Protein AF-0000000071000328 (afdb_homodimer)

Structure (mmCIF, N/CA/C/O backbone):
data_AF-0000000071000328-model_v1
#
loop_
_entity.id
_entity.type
_entity.pdbx_description
1 polymer 'Fungal-specific transcription factor domain-containing protein'
#
loop_
_atom_site.group_PDB
_atom_site.id
_atom_site.type_symbol
_atom_site.label_atom_id
_atom_site.label_alt_id
_atom_site.label_comp_id
_atom_site.label_asym_id
_atom_site.label_entity_id
_atom_site.label_seq_id
_atom_site.pdbx_PDB_ins_code
_atom_site.Cartn_x
_atom_site.Cartn_y
_atom_site.Cartn_z
_atom_site.occupancy
_atom_site.B_iso_or_equiv
_atom_site.auth_seq_id
_atom_site.auth_comp_id
_atom_site.auth_asym_id
_atom_site.auth_atom_id
_atom_site.pdbx_PDB_model_num
ATOM 1 N N . MET A 1 1 ? 15.906 7.555 16.203 1 24.2 1 MET A N 1
ATOM 2 C CA . MET A 1 1 ? 15.766 6.719 17.391 1 24.2 1 MET A CA 1
ATOM 3 C C . MET A 1 1 ? 15.297 5.316 17.016 1 24.2 1 MET A C 1
ATOM 5 O O . MET A 1 1 ? 14.391 5.152 16.203 1 24.2 1 MET A O 1
ATOM 9 N N . SER A 1 2 ? 16.172 4.48 17 1 32.16 2 SER A N 1
ATOM 10 C CA . SER A 1 2 ? 15.75 3.092 16.844 1 32.16 2 SER A CA 1
ATOM 11 C C . SER A 1 2 ? 14.727 2.701 17.906 1 32.16 2 SER A C 1
ATOM 13 O O . SER A 1 2 ? 15.008 2.756 19.109 1 32.16 2 SER A O 1
ATOM 15 N N . TYR A 1 3 ? 13.562 3.209 17.844 1 35.47 3 TYR A N 1
ATOM 16 C CA . TYR A 1 3 ? 12.555 2.76 18.797 1 35.47 3 TYR A CA 1
ATOM 17 C C . TYR A 1 3 ? 12.594 1.244 18.953 1 35.47 3 TYR A C 1
ATOM 19 O O . TYR A 1 3 ? 12.562 0.509 17.969 1 35.47 3 TYR A O 1
ATOM 27 N N . ASP A 1 4 ? 13.391 0.856 19.969 1 42.5 4 ASP A N 1
ATOM 28 C CA . ASP A 1 4 ? 13.469 -0.559 20.328 1 42.5 4 ASP A CA 1
ATOM 29 C C . ASP A 1 4 ? 12.117 -1.074 20.812 1 42.5 4 ASP A C 1
ATOM 31 O O . ASP A 1 4 ? 11.766 -0.911 21.984 1 42.5 4 ASP A O 1
ATOM 35 N N . TYR A 1 5 ? 11.305 -1.186 19.953 1 48.19 5 TYR A N 1
ATOM 36 C CA . TYR A 1 5 ? 10.031 -1.764 20.375 1 48.19 5 TYR A CA 1
ATOM 37 C C . TYR A 1 5 ? 10.164 -3.262 20.609 1 48.19 5 TYR A C 1
ATOM 39 O O . TYR A 1 5 ? 10.867 -3.955 19.875 1 48.19 5 TYR A O 1
ATOM 47 N N . THR A 1 6 ? 9.922 -3.65 21.828 1 52.34 6 THR A N 1
ATOM 48 C CA . THR A 1 6 ? 9.852 -5.082 22.109 1 52.34 6 THR A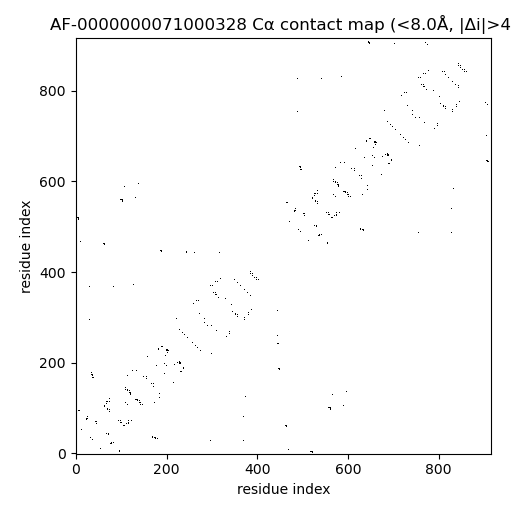 CA 1
ATOM 49 C C . THR A 1 6 ? 8.539 -5.668 21.594 1 52.34 6 THR A C 1
ATOM 51 O O . THR A 1 6 ? 7.543 -4.957 21.469 1 52.34 6 THR A O 1
ATOM 54 N N . VAL A 1 7 ? 8.703 -6.805 21.031 1 57.47 7 VAL A N 1
ATOM 55 C CA . VAL A 1 7 ? 7.461 -7.469 20.641 1 57.47 7 VAL A CA 1
ATOM 56 C C . VAL A 1 7 ? 6.586 -7.68 21.875 1 57.47 7 VAL A C 1
ATOM 58 O O . VAL A 1 7 ? 6.953 -8.43 22.781 1 57.47 7 VAL A O 1
ATOM 61 N N . ALA A 1 8 ? 5.66 -6.738 22.094 1 58.69 8 ALA A N 1
ATOM 62 C CA . ALA A 1 8 ? 4.812 -6.777 23.281 1 58.69 8 ALA A CA 1
ATOM 63 C C . ALA A 1 8 ? 3.908 -8.008 23.266 1 58.69 8 ALA A C 1
ATOM 65 O O . ALA A 1 8 ? 3.154 -8.227 22.312 1 58.69 8 ALA A O 1
ATOM 66 N N . SER A 1 9 ? 4.238 -8.867 24.203 1 60.69 9 SER A N 1
ATOM 67 C CA . SER A 1 9 ? 3.514 -10.125 24.297 1 60.69 9 SER A CA 1
ATOM 68 C C . SER A 1 9 ? 2.277 -9.992 25.188 1 60.69 9 SER A C 1
ATOM 70 O O . SER A 1 9 ? 1.347 -10.797 25.078 1 60.69 9 SER A O 1
ATOM 72 N N . MET A 1 10 ? 2.336 -8.859 25.969 1 68.88 10 MET A N 1
ATOM 73 C CA . MET A 1 10 ? 1.186 -8.789 26.875 1 68.88 10 MET A CA 1
ATOM 74 C C . MET A 1 10 ? 0.427 -7.477 26.688 1 68.88 10 MET A C 1
ATOM 76 O O . MET A 1 10 ? 1.036 -6.43 26.453 1 68.88 10 MET A O 1
ATOM 80 N N . GLU A 1 11 ? -0.791 -7.547 26.719 1 80.62 11 GLU A N 1
ATOM 81 C CA . GLU A 1 11 ? -1.655 -6.375 26.609 1 80.62 11 GLU A CA 1
ATOM 82 C C . GLU A 1 11 ? -1.462 -5.434 27.797 1 80.62 11 GLU A C 1
ATOM 84 O O . GLU A 1 11 ? -1.648 -5.828 28.953 1 80.62 11 GLU A O 1
ATOM 89 N N . PRO A 1 12 ? -1.059 -4.258 27.516 1 83.25 12 PRO A N 1
ATOM 90 C CA . PRO A 1 12 ? -0.917 -3.311 28.609 1 83.25 12 PRO A CA 1
ATOM 91 C C . PRO A 1 12 ? -2.262 -2.852 29.172 1 83.25 12 PRO A C 1
ATOM 93 O O . PRO A 1 12 ? -3.24 -2.752 28.438 1 83.25 12 PRO A O 1
ATOM 96 N N . GLY A 1 13 ? -2.281 -2.602 30.438 1 82.12 13 GLY A N 1
ATOM 97 C CA . GLY A 1 13 ? -3.498 -2.104 31.062 1 82.12 13 GLY A CA 1
ATOM 98 C C . GLY A 1 13 ? -3.803 -0.661 30.703 1 82.12 13 GLY A C 1
ATOM 99 O O . GLY A 1 13 ? -2.889 0.151 30.547 1 82.12 13 GLY A O 1
ATOM 100 N N . LEU A 1 14 ? -5.09 -0.406 30.562 1 84.88 14 LEU A N 1
ATOM 101 C CA . LEU A 1 14 ? -5.523 0.969 30.328 1 84.88 14 LEU A CA 1
ATOM 102 C C . LEU A 1 14 ? -5.508 1.767 31.625 1 84.88 14 LEU A C 1
ATOM 104 O O . LEU A 1 14 ? -5.617 1.194 32.719 1 84.88 14 LEU A O 1
ATOM 108 N N . PRO A 1 15 ? -5.301 3.031 31.484 1 85.88 15 PRO A N 1
ATOM 109 C CA . PRO A 1 15 ? -5.398 3.852 32.688 1 85.88 15 PRO A CA 1
ATOM 110 C C . PRO A 1 15 ? -6.789 3.805 33.312 1 85.88 15 PRO A C 1
ATOM 112 O O . PRO A 1 15 ? -7.746 3.352 32.688 1 85.88 15 PRO A O 1
ATOM 115 N N . PRO A 1 16 ? -6.828 4.238 34.594 1 85.69 16 PRO A N 1
ATOM 116 C CA . PRO A 1 16 ? -8.148 4.312 35.219 1 85.69 16 PRO A CA 1
ATOM 117 C C . PRO A 1 16 ? -9.148 5.117 34.406 1 85.69 16 PRO A C 1
ATOM 119 O O . PRO A 1 16 ? -8.758 6.004 33.656 1 85.69 16 PRO A O 1
ATOM 122 N N . VAL A 1 17 ? -10.453 4.84 34.625 1 84.62 17 VAL A N 1
ATOM 123 C CA . VAL A 1 17 ? -11.531 5.344 33.781 1 84.62 17 VAL A CA 1
ATOM 124 C C . VAL A 1 17 ? -11.539 6.871 33.844 1 84.62 17 VAL A C 1
ATOM 126 O O . VAL A 1 17 ? -11.773 7.52 32.812 1 84.62 17 VAL A O 1
ATOM 129 N N . ASP A 1 18 ? -11.336 7.441 35 1 86.25 18 ASP A N 1
ATOM 130 C CA . ASP A 1 18 ? -11.352 8.898 35.125 1 86.25 18 ASP A CA 1
ATOM 131 C C . ASP A 1 18 ? -10.219 9.531 34.312 1 86.25 18 ASP A C 1
ATOM 133 O O . ASP A 1 18 ? -10.422 10.547 33.656 1 86.25 18 ASP A O 1
ATOM 137 N N . GLU A 1 19 ? -9.117 8.883 34.406 1 87.88 19 GLU A N 1
ATOM 138 C CA . GLU A 1 19 ? -7.973 9.367 33.625 1 87.88 19 GLU A CA 1
ATOM 139 C C . GLU A 1 19 ? -8.188 9.148 32.125 1 87.88 19 GLU A C 1
ATOM 141 O O . GLU A 1 19 ? -7.793 9.977 31.312 1 87.88 19 GLU A O 1
ATOM 146 N N . LEU A 1 20 ? -8.812 8.086 31.797 1 89.62 20 LEU A N 1
ATOM 147 C CA . LEU A 1 20 ? -9.109 7.793 30.406 1 89.62 20 LEU A CA 1
ATOM 148 C C . LEU A 1 20 ? -10.031 8.852 29.812 1 89.62 20 LEU A C 1
ATOM 150 O O . LEU A 1 20 ? -9.836 9.281 28.672 1 89.62 20 LEU A O 1
ATOM 154 N N . HIS A 1 21 ? -10.961 9.297 30.578 1 89.94 21 HIS A N 1
ATOM 155 C CA . HIS A 1 21 ? -11.867 10.336 30.125 1 89.94 21 HIS A CA 1
ATOM 156 C C . HIS A 1 21 ? -11.133 11.648 29.875 1 89.94 21 HIS A C 1
ATOM 158 O O . HIS A 1 21 ? -11.406 12.359 28.906 1 89.94 21 HIS A O 1
ATOM 164 N N . ARG A 1 22 ? -10.273 11.914 30.781 1 90.5 22 ARG A N 1
ATOM 165 C CA . ARG A 1 22 ? -9.492 13.141 30.641 1 90.5 22 ARG A CA 1
ATOM 166 C C . ARG A 1 22 ? -8.633 13.094 29.375 1 90.5 22 ARG A C 1
ATOM 168 O O . ARG A 1 22 ? -8.562 14.078 28.641 1 90.5 22 ARG A O 1
ATOM 175 N N . LEU A 1 23 ? -8.008 11.984 29.156 1 90.5 23 LEU A N 1
ATOM 176 C CA . LEU A 1 23 ? -7.141 11.828 27.984 1 90.5 23 LEU A CA 1
ATOM 177 C C . LEU A 1 23 ? -7.945 11.883 26.703 1 90.5 23 LEU A C 1
ATOM 179 O O . LEU A 1 23 ? -7.484 12.438 25.703 1 90.5 23 LEU A O 1
ATOM 183 N N . ILE A 1 24 ? -9.117 11.367 26.703 1 92.81 24 ILE A N 1
ATOM 184 C CA . ILE A 1 24 ? -9.992 11.391 25.547 1 92.81 24 ILE A CA 1
ATOM 185 C C . ILE A 1 24 ? -10.406 12.828 25.234 1 92.81 24 ILE A C 1
ATOM 187 O O . ILE A 1 24 ? -10.43 13.242 24.078 1 92.81 24 ILE A O 1
ATOM 191 N N . GLU A 1 25 ? -10.648 13.555 26.234 1 91.75 25 GLU A N 1
ATOM 192 C CA . GLU A 1 25 ? -11.023 14.953 26.047 1 91.75 25 GLU A CA 1
ATOM 193 C C . GLU A 1 25 ? -9.867 15.758 25.469 1 91.75 25 GLU A C 1
ATOM 195 O O . GLU A 1 25 ? -10.07 16.625 24.609 1 91.75 25 GLU A O 1
ATOM 200 N N . LEU A 1 26 ? -8.695 15.461 25.953 1 89.25 26 LEU A N 1
ATOM 201 C CA . LEU A 1 26 ? -7.52 16.141 25.422 1 89.25 26 LEU A CA 1
ATOM 202 C C . LEU A 1 26 ? -7.305 15.805 23.953 1 89.25 26 LEU A C 1
ATOM 204 O O . LEU A 1 26 ? -6.953 16.672 23.156 1 89.25 26 LEU A O 1
ATOM 208 N N . PHE A 1 27 ? -7.543 14.578 23.641 1 92.69 27 PHE A N 1
ATOM 209 C CA . PHE A 1 27 ? -7.426 14.148 22.266 1 92.69 27 PHE A CA 1
ATOM 210 C C . PHE A 1 27 ? -8.398 14.914 21.375 1 92.69 27 PHE A C 1
ATOM 212 O O . PHE A 1 27 ? -8.016 15.398 20.312 1 92.69 27 PHE A O 1
ATOM 219 N N . PHE A 1 28 ? -9.641 14.984 21.734 1 91.75 28 PHE A N 1
ATOM 220 C CA . PHE A 1 28 ? -10.664 15.609 20.922 1 91.75 28 PHE A CA 1
ATOM 221 C C . PHE A 1 28 ? -10.461 17.125 20.859 1 91.75 28 PHE A C 1
ATOM 223 O O . PHE A 1 28 ? -10.891 17.766 19.906 1 91.75 28 PHE A O 1
ATOM 230 N N . LYS A 1 29 ? -9.711 17.609 21.797 1 87.06 29 LYS A N 1
ATOM 231 C CA . LYS A 1 29 ? -9.453 19.047 21.828 1 87.06 29 LYS A CA 1
ATOM 232 C C . LYS A 1 29 ? -8.242 19.406 20.969 1 87.06 29 LYS A C 1
ATOM 234 O O . LYS A 1 29 ? -8.227 20.453 20.328 1 87.06 29 LYS A O 1
ATOM 239 N N . VAL A 1 30 ? -7.289 18.531 20.953 1 87.06 30 VAL A N 1
ATOM 240 C CA . VAL A 1 30 ? -5.992 18.938 20.422 1 87.06 30 VAL A CA 1
ATOM 241 C C . VAL A 1 30 ? -5.789 18.312 19.047 1 87.06 30 VAL A C 1
ATOM 243 O O . VAL A 1 30 ? -5.371 19 18.109 1 87.06 30 VAL A O 1
ATOM 246 N N . TYR A 1 31 ? -6.039 17.047 18.859 1 90.06 31 TYR A N 1
ATOM 247 C CA . TYR A 1 31 ? -5.629 16.344 17.656 1 90.06 31 TYR A CA 1
ATOM 248 C C . TYR A 1 31 ? -6.812 16.141 16.719 1 90.06 31 TYR A C 1
ATOM 250 O O . TYR A 1 31 ? -6.688 16.328 15.5 1 90.06 31 TYR A O 1
ATOM 258 N N . HIS A 1 32 ? -7.93 15.836 17.234 1 91.94 32 HIS A N 1
ATOM 259 C CA . HIS A 1 32 ? -9.094 15.438 16.438 1 91.94 32 HIS A CA 1
ATOM 260 C C . HIS A 1 32 ? -9.562 16.578 15.539 1 91.94 32 HIS A C 1
ATOM 262 O O . HIS A 1 32 ? -10.031 16.328 14.422 1 91.94 32 HIS A O 1
ATOM 268 N N . PRO A 1 33 ? -9.406 17.797 15.961 1 89.31 33 PRO A N 1
ATOM 269 C CA . PRO A 1 33 ? -9.891 18.891 15.102 1 89.31 33 PRO A CA 1
ATOM 270 C C . PRO A 1 33 ? -9.125 18.984 13.789 1 89.31 33 PRO A C 1
ATOM 272 O O . PRO A 1 33 ? -9.633 19.547 12.812 1 89.31 33 PRO A O 1
ATOM 275 N N . ILE A 1 34 ? -7.945 18.547 13.758 1 90.81 34 ILE A N 1
ATOM 276 C CA . ILE A 1 34 ? -7.152 18.641 12.539 1 90.81 34 ILE A CA 1
ATOM 277 C C . ILE A 1 34 ? -7.691 17.656 11.5 1 90.81 34 ILE A C 1
ATOM 279 O O . ILE A 1 34 ? -7.855 18.016 10.328 1 90.81 34 ILE A O 1
ATOM 283 N N . TYR A 1 35 ? -7.898 16.469 11.898 1 93 35 TYR A N 1
ATOM 284 C CA . TYR A 1 35 ? -8.516 15.438 11.07 1 93 35 TYR A CA 1
ATOM 285 C C . TYR A 1 35 ? -9.734 14.828 11.766 1 93 35 TYR A C 1
ATOM 287 O O . TYR A 1 35 ? -9.641 13.758 12.367 1 93 35 TYR A O 1
ATOM 295 N N . PRO A 1 36 ? -10.883 15.422 11.609 1 92.75 36 PRO A N 1
ATOM 296 C CA . PRO A 1 36 ? -12.055 15 12.383 1 92.75 36 PRO A CA 1
ATOM 297 C C . PRO A 1 36 ? -12.781 13.82 11.742 1 92.75 36 PRO A C 1
ATOM 299 O O . PRO A 1 36 ? -13.922 13.969 11.289 1 92.75 36 PRO A O 1
ATOM 302 N N . PHE A 1 37 ? -12.273 12.648 11.844 1 93.38 37 PHE A N 1
ATOM 303 C CA . PHE A 1 37 ? -12.891 11.516 11.164 1 93.38 37 PHE A CA 1
ATOM 304 C C . PHE A 1 37 ? -13.461 10.523 12.172 1 93.38 37 PHE A C 1
ATOM 306 O O . PHE A 1 37 ? -14.203 9.609 11.797 1 93.38 37 PHE A O 1
ATOM 313 N N . LEU A 1 38 ? -13.117 10.633 13.469 1 93.94 38 LEU A N 1
ATOM 314 C CA . LEU A 1 38 ? -13.641 9.711 14.469 1 93.94 38 LEU A CA 1
ATOM 315 C C . LEU A 1 38 ? -14.922 10.258 15.094 1 93.94 38 LEU A C 1
ATOM 317 O O . LEU A 1 38 ? -15.016 11.453 15.367 1 93.94 38 LEU A O 1
ATOM 321 N N . ASP A 1 39 ? -15.828 9.383 15.273 1 90.44 39 ASP A N 1
ATOM 322 C CA . ASP A 1 39 ? -17.078 9.758 15.938 1 90.44 39 ASP A CA 1
ATOM 323 C C . ASP A 1 39 ? -16.906 9.789 17.453 1 90.44 39 ASP A C 1
ATOM 325 O O . ASP A 1 39 ? -16.578 8.773 18.062 1 90.44 39 ASP A O 1
ATOM 329 N N . ARG A 1 40 ? -17.25 10.906 18 1 89 40 ARG A N 1
ATOM 330 C CA . ARG A 1 40 ? -17.078 11.102 19.438 1 89 40 ARG A CA 1
ATOM 331 C C . ARG A 1 40 ? -17.984 10.148 20.234 1 89 40 ARG A C 1
ATOM 333 O O . ARG A 1 40 ? -17.578 9.625 21.266 1 89 40 ARG A O 1
ATOM 340 N N . GLY A 1 41 ? -19.219 9.984 19.75 1 85.88 41 GLY A N 1
ATOM 341 C CA . GLY A 1 41 ? -20.141 9.086 20.422 1 85.88 41 GLY A CA 1
ATOM 342 C C . GLY A 1 41 ? -19.672 7.648 20.453 1 85.88 41 GLY A C 1
ATOM 343 O O . GLY A 1 41 ? -19.766 6.977 21.484 1 85.88 41 GLY A O 1
ATOM 344 N N . MET A 1 42 ? -19.109 7.309 19.391 1 85.62 42 MET A N 1
ATOM 345 C CA . MET A 1 42 ? -18.609 5.941 19.297 1 85.62 42 MET A CA 1
ATOM 346 C C . MET A 1 42 ? -17.438 5.715 20.25 1 85.62 42 MET A C 1
ATOM 348 O O . MET A 1 42 ? -17.359 4.672 20.906 1 85.62 42 MET A O 1
ATOM 352 N N . ILE A 1 43 ? -16.578 6.664 20.375 1 88.69 43 ILE A N 1
ATOM 353 C CA . ILE A 1 43 ? -15.414 6.535 21.234 1 88.69 43 ILE A CA 1
ATOM 354 C C . ILE A 1 43 ? -15.859 6.512 22.703 1 88.69 43 ILE A C 1
ATOM 356 O O . ILE A 1 43 ? -15.297 5.77 23.516 1 88.69 43 ILE A O 1
ATOM 360 N N . ARG A 1 44 ? -16.859 7.238 22.984 1 84 44 ARG A N 1
ATOM 361 C CA . ARG A 1 44 ? -17.375 7.238 24.344 1 84 44 ARG A CA 1
ATOM 362 C C . ARG A 1 44 ? -17.984 5.887 24.703 1 84 44 ARG A C 1
ATOM 364 O O . ARG A 1 44 ? -17.828 5.41 25.828 1 84 44 ARG A O 1
ATOM 371 N N . LEU A 1 45 ? -18.594 5.34 23.75 1 83.44 45 LEU A N 1
ATOM 372 C CA . LEU A 1 45 ? -19.172 4.012 23.953 1 83.44 45 LEU A CA 1
ATOM 373 C C . LEU A 1 45 ? -18.078 2.973 24.156 1 83.44 45 LEU A C 1
ATOM 375 O O . LEU A 1 45 ? -18.219 2.062 24.984 1 83.44 45 LEU A O 1
ATOM 379 N N . LEU A 1 46 ? -17.062 3.162 23.453 1 83.19 46 LEU A N 1
ATOM 380 C CA . LEU A 1 46 ? -15.93 2.238 23.562 1 83.19 46 LEU A CA 1
ATOM 381 C C . LEU A 1 46 ? -15.336 2.281 24.969 1 83.19 46 LEU A C 1
ATOM 383 O O . LEU A 1 46 ? -14.93 1.248 25.5 1 83.19 46 LEU A O 1
ATOM 387 N N . VAL A 1 47 ? -15.242 3.377 25.484 1 82.69 47 VAL A N 1
ATOM 388 C CA . VAL A 1 47 ? -14.695 3.543 26.828 1 82.69 47 VAL A CA 1
ATOM 389 C C . VAL A 1 47 ? -15.617 2.867 27.844 1 82.69 47 VAL A C 1
ATOM 391 O O . VAL A 1 47 ? -15.141 2.209 28.766 1 82.69 47 VAL A O 1
ATOM 394 N N . SER A 1 48 ? -16.828 3.021 27.641 1 79.31 48 SER A N 1
ATOM 395 C CA . SER A 1 48 ? -17.781 2.422 28.562 1 79.31 48 SER A CA 1
ATOM 396 C C . SER A 1 48 ? -17.719 0.899 28.5 1 79.31 48 SER A C 1
ATOM 398 O O . SER A 1 48 ? -17.875 0.23 29.531 1 79.31 48 SER A O 1
ATOM 400 N N . GLU A 1 49 ? -17.453 0.438 27.344 1 74.75 49 GLU A N 1
ATOM 401 C CA . GLU A 1 49 ? -17.359 -1.007 27.156 1 74.75 49 GLU A CA 1
ATOM 402 C C . GLU A 1 49 ? -16.047 -1.557 27.734 1 74.75 49 GLU A C 1
ATOM 404 O O . GLU A 1 49 ? -15.984 -2.727 28.109 1 74.75 49 GLU A O 1
ATOM 409 N N . SER A 1 50 ? -14.992 -0.857 27.531 1 67.75 50 SER A N 1
ATOM 410 C CA . SER A 1 50 ? -13.68 -1.292 27.984 1 67.75 50 SER A CA 1
ATOM 411 C C . SER A 1 50 ? -13.641 -1.458 29.5 1 67.75 50 SER A C 1
ATOM 413 O O . SER A 1 50 ? -12.867 -2.264 30.031 1 67.75 50 SER A O 1
ATOM 415 N N . SER A 1 51 ? -14.258 -0.604 30.156 1 59.09 51 SER A N 1
ATOM 416 C CA . SER A 1 51 ? -14.352 -0.78 31.609 1 59.09 51 SER A CA 1
ATOM 417 C C . SER A 1 51 ? -14.867 -2.172 31.953 1 59.09 51 SER A C 1
ATOM 419 O O . SER A 1 51 ? -14.469 -2.748 32.969 1 59.09 51 SER A O 1
ATOM 421 N N . ASP A 1 52 ? -15.594 -2.545 31 1 53.66 52 ASP A N 1
ATOM 422 C CA . ASP A 1 52 ? -16.094 -3.9 31.188 1 53.66 52 ASP A CA 1
ATOM 423 C C . ASP A 1 52 ? -15.109 -4.938 30.672 1 53.66 52 ASP A C 1
ATOM 425 O O . ASP A 1 52 ? -15.109 -6.086 31.109 1 53.66 52 ASP A O 1
ATOM 429 N N . MET A 1 53 ? -14.375 -4.547 29.766 1 51.12 53 MET A N 1
ATOM 430 C CA . MET A 1 53 ? -13.414 -5.414 29.078 1 51.12 53 MET A CA 1
ATOM 431 C C . MET A 1 53 ? -12.25 -5.766 29.984 1 51.12 53 MET A C 1
ATOM 433 O O . MET A 1 53 ? -11.672 -6.848 29.875 1 51.12 53 MET A O 1
ATOM 437 N N . SER A 1 54 ? -11.648 -4.703 30.703 1 48.62 54 SER A N 1
ATOM 438 C CA . SER A 1 54 ? -10.539 -4.961 31.625 1 48.62 54 SER A CA 1
ATOM 439 C C . SER A 1 54 ? -10.836 -6.148 32.531 1 48.62 54 SER A C 1
ATOM 441 O O . SER A 1 54 ? -9.914 -6.805 33.031 1 48.62 54 SER A O 1
ATOM 443 N N . GLN A 1 55 ? -12 -6.23 32.969 1 42.47 55 GLN A N 1
ATOM 444 C CA . GLN A 1 55 ? -12.234 -7.348 33.875 1 42.47 55 GLN A CA 1
ATOM 445 C C . GLN A 1 55 ? -12.203 -8.68 33.125 1 42.47 55 GLN A C 1
ATOM 447 O O . GLN A 1 55 ? -12.109 -9.742 33.75 1 42.47 55 GLN A O 1
ATOM 452 N N . ARG A 1 56 ? -12.516 -8.656 31.984 1 42.56 56 ARG A N 1
ATOM 453 C CA . ARG A 1 56 ? -12.562 -9.977 31.375 1 42.56 56 ARG A CA 1
ATOM 454 C C . ARG A 1 56 ? -11.195 -10.383 30.844 1 42.56 56 ARG A C 1
ATOM 456 O O . ARG A 1 56 ? -10.406 -9.531 30.438 1 42.56 56 ARG A O 1
ATOM 463 N N . SER A 1 57 ? -10.625 -11.562 31.266 1 38.09 57 SER A N 1
ATOM 464 C CA . SER A 1 57 ? -9.367 -12.289 31.078 1 38.09 57 SER A CA 1
ATOM 465 C C . SER A 1 57 ? -8.773 -12 29.703 1 38.09 57 SER A C 1
ATOM 467 O O . SER A 1 57 ? -9.508 -11.844 28.719 1 38.09 57 SER A O 1
ATOM 469 N N . ALA A 1 58 ? -7.449 -11.445 29.547 1 39.22 58 ALA A N 1
ATOM 470 C CA . ALA A 1 58 ? -6.359 -11.289 28.594 1 39.22 58 ALA A CA 1
ATOM 471 C C . ALA A 1 58 ? -6.488 -12.297 27.453 1 39.22 58 ALA A C 1
ATOM 473 O O . ALA A 1 58 ? -5.73 -12.242 26.469 1 39.22 58 ALA A O 1
ATOM 474 N N . ARG A 1 59 ? -6.867 -13.398 27.734 1 39 59 ARG A N 1
ATOM 475 C CA . ARG A 1 59 ? -6.566 -14.539 26.875 1 39 59 ARG A CA 1
ATOM 476 C C . ARG A 1 59 ? -7.125 -14.328 25.469 1 39 59 ARG A C 1
ATOM 478 O O . ARG A 1 59 ? -6.426 -14.539 24.484 1 39 59 ARG A O 1
ATOM 485 N N . SER A 1 60 ? -8.531 -14.672 25.172 1 42.16 60 SER A N 1
ATOM 486 C CA . SER A 1 60 ? -9.055 -14.922 23.828 1 42.16 60 SER A CA 1
ATOM 487 C C . SER A 1 60 ? -9.703 -13.68 23.25 1 42.16 60 SER A C 1
ATOM 489 O O . SER A 1 60 ? -10.922 -13.5 23.344 1 42.16 60 SER A O 1
ATOM 491 N N . ARG A 1 61 ? -9.07 -12.477 23.375 1 48.28 61 ARG A N 1
ATOM 492 C CA . ARG A 1 61 ? -9.891 -11.43 22.781 1 48.28 61 ARG A CA 1
ATOM 493 C C . ARG A 1 61 ? -10.156 -11.727 21.312 1 48.28 61 ARG A C 1
ATOM 495 O O . ARG A 1 61 ? -9.242 -12.078 20.562 1 48.28 61 ARG A O 1
ATOM 502 N N . ARG A 1 62 ? -11.367 -11.812 21.094 1 50.22 62 ARG A N 1
ATOM 503 C CA . ARG A 1 62 ? -11.852 -12.008 19.734 1 50.22 62 ARG A CA 1
ATOM 504 C C . ARG A 1 62 ? -11.336 -10.914 18.812 1 50.22 62 ARG A C 1
ATOM 506 O O . ARG A 1 62 ? -11.141 -9.773 19.219 1 50.22 62 ARG A O 1
ATOM 513 N N . VAL A 1 63 ? -10.891 -11.148 17.734 1 52.25 63 VAL A N 1
ATOM 514 C CA . VAL A 1 63 ? -10.344 -10.328 16.656 1 52.25 63 VAL A CA 1
ATOM 515 C C . VAL A 1 63 ? -11.234 -9.102 16.438 1 52.25 63 VAL A C 1
ATOM 517 O O . VAL A 1 63 ? -10.742 -8.016 16.141 1 52.25 63 VAL A O 1
ATOM 520 N N . SER A 1 64 ? -12.531 -9.234 16.719 1 55.19 64 SER A N 1
ATOM 521 C CA . SER A 1 64 ? -13.461 -8.156 16.422 1 55.19 64 SER A CA 1
ATOM 522 C C . SER A 1 64 ? -13.242 -6.957 17.344 1 55.19 64 SER A C 1
ATOM 524 O O . SER A 1 64 ? -13.562 -5.824 16.984 1 55.19 64 SER A O 1
ATOM 526 N N . LYS A 1 65 ? -12.539 -7.207 18.234 1 73.5 65 LYS A N 1
ATOM 527 C CA . LYS A 1 65 ? -12.391 -6.129 19.203 1 73.5 65 LYS A CA 1
ATOM 528 C C . LYS A 1 65 ? -10.992 -5.52 19.141 1 73.5 65 LYS A C 1
ATOM 530 O O . LYS A 1 65 ? -10.711 -4.539 19.828 1 73.5 65 LYS A O 1
ATOM 535 N N . THR A 1 66 ? -10.242 -6.004 18.234 1 84.12 66 THR A N 1
ATOM 536 C CA . THR A 1 66 ? -8.852 -5.57 18.172 1 84.12 66 THR A CA 1
ATOM 537 C C . THR A 1 66 ? -8.758 -4.133 17.656 1 84.12 66 THR A C 1
ATOM 539 O O . THR A 1 66 ? -7.977 -3.338 18.188 1 84.12 66 THR A O 1
ATOM 542 N N . SER A 1 67 ? -9.617 -3.832 16.672 1 89.94 67 SER A N 1
ATOM 543 C CA . SER A 1 67 ? -9.57 -2.488 16.109 1 89.94 67 SER A CA 1
ATOM 544 C C . SER A 1 67 ? -9.992 -1.441 17.141 1 89.94 67 SER A C 1
ATOM 546 O O . SER A 1 67 ? -9.352 -0.395 17.266 1 89.94 67 SER A O 1
ATOM 548 N N . ARG A 1 68 ? -10.977 -1.741 17.922 1 88.44 68 ARG A N 1
ATOM 549 C CA . ARG A 1 68 ? -11.469 -0.829 18.953 1 88.44 68 ARG A CA 1
ATOM 550 C C . ARG A 1 68 ? -10.445 -0.656 20.062 1 88.44 68 ARG A C 1
ATOM 552 O O . ARG A 1 68 ? -10.25 0.451 20.562 1 88.44 68 ARG A O 1
ATOM 559 N N . LEU A 1 69 ? -9.852 -1.719 20.406 1 87.94 69 LEU A N 1
ATOM 560 C CA . LEU A 1 69 ? -8.805 -1.672 21.422 1 87.94 69 LEU A CA 1
ATOM 561 C C . LEU A 1 69 ? -7.641 -0.803 20.969 1 87.94 69 LEU A C 1
ATOM 563 O O . LEU A 1 69 ? -7.129 0.01 21.734 1 87.94 69 LEU A O 1
ATOM 567 N N . MET A 1 70 ? -7.227 -1.045 19.781 1 93.06 70 MET A N 1
ATOM 568 C CA . MET A 1 70 ? -6.117 -0.257 19.25 1 93.06 70 MET A CA 1
ATOM 569 C C . MET A 1 70 ? -6.469 1.228 19.234 1 93.06 70 MET A C 1
ATOM 571 O O . MET A 1 70 ? -5.629 2.07 19.562 1 93.06 70 MET A O 1
ATOM 575 N N . LEU A 1 71 ? -7.727 1.538 18.828 1 94.44 71 LEU A N 1
ATOM 576 C CA . LEU A 1 71 ? -8.18 2.926 18.844 1 94.44 71 LEU A CA 1
ATOM 577 C C . LEU A 1 71 ? -8.062 3.531 20.234 1 94.44 71 LEU A C 1
ATOM 579 O O . LEU A 1 71 ? -7.594 4.66 20.391 1 94.44 71 LEU A O 1
ATOM 583 N N . LEU A 1 72 ? -8.438 2.781 21.156 1 91.75 72 LEU A N 1
ATOM 584 C CA . LEU A 1 72 ? -8.375 3.271 22.531 1 91.75 72 LEU A CA 1
ATOM 585 C C . LEU A 1 72 ? -6.938 3.527 22.953 1 91.75 72 LEU A C 1
ATOM 587 O O . LEU A 1 72 ? -6.645 4.539 23.594 1 91.75 72 LEU A O 1
ATOM 591 N N . TYR A 1 73 ? -6.035 2.641 22.656 1 92.38 73 TYR A N 1
ATOM 592 C CA . TYR A 1 73 ? -4.629 2.84 22.984 1 92.38 73 TYR A CA 1
ATOM 593 C C . TYR A 1 73 ? -4.074 4.074 22.281 1 92.38 73 TYR A C 1
ATOM 595 O O . TYR A 1 73 ? -3.336 4.859 22.891 1 92.38 73 TYR A O 1
ATOM 603 N N . LEU A 1 74 ? -4.441 4.25 21.062 1 95.56 74 LEU A N 1
ATOM 604 C CA . LEU A 1 74 ? -3.92 5.375 20.297 1 95.56 74 LEU A CA 1
ATOM 605 C C . LEU A 1 74 ? -4.445 6.695 20.844 1 95.56 74 LEU A C 1
ATOM 607 O O . LEU A 1 74 ? -3.693 7.668 20.953 1 95.56 74 LEU A O 1
ATOM 611 N N . ILE A 1 75 ? -5.719 6.684 21.156 1 94.38 75 ILE A N 1
ATOM 612 C CA . ILE A 1 75 ? -6.305 7.883 21.75 1 94.38 75 ILE A CA 1
ATOM 613 C C . ILE A 1 75 ? -5.637 8.18 23.078 1 94.38 75 ILE A C 1
ATOM 615 O O . ILE A 1 75 ? -5.355 9.336 23.406 1 94.38 75 ILE A O 1
ATOM 619 N N . THR A 1 76 ? -5.352 7.141 23.812 1 91.94 76 THR A N 1
ATOM 620 C CA . THR A 1 76 ? -4.656 7.305 25.094 1 91.94 76 THR A CA 1
ATOM 621 C C . THR A 1 76 ? -3.248 7.852 24.875 1 91.94 76 THR A C 1
ATOM 623 O O . THR A 1 76 ? -2.801 8.742 25.594 1 91.94 76 THR A O 1
ATOM 626 N N . ILE A 1 77 ? -2.545 7.359 23.906 1 92.44 77 ILE A N 1
ATOM 627 C CA . ILE A 1 77 ? -1.202 7.816 23.562 1 92.44 77 ILE A CA 1
ATOM 628 C C . ILE A 1 77 ? -1.241 9.297 23.188 1 92.44 77 ILE A C 1
ATOM 630 O O . ILE A 1 77 ? -0.484 10.102 23.734 1 92.44 77 ILE A O 1
ATOM 634 N N . LEU A 1 78 ? -2.137 9.664 22.328 1 92.31 78 LEU A N 1
ATOM 635 C CA . LEU A 1 78 ? -2.223 11.031 21.844 1 92.31 78 LEU A CA 1
ATOM 636 C C . LEU A 1 78 ? -2.676 11.977 22.953 1 92.31 78 LEU A C 1
ATOM 638 O O . LEU A 1 78 ? -2.18 13.102 23.062 1 92.31 78 LEU A O 1
ATOM 642 N N . GLY A 1 79 ? -3.646 11.492 23.734 1 90.56 79 GLY A N 1
ATOM 643 C CA . GLY A 1 79 ? -4.039 12.273 24.891 1 90.56 79 GLY A CA 1
ATOM 644 C C . GLY A 1 79 ? -2.895 12.531 25.859 1 90.56 79 GLY A C 1
ATOM 645 O O . GLY A 1 79 ? -2.764 13.633 26.391 1 90.56 79 GLY A O 1
ATOM 646 N N . THR A 1 80 ? -2.088 11.523 26.062 1 88.12 80 THR A N 1
ATOM 647 C CA . THR A 1 80 ? -0.929 11.656 26.938 1 88.12 80 THR A CA 1
ATOM 648 C C . THR A 1 80 ? 0.089 12.625 26.344 1 88.12 80 THR A C 1
ATOM 650 O O . THR A 1 80 ? 0.676 13.43 27.062 1 88.12 80 THR A O 1
ATOM 653 N N . MET A 1 81 ? 0.301 12.562 25.078 1 84.88 81 MET A N 1
ATOM 654 C CA . MET A 1 81 ? 1.253 13.438 24.406 1 84.88 81 MET A CA 1
ATOM 655 C C . MET A 1 81 ? 0.806 14.898 24.484 1 84.88 81 MET A C 1
ATOM 657 O O . MET A 1 81 ? 1.637 15.805 24.484 1 84.88 81 MET A O 1
ATOM 661 N N . ALA A 1 82 ? -0.469 15.094 24.547 1 83.19 82 ALA A N 1
ATOM 662 C CA . ALA A 1 82 ? -1.019 16.438 24.609 1 83.19 82 ALA A CA 1
ATOM 663 C C . ALA A 1 82 ? -0.919 17.016 26.016 1 83.19 82 ALA A C 1
ATOM 665 O O . ALA A 1 82 ? -1.011 18.234 26.219 1 83.19 82 ALA A O 1
ATOM 666 N N . GLY A 1 83 ? -0.748 16.125 26.938 1 75.81 83 GLY A N 1
ATOM 667 C CA . GLY A 1 83 ? -0.707 16.562 28.312 1 75.81 83 GLY A CA 1
ATOM 668 C C . GLY A 1 83 ? 0.654 17.094 28.734 1 75.81 83 GLY A C 1
ATOM 669 O O . GLY A 1 83 ? 1.64 16.922 28.016 1 75.81 83 GLY A O 1
ATOM 670 N N . PRO A 1 84 ? 0.65 17.797 29.828 1 66.25 84 PRO A N 1
ATOM 671 C CA . PRO A 1 84 ? 1.884 18.406 30.328 1 66.25 84 PRO A CA 1
ATOM 672 C C . PRO A 1 84 ? 2.898 17.375 30.812 1 66.25 84 PRO A C 1
ATOM 674 O O . PRO A 1 84 ? 4.105 17.641 30.797 1 66.25 84 PRO A O 1
ATOM 677 N N . THR A 1 85 ? 2.404 16.312 31.359 1 61.75 85 THR A N 1
ATOM 678 C CA . THR A 1 85 ? 3.312 15.305 31.875 1 61.75 85 THR A CA 1
ATOM 679 C C . THR A 1 85 ? 3.344 14.078 30.969 1 61.75 85 THR A C 1
ATOM 681 O O . THR A 1 85 ? 2.34 13.383 30.828 1 61.75 85 THR A O 1
ATOM 684 N N . VAL A 1 86 ? 4.336 14.094 30.172 1 62.16 86 VAL A N 1
ATOM 685 C CA . VAL A 1 86 ? 4.414 12.93 29.297 1 62.16 86 VAL A CA 1
ATOM 686 C C . VAL A 1 86 ? 5.316 11.867 29.922 1 62.16 86 VAL A C 1
ATOM 688 O O . VAL A 1 86 ? 6.488 12.133 30.203 1 62.16 86 VAL A O 1
ATOM 691 N N . PHE A 1 87 ? 4.691 10.805 30.453 1 61.16 87 PHE A N 1
ATOM 692 C CA . PHE A 1 87 ? 5.5 9.656 30.844 1 61.16 87 PHE A CA 1
ATOM 693 C C . PHE A 1 87 ? 5.828 8.789 29.625 1 61.16 87 PHE A C 1
ATOM 695 O O . PHE A 1 87 ? 4.98 8.039 29.141 1 61.16 87 PHE A O 1
ATOM 702 N N . GLN A 1 88 ? 6.98 8.914 29.172 1 65.62 88 GLN A N 1
ATOM 703 C CA . GLN A 1 88 ? 7.465 8.312 27.938 1 65.62 88 GLN A CA 1
ATOM 704 C C . GLN A 1 88 ? 7.398 6.785 28 1 65.62 88 GLN A C 1
ATOM 706 O O . GLN A 1 88 ? 7.086 6.129 27 1 65.62 88 GLN A O 1
ATOM 711 N N . GLN A 1 89 ? 7.637 6.246 29.125 1 65.69 89 GLN A N 1
ATOM 712 C CA . GLN A 1 89 ? 7.68 4.793 29.25 1 65.69 89 GLN A CA 1
ATOM 713 C C . GLN A 1 89 ? 6.32 4.176 28.953 1 65.69 89 GLN A C 1
ATOM 715 O O . GLN A 1 89 ? 6.23 3.154 28.266 1 65.69 89 GLN A O 1
ATOM 720 N N . HIS A 1 90 ? 5.367 4.812 29.438 1 74.5 90 HIS A N 1
ATOM 721 C CA . HIS A 1 90 ? 4.027 4.289 29.188 1 74.5 90 HIS A CA 1
ATOM 722 C C . HIS A 1 90 ? 3.635 4.426 27.719 1 74.5 90 HIS A C 1
ATOM 724 O O . HIS A 1 90 ? 3 3.531 27.156 1 74.5 90 HIS A O 1
ATOM 730 N N . LEU A 1 91 ? 4.191 5.426 27.156 1 80.94 91 LEU A N 1
ATOM 731 C CA . LEU A 1 91 ? 3.869 5.668 25.75 1 80.94 91 LEU A CA 1
ATOM 732 C C . LEU A 1 91 ? 4.469 4.586 24.859 1 80.94 91 LEU A C 1
ATOM 734 O O . LEU A 1 91 ? 3.793 4.066 23.969 1 80.94 91 LEU A O 1
ATOM 738 N N . ASN A 1 92 ? 5.637 4.184 25.234 1 79.62 92 ASN A N 1
ATOM 739 C CA . ASN A 1 92 ? 6.324 3.184 24.422 1 79.62 92 ASN A CA 1
ATOM 740 C C . ASN A 1 92 ? 5.668 1.811 24.547 1 79.62 92 ASN A C 1
ATOM 742 O O . ASN A 1 92 ? 5.629 1.043 23.594 1 79.62 92 ASN A O 1
ATOM 746 N N . THR A 1 93 ? 5.184 1.587 25.688 1 83.62 93 THR A N 1
ATOM 747 C CA . THR A 1 93 ? 4.508 0.313 25.891 1 83.62 93 THR A CA 1
ATOM 748 C C . THR A 1 93 ? 3.232 0.23 25.062 1 83.62 93 THR A C 1
ATOM 750 O O . THR A 1 93 ? 2.969 -0.79 24.422 1 83.62 93 THR A O 1
ATOM 753 N N . TYR A 1 94 ? 2.484 1.337 25.094 1 86.81 94 TYR A N 1
ATOM 754 C CA . TYR A 1 94 ? 1.261 1.367 24.312 1 86.81 94 TYR A CA 1
ATOM 755 C C . TYR A 1 94 ? 1.577 1.317 22.812 1 86.81 94 TYR A C 1
ATOM 757 O O . TYR A 1 94 ? 0.912 0.609 22.062 1 86.81 94 TYR A O 1
ATOM 765 N N . LEU A 1 95 ? 2.637 1.99 22.438 1 88.81 95 LEU A N 1
ATOM 766 C CA . LEU A 1 95 ? 3.01 2.029 21.031 1 88.81 95 LEU A CA 1
ATOM 767 C C . LEU A 1 95 ? 3.467 0.656 20.547 1 88.81 95 LEU A C 1
ATOM 769 O O . LEU A 1 95 ? 3.092 0.219 19.469 1 88.81 95 LEU A O 1
ATOM 773 N N . SER A 1 96 ? 4.219 0 21.359 1 86.5 96 SER A N 1
ATOM 774 C CA . SER A 1 96 ? 4.684 -1.341 21.031 1 86.5 96 SER A CA 1
ATOM 775 C C . SER A 1 96 ? 3.514 -2.307 20.859 1 86.5 96 SER A C 1
ATOM 777 O O . SER A 1 96 ? 3.52 -3.148 19.969 1 86.5 96 SER A O 1
ATOM 779 N N . TYR A 1 97 ? 2.604 -2.154 21.672 1 89.31 97 TYR A N 1
ATOM 780 C CA . TYR A 1 97 ? 1.447 -3.037 21.578 1 89.31 97 TYR A CA 1
ATOM 781 C C . TYR A 1 97 ? 0.61 -2.713 20.344 1 89.31 97 TYR A C 1
ATOM 783 O O . TYR A 1 97 ? 0.025 -3.609 19.719 1 89.31 97 TYR A O 1
ATOM 791 N N . CYS A 1 98 ? 0.509 -1.471 20.031 1 92.19 98 CYS A N 1
ATOM 792 C CA . CYS A 1 98 ? -0.174 -1.112 18.797 1 92.19 98 CYS A CA 1
ATOM 793 C C . CYS A 1 98 ? 0.483 -1.784 17.594 1 92.19 98 CYS A C 1
ATOM 795 O O . CYS A 1 98 ? -0.205 -2.27 16.688 1 92.19 98 CYS A O 1
ATOM 797 N N . HIS A 1 99 ? 1.8 -1.839 17.609 1 90.88 99 HIS A N 1
ATOM 798 C CA . HIS A 1 99 ? 2.502 -2.547 16.531 1 90.88 99 HIS A CA 1
ATOM 799 C C . HIS A 1 99 ? 2.117 -4.023 16.516 1 90.88 99 HIS A C 1
ATOM 801 O O . HIS A 1 99 ? 1.971 -4.609 15.438 1 90.88 99 HIS A O 1
ATOM 807 N N . THR A 1 100 ? 1.925 -4.562 17.641 1 89.19 100 THR A N 1
ATOM 808 C CA . THR A 1 100 ? 1.526 -5.961 17.734 1 89.19 100 THR A CA 1
ATOM 809 C C . THR A 1 100 ? 0.154 -6.18 17.109 1 89.19 100 THR A C 1
ATOM 811 O O . THR A 1 100 ? -0.097 -7.227 16.516 1 89.19 100 THR A O 1
ATOM 814 N N . LEU A 1 101 ? -0.664 -5.227 17.219 1 91.38 101 LEU A N 1
ATOM 815 C CA . LEU A 1 101 ? -2.057 -5.387 16.812 1 91.38 101 LEU A CA 1
ATOM 816 C C . LEU A 1 101 ? -2.209 -5.188 15.305 1 91.38 101 LEU A C 1
ATOM 818 O O . LEU A 1 101 ? -3.229 -5.57 14.727 1 91.38 101 LEU A O 1
ATOM 822 N N . VAL A 1 102 ? -1.26 -4.621 14.609 1 93 102 VAL A N 1
ATOM 823 C CA . VAL A 1 102 ? -1.369 -4.254 13.203 1 93 102 VAL A CA 1
ATOM 824 C C . VAL A 1 102 ? -1.704 -5.492 12.375 1 93 102 VAL A C 1
ATOM 826 O O . VAL A 1 102 ? -2.645 -5.473 11.57 1 93 102 VAL A O 1
ATOM 829 N N . GLY A 1 103 ? -0.943 -6.555 12.562 1 90.94 103 GLY A N 1
ATOM 830 C CA . GLY A 1 103 ? -1.162 -7.758 11.773 1 90.94 103 GLY A CA 1
ATOM 831 C C . GLY A 1 103 ? -2.516 -8.398 12.023 1 90.94 103 GLY A C 1
ATOM 832 O O . GLY A 1 103 ? -3.066 -9.062 11.141 1 90.94 103 GLY A O 1
ATOM 833 N N . HIS A 1 104 ? -3.051 -8.164 13.148 1 88.06 104 HIS A N 1
ATOM 834 C CA . HIS A 1 104 ? -4.352 -8.742 13.484 1 88.06 104 HIS A CA 1
ATOM 835 C C . HIS A 1 104 ? -5.484 -7.941 12.852 1 88.06 104 HIS A C 1
ATOM 837 O O . HIS A 1 104 ? -6.559 -8.484 12.586 1 88.06 104 HIS A O 1
ATOM 843 N N . LEU A 1 105 ? -5.23 -6.691 12.68 1 91.38 105 LEU A N 1
ATOM 844 C CA . LEU A 1 105 ? -6.227 -5.883 11.992 1 91.38 105 LEU A CA 1
ATOM 845 C C . LEU A 1 105 ? -6.414 -6.355 10.555 1 91.38 105 LEU A C 1
ATOM 847 O O . LEU A 1 105 ? -7.508 -6.242 9.992 1 91.38 105 LEU A O 1
ATOM 851 N N . ILE A 1 106 ? -5.375 -6.883 9.961 1 90.12 106 ILE A N 1
ATOM 852 C CA . ILE A 1 106 ? -5.41 -7.367 8.586 1 90.12 106 ILE A CA 1
ATOM 853 C C . ILE A 1 106 ? -6.414 -8.508 8.469 1 90.12 106 ILE A C 1
ATOM 855 O O . ILE A 1 106 ? -7.059 -8.672 7.43 1 90.12 106 ILE A O 1
ATOM 859 N N . LEU A 1 107 ? -6.59 -9.18 9.539 1 84.38 107 LEU A N 1
ATOM 860 C CA . LEU A 1 107 ? -7.469 -10.344 9.539 1 84.38 107 LEU A CA 1
ATOM 861 C C . LEU A 1 107 ? -8.93 -9.922 9.562 1 84.38 107 LEU A C 1
ATOM 863 O O . LEU A 1 107 ? -9.82 -10.719 9.242 1 84.38 107 LEU A O 1
ATOM 867 N N . GLN A 1 108 ? -9.156 -8.617 9.953 1 82.12 108 GLN A N 1
ATOM 868 C CA . GLN A 1 108 ? -10.531 -8.148 10.102 1 82.12 108 GLN A CA 1
ATOM 869 C C . GLN A 1 108 ? -10.719 -6.773 9.469 1 82.12 108 GLN A C 1
ATOM 871 O O . GLN A 1 108 ? -10.859 -5.773 10.18 1 82.12 108 GLN A O 1
ATOM 876 N N . PRO A 1 109 ? -10.82 -6.836 8.211 1 84.94 109 PRO A N 1
ATOM 877 C CA . PRO A 1 109 ? -11.031 -5.531 7.578 1 84.94 109 PRO A CA 1
ATOM 878 C C . PRO A 1 109 ? -12.367 -4.898 7.961 1 84.94 109 PRO A C 1
ATOM 880 O O . PRO A 1 109 ? -13.414 -5.547 7.871 1 84.94 109 PRO A O 1
ATOM 883 N N . SER A 1 110 ? -12.391 -3.82 8.539 1 86.31 110 SER A N 1
ATOM 884 C CA . SER A 1 110 ? -13.547 -3.037 8.953 1 86.31 110 SER A CA 1
ATOM 885 C C . SER A 1 110 ? -13.242 -1.543 8.938 1 86.31 110 SER A C 1
ATOM 887 O O . SER A 1 110 ? -12.086 -1.144 8.797 1 86.31 110 SER A O 1
ATOM 889 N N . ILE A 1 111 ? -14.242 -0.789 9 1 90.44 111 ILE A N 1
ATOM 890 C CA . ILE A 1 111 ? -14.047 0.657 9.023 1 90.44 111 ILE A CA 1
ATOM 891 C C . ILE A 1 111 ? -13.234 1.049 10.258 1 90.44 111 ILE A C 1
ATOM 893 O O . ILE A 1 111 ? -12.398 1.948 10.195 1 90.44 111 ILE A O 1
ATOM 897 N N . GLU A 1 112 ? -13.469 0.378 11.383 1 91.81 112 GLU A N 1
ATOM 898 C CA . GLU A 1 112 ? -12.727 0.653 12.609 1 91.81 112 GLU A CA 1
ATOM 899 C C . GLU A 1 112 ? -11.25 0.302 12.453 1 91.81 112 GLU A C 1
ATOM 901 O O . GLU A 1 112 ? -10.391 0.985 13.008 1 91.81 112 GLU A O 1
ATOM 906 N N . SER A 1 113 ? -10.992 -0.81 11.734 1 94 113 SER A N 1
ATOM 907 C CA . SER A 1 113 ? -9.602 -1.171 11.469 1 94 113 SER A CA 1
ATOM 908 C C . SER A 1 113 ? -8.898 -0.098 10.648 1 94 113 SER A C 1
ATOM 910 O O . SER A 1 113 ? -7.762 0.273 10.938 1 94 113 SER A O 1
ATOM 912 N N . VAL A 1 114 ? -9.609 0.417 9.633 1 96.25 114 VAL A N 1
ATOM 913 C CA . VAL A 1 114 ? -9.047 1.471 8.789 1 96.25 114 VAL A CA 1
ATOM 914 C C . VAL A 1 114 ? -8.797 2.721 9.633 1 96.25 114 VAL A C 1
ATOM 916 O O . VAL A 1 114 ? -7.734 3.34 9.531 1 96.25 114 VAL A O 1
ATOM 919 N N . GLN A 1 115 ? -9.734 3.012 10.461 1 96.5 115 GLN A N 1
ATOM 920 C CA . GLN A 1 115 ? -9.609 4.18 11.32 1 96.5 115 GLN A CA 1
ATOM 921 C C . GLN A 1 115 ? -8.445 4.023 12.297 1 96.5 115 GLN A C 1
ATOM 923 O O . GLN A 1 115 ? -7.699 4.977 12.539 1 96.5 115 GLN A O 1
ATOM 928 N N . ALA A 1 116 ? -8.305 2.883 12.867 1 96.94 116 ALA A N 1
ATOM 929 C CA . ALA A 1 116 ? -7.207 2.615 13.781 1 96.94 116 ALA A CA 1
ATOM 930 C C . ALA A 1 116 ? -5.859 2.758 13.078 1 96.94 116 ALA A C 1
ATOM 932 O O . ALA A 1 116 ? -4.934 3.379 13.617 1 96.94 116 ALA A O 1
ATOM 933 N N . LEU A 1 117 ? -5.758 2.213 11.898 1 98.12 117 LEU A N 1
ATOM 934 C CA . LEU A 1 117 ? -4.516 2.297 11.141 1 98.12 117 LEU A CA 1
ATOM 935 C C . LEU A 1 117 ? -4.215 3.74 10.75 1 98.12 117 LEU A C 1
ATOM 937 O O . LEU A 1 117 ? -3.064 4.176 10.812 1 98.12 117 LEU A O 1
ATOM 941 N N . LEU A 1 118 ? -5.219 4.453 10.336 1 98.25 118 LEU A N 1
ATOM 942 C CA . LEU A 1 118 ? -5.047 5.859 10 1 98.25 118 LEU A CA 1
ATOM 943 C C . LEU A 1 118 ? -4.551 6.656 11.203 1 98.25 118 LEU A C 1
ATOM 945 O O . LEU A 1 118 ? -3.59 7.422 11.086 1 98.25 118 LEU A O 1
ATOM 949 N N . LEU A 1 119 ? -5.199 6.457 12.312 1 97.81 119 LEU A N 1
ATOM 950 C CA . LEU A 1 119 ? -4.781 7.156 13.523 1 97.81 119 LEU A CA 1
ATOM 951 C C . LEU A 1 119 ? -3.367 6.754 13.922 1 97.81 119 LEU A C 1
ATOM 953 O O . LEU A 1 119 ? -2.596 7.582 14.414 1 97.81 119 LEU A O 1
ATOM 957 N N . PHE A 1 120 ? -3.066 5.52 13.789 1 97.5 120 PHE A N 1
ATOM 958 C CA . PHE A 1 120 ? -1.72 5.043 14.086 1 97.5 120 PHE A CA 1
ATOM 959 C C . PHE A 1 120 ? -0.697 5.727 13.188 1 97.5 120 PHE A C 1
ATOM 961 O O . PHE A 1 120 ? 0.368 6.137 13.648 1 97.5 120 PHE A O 1
ATOM 968 N N . SER A 1 121 ? -0.984 5.832 11.898 1 97 121 SER A N 1
ATOM 969 C CA . SER A 1 121 ? -0.113 6.531 10.961 1 97 121 SER A CA 1
ATOM 970 C C . SER A 1 121 ? 0.096 7.984 11.383 1 97 121 SER A C 1
ATOM 972 O O . SER A 1 121 ? 1.222 8.484 11.359 1 97 121 SER A O 1
ATOM 974 N N . ILE A 1 122 ? -0.96 8.609 11.773 1 95.06 122 ILE A N 1
ATOM 975 C CA . ILE A 1 122 ? -0.88 9.992 12.242 1 95.06 122 ILE A CA 1
ATOM 976 C C . ILE A 1 122 ? 0.023 10.078 13.469 1 95.06 122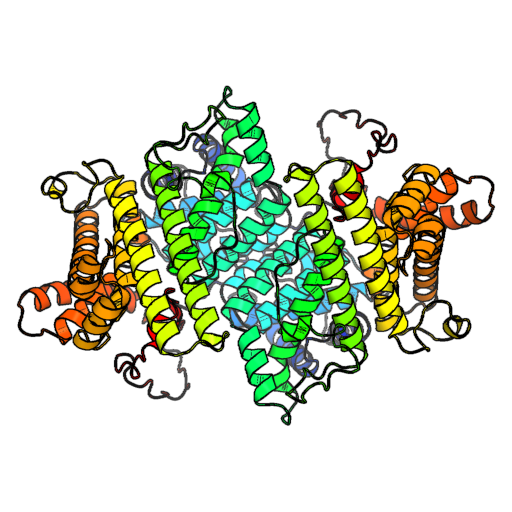 ILE A C 1
ATOM 978 O O . ILE A 1 122 ? 0.848 10.984 13.578 1 95.06 122 ILE A O 1
ATOM 982 N N . THR A 1 123 ? -0.12 9.125 14.336 1 93.06 123 THR A N 1
ATOM 983 C CA . THR A 1 123 ? 0.684 9.094 15.555 1 93.06 123 THR A CA 1
ATOM 984 C C . THR A 1 123 ? 2.164 8.938 15.219 1 93.06 123 THR A C 1
ATOM 986 O O . THR A 1 123 ? 3.012 9.633 15.781 1 93.06 123 THR A O 1
ATOM 989 N N . LEU A 1 124 ? 2.463 8.039 14.328 1 90.38 124 LEU A N 1
ATOM 990 C CA . LEU A 1 124 ? 3.85 7.816 13.922 1 90.38 124 LEU A CA 1
ATOM 991 C C . LEU A 1 124 ? 4.426 9.062 13.258 1 90.38 124 LEU A C 1
ATOM 993 O O . LEU A 1 124 ? 5.594 9.398 13.469 1 90.38 124 LEU A O 1
ATOM 997 N N . ARG A 1 125 ? 3.607 9.719 12.492 1 90 125 ARG A N 1
ATOM 998 C CA . ARG A 1 125 ? 4.051 10.961 11.867 1 90 125 ARG A CA 1
ATOM 999 C C . ARG A 1 125 ? 4.398 12.016 12.922 1 90 125 ARG A C 1
ATOM 1001 O O . ARG A 1 125 ? 5.391 12.734 12.781 1 90 125 ARG A O 1
ATOM 1008 N N . LEU A 1 126 ? 3.559 12.055 13.938 1 84.12 126 LEU A N 1
ATOM 1009 C CA . LEU A 1 126 ? 3.793 13.008 15.016 1 84.12 126 LEU A CA 1
ATOM 1010 C C . LEU A 1 126 ? 5.09 12.695 15.75 1 84.12 126 LEU A C 1
ATOM 1012 O O . LEU A 1 126 ? 5.715 13.586 16.328 1 84.12 126 LEU A O 1
ATOM 1016 N N . ARG A 1 127 ? 5.488 11.469 15.633 1 80.5 127 ARG A N 1
ATOM 1017 C CA . ARG A 1 127 ? 6.73 11.047 16.266 1 80.5 127 ARG A CA 1
ATOM 1018 C C . ARG A 1 127 ? 7.895 11.094 15.289 1 80.5 127 ARG A C 1
ATOM 1020 O O . ARG A 1 127 ? 8.961 10.531 15.555 1 80.5 127 ARG A O 1
ATOM 1027 N N . ASP A 1 128 ? 7.664 11.617 14.141 1 77.38 128 ASP A N 1
ATOM 1028 C CA . ASP A 1 128 ? 8.656 11.836 13.086 1 77.38 128 ASP A CA 1
ATOM 1029 C C . ASP A 1 128 ? 9.148 10.508 12.516 1 77.38 128 ASP A C 1
ATOM 1031 O O . ASP A 1 128 ? 10.328 10.367 12.18 1 77.38 128 ASP A O 1
ATOM 1035 N N . GLN A 1 129 ? 8.305 9.562 12.562 1 83.12 129 GLN A N 1
ATOM 1036 C CA . GLN A 1 129 ? 8.555 8.281 11.906 1 83.12 129 GLN A CA 1
ATOM 1037 C C . GLN A 1 129 ? 7.828 8.203 10.57 1 83.12 129 GLN A C 1
ATOM 1039 O O . GLN A 1 129 ? 6.895 7.406 10.414 1 83.12 129 GLN A O 1
ATOM 1044 N N . LEU A 1 130 ? 8.367 8.891 9.609 1 84.25 130 LEU A N 1
ATOM 1045 C CA . LEU A 1 130 ? 7.645 9.164 8.367 1 84.25 130 LEU A CA 1
ATOM 1046 C C . LEU A 1 130 ? 7.535 7.902 7.52 1 84.25 130 LEU A C 1
ATOM 1048 O O . LEU A 1 130 ? 6.473 7.613 6.957 1 84.25 130 LEU A O 1
ATOM 1052 N N . SER A 1 131 ? 8.617 7.133 7.422 1 84.81 131 SER A N 1
ATOM 1053 C CA . SER A 1 131 ? 8.578 5.926 6.605 1 84.81 131 SER A CA 1
ATOM 1054 C C . SER A 1 131 ? 7.594 4.906 7.168 1 84.81 131 SER A C 1
ATOM 1056 O O . SER A 1 131 ? 6.828 4.301 6.414 1 84.81 131 SER A O 1
ATOM 1058 N N . GLN A 1 132 ? 7.621 4.766 8.469 1 90 132 GLN A N 1
ATOM 1059 C CA . GLN A 1 132 ? 6.695 3.844 9.125 1 90 132 GLN A CA 1
ATOM 1060 C C . GLN A 1 132 ? 5.258 4.332 9 1 90 132 GLN A C 1
ATOM 1062 O O . GLN A 1 132 ? 4.34 3.533 8.797 1 90 132 GLN A O 1
ATOM 1067 N N . ALA A 1 133 ? 5.117 5.637 9.172 1 92.81 133 ALA A N 1
ATOM 1068 C CA . ALA A 1 133 ? 3.789 6.223 9 1 92.81 133 ALA A CA 1
ATOM 1069 C C . ALA A 1 133 ? 3.234 5.934 7.609 1 92.81 133 ALA A C 1
ATOM 1071 O O . ALA A 1 133 ? 2.057 5.598 7.461 1 92.81 133 ALA A O 1
ATOM 1072 N N . TRP A 1 134 ? 4.094 6.035 6.656 1 94.19 134 TRP A N 1
ATOM 1073 C CA . TRP A 1 134 ? 3.678 5.781 5.281 1 94.19 134 TRP A CA 1
ATOM 1074 C C . TRP A 1 134 ? 3.271 4.324 5.094 1 94.19 134 TRP A C 1
ATOM 1076 O O . TRP A 1 134 ? 2.268 4.035 4.438 1 94.19 134 TRP A O 1
ATOM 1086 N N . ASP A 1 135 ? 4.047 3.4 5.637 1 94.06 135 ASP A N 1
ATOM 1087 C CA . ASP A 1 135 ? 3.742 1.979 5.516 1 94.06 135 ASP A CA 1
ATOM 1088 C C . ASP A 1 135 ? 2.379 1.657 6.125 1 94.06 135 ASP A C 1
ATOM 1090 O O . ASP A 1 135 ? 1.582 0.931 5.523 1 94.06 135 ASP A O 1
ATOM 1094 N N . VAL A 1 136 ? 2.119 2.211 7.254 1 96.75 136 VAL A N 1
ATOM 1095 C CA . VAL A 1 136 ? 0.849 1.97 7.93 1 96.75 136 VAL A CA 1
ATOM 1096 C C . VAL A 1 136 ? -0.291 2.592 7.125 1 96.75 136 VAL A C 1
ATOM 1098 O O . VAL A 1 136 ? -1.37 2.004 7.012 1 96.75 136 VAL A O 1
ATOM 1101 N N . LEU A 1 137 ? -0.023 3.756 6.625 1 97.06 137 LEU A N 1
ATOM 1102 C CA . LEU A 1 137 ? -1.043 4.422 5.82 1 97.06 137 LEU A CA 1
ATOM 1103 C C . LEU A 1 137 ? -1.38 3.598 4.582 1 97.06 137 LEU A C 1
ATOM 1105 O O . LEU A 1 137 ? -2.549 3.488 4.203 1 97.06 137 LEU A O 1
ATOM 1109 N N . THR A 1 138 ? -0.366 3.113 3.963 1 95.12 138 THR A N 1
ATOM 1110 C CA . THR A 1 138 ? -0.58 2.297 2.771 1 95.12 138 THR A CA 1
ATOM 1111 C C . THR A 1 138 ? -1.452 1.088 3.094 1 95.12 138 THR A C 1
ATOM 1113 O O . THR A 1 138 ? -2.305 0.7 2.293 1 95.12 138 THR A O 1
ATOM 1116 N N . LEU A 1 139 ? -1.168 0.509 4.199 1 95.69 139 LEU A N 1
ATOM 1117 C CA . LEU A 1 139 ? -1.999 -0.601 4.652 1 95.69 139 LEU A CA 1
ATOM 1118 C C . LEU A 1 139 ? -3.443 -0.153 4.852 1 95.69 139 LEU A C 1
ATOM 1120 O O . LEU A 1 139 ? -4.375 -0.863 4.469 1 95.69 139 LEU A O 1
ATOM 1124 N N . ALA A 1 140 ? -3.654 0.974 5.477 1 97 140 ALA A N 1
ATOM 1125 C CA . ALA A 1 140 ? -4.992 1.516 5.691 1 97 140 ALA A CA 1
ATOM 1126 C C . ALA A 1 140 ? -5.711 1.746 4.363 1 97 140 ALA A C 1
ATOM 1128 O O . ALA A 1 140 ? -6.895 1.427 4.223 1 97 140 ALA A O 1
ATOM 1129 N N . ILE A 1 141 ? -5 2.305 3.445 1 95.5 141 ILE A N 1
ATOM 1130 C CA . ILE A 1 141 ? -5.57 2.596 2.135 1 95.5 141 ILE A CA 1
ATOM 1131 C C . ILE A 1 141 ? -5.953 1.291 1.438 1 95.5 141 ILE A C 1
ATOM 1133 O O . ILE A 1 141 ? -7.043 1.18 0.871 1 95.5 141 ILE A O 1
ATOM 1137 N N . SER A 1 142 ? -5.07 0.302 1.454 1 93.31 142 SER A N 1
ATOM 1138 C CA . SER A 1 142 ? -5.367 -0.995 0.856 1 93.31 142 SER A CA 1
ATOM 1139 C C . SER A 1 142 ? -6.629 -1.604 1.458 1 93.31 142 SER A C 1
ATOM 1141 O O . SER A 1 142 ? -7.508 -2.074 0.729 1 93.31 142 SER A O 1
ATOM 1143 N N . MET A 1 143 ? -6.711 -1.554 2.74 1 92.31 143 MET A N 1
ATOM 1144 C CA . MET A 1 143 ? -7.875 -2.105 3.428 1 92.31 143 MET A CA 1
ATOM 1145 C C . MET A 1 143 ? -9.141 -1.33 3.064 1 92.31 143 MET A C 1
ATOM 1147 O O . MET A 1 143 ? -10.219 -1.913 2.949 1 92.31 143 MET A O 1
ATOM 1151 N N . SER A 1 144 ? -9.023 -0.046 2.93 1 92.5 144 SER A N 1
ATOM 1152 C CA . SER A 1 144 ? -10.172 0.774 2.551 1 92.5 144 SER A CA 1
ATOM 1153 C C . SER A 1 144 ? -10.68 0.404 1.162 1 92.5 144 SER A C 1
ATOM 1155 O O . SER A 1 144 ? -11.883 0.474 0.896 1 92.5 144 SER A O 1
ATOM 1157 N N . GLN A 1 145 ? -9.789 0.033 0.314 1 86 145 GLN A N 1
ATOM 1158 C CA . GLN A 1 145 ? -10.18 -0.399 -1.023 1 86 145 GLN A CA 1
ATOM 1159 C C . GLN A 1 145 ? -10.922 -1.73 -0.977 1 86 145 GLN A C 1
ATOM 1161 O O . GLN A 1 145 ? -11.867 -1.944 -1.736 1 86 145 GLN A O 1
ATOM 1166 N N . THR A 1 146 ? -10.43 -2.551 -0.092 1 81.88 146 THR A N 1
ATOM 1167 C CA . THR A 1 146 ? -11.133 -3.812 0.112 1 81.88 146 THR A CA 1
ATOM 1168 C C . THR A 1 146 ? -12.578 -3.566 0.549 1 81.88 146 THR A C 1
ATOM 1170 O O . THR A 1 146 ? -13.492 -4.254 0.098 1 81.88 146 THR A O 1
ATOM 1173 N N . LEU A 1 147 ? -12.742 -2.537 1.369 1 82.88 147 LEU A N 1
ATOM 1174 C CA . LEU A 1 147 ? -14.055 -2.205 1.897 1 82.88 147 LEU A CA 1
ATOM 1175 C C . LEU A 1 147 ? -14.836 -1.331 0.917 1 82.88 147 LEU A C 1
ATOM 1177 O O . LEU A 1 147 ? -15.992 -0.999 1.16 1 82.88 147 LEU A O 1
ATOM 1181 N N . ARG A 1 148 ? -14.203 -0.948 -0.19 1 82.62 148 ARG A N 1
ATOM 1182 C CA . ARG A 1 148 ? -14.797 -0.076 -1.198 1 82.62 148 ARG A CA 1
ATOM 1183 C C . ARG A 1 148 ? -15.328 1.208 -0.569 1 82.62 148 ARG A C 1
ATOM 1185 O O . ARG A 1 148 ? -16.453 1.63 -0.855 1 82.62 148 ARG A O 1
ATOM 1192 N N . LEU A 1 149 ? -14.531 1.729 0.28 1 85.12 149 LEU A N 1
ATOM 1193 C CA . LEU A 1 149 ? -14.953 2.914 1.02 1 85.12 149 LEU A CA 1
ATOM 1194 C C . LEU A 1 149 ? -15.219 4.082 0.073 1 85.12 149 LEU A C 1
ATOM 1196 O O . LEU A 1 149 ? -16.141 4.867 0.292 1 85.12 149 LEU A O 1
ATOM 1200 N N . ALA A 1 150 ? -14.453 4.273 -0.928 1 78.12 150 ALA A N 1
ATOM 1201 C CA . ALA A 1 150 ? -14.656 5.348 -1.896 1 78.12 150 ALA A CA 1
ATOM 1202 C C . ALA A 1 150 ? -16.047 5.262 -2.531 1 78.12 150 ALA A C 1
ATOM 1204 O O . ALA A 1 150 ? -16.75 6.266 -2.637 1 78.12 150 ALA A O 1
ATOM 1205 N N . HIS A 1 151 ? -16.375 4.07 -2.904 1 74.06 151 HIS A N 1
ATOM 1206 C CA . HIS A 1 151 ? -17.672 3.848 -3.533 1 74.06 151 HIS A CA 1
ATOM 1207 C C . HIS A 1 151 ? -18.812 4.07 -2.545 1 74.06 151 HIS A C 1
ATOM 1209 O O . HIS A 1 151 ? -19.828 4.656 -2.896 1 74.06 151 HIS A O 1
ATOM 1215 N N . LEU A 1 152 ? -18.562 3.547 -1.399 1 68.25 152 LEU A N 1
ATOM 1216 C CA . LEU A 1 152 ? -19.578 3.729 -0.357 1 68.25 152 LEU A CA 1
ATOM 1217 C C . LEU A 1 152 ? -19.766 5.207 -0.043 1 68.25 152 LEU A C 1
ATOM 1219 O O . LEU A 1 152 ? -20.906 5.664 0.13 1 68.25 152 LEU A O 1
ATOM 1223 N N . SER A 1 153 ? -18.719 5.82 -0.046 1 74.25 153 SER A N 1
ATOM 1224 C CA . SER A 1 153 ? -18.781 7.25 0.223 1 74.25 153 SER A CA 1
ATOM 1225 C C . SER A 1 153 ? -19.5 7.996 -0.901 1 74.25 153 SER A C 1
ATOM 1227 O O . SER A 1 153 ? -20.297 8.898 -0.645 1 74.25 153 SER A O 1
ATOM 1229 N N . ALA A 1 154 ? -19.266 7.613 -2.068 1 68 154 ALA A N 1
ATOM 1230 C CA . ALA A 1 154 ? -19.922 8.227 -3.215 1 68 154 ALA A CA 1
ATOM 1231 C C . ALA A 1 154 ? -21.422 7.957 -3.193 1 68 154 ALA A C 1
ATOM 1233 O O . ALA A 1 154 ? -22.234 8.852 -3.467 1 68 154 ALA A O 1
ATOM 1234 N N . HIS A 1 155 ? -21.703 6.723 -2.869 1 67.19 155 HIS A N 1
ATOM 1235 C CA . HIS A 1 155 ? -23.109 6.336 -2.812 1 67.19 155 HIS A CA 1
ATOM 1236 C C . HIS A 1 155 ? -23.844 7.094 -1.714 1 67.19 155 HIS A C 1
ATOM 1238 O O . HIS A 1 155 ? -24.953 7.578 -1.929 1 67.19 155 HIS A O 1
ATOM 1244 N N . LEU A 1 156 ? -23.234 7.145 -0.579 1 65.31 156 LEU A N 1
ATOM 1245 C CA . LEU A 1 156 ? -23.844 7.836 0.552 1 65.31 156 LEU A CA 1
ATOM 1246 C C . LEU A 1 156 ? -24.016 9.32 0.248 1 65.31 156 LEU A C 1
ATOM 1248 O O . LEU A 1 156 ? -25 9.93 0.68 1 65.31 156 LEU A O 1
ATOM 1252 N N . ARG A 1 157 ? -23.172 9.812 -0.475 1 68.19 157 ARG A N 1
ATOM 1253 C CA . ARG A 1 157 ? -23.25 11.219 -0.86 1 68.19 157 ARG A CA 1
ATOM 1254 C C . ARG A 1 157 ? -24.438 11.453 -1.782 1 68.19 157 ARG A C 1
ATOM 1256 O O . ARG A 1 157 ? -25.062 12.523 -1.742 1 68.19 157 ARG A O 1
ATOM 1263 N N . THR A 1 158 ? -24.656 10.414 -2.615 1 61.44 158 THR A N 1
ATOM 1264 C CA . THR A 1 158 ? -25.781 10.523 -3.539 1 61.44 158 THR A CA 1
ATOM 1265 C C . THR A 1 158 ? -27.109 10.398 -2.797 1 61.44 158 THR A C 1
ATOM 1267 O O . THR A 1 158 ? -28.078 11.078 -3.139 1 61.44 158 THR A O 1
ATOM 1270 N N . ILE A 1 159 ? -27.109 9.422 -1.926 1 54.41 159 ILE A N 1
ATOM 1271 C CA . ILE A 1 159 ? -28.359 9.211 -1.206 1 54.41 159 ILE A CA 1
ATOM 1272 C C . ILE A 1 159 ? -28.562 10.32 -0.177 1 54.41 159 ILE A C 1
ATOM 1274 O O . ILE A 1 159 ? -29.688 10.773 0.039 1 54.41 159 ILE A O 1
ATOM 1278 N N . HIS A 1 160 ? -27.562 10.422 0.741 1 52.19 160 HIS A N 1
ATOM 1279 C CA . HIS A 1 160 ? -27.734 11.273 1.913 1 52.19 160 HIS A CA 1
ATOM 1280 C C . HIS A 1 160 ? -27.531 12.742 1.562 1 52.19 160 HIS A C 1
ATOM 1282 O O . HIS A 1 160 ? -26.438 13.281 1.774 1 52.19 160 HIS A O 1
ATOM 1288 N N . ASP A 1 161 ? -27.844 13.328 0.479 1 44.5 161 ASP A N 1
ATOM 1289 C CA . ASP A 1 161 ? -28.047 14.75 0.739 1 44.5 161 ASP A CA 1
ATOM 1290 C C . ASP A 1 161 ? -28.391 14.992 2.207 1 44.5 161 ASP A C 1
ATOM 1292 O O . ASP A 1 161 ? -28.094 16.062 2.75 1 44.5 161 ASP A O 1
ATOM 1296 N N . LYS A 1 162 ? -29.672 14.531 2.748 1 38.81 162 LYS A N 1
ATOM 1297 C CA . LYS A 1 162 ? -30.516 14.914 3.871 1 38.81 162 LYS A CA 1
ATOM 1298 C C . LYS A 1 162 ? -30.078 14.234 5.16 1 38.81 162 LYS A C 1
ATOM 1300 O O . LYS A 1 162 ? -30.578 14.547 6.242 1 38.81 162 LYS A O 1
ATOM 1305 N N . GLY A 1 163 ? -29.797 12.875 5.203 1 38.44 163 GLY A N 1
ATOM 1306 C CA . GLY A 1 163 ? -30.016 12.156 6.449 1 38.44 163 GLY A CA 1
ATOM 1307 C C . GLY A 1 163 ? -28.891 12.336 7.453 1 38.44 163 GLY A C 1
ATOM 1308 O O . GLY A 1 163 ? -27.844 12.883 7.121 1 38.44 163 GLY A O 1
ATOM 1309 N N . SER A 1 164 ? -29 11.594 8.711 1 42.03 164 SER A N 1
ATOM 1310 C CA . SER A 1 164 ? -28.453 11.711 10.062 1 42.03 164 SER A CA 1
ATOM 1311 C C . SER A 1 164 ? -26.984 11.352 10.094 1 42.03 164 SER A C 1
ATOM 1313 O O . SER A 1 164 ? -26.469 10.727 9.164 1 42.03 164 SER A O 1
ATOM 1315 N N . GLY A 1 165 ? -26.125 11.594 11.234 1 45.59 165 GLY A N 1
ATOM 1316 C CA . GLY A 1 165 ? -24.812 11.703 11.852 1 45.59 165 GLY A CA 1
ATOM 1317 C C . GLY A 1 165 ? -23.938 10.484 11.617 1 45.59 165 GLY A C 1
ATOM 1318 O O . GLY A 1 165 ? -22.75 10.609 11.312 1 45.59 165 GLY A O 1
ATOM 1319 N N . SER A 1 166 ? -24.469 9.242 11.867 1 47.94 166 SER A N 1
ATOM 1320 C CA . SER A 1 166 ? -23.703 7.996 11.945 1 47.94 166 SER A CA 1
ATOM 1321 C C . SER A 1 166 ? -23.266 7.531 10.57 1 47.94 166 SER A C 1
ATOM 1323 O O . SER A 1 166 ? -22.203 6.91 10.43 1 47.94 166 SER A O 1
ATOM 1325 N N . ASN A 1 167 ? -23.938 7.855 9.461 1 56.59 167 ASN A N 1
ATOM 1326 C CA . ASN A 1 167 ? -23.719 7.438 8.078 1 56.59 167 ASN A CA 1
ATOM 1327 C C . ASN A 1 167 ? -22.531 8.164 7.465 1 56.59 167 ASN A C 1
ATOM 1329 O O . ASN A 1 167 ? -22.109 7.852 6.348 1 56.59 167 ASN A O 1
ATOM 1333 N N . MET A 1 168 ? -21.984 8.93 8.383 1 72.38 168 MET A N 1
ATOM 1334 C CA . MET A 1 168 ? -20.953 9.805 7.828 1 72.38 168 MET A CA 1
ATOM 1335 C C . MET A 1 168 ? -19.562 9.242 8.109 1 72.38 168 MET A C 1
ATOM 1337 O O . MET A 1 168 ? -18.562 9.758 7.598 1 72.38 168 MET A O 1
ATOM 1341 N N . ASN A 1 169 ? -19.625 8.039 8.789 1 83.88 169 ASN A N 1
ATOM 1342 C CA . ASN A 1 169 ? -18.359 7.504 9.25 1 83.88 169 ASN A CA 1
ATOM 1343 C C . ASN A 1 169 ? -17.469 7.059 8.086 1 83.88 169 ASN A C 1
ATOM 1345 O O . ASN A 1 169 ? -16.312 7.445 8 1 83.88 169 ASN A O 1
ATOM 1349 N N . PRO A 1 170 ? -18.125 6.344 7.133 1 85.31 170 PRO A N 1
ATOM 1350 C CA . PRO A 1 170 ? -17.281 5.953 5.996 1 85.31 170 PRO A CA 1
ATOM 1351 C C . PRO A 1 170 ? -16.812 7.148 5.172 1 85.31 170 PRO A C 1
ATOM 1353 O O . PRO A 1 170 ? -15.672 7.176 4.711 1 85.31 170 PRO A O 1
ATOM 1356 N N . MET A 1 171 ? -17.625 8.133 5.086 1 87.31 171 MET A N 1
ATOM 1357 C CA . MET A 1 171 ? -17.281 9.312 4.297 1 87.31 171 MET A CA 1
ATOM 1358 C C . MET A 1 171 ? -16.172 10.109 4.961 1 87.31 171 MET A C 1
ATOM 1360 O O . MET A 1 171 ? -15.227 10.539 4.293 1 87.31 171 MET A O 1
ATOM 1364 N N . ARG A 1 172 ? -16.266 10.273 6.215 1 90.75 172 ARG A N 1
ATOM 1365 C CA . ARG A 1 172 ? -15.258 11.023 6.953 1 90.75 172 ARG A CA 1
ATOM 1366 C C . ARG A 1 172 ? -13.914 10.297 6.961 1 90.75 172 ARG A C 1
ATOM 1368 O O . ARG A 1 172 ? -12.859 10.922 6.867 1 90.75 172 ARG A O 1
ATOM 1375 N N . THR A 1 173 ? -14.047 9.016 7.113 1 93.94 173 THR A N 1
ATOM 1376 C CA . THR A 1 173 ? -12.836 8.203 7.109 1 93.94 173 THR A CA 1
ATOM 1377 C C . THR A 1 173 ? -12.141 8.273 5.75 1 93.94 173 THR A C 1
ATOM 1379 O O . THR A 1 173 ? -10.922 8.445 5.672 1 93.94 173 THR A O 1
ATOM 1382 N N . TRP A 1 174 ? -12.914 8.141 4.672 1 93.62 174 TRP A N 1
ATOM 1383 C CA . TRP A 1 174 ? -12.359 8.227 3.328 1 93.62 174 TRP A CA 1
ATOM 1384 C C . TRP A 1 174 ? -11.742 9.594 3.078 1 93.62 174 TRP A C 1
ATOM 1386 O O . TRP A 1 174 ? -10.633 9.695 2.543 1 93.62 174 TRP A O 1
ATOM 1396 N N . TRP A 1 175 ? -12.422 10.609 3.508 1 93.19 175 TRP A N 1
ATOM 1397 C CA . TRP A 1 175 ? -11.906 11.969 3.383 1 93.19 175 TRP A CA 1
ATOM 1398 C C . TRP A 1 175 ? -10.57 12.117 4.105 1 93.19 175 TRP A C 1
ATOM 1400 O O . TRP A 1 175 ? -9.617 12.672 3.557 1 93.19 175 TRP A O 1
ATOM 1410 N N . ALA A 1 176 ? -10.5 11.664 5.305 1 96.06 176 ALA A N 1
ATOM 1411 C CA . ALA A 1 176 ? -9.289 11.789 6.113 1 96.06 176 ALA A CA 1
ATOM 1412 C C . ALA A 1 176 ? -8.125 11.031 5.484 1 96.06 176 ALA A C 1
ATOM 1414 O O . ALA A 1 176 ? -6.98 11.492 5.523 1 96.06 176 ALA A O 1
ATOM 1415 N N . LEU A 1 177 ? -8.445 9.852 4.91 1 97.19 177 LEU A N 1
ATOM 1416 C CA . LEU A 1 177 ? -7.422 9.086 4.207 1 97.19 177 LEU A CA 1
ATOM 1417 C C . LEU A 1 177 ? -6.867 9.883 3.027 1 97.19 177 LEU A C 1
ATOM 1419 O O . LEU A 1 177 ? -5.652 9.984 2.855 1 97.19 177 LEU A O 1
ATOM 1423 N N . TYR A 1 178 ? -7.766 10.469 2.318 1 95.88 178 TYR A N 1
ATOM 1424 C CA . TYR A 1 178 ? -7.387 11.242 1.14 1 95.88 178 TYR A CA 1
ATOM 1425 C C . TYR A 1 178 ? -6.512 12.43 1.523 1 95.88 178 TYR A C 1
ATOM 1427 O O . TYR A 1 178 ? -5.449 12.641 0.935 1 95.88 178 TYR A O 1
ATOM 1435 N N . VAL A 1 179 ? -6.898 13.125 2.443 1 96.5 179 VAL A N 1
ATOM 1436 C CA . VAL A 1 179 ? -6.23 14.359 2.824 1 96.5 179 VAL A CA 1
ATOM 1437 C C . VAL A 1 179 ? -4.898 14.047 3.502 1 96.5 179 VAL A C 1
ATOM 1439 O O . VAL A 1 179 ? -3.861 14.602 3.141 1 96.5 179 VAL A O 1
ATOM 1442 N N . PHE A 1 180 ? -4.957 13.188 4.445 1 97 180 PHE A N 1
ATOM 1443 C CA . PHE A 1 180 ? -3.74 12.875 5.191 1 97 180 PHE A CA 1
ATOM 1444 C C . PHE A 1 180 ? -2.674 12.305 4.266 1 97 180 PHE A C 1
ATOM 1446 O O . PHE A 1 180 ? -1.481 12.562 4.449 1 97 180 PHE A O 1
ATOM 1453 N N . GLU A 1 181 ? -3.082 11.508 3.309 1 97.56 181 GLU A N 1
ATOM 1454 C CA . GLU A 1 181 ? -2.109 10.938 2.381 1 97.56 181 GLU A CA 1
ATOM 1455 C C . GLU A 1 181 ? -1.33 12.031 1.657 1 97.56 181 GLU A C 1
ATOM 1457 O O . GLU A 1 181 ? -0.122 11.906 1.445 1 97.56 181 GLU A O 1
ATOM 1462 N N . LYS A 1 182 ? -1.977 13.094 1.277 1 95.56 182 LYS A N 1
ATOM 1463 C CA . LYS A 1 182 ? -1.31 14.18 0.567 1 95.56 182 LYS A CA 1
ATOM 1464 C C . LYS A 1 182 ? -0.287 14.875 1.462 1 95.56 182 LYS A C 1
ATOM 1466 O O . LYS A 1 182 ? 0.827 15.18 1.025 1 95.56 182 LYS A O 1
ATOM 1471 N N . PHE A 1 183 ? -0.717 15.117 2.666 1 93 183 PHE A N 1
ATOM 1472 C CA . PHE A 1 183 ? 0.184 15.781 3.6 1 93 183 PHE A CA 1
ATOM 1473 C C . PHE A 1 183 ? 1.386 14.898 3.914 1 93 183 PHE A C 1
ATOM 1475 O O . PHE A 1 183 ? 2.521 15.375 3.943 1 93 183 PHE A O 1
ATOM 1482 N N . LEU A 1 184 ? 1.125 13.641 4.129 1 92.44 184 LEU A N 1
ATOM 1483 C CA . LEU A 1 184 ? 2.221 12.734 4.441 1 92.44 184 LEU A CA 1
ATOM 1484 C C . LEU A 1 184 ? 3.139 12.547 3.238 1 92.44 184 LEU A C 1
ATOM 1486 O O . LEU A 1 184 ? 4.352 12.406 3.395 1 92.44 184 LEU A O 1
ATOM 1490 N N . ALA A 1 185 ? 2.543 12.477 2.047 1 90.19 185 ALA A N 1
ATOM 1491 C CA . ALA A 1 185 ? 3.346 12.398 0.829 1 90.19 185 ALA A CA 1
ATOM 1492 C C . ALA A 1 185 ? 4.273 13.602 0.706 1 90.19 185 ALA A C 1
ATOM 1494 O O . ALA A 1 185 ? 5.449 13.461 0.371 1 90.19 185 ALA A O 1
ATOM 1495 N N . PHE A 1 186 ? 3.768 14.734 1.034 1 88.06 186 PHE A N 1
ATOM 1496 C CA . PHE A 1 186 ? 4.543 15.969 0.991 1 88.06 186 PHE A CA 1
ATOM 1497 C C . PHE A 1 186 ? 5.691 15.922 1.994 1 88.06 186 PHE A C 1
ATOM 1499 O O . PHE A 1 186 ? 6.82 16.281 1.669 1 88.06 186 PHE A O 1
ATOM 1506 N N . ASP A 1 187 ? 5.391 15.391 3.156 1 82.56 187 ASP A N 1
ATOM 1507 C CA . ASP A 1 187 ? 6.395 15.328 4.211 1 82.56 187 ASP A CA 1
ATOM 1508 C C . ASP A 1 187 ? 7.469 14.289 3.887 1 82.56 187 ASP A C 1
ATOM 1510 O O . ASP A 1 187 ? 8.641 14.484 4.211 1 82.56 187 ASP A O 1
ATOM 1514 N N . SER A 1 188 ? 7.016 13.195 3.332 1 78.56 188 SER A N 1
ATOM 1515 C CA . SER A 1 188 ? 7.922 12.062 3.166 1 78.56 188 SER A CA 1
ATOM 1516 C C . SER A 1 188 ? 8.578 12.07 1.788 1 78.56 188 SER A C 1
ATOM 1518 O O . SER A 1 188 ? 9.523 11.328 1.539 1 78.56 188 SER A O 1
ATOM 1520 N N . GLY A 1 189 ? 8.039 12.867 0.869 1 76.81 189 GLY A N 1
ATOM 1521 C CA . GLY A 1 189 ? 8.578 12.914 -0.481 1 76.81 189 GLY A CA 1
ATOM 1522 C C . GLY A 1 189 ? 8.094 11.766 -1.352 1 76.81 189 GLY A C 1
ATOM 1523 O O . GLY A 1 189 ? 8.641 11.523 -2.43 1 76.81 189 GLY A O 1
ATOM 1524 N N . ARG A 1 190 ? 7.148 11.078 -0.871 1 81.81 190 ARG A N 1
ATOM 1525 C CA . ARG A 1 190 ? 6.59 9.977 -1.646 1 81.81 190 ARG A CA 1
ATOM 1526 C C . ARG A 1 190 ? 5.508 10.469 -2.598 1 81.81 190 ARG A C 1
ATOM 1528 O O . ARG A 1 190 ? 4.984 11.578 -2.434 1 81.81 190 ARG A O 1
ATOM 1535 N N . GLN A 1 191 ? 5.227 9.617 -3.541 1 80.5 191 GLN A N 1
ATOM 1536 C CA . GLN A 1 191 ? 4.219 10 -4.523 1 80.5 191 GLN A CA 1
ATOM 1537 C C . GLN A 1 191 ? 2.816 9.633 -4.047 1 80.5 191 GLN A C 1
ATOM 1539 O O . GLN A 1 191 ? 2.584 8.516 -3.58 1 80.5 191 GLN A O 1
ATOM 1544 N N . SER A 1 192 ? 1.999 10.602 -4.125 1 87.56 192 SER A N 1
ATOM 1545 C CA . SER A 1 192 ? 0.591 10.367 -3.822 1 87.56 192 SER A CA 1
ATOM 1546 C C . SER A 1 192 ? -0.07 9.508 -4.898 1 87.56 192 SER A C 1
ATOM 1548 O O . SER A 1 192 ? 0.151 9.727 -6.09 1 87.56 192 SER A O 1
ATOM 1550 N N . THR A 1 193 ? -0.84 8.508 -4.492 1 79.69 193 THR A N 1
ATOM 1551 C CA . THR A 1 193 ? -1.448 7.605 -5.469 1 79.69 193 THR A CA 1
ATOM 1552 C C . THR A 1 193 ? -2.967 7.586 -5.312 1 79.69 193 THR A C 1
ATOM 1554 O O . THR A 1 193 ? -3.682 7.129 -6.203 1 79.69 193 THR A O 1
ATOM 1557 N N . LEU A 1 194 ? -3.41 8.039 -4.184 1 88.75 194 LEU A N 1
ATOM 1558 C CA . LEU A 1 194 ? -4.848 8 -3.93 1 88.75 194 LEU A CA 1
ATOM 1559 C C . LEU A 1 194 ? -5.555 9.133 -4.668 1 88.75 194 LEU A C 1
ATOM 1561 O O . LEU A 1 194 ? -5.148 10.289 -4.574 1 88.75 194 LEU A O 1
ATOM 1565 N N . ASP A 1 195 ? -6.531 8.766 -5.461 1 84.56 195 ASP A N 1
ATOM 1566 C CA . ASP A 1 195 ? -7.262 9.789 -6.211 1 84.56 195 ASP A CA 1
ATOM 1567 C C . ASP A 1 195 ? -8.766 9.633 -6.02 1 84.56 195 ASP A C 1
ATOM 1569 O O . ASP A 1 195 ? -9.273 8.516 -5.871 1 84.56 195 ASP A O 1
ATOM 1573 N N . ASP A 1 196 ? -9.375 10.711 -5.863 1 84.75 196 ASP A N 1
ATOM 1574 C CA . ASP A 1 196 ? -10.828 10.859 -5.809 1 84.75 196 ASP A CA 1
ATOM 1575 C C . ASP A 1 196 ? -11.281 12.094 -6.578 1 84.75 196 ASP A C 1
ATOM 1577 O O . ASP A 1 196 ? -10.961 13.219 -6.207 1 84.75 196 ASP A O 1
ATOM 1581 N N . PRO A 1 197 ? -11.992 11.859 -7.566 1 79.25 197 PRO A N 1
ATOM 1582 C CA . PRO A 1 197 ? -12.367 12.977 -8.438 1 79.25 197 PRO A CA 1
ATOM 1583 C C . PRO A 1 197 ? -13.117 14.078 -7.695 1 79.25 197 PRO A C 1
ATOM 1585 O O . PRO A 1 197 ? -12.945 15.266 -7.992 1 79.25 197 PRO A O 1
ATOM 1588 N N . ARG A 1 198 ? -13.891 13.812 -6.789 1 82.12 198 ARG A N 1
ATOM 1589 C CA . ARG A 1 198 ? -14.656 14.82 -6.059 1 82.12 198 ARG A CA 1
ATOM 1590 C C . ARG A 1 198 ? -13.766 15.602 -5.105 1 82.12 198 ARG A C 1
ATOM 1592 O O . ARG A 1 198 ? -13.852 16.828 -5.031 1 82.12 198 ARG A O 1
ATOM 1599 N N . LEU A 1 199 ? -12.953 14.883 -4.445 1 88.38 199 LEU A N 1
ATOM 1600 C CA . LEU A 1 199 ? -12.078 15.539 -3.48 1 88.38 199 LEU A CA 1
ATOM 1601 C C . LEU A 1 199 ? -10.961 16.297 -4.184 1 88.38 199 LEU A C 1
ATOM 1603 O O . LEU A 1 199 ? -10.516 17.344 -3.709 1 88.38 199 LEU A O 1
ATOM 1607 N N . SER A 1 200 ? -10.57 15.828 -5.305 1 87.88 200 SER A N 1
ATOM 1608 C CA . SER A 1 200 ? -9.477 16.469 -6.035 1 87.88 200 SER A CA 1
ATOM 1609 C C . SER A 1 200 ? -9.938 17.766 -6.68 1 87.88 200 SER A C 1
ATOM 1611 O O . SER A 1 200 ? -9.117 18.609 -7.047 1 87.88 200 SER A O 1
ATOM 1613 N N . SER A 1 201 ? -11.188 17.891 -6.789 1 82.62 201 SER A N 1
ATOM 1614 C CA . SER A 1 201 ? -11.727 19.078 -7.418 1 82.62 201 SER A CA 1
ATOM 1615 C C . SER A 1 201 ? -11.875 20.219 -6.41 1 82.62 201 SER A C 1
ATOM 1617 O O . SER A 1 201 ? -12.07 21.375 -6.789 1 82.62 201 SER A O 1
ATOM 1619 N N . VAL A 1 202 ? -11.781 19.891 -5.211 1 82.69 202 VAL A N 1
ATOM 1620 C CA . VAL A 1 202 ? -11.93 20.906 -4.176 1 82.69 202 VAL A CA 1
ATOM 1621 C C . VAL A 1 202 ? -10.805 21.938 -4.305 1 82.69 202 VAL A C 1
ATOM 1623 O O . VAL A 1 202 ? -9.633 21.578 -4.387 1 82.69 202 VAL A O 1
ATOM 1626 N N . GLY A 1 203 ? -11.133 23.203 -4.426 1 72.31 203 GLY A N 1
ATOM 1627 C CA . GLY A 1 203 ? -10.188 24.297 -4.527 1 72.31 203 GLY A CA 1
ATOM 1628 C C . GLY A 1 203 ? -9.898 24.719 -5.961 1 72.31 203 GLY A C 1
ATOM 1629 O O . GLY A 1 203 ? -9.203 25.703 -6.199 1 72.31 203 GLY A O 1
ATOM 1630 N N . ARG A 1 204 ? -10.195 23.812 -7.039 1 64.94 204 ARG A N 1
ATOM 1631 C CA . ARG A 1 204 ? -9.93 24.125 -8.445 1 64.94 204 ARG A CA 1
ATOM 1632 C C . ARG A 1 204 ? -11.109 24.859 -9.07 1 64.94 204 ARG A C 1
ATOM 1634 O O . ARG A 1 204 ? -11.016 25.359 -10.188 1 64.94 204 ARG A O 1
ATOM 1641 N N . GLN A 1 205 ? -12.297 24.594 -8.688 1 51.72 205 GLN A N 1
ATOM 1642 C CA . GLN A 1 205 ? -13.438 25.125 -9.414 1 51.72 205 GLN A CA 1
ATOM 1643 C C . GLN A 1 205 ? -13.297 26.625 -9.633 1 51.72 205 GLN A C 1
ATOM 1645 O O . GLN A 1 205 ? -12.875 27.359 -8.734 1 51.72 205 GLN A O 1
ATOM 1650 N N . ASP A 1 206 ? -13.133 26.922 -10.945 1 44.75 206 ASP A N 1
ATOM 1651 C CA . ASP A 1 206 ? -13.398 28.266 -11.445 1 44.75 206 ASP A CA 1
ATOM 1652 C C . ASP A 1 206 ? -14.656 28.844 -10.797 1 44.75 206 ASP A C 1
ATOM 1654 O O . ASP A 1 206 ? -15.711 28.219 -10.797 1 44.75 206 ASP A O 1
ATOM 1658 N N . PRO A 1 207 ? -14.484 29.906 -10.078 1 39.47 207 PRO A N 1
ATOM 1659 C CA . PRO A 1 207 ? -15.664 30.547 -9.492 1 39.47 207 PRO A CA 1
ATOM 1660 C C . PRO A 1 207 ? -16.828 30.641 -10.469 1 39.47 207 PRO A C 1
ATOM 1662 O O . PRO A 1 207 ? -17.984 30.844 -10.055 1 39.47 207 PRO A O 1
ATOM 1665 N N . THR A 1 208 ? -16.562 30.922 -11.688 1 38.97 208 THR A N 1
ATOM 1666 C CA . THR A 1 208 ? -17.609 31.234 -12.656 1 38.97 208 THR A CA 1
ATOM 1667 C C . THR A 1 208 ? -18.344 29.984 -13.094 1 38.97 208 THR A C 1
ATOM 1669 O O . THR A 1 208 ? -19.312 30.062 -13.852 1 38.97 208 THR A O 1
ATOM 1672 N N . GLU A 1 209 ? -17.703 28.984 -13.25 1 41.97 209 GLU A N 1
ATOM 1673 C CA . GLU A 1 209 ? -18.484 27.859 -13.789 1 41.97 209 GLU A CA 1
ATOM 1674 C C . GLU A 1 209 ? -19.562 27.422 -12.812 1 41.97 209 GLU A C 1
ATOM 1676 O O . GLU A 1 209 ? -19.312 27.25 -11.625 1 41.97 209 GLU A O 1
ATOM 1681 N N . PRO A 1 210 ? -20.797 27.719 -13.188 1 34.62 210 PRO A N 1
ATOM 1682 C CA . PRO A 1 210 ? -21.891 27.25 -12.344 1 34.62 210 PRO A CA 1
ATOM 1683 C C . PRO A 1 210 ? -21.641 25.859 -11.781 1 34.62 210 PRO A C 1
ATOM 1685 O O . PRO A 1 210 ? -21.156 24.969 -12.492 1 34.62 210 PRO A O 1
ATOM 1688 N N . MET A 1 211 ? -21.109 25.781 -10.664 1 37.09 211 MET A N 1
ATOM 1689 C CA . MET A 1 211 ? -21.156 24.484 -9.992 1 37.09 211 MET A CA 1
ATOM 1690 C C . MET A 1 211 ? -22.406 23.719 -10.383 1 37.09 211 MET A C 1
ATOM 1692 O O . MET A 1 211 ? -23.516 24.109 -10.031 1 37.09 211 MET A O 1
ATOM 1696 N N . ASN A 1 212 ? -22.625 23.406 -11.547 1 36.88 212 ASN A N 1
ATOM 1697 C CA . ASN A 1 212 ? -23.781 22.531 -11.594 1 36.88 212 ASN A CA 1
ATOM 1698 C C . ASN A 1 212 ? -23.953 21.766 -10.289 1 36.88 212 ASN A C 1
ATOM 1700 O O . ASN A 1 212 ? -22.984 21.234 -9.742 1 36.88 212 ASN A O 1
ATOM 1704 N N . ASN A 1 213 ? -24.891 22.141 -9.453 1 36.12 213 ASN A N 1
ATOM 1705 C CA . ASN A 1 213 ? -25.406 21.75 -8.148 1 36.12 213 ASN A CA 1
ATOM 1706 C C . ASN A 1 213 ? -25.219 20.266 -7.883 1 36.12 213 ASN A C 1
ATOM 1708 O O . ASN A 1 213 ? -26.016 19.641 -7.188 1 36.12 213 ASN A O 1
ATOM 1712 N N . GLU A 1 214 ? -24.797 19.5 -8.719 1 38.66 214 GLU A N 1
ATOM 1713 C CA . GLU A 1 214 ? -24.906 18.203 -8.062 1 38.66 214 GLU A CA 1
ATOM 1714 C C . GLU A 1 214 ? -24.172 18.203 -6.727 1 38.66 214 GLU A C 1
ATOM 1716 O O . GLU A 1 214 ? -23.312 19.062 -6.48 1 38.66 214 GLU A O 1
ATOM 1721 N N . LYS A 1 215 ? -24.469 17.094 -5.777 1 43.19 215 LYS A N 1
ATOM 1722 C CA . LYS A 1 215 ? -24.281 16.906 -4.34 1 43.19 215 LYS A CA 1
ATOM 1723 C C . LYS A 1 215 ? -22.797 17 -3.969 1 43.19 215 LYS A C 1
ATOM 1725 O O . LYS A 1 215 ? -22.047 16.047 -4.156 1 43.19 215 LYS A O 1
ATOM 1730 N N . ALA A 1 216 ? -22.203 18.156 -4.043 1 43.91 216 ALA A N 1
ATOM 1731 C CA . ALA A 1 216 ? -20.859 18.516 -3.57 1 43.91 216 ALA A CA 1
ATOM 1732 C C . ALA A 1 216 ? -20.625 17.953 -2.168 1 43.91 216 ALA A C 1
ATOM 1734 O O . ALA A 1 216 ? -21.562 17.812 -1.379 1 43.91 216 ALA A O 1
ATOM 1735 N N . LEU A 1 217 ? -19.672 17.281 -1.964 1 50.44 217 LEU A N 1
ATOM 1736 C CA . LEU A 1 217 ? -19.219 16.906 -0.633 1 50.44 217 LEU A CA 1
ATOM 1737 C C . LEU A 1 217 ? -19.266 18.094 0.319 1 50.44 217 LEU A C 1
ATOM 1739 O O . LEU A 1 217 ? -18.719 19.156 0.021 1 50.44 217 LEU A O 1
ATOM 1743 N N . VAL A 1 218 ? -20.25 18.219 1.194 1 61.5 218 VAL A N 1
ATOM 1744 C CA . VAL A 1 218 ? -20.344 19.312 2.154 1 61.5 218 VAL A CA 1
ATOM 1745 C C . VAL A 1 218 ? -19.234 19.188 3.197 1 61.5 218 VAL A C 1
ATOM 1747 O O . VAL A 1 218 ? -19.281 18.312 4.055 1 61.5 218 VAL A O 1
ATOM 1750 N N . LEU A 1 219 ? -18.094 19.812 2.926 1 69.44 219 LEU A N 1
ATOM 1751 C CA . LEU A 1 219 ? -17.016 19.969 3.9 1 69.44 219 LEU A CA 1
ATOM 1752 C C . LEU A 1 219 ? -17.172 21.266 4.688 1 69.44 219 LEU A C 1
ATOM 1754 O O . LEU A 1 219 ? -17.625 22.281 4.141 1 69.44 219 LEU A O 1
ATOM 1758 N N . GLN A 1 220 ? -16.953 21.125 6.004 1 76.69 220 GLN A N 1
ATOM 1759 C CA . GLN A 1 220 ? -16.859 22.344 6.793 1 76.69 220 GLN A CA 1
ATOM 1760 C C . GLN A 1 220 ? -15.773 23.266 6.242 1 76.69 220 GLN A C 1
ATOM 1762 O O . GLN A 1 220 ? -14.953 22.844 5.422 1 76.69 220 GLN A O 1
ATOM 1767 N N . ASP A 1 221 ? -15.883 24.531 6.609 1 83.25 221 ASP A N 1
ATOM 1768 C CA . ASP A 1 221 ? -14.969 25.531 6.066 1 83.25 221 ASP A CA 1
ATOM 1769 C C . ASP A 1 221 ? -13.516 25.094 6.227 1 83.25 221 ASP A C 1
ATOM 1771 O O . ASP A 1 221 ? -12.766 25.031 5.246 1 83.25 221 ASP A O 1
ATOM 1775 N N . TYR A 1 222 ? -13.203 24.781 7.375 1 87.69 222 TYR A N 1
ATOM 1776 C CA . TYR A 1 222 ? -11.828 24.359 7.617 1 87.69 222 TYR A CA 1
ATOM 1777 C C . TYR A 1 222 ? -11.461 23.156 6.746 1 87.69 222 TYR A C 1
ATOM 1779 O O . TYR A 1 222 ? -10.375 23.125 6.152 1 87.69 222 TYR A O 1
ATOM 1787 N N . GLU A 1 223 ? -12.398 22.188 6.676 1 90.5 223 GLU A N 1
ATOM 1788 C CA . GLU A 1 223 ? -12.141 20.969 5.914 1 90.5 223 GLU A CA 1
ATOM 1789 C C . GLU A 1 223 ? -11.977 21.266 4.43 1 90.5 223 GLU A C 1
ATOM 1791 O O . GLU A 1 223 ? -11.195 20.609 3.74 1 90.5 223 GLU A O 1
ATOM 1796 N N . ASN A 1 224 ? -12.672 22.188 4.031 1 91.25 224 ASN A N 1
ATOM 1797 C CA . ASN A 1 224 ? -12.555 22.609 2.641 1 91.25 224 ASN A CA 1
ATOM 1798 C C . ASN A 1 224 ? -11.172 23.203 2.354 1 91.25 224 ASN A C 1
ATOM 1800 O O . ASN A 1 224 ? -10.547 22.875 1.348 1 91.25 224 ASN A O 1
ATOM 1804 N N . PHE A 1 225 ? -10.727 24.062 3.248 1 92.44 225 PHE A N 1
ATOM 1805 C CA . PHE A 1 225 ? -9.43 24.688 3.057 1 92.44 225 PHE A CA 1
ATOM 1806 C C . PHE A 1 225 ? -8.305 23.672 3.232 1 92.44 225 PHE A C 1
ATOM 1808 O O . PHE A 1 225 ? -7.277 23.75 2.553 1 92.44 225 PHE A O 1
ATOM 1815 N N . LEU A 1 226 ? -8.547 22.781 4.164 1 94.12 226 LEU A N 1
ATOM 1816 C CA . LEU A 1 226 ? -7.566 21.719 4.355 1 94.12 226 LEU A CA 1
ATOM 1817 C C . LEU A 1 226 ? -7.465 20.828 3.113 1 94.12 226 LEU A C 1
ATOM 1819 O O . LEU A 1 226 ? -6.363 20.484 2.68 1 94.12 226 LEU A O 1
ATOM 1823 N N . THR A 1 227 ? -8.57 20.484 2.547 1 94.75 227 THR A N 1
ATOM 1824 C CA . THR A 1 227 ? -8.609 19.656 1.341 1 94.75 227 THR A CA 1
ATOM 1825 C C . THR A 1 227 ? -7.98 20.406 0.163 1 94.75 227 THR A C 1
ATOM 1827 O O . THR A 1 227 ? -7.23 19.812 -0.618 1 94.75 227 THR A O 1
ATOM 1830 N N . SER A 1 228 ? -8.305 21.625 0.073 1 94.88 228 SER A N 1
ATOM 1831 C CA . SER A 1 228 ? -7.742 22.438 -1.001 1 94.88 228 SER A CA 1
ATOM 1832 C C . SER A 1 228 ? -6.223 22.516 -0.892 1 94.88 228 SER A C 1
ATOM 1834 O O . SER A 1 228 ? -5.516 22.422 -1.898 1 94.88 228 SER A O 1
ATOM 1836 N N . LEU A 1 229 ? -5.742 22.766 0.288 1 95.5 229 LEU A N 1
ATOM 1837 C CA . LEU A 1 229 ? -4.297 22.797 0.469 1 95.5 229 LEU A CA 1
ATOM 1838 C C . LEU A 1 229 ? -3.678 21.453 0.14 1 95.5 229 LEU A C 1
ATOM 1840 O O . LEU A 1 229 ? -2.605 21.375 -0.464 1 95.5 229 LEU A O 1
ATOM 1844 N N . ALA A 1 230 ? -4.348 20.391 0.587 1 96.06 230 ALA A N 1
ATOM 1845 C CA . ALA A 1 230 ? -3.887 19.047 0.261 1 96.06 230 ALA A CA 1
ATOM 1846 C C . ALA A 1 230 ? -3.73 18.875 -1.247 1 96.06 230 ALA A C 1
ATOM 1848 O O . ALA A 1 230 ? -2.756 18.266 -1.71 1 96.06 230 ALA A O 1
ATOM 1849 N N . ASN A 1 231 ? -4.637 19.359 -1.993 1 95.19 231 ASN A N 1
ATOM 1850 C CA . ASN A 1 231 ? -4.59 19.266 -3.449 1 95.19 231 ASN A CA 1
ATOM 1851 C C . ASN A 1 231 ? -3.439 20.078 -4.027 1 95.19 231 ASN A C 1
ATOM 1853 O O . ASN A 1 231 ? -2.818 19.672 -5.012 1 95.19 231 ASN A O 1
ATOM 1857 N N . VAL A 1 232 ? -3.211 21.219 -3.447 1 94.62 232 VAL A N 1
ATOM 1858 C CA . VAL A 1 232 ? -2.084 22.031 -3.887 1 94.62 232 VAL A CA 1
ATOM 1859 C C . VAL A 1 232 ? -0.775 21.281 -3.641 1 94.62 232 VAL A C 1
ATOM 1861 O O . VAL A 1 232 ? 0.101 21.25 -4.508 1 94.62 232 VAL A O 1
ATOM 1864 N N . LEU A 1 233 ? -0.648 20.734 -2.482 1 93.06 233 LEU A N 1
ATOM 1865 C CA . LEU A 1 233 ? 0.554 19.984 -2.15 1 93.06 233 LEU A CA 1
ATOM 1866 C C . LEU A 1 233 ? 0.741 18.812 -3.109 1 93.06 233 LEU A C 1
ATOM 1868 O O . LEU A 1 233 ? 1.865 18.5 -3.518 1 93.06 233 LEU A O 1
ATOM 1872 N N . ARG A 1 234 ? -0.333 18.172 -3.391 1 93.12 234 ARG A N 1
ATOM 1873 C CA . ARG A 1 234 ? -0.275 17.094 -4.359 1 93.12 234 ARG A CA 1
ATOM 1874 C C . ARG A 1 234 ? 0.23 17.578 -5.711 1 93.12 234 ARG A C 1
ATOM 1876 O O . ARG A 1 234 ? 1.093 16.953 -6.324 1 93.12 234 ARG A O 1
ATOM 1883 N N . GLU A 1 235 ? -0.322 18.641 -6.137 1 90.19 235 GLU A N 1
ATOM 1884 C CA . GLU A 1 235 ? 0.084 19.203 -7.418 1 90.19 235 GLU A CA 1
ATOM 1885 C C . GLU A 1 235 ? 1.557 19.594 -7.402 1 90.19 235 GLU A C 1
ATOM 1887 O O . GLU A 1 235 ? 2.258 19.453 -8.406 1 90.19 235 GLU A O 1
ATOM 1892 N N . MET A 1 236 ? 1.911 20.156 -6.363 1 89.5 236 MET A N 1
ATOM 1893 C CA . MET A 1 236 ? 3.318 20.516 -6.207 1 89.5 236 MET A CA 1
ATOM 1894 C C . MET A 1 236 ? 4.215 19.297 -6.367 1 89.5 236 MET A C 1
ATOM 1896 O O . MET A 1 236 ? 5.211 19.344 -7.09 1 89.5 236 MET A O 1
ATOM 1900 N N . GLN A 1 237 ? 3.859 18.234 -5.82 1 82.69 237 GLN A N 1
ATOM 1901 C CA . GLN A 1 237 ? 4.641 17.016 -5.891 1 82.69 237 GLN A CA 1
ATOM 1902 C C . GLN A 1 237 ? 4.605 16.422 -7.297 1 82.69 237 GLN A C 1
ATOM 1904 O O . GLN A 1 237 ? 5.637 15.992 -7.82 1 82.69 237 GLN A O 1
ATOM 1909 N N . HIS A 1 238 ? 3.48 16.391 -7.828 1 82.75 238 HIS A N 1
ATOM 1910 C CA . HIS A 1 238 ? 3.314 15.812 -9.156 1 82.75 238 HIS A CA 1
ATOM 1911 C C . HIS A 1 238 ? 4.129 16.578 -10.195 1 82.75 238 HIS A C 1
ATOM 1913 O O . HIS A 1 238 ? 4.812 15.961 -11.023 1 82.75 238 HIS A O 1
ATOM 1919 N N . ARG A 1 239 ? 4.012 17.781 -10.133 1 81.31 239 ARG A N 1
ATOM 1920 C CA . ARG A 1 239 ? 4.723 18.609 -11.109 1 81.31 239 ARG A CA 1
ATOM 1921 C C . ARG A 1 239 ? 6.23 18.516 -10.906 1 81.31 239 ARG A C 1
ATOM 1923 O O . ARG A 1 239 ? 6.992 18.484 -11.875 1 81.31 239 ARG A O 1
ATOM 1930 N N . SER A 1 240 ? 6.574 18.5 -9.727 1 76 240 SER A N 1
ATOM 1931 C CA . SER A 1 240 ? 8 18.375 -9.438 1 76 240 SER A CA 1
ATOM 1932 C C . SER A 1 240 ? 8.531 17.016 -9.906 1 76 240 SER A C 1
ATOM 1934 O O . SER A 1 240 ? 9.625 16.953 -10.484 1 76 240 SER A O 1
ATOM 1936 N N . TRP A 1 241 ? 7.789 16.062 -9.688 1 67.56 241 TRP A N 1
ATOM 1937 C CA . TRP A 1 241 ? 8.195 14.719 -10.117 1 67.56 241 TRP A CA 1
ATOM 1938 C C . TRP A 1 241 ? 8.25 14.633 -11.633 1 67.56 241 TRP A C 1
ATOM 1940 O O . TRP A 1 241 ? 9.195 14.062 -12.195 1 67.56 241 TRP A O 1
ATOM 1950 N N . HIS A 1 242 ? 7.312 15.109 -12.242 1 69.19 242 HIS A N 1
ATOM 1951 C CA . HIS A 1 242 ? 7.273 15.07 -13.703 1 69.19 242 HIS A CA 1
ATOM 1952 C C . HIS A 1 242 ? 8.461 15.82 -14.305 1 69.19 242 HIS A C 1
ATOM 1954 O O . HIS A 1 242 ? 9.047 15.375 -15.289 1 69.19 242 HIS A O 1
ATOM 1960 N N . THR A 1 243 ? 8.68 16.906 -13.781 1 68.44 243 THR A N 1
ATOM 1961 C CA . THR A 1 243 ? 9.805 17.703 -14.258 1 68.44 243 THR A CA 1
ATOM 1962 C C . THR A 1 243 ? 11.125 16.953 -14.047 1 68.44 243 THR A C 1
ATOM 1964 O O . THR A 1 243 ? 11.984 16.922 -14.93 1 68.44 243 THR A O 1
ATOM 1967 N N . TRP A 1 244 ? 11.266 16.328 -12.984 1 62 244 TRP A N 1
ATOM 1968 C CA . TRP A 1 244 ? 12.461 15.547 -12.695 1 62 244 TRP A CA 1
ATOM 1969 C C . TRP A 1 244 ? 12.578 14.359 -13.641 1 62 244 TRP A C 1
ATOM 1971 O O . TRP A 1 244 ? 13.656 14.07 -14.164 1 62 244 TRP A O 1
ATOM 1981 N N . ARG A 1 245 ? 11.492 13.711 -13.844 1 59.62 245 ARG A N 1
ATOM 1982 C CA . ARG A 1 245 ? 11.484 12.539 -14.711 1 59.62 245 ARG A CA 1
ATOM 1983 C C . ARG A 1 245 ? 11.844 12.914 -16.141 1 59.62 245 ARG A C 1
ATOM 1985 O O . ARG A 1 245 ? 12.625 12.219 -16.797 1 59.62 245 ARG A O 1
ATOM 1992 N N . THR A 1 246 ? 11.227 13.93 -16.578 1 61.78 246 THR A N 1
ATOM 1993 C CA . THR A 1 246 ? 11.469 14.391 -17.938 1 61.78 246 THR A CA 1
ATOM 1994 C C . THR A 1 246 ? 12.93 14.797 -18.125 1 61.78 246 THR A C 1
ATOM 1996 O O . THR A 1 246 ? 13.531 14.539 -19.172 1 61.78 246 THR A O 1
ATOM 1999 N N . GLU A 1 247 ? 13.492 15.352 -17.141 1 59.62 247 GLU A N 1
ATOM 2000 C CA . GLU A 1 247 ? 14.891 15.766 -17.188 1 59.62 247 GLU A CA 1
ATOM 2001 C C . GLU A 1 247 ? 15.82 14.562 -17.125 1 59.62 247 GLU A C 1
ATOM 2003 O O . GLU A 1 247 ? 16.812 14.5 -17.875 1 59.62 247 GLU A O 1
ATOM 2008 N N . SER A 1 248 ? 15.469 13.695 -16.25 1 53.94 248 SER A N 1
ATOM 2009 C CA . SER A 1 248 ? 16.391 12.609 -15.961 1 53.94 248 SER A CA 1
ATOM 2010 C C . SER A 1 248 ? 16.25 11.469 -16.953 1 53.94 248 SER A C 1
ATOM 2012 O O . SER A 1 248 ? 17.219 10.766 -17.266 1 53.94 248 SER A O 1
ATOM 2014 N N . LEU A 1 249 ? 14.969 11.406 -17.328 1 53.91 249 LEU A N 1
ATOM 2015 C CA . LEU A 1 249 ? 14.727 10.203 -18.125 1 53.91 249 LEU A CA 1
ATOM 2016 C C . LEU A 1 249 ? 14.531 10.547 -19.594 1 53.91 249 LEU A C 1
ATOM 2018 O O . LEU A 1 249 ? 14.891 9.75 -20.469 1 53.91 249 LEU A O 1
ATOM 2022 N N . ASP A 1 250 ? 14.047 11.828 -19.672 1 60.28 250 ASP A N 1
ATOM 2023 C CA . ASP A 1 250 ? 13.766 12.164 -21.062 1 60.28 250 ASP A CA 1
ATOM 2024 C C . ASP A 1 250 ? 14.867 13.039 -21.656 1 60.28 250 ASP A C 1
ATOM 2026 O O . ASP A 1 250 ? 15.586 13.719 -20.922 1 60.28 250 ASP A O 1
ATOM 2030 N N . THR A 1 251 ? 15.523 12.602 -22.641 1 59.66 251 THR A N 1
ATOM 2031 C CA . THR A 1 251 ? 16.578 13.297 -23.359 1 59.66 251 THR A CA 1
ATOM 2032 C C . THR A 1 251 ? 16.188 14.758 -23.609 1 59.66 251 THR A C 1
ATOM 2034 O O . THR A 1 251 ? 15.844 15.133 -24.719 1 59.66 251 THR A O 1
ATOM 2037 N N . THR A 1 252 ? 15.961 15.469 -22.594 1 67.31 252 THR A N 1
ATOM 2038 C CA . THR A 1 252 ? 15.625 16.875 -22.766 1 67.31 252 THR A CA 1
ATOM 2039 C C . THR A 1 252 ? 16.875 17.75 -22.656 1 67.31 252 THR A C 1
ATOM 2041 O O . THR A 1 252 ? 17.797 17.438 -21.906 1 67.31 252 THR A O 1
ATOM 2044 N N . SER A 1 253 ? 16.969 18.734 -23.547 1 74.38 253 SER A N 1
ATOM 2045 C CA . SER A 1 253 ? 18.094 19.672 -23.5 1 74.38 253 SER A CA 1
ATOM 2046 C C . SER A 1 253 ? 18.156 20.391 -22.156 1 74.38 253 SER A C 1
ATOM 2048 O O . SER A 1 253 ? 17.141 20.516 -21.469 1 74.38 253 SER A O 1
ATOM 2050 N N . ASP A 1 254 ? 19.312 20.766 -21.812 1 73.06 254 ASP A N 1
ATOM 2051 C CA . ASP A 1 254 ? 19.531 21.484 -20.547 1 73.06 254 ASP A CA 1
ATOM 2052 C C . ASP A 1 254 ? 18.688 22.75 -20.5 1 73.06 254 ASP A C 1
ATOM 2054 O O . ASP A 1 254 ? 18.125 23.078 -19.453 1 73.06 254 ASP A O 1
ATOM 2058 N N . ALA A 1 255 ? 18.641 23.422 -21.609 1 77 255 ALA A N 1
ATOM 2059 C CA . ALA A 1 255 ? 17.859 24.656 -21.656 1 77 255 ALA A CA 1
ATOM 2060 C C . ALA A 1 255 ? 16.375 24.391 -21.438 1 77 255 ALA A C 1
ATOM 2062 O O . ALA A 1 255 ? 15.703 25.141 -20.719 1 77 255 ALA A O 1
ATOM 2063 N N . ASP A 1 256 ? 15.875 23.359 -22 1 81.38 256 ASP A N 1
ATOM 2064 C CA . ASP A 1 256 ? 14.469 23.016 -21.875 1 81.38 256 ASP A CA 1
ATOM 2065 C C . ASP A 1 256 ? 14.148 22.547 -20.453 1 81.38 256 ASP A C 1
ATOM 2067 O O . ASP A 1 256 ? 13.055 22.812 -19.938 1 81.38 256 ASP A O 1
ATOM 2071 N N . ALA A 1 257 ? 15.133 21.906 -19.922 1 76.88 257 ALA A N 1
ATOM 2072 C CA . ALA A 1 257 ? 14.961 21.422 -18.547 1 76.88 257 ALA A CA 1
ATOM 2073 C C . ALA A 1 257 ? 14.875 22.594 -17.578 1 76.88 257 ALA A C 1
ATOM 2075 O O . ALA A 1 257 ? 14.039 22.594 -16.656 1 76.88 257 ALA A O 1
ATOM 2076 N N . ARG A 1 258 ? 15.711 23.578 -17.844 1 77.44 258 ARG A N 1
ATOM 2077 C CA . ARG A 1 258 ? 15.711 24.75 -16.984 1 77.44 258 ARG A CA 1
ATOM 2078 C C . ARG A 1 258 ? 14.422 25.562 -17.156 1 77.44 258 ARG A C 1
ATOM 2080 O O . ARG A 1 258 ? 13.828 26 -16.172 1 77.44 258 ARG A O 1
ATOM 2087 N N . ALA A 1 259 ? 13.992 25.719 -18.328 1 83.44 259 ALA A N 1
ATOM 2088 C CA . ALA A 1 259 ? 12.75 26.422 -18.609 1 83.44 259 ALA A CA 1
ATOM 2089 C C . ALA A 1 259 ? 11.562 25.75 -17.938 1 83.44 259 ALA A C 1
ATOM 2091 O O . ALA A 1 259 ? 10.703 26.406 -17.359 1 83.44 259 ALA A O 1
ATOM 2092 N N . SER A 1 260 ? 11.562 24.453 -18.031 1 82.25 260 SER A N 1
ATOM 2093 C CA . SER A 1 260 ? 10.469 23.688 -17.453 1 82.25 260 SER A CA 1
ATOM 2094 C C . SER A 1 260 ? 10.461 23.812 -15.93 1 82.25 260 SER A C 1
ATOM 2096 O O . SER A 1 260 ? 9.391 23.906 -15.32 1 82.25 260 SER A O 1
ATOM 2098 N N . LYS A 1 261 ? 11.617 23.859 -15.367 1 82.44 261 LYS A N 1
ATOM 2099 C CA . LYS A 1 261 ? 11.719 23.969 -13.914 1 82.44 261 LYS A CA 1
ATOM 2100 C C . LYS A 1 261 ? 11.211 25.328 -13.43 1 82.44 261 LYS A C 1
ATOM 2102 O O . LYS A 1 261 ? 10.492 25.406 -12.438 1 82.44 261 LYS A O 1
ATOM 2107 N N . ILE A 1 262 ? 11.547 26.328 -14.148 1 84.81 262 ILE A N 1
ATOM 2108 C CA . ILE A 1 262 ? 11.148 27.672 -13.781 1 84.81 262 ILE A CA 1
ATOM 2109 C C . ILE A 1 262 ? 9.641 27.844 -13.953 1 84.81 262 ILE A C 1
ATOM 2111 O O . ILE A 1 262 ? 8.961 28.391 -13.086 1 84.81 262 ILE A O 1
ATOM 2115 N N . ARG A 1 263 ? 9.141 27.312 -14.992 1 87.38 263 ARG A N 1
ATOM 2116 C CA . ARG A 1 263 ? 7.711 27.422 -15.25 1 87.38 263 ARG A CA 1
ATOM 2117 C C . ARG A 1 263 ? 6.906 26.625 -14.234 1 87.38 263 ARG A C 1
ATOM 2119 O O . ARG A 1 263 ? 5.828 27.047 -13.812 1 87.38 263 ARG A O 1
ATOM 2126 N N . THR A 1 264 ? 7.469 25.531 -13.883 1 86.88 264 THR A N 1
ATOM 2127 C CA . THR A 1 264 ? 6.816 24.703 -12.859 1 86.88 264 THR A CA 1
ATOM 2128 C C . THR A 1 264 ? 6.816 25.438 -11.516 1 86.88 264 THR A C 1
ATOM 2130 O O . THR A 1 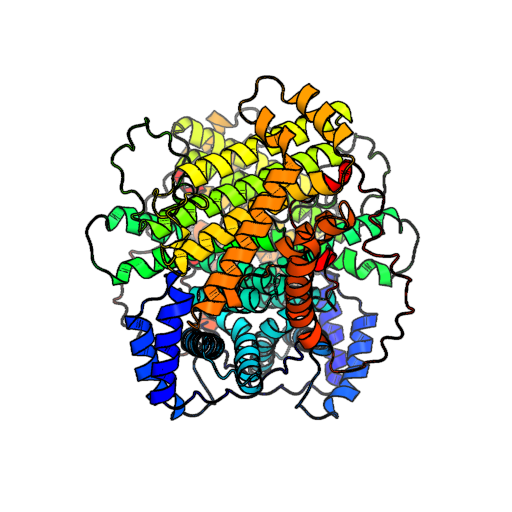264 ? 5.809 25.422 -10.797 1 86.88 264 THR A O 1
ATOM 2133 N N . ALA A 1 265 ? 7.926 26 -11.195 1 87.75 265 ALA A N 1
ATOM 2134 C CA . ALA A 1 265 ? 8 26.766 -9.953 1 87.75 265 ALA A CA 1
ATOM 2135 C C . ALA A 1 265 ? 6.992 27.906 -9.945 1 87.75 265 ALA A C 1
ATOM 2137 O O . ALA A 1 265 ? 6.348 28.172 -8.93 1 87.75 265 ALA A O 1
ATOM 2138 N N . GLY A 1 266 ? 6.941 28.547 -11.078 1 90.75 266 GLY A N 1
ATOM 2139 C CA . GLY A 1 266 ? 5.969 29.609 -11.203 1 90.75 266 GLY A CA 1
ATOM 2140 C C . GLY A 1 266 ? 4.535 29.141 -11.047 1 90.75 266 GLY A C 1
ATOM 2141 O O . GLY A 1 266 ? 3.73 29.797 -10.383 1 90.75 266 GLY A O 1
ATOM 2142 N N . ALA A 1 267 ? 4.23 28.047 -11.609 1 91.38 267 ALA A N 1
ATOM 2143 C CA . ALA A 1 267 ? 2.883 27.5 -11.523 1 91.38 267 ALA A CA 1
ATOM 2144 C C . ALA A 1 267 ? 2.539 27.109 -10.086 1 91.38 267 ALA A C 1
ATOM 2146 O O . ALA A 1 267 ? 1.421 27.359 -9.625 1 91.38 267 ALA A O 1
ATOM 2147 N N . ILE A 1 268 ? 3.477 26.531 -9.406 1 90.81 268 ILE A N 1
ATOM 2148 C CA . ILE A 1 268 ? 3.262 26.125 -8.023 1 90.81 268 ILE A CA 1
ATOM 2149 C C . ILE A 1 268 ? 3.094 27.359 -7.133 1 90.81 268 ILE A C 1
ATOM 2151 O O . ILE A 1 268 ? 2.24 27.375 -6.246 1 90.81 268 ILE A O 1
ATOM 2155 N N . ASP A 1 269 ? 3.896 28.297 -7.387 1 92.31 269 ASP A N 1
ATOM 2156 C CA . ASP A 1 269 ? 3.773 29.547 -6.645 1 92.31 269 ASP A CA 1
ATOM 2157 C C . ASP A 1 269 ? 2.379 30.141 -6.805 1 92.31 269 ASP A C 1
ATOM 2159 O O . ASP A 1 269 ? 1.794 30.641 -5.836 1 92.31 269 ASP A O 1
ATOM 2163 N N . THR A 1 270 ? 1.937 30.094 -7.992 1 93.12 270 THR A N 1
ATOM 2164 C CA . THR A 1 270 ? 0.613 30.625 -8.273 1 93.12 270 THR A CA 1
ATOM 2165 C C . THR A 1 270 ? -0.459 29.875 -7.5 1 93.12 270 THR A C 1
ATOM 2167 O O . THR A 1 270 ? -1.378 30.469 -6.941 1 93.12 270 THR A O 1
ATOM 2170 N N . LEU A 1 271 ? -0.346 28.641 -7.438 1 93.88 271 LEU A N 1
ATOM 2171 C CA . LEU A 1 271 ? -1.314 27.828 -6.711 1 93.88 271 LEU A CA 1
ATOM 2172 C C . LEU A 1 271 ? -1.288 28.156 -5.223 1 93.88 271 LEU A C 1
ATOM 2174 O O . LEU A 1 271 ? -2.34 28.266 -4.586 1 93.88 271 LEU A O 1
ATOM 2178 N N . LEU A 1 272 ? -0.114 28.297 -4.676 1 93.69 272 LEU A N 1
ATOM 2179 C CA . LEU A 1 272 ? 0.034 28.594 -3.256 1 93.69 272 LEU A CA 1
ATOM 2180 C C . LEU A 1 272 ? -0.507 29.984 -2.939 1 93.69 272 LEU A C 1
ATOM 2182 O O . LEU A 1 272 ? -1.205 30.172 -1.94 1 93.69 272 LEU A O 1
ATOM 2186 N N . TRP A 1 273 ? -0.2 30.812 -3.822 1 91.75 273 TRP A N 1
ATOM 2187 C CA . TRP A 1 273 ? -0.651 32.188 -3.643 1 91.75 273 TRP A CA 1
ATOM 2188 C C . TRP A 1 273 ? -2.17 32.281 -3.736 1 91.75 273 TRP A C 1
ATOM 2190 O O . TRP A 1 273 ? -2.807 33 -2.955 1 91.75 273 TRP A O 1
ATOM 2200 N N . GLU A 1 274 ? -2.723 31.625 -4.664 1 91.31 274 GLU A N 1
ATOM 2201 C CA . GLU A 1 274 ? -4.172 31.609 -4.82 1 91.31 274 GLU A CA 1
ATOM 2202 C C . GLU A 1 274 ? -4.852 30.953 -3.617 1 91.31 274 GLU A C 1
ATOM 2204 O O . GLU A 1 274 ? -5.91 31.422 -3.174 1 91.31 274 GLU A O 1
ATOM 2209 N N . TRP A 1 275 ? -4.301 29.938 -3.166 1 93.81 275 TRP A N 1
ATOM 2210 C CA . TRP A 1 275 ? -4.863 29.297 -1.984 1 93.81 275 TRP A CA 1
ATOM 2211 C C . TRP A 1 275 ? -4.859 30.25 -0.791 1 93.81 275 TRP A C 1
ATOM 2213 O O . TRP A 1 275 ? -5.867 30.375 -0.091 1 93.81 275 TRP A O 1
ATOM 2223 N N . ARG A 1 276 ? -3.746 30.875 -0.535 1 90.81 276 ARG A N 1
ATOM 2224 C CA . ARG A 1 276 ? -3.65 31.828 0.566 1 90.81 276 ARG A CA 1
ATOM 2225 C C . ARG A 1 276 ? -4.672 32.938 0.412 1 90.81 276 ARG A C 1
ATOM 2227 O O . ARG A 1 276 ? -5.297 33.375 1.39 1 90.81 276 ARG A O 1
ATOM 2234 N N . GLY A 1 277 ? -4.766 33.344 -0.786 1 87.38 277 GLY A N 1
ATOM 2235 C CA . GLY A 1 277 ? -5.699 34.406 -1.071 1 87.38 277 GLY A CA 1
ATOM 2236 C C . GLY A 1 277 ? -7.148 34.031 -0.899 1 87.38 277 GLY A C 1
ATOM 2237 O O . GLY A 1 277 ? -8.016 34.875 -0.686 1 87.38 277 GLY A O 1
ATOM 2238 N N . SER A 1 278 ? -7.434 32.781 -0.952 1 87.75 278 SER A N 1
ATOM 2239 C CA . SER A 1 278 ? -8.805 32.312 -0.836 1 87.75 278 SER A CA 1
ATOM 2240 C C . SER A 1 278 ? -9.234 32.188 0.624 1 87.75 278 SER A C 1
ATOM 2242 O O . SER A 1 278 ? -10.422 32.062 0.921 1 87.75 278 SER A O 1
ATOM 2244 N N . LEU A 1 279 ? -8.281 32.312 1.543 1 87.06 279 LEU A N 1
ATOM 2245 C CA . LEU A 1 279 ? -8.594 32.219 2.963 1 87.06 279 LEU A CA 1
ATOM 2246 C C . LEU A 1 279 ? -9.359 33.438 3.443 1 87.06 279 LEU A C 1
ATOM 2248 O O . LEU A 1 279 ? -9.18 34.531 2.904 1 87.06 279 LEU A O 1
ATOM 2252 N N . PRO A 1 280 ? -10.195 33.188 4.398 1 83.25 280 PRO A N 1
ATOM 2253 C CA . PRO A 1 280 ? -10.805 34.375 5.012 1 83.25 280 PRO A CA 1
ATOM 2254 C C . PRO A 1 280 ? -9.773 35.344 5.562 1 83.25 280 PRO A C 1
ATOM 2256 O O . PRO A 1 280 ? -8.719 34.938 6.039 1 83.25 280 PRO A O 1
ATOM 2259 N N . SER A 1 281 ? -10.094 36.562 5.547 1 78 281 SER A N 1
ATOM 2260 C CA . SER A 1 281 ? -9.164 37.625 5.887 1 78 281 SER A CA 1
ATOM 2261 C C . SER A 1 281 ? -8.609 37.469 7.293 1 78 281 SER A C 1
ATOM 2263 O O . SER A 1 281 ? -7.449 37.812 7.555 1 78 281 SER A O 1
ATOM 2265 N N . GLU A 1 282 ? -9.414 36.844 8.133 1 76 282 GLU A N 1
ATOM 2266 C CA . GLU A 1 282 ? -9 36.688 9.523 1 76 282 GLU A CA 1
ATOM 2267 C C . GLU A 1 282 ? -7.859 35.656 9.641 1 76 282 GLU A C 1
ATOM 2269 O O . GLU A 1 282 ? -7.105 35.688 10.617 1 76 282 GLU A O 1
ATOM 2274 N N . TYR A 1 283 ? -7.695 34.938 8.555 1 75.44 283 TYR A N 1
ATOM 2275 C CA . TYR A 1 283 ? -6.703 33.875 8.672 1 75.44 283 TYR A CA 1
ATOM 2276 C C . TYR A 1 283 ? -5.562 34.062 7.68 1 75.44 283 TYR A C 1
ATOM 2278 O O . TYR A 1 283 ? -4.66 33.25 7.578 1 75.44 283 TYR A O 1
ATOM 2286 N N . GLN A 1 284 ? -5.586 35.062 6.914 1 66.38 284 GLN A N 1
ATOM 2287 C CA . GLN A 1 284 ? -4.492 35.344 5.984 1 66.38 284 GLN A CA 1
ATOM 2288 C C . GLN A 1 284 ? -3.262 35.844 6.719 1 66.38 284 GLN A C 1
ATOM 2290 O O . GLN A 1 284 ? -3.375 36.688 7.617 1 66.38 284 GLN A O 1
ATOM 2295 N N . VAL A 1 285 ? -2.254 35.062 6.801 1 55.09 285 VAL A N 1
ATOM 2296 C CA . VAL A 1 285 ? -0.999 35.375 7.48 1 55.09 285 VAL A CA 1
ATOM 2297 C C . VAL A 1 285 ? -0.408 36.656 6.918 1 55.09 285 VAL A C 1
ATOM 2299 O O . VAL A 1 285 ? -0.38 36.875 5.699 1 55.09 285 VAL A O 1
ATOM 2302 N N . GLY A 1 286 ? 0.02 37.75 7.793 1 49.31 286 GLY A N 1
ATOM 2303 C CA . GLY A 1 286 ? 0.652 39.031 7.516 1 49.31 286 GLY A CA 1
ATOM 2304 C C . GLY A 1 286 ? -0.285 40.219 7.695 1 49.31 286 GLY A C 1
ATOM 2305 O O . GLY A 1 286 ? 0.131 41.344 7.574 1 49.31 286 GLY A O 1
ATOM 2306 N N . THR A 1 287 ? -1.476 39.906 7.406 1 42.78 287 THR A N 1
ATOM 2307 C CA . THR A 1 287 ? -2.24 41.125 7.633 1 42.78 287 THR A CA 1
ATOM 2308 C C . THR A 1 287 ? -2.281 41.469 9.117 1 42.78 287 THR A C 1
ATOM 2310 O O . THR A 1 287 ? -2.166 40.594 9.969 1 42.78 287 THR A O 1
ATOM 2313 N N . SER A 1 288 ? -1.831 42.594 9.414 1 40.69 288 SER A N 1
ATOM 2314 C CA . SER A 1 288 ? -1.738 43.281 10.703 1 40.69 288 SER A CA 1
ATOM 2315 C C . SER A 1 288 ? -2.752 42.719 11.695 1 40.69 288 SER A C 1
ATOM 2317 O O . SER A 1 288 ? -2.562 42.812 12.906 1 40.69 288 SER A O 1
ATOM 2319 N N . SER A 1 289 ? -3.82 42.469 11.258 1 39.72 289 SER A N 1
ATOM 2320 C CA . SER A 1 289 ? -4.863 42.062 12.195 1 39.72 289 SER A CA 1
ATOM 2321 C C . SER A 1 289 ? -4.664 40.656 12.688 1 39.72 289 SER A C 1
ATOM 2323 O O . SER A 1 289 ? -5.508 40.094 13.406 1 39.72 289 SER A O 1
ATOM 2325 N N . SER A 1 290 ? -3.791 39.875 12.219 1 42.5 290 SER A N 1
ATOM 2326 C CA . SER A 1 290 ? -3.484 38.469 12.445 1 42.5 290 SER A CA 1
ATOM 2327 C C . SER A 1 290 ? -2.822 38.25 13.805 1 42.5 290 SER A C 1
ATOM 2329 O O . SER A 1 290 ? -2.662 37.125 14.25 1 42.5 290 SER A O 1
ATOM 2331 N N . ALA A 1 291 ? -1.983 39.219 14.234 1 42.44 291 ALA A N 1
ATOM 2332 C CA . ALA A 1 291 ? -1.406 39.188 15.57 1 42.44 291 ALA A CA 1
ATOM 2333 C C . ALA A 1 291 ? -2.457 38.812 16.609 1 42.44 291 ALA A C 1
ATOM 2335 O O . ALA A 1 291 ? -2.146 38.156 17.625 1 42.44 291 ALA A O 1
ATOM 2336 N N . ASP A 1 292 ? -3.572 39.438 16.438 1 43.78 292 ASP A N 1
ATOM 2337 C CA . ASP A 1 292 ? -4.555 39.312 17.5 1 43.78 292 ASP A CA 1
ATOM 2338 C C . ASP A 1 292 ? -5.398 38.062 17.328 1 43.78 292 ASP A C 1
ATOM 2340 O O . ASP A 1 292 ? -6.262 37.75 18.156 1 43.78 292 ASP A O 1
ATOM 2344 N N . VAL A 1 293 ? -5.383 37.594 16.141 1 47.75 293 VAL A N 1
ATOM 2345 C CA . VAL A 1 293 ? -6.359 36.531 15.992 1 47.75 293 VAL A CA 1
ATOM 2346 C C . VAL A 1 293 ? -5.754 35.219 16.469 1 47.75 293 VAL A C 1
ATOM 2348 O O . VAL A 1 293 ? -4.746 34.75 15.93 1 47.75 293 VAL A O 1
ATOM 2351 N N . GLN A 1 294 ? -5.934 34.969 17.656 1 56.66 294 GLN A N 1
ATOM 2352 C CA . GLN A 1 294 ? -5.633 33.688 18.25 1 56.66 294 GLN A CA 1
ATOM 2353 C C . GLN A 1 294 ? -6.02 32.531 17.312 1 56.66 294 GLN A C 1
ATOM 2355 O O . GLN A 1 294 ? -7.203 32.219 17.156 1 56.66 294 GLN A O 1
ATOM 2360 N N . LEU A 1 295 ? -5.102 32.125 16.422 1 64.94 295 LEU A N 1
ATOM 2361 C CA . LEU A 1 295 ? -5.379 31.031 15.492 1 64.94 295 LEU A CA 1
ATOM 2362 C C . LEU A 1 295 ? -5.707 29.75 16.234 1 64.94 295 LEU A C 1
ATOM 2364 O O . LEU A 1 295 ? -5.004 29.375 17.188 1 64.94 295 LEU A O 1
ATOM 2368 N N . THR A 1 296 ? -6.891 29.344 15.922 1 74.31 296 THR A N 1
ATOM 2369 C CA . THR A 1 296 ? -7.203 28 16.406 1 74.31 296 THR A CA 1
ATOM 2370 C C . THR A 1 296 ? -6.168 26.984 15.914 1 74.31 296 THR A C 1
ATOM 2372 O O . THR A 1 296 ? -5.445 27.25 14.945 1 74.31 296 THR A O 1
ATOM 2375 N N . PRO A 1 297 ? -6.004 26.016 16.609 1 74.88 297 PRO A N 1
ATOM 2376 C CA . PRO A 1 297 ? -5.035 24.984 16.219 1 74.88 297 PRO A CA 1
ATOM 2377 C C . PRO A 1 297 ? -5.203 24.531 14.766 1 74.88 297 PRO A C 1
ATOM 2379 O O . PRO A 1 297 ? -4.215 24.25 14.086 1 74.88 297 PRO A O 1
ATOM 2382 N N . GLN A 1 298 ? -6.359 24.547 14.258 1 83.5 298 GLN A N 1
ATOM 2383 C CA . GLN A 1 298 ? -6.637 24.109 12.891 1 83.5 298 GLN A CA 1
ATOM 2384 C C . GLN A 1 298 ? -6.039 25.078 11.875 1 83.5 298 GLN A C 1
ATOM 2386 O O . GLN A 1 298 ? -5.352 24.656 10.938 1 83.5 298 GLN A O 1
ATOM 2391 N N . TRP A 1 299 ? -6.203 26.266 12.164 1 82.81 299 TRP A N 1
ATOM 2392 C CA . TRP A 1 299 ? -5.754 27.266 11.219 1 82.81 299 TRP A CA 1
ATOM 2393 C C . TRP A 1 299 ? -4.246 27.469 11.312 1 82.81 299 TRP A C 1
ATOM 2395 O O . TRP A 1 299 ? -3.588 27.766 10.312 1 82.81 299 TRP A O 1
ATOM 2405 N N . ALA A 1 300 ? -3.773 27.344 12.523 1 82.88 300 ALA A N 1
ATOM 2406 C CA . ALA A 1 300 ? -2.322 27.375 12.688 1 82.88 300 ALA A CA 1
ATOM 2407 C C . ALA A 1 300 ? -1.659 26.25 11.898 1 82.88 300 ALA A C 1
ATOM 2409 O O . ALA A 1 300 ? -0.587 26.438 11.32 1 82.88 300 ALA A O 1
ATOM 2410 N N . PHE A 1 301 ? -2.318 25.141 11.906 1 87.19 301 PHE A N 1
ATOM 2411 C CA . PHE A 1 301 ? -1.822 24 11.156 1 87.19 301 PHE A CA 1
ATOM 2412 C C . PHE A 1 301 ? -1.771 24.312 9.664 1 87.19 301 PHE A C 1
ATOM 2414 O O . PHE A 1 301 ? -0.777 24.016 9 1 87.19 301 PHE A O 1
ATOM 2421 N N . LEU A 1 302 ? -2.783 24.875 9.133 1 89.56 302 LEU A N 1
ATOM 2422 C CA . LEU A 1 302 ? -2.848 25.25 7.723 1 89.56 302 LEU A CA 1
ATOM 2423 C C . LEU A 1 302 ? -1.752 26.25 7.371 1 89.56 302 LEU A C 1
ATOM 2425 O O . LEU A 1 302 ? -1.066 26.094 6.359 1 89.56 302 LEU A O 1
ATOM 2429 N N . SER A 1 303 ? -1.604 27.203 8.211 1 87.06 303 SER A N 1
ATOM 2430 C CA . SER A 1 303 ? -0.593 28.219 7.969 1 87.06 303 SER A CA 1
ATOM 2431 C C . SER A 1 303 ? 0.812 27.641 8 1 87.06 303 SER A C 1
ATOM 2433 O O . SER A 1 303 ? 1.677 28.031 7.215 1 87.06 303 SER A O 1
ATOM 2435 N N . PHE A 1 304 ? 0.965 26.797 8.891 1 86.69 304 PHE A N 1
ATOM 2436 C CA . PHE A 1 304 ? 2.266 26.156 9.016 1 86.69 304 PHE A CA 1
ATOM 2437 C C . PHE A 1 304 ? 2.629 25.406 7.734 1 86.69 304 PHE A C 1
ATOM 2439 O O . PHE A 1 304 ? 3.74 25.547 7.223 1 86.69 304 PHE A O 1
ATOM 2446 N N . TYR A 1 305 ? 1.729 24.641 7.234 1 89.75 305 TYR A N 1
ATOM 2447 C CA . TYR A 1 305 ? 2.02 23.844 6.047 1 89.75 305 TYR A CA 1
ATOM 2448 C C . TYR A 1 305 ? 2.137 24.719 4.812 1 89.75 305 TYR A C 1
ATOM 2450 O O . TYR A 1 305 ? 2.912 24.422 3.898 1 89.75 305 TYR A O 1
ATOM 2458 N N . TYR A 1 306 ? 1.396 25.75 4.812 1 91.06 306 TYR A N 1
ATOM 2459 C CA . TYR A 1 306 ? 1.576 26.719 3.74 1 91.06 306 TYR A CA 1
ATOM 2460 C C . TYR A 1 306 ? 3.004 27.25 3.717 1 91.06 306 TYR A C 1
ATOM 2462 O O . TYR A 1 306 ? 3.652 27.266 2.668 1 91.06 306 TYR A O 1
ATOM 2470 N N . HIS A 1 307 ? 3.455 27.688 4.84 1 88.06 307 HIS A N 1
ATOM 2471 C CA . HIS A 1 307 ? 4.816 28.219 4.918 1 88.06 307 HIS A CA 1
ATOM 2472 C C . HIS A 1 307 ? 5.84 27.125 4.578 1 88.06 307 HIS A C 1
ATOM 2474 O O . HIS A 1 307 ? 6.848 27.406 3.928 1 88.06 307 HIS A O 1
ATOM 2480 N N . GLN A 1 308 ? 5.57 25.984 5.055 1 86.81 308 GLN A N 1
ATOM 2481 C CA . GLN A 1 308 ? 6.469 24.891 4.727 1 86.81 308 GLN A CA 1
ATOM 2482 C C . GLN A 1 308 ? 6.531 24.656 3.219 1 86.81 308 GLN A C 1
ATOM 2484 O O . GLN A 1 308 ? 7.609 24.406 2.668 1 86.81 308 GLN A O 1
ATOM 2489 N N . ALA A 1 309 ? 5.398 24.656 2.602 1 88.88 309 ALA A N 1
ATOM 2490 C CA . ALA A 1 309 ? 5.344 24.469 1.153 1 88.88 309 ALA A CA 1
ATOM 2491 C C . ALA A 1 309 ? 6.121 25.578 0.433 1 88.88 309 ALA A C 1
ATOM 2493 O O . ALA A 1 309 ? 6.828 25.312 -0.54 1 88.88 309 ALA A O 1
ATOM 2494 N N . VAL A 1 310 ? 6.027 26.734 0.962 1 90.06 310 VAL A N 1
ATOM 2495 C CA . VAL A 1 310 ? 6.746 27.859 0.38 1 90.06 310 VAL A CA 1
ATOM 2496 C C . VAL A 1 310 ? 8.25 27.656 0.538 1 90.06 310 VAL A C 1
ATOM 2498 O O . VAL A 1 310 ? 9.016 27.922 -0.39 1 90.06 310 VAL A O 1
ATOM 2501 N N . ILE A 1 311 ? 8.625 27.266 1.644 1 84.5 311 ILE A N 1
ATOM 2502 C CA . ILE A 1 311 ? 10.039 27.016 1.896 1 84.5 311 ILE A CA 1
ATOM 2503 C C . ILE A 1 311 ? 10.562 25.938 0.952 1 84.5 311 ILE A C 1
ATOM 2505 O O . ILE A 1 311 ? 11.633 26.078 0.363 1 84.5 311 ILE A O 1
ATOM 2509 N N . VAL A 1 312 ? 9.812 24.938 0.78 1 82.69 312 VAL A N 1
ATOM 2510 C CA . VAL A 1 312 ? 10.219 23.828 -0.088 1 82.69 312 VAL A CA 1
ATOM 2511 C C . VAL A 1 312 ? 10.344 24.328 -1.527 1 82.69 312 VAL A C 1
ATOM 2513 O O . VAL A 1 312 ? 11.258 23.938 -2.252 1 82.69 312 VAL A O 1
ATOM 2516 N N . LEU A 1 313 ? 9.461 25.172 -1.894 1 85.94 313 LEU A N 1
ATOM 2517 C CA . LEU A 1 313 ? 9.461 25.703 -3.254 1 85.94 313 LEU A CA 1
ATOM 2518 C C . LEU A 1 313 ? 10.688 26.578 -3.496 1 85.94 313 LEU A C 1
ATOM 2520 O O . LEU A 1 313 ? 11.305 26.516 -4.562 1 85.94 313 LEU A O 1
ATOM 2524 N N . TYR A 1 314 ? 11.078 27.359 -2.455 1 84 314 TYR A N 1
ATOM 2525 C CA . TYR A 1 314 ? 12.039 28.438 -2.691 1 84 314 TYR A CA 1
ATOM 2526 C C . TYR A 1 314 ? 13.383 28.109 -2.053 1 84 314 TYR A C 1
ATOM 2528 O O . TYR A 1 314 ? 14.352 28.859 -2.211 1 84 314 TYR A O 1
ATOM 2536 N N . ARG A 1 315 ? 13.469 27.109 -1.404 1 75.25 315 ARG A N 1
ATOM 2537 C CA . ARG A 1 315 ? 14.68 26.828 -0.639 1 75.25 315 ARG A CA 1
ATOM 2538 C C . ARG A 1 315 ? 15.906 26.812 -1.541 1 75.25 315 ARG A C 1
ATOM 2540 O O . ARG A 1 315 ? 16.984 27.234 -1.133 1 75.25 315 ARG A O 1
ATOM 2547 N N . ASN A 1 316 ? 15.758 26.422 -2.709 1 70.19 316 ASN A N 1
ATOM 2548 C CA . ASN A 1 316 ? 16.906 26.328 -3.607 1 70.19 316 ASN A CA 1
ATOM 2549 C C . ASN A 1 316 ? 17.406 27.703 -4.027 1 70.19 316 ASN A C 1
ATOM 2551 O O . ASN A 1 316 ? 18.547 27.844 -4.461 1 70.19 316 ASN A O 1
ATOM 2555 N N . THR A 1 317 ? 16.609 28.672 -3.959 1 74.38 317 THR A N 1
ATOM 2556 C CA . THR A 1 317 ? 17.031 30.031 -4.301 1 74.38 317 THR A CA 1
ATOM 2557 C C . THR A 1 317 ? 18.016 30.562 -3.27 1 74.38 317 THR A C 1
ATOM 2559 O O . THR A 1 317 ? 18.75 31.516 -3.539 1 74.38 317 THR A O 1
ATOM 2562 N N . LEU A 1 318 ? 18 29.938 -2.158 1 70.88 318 LEU A N 1
ATOM 2563 C CA . LEU A 1 318 ? 18.953 30.328 -1.113 1 70.88 318 LEU A CA 1
ATOM 2564 C C . LEU A 1 318 ? 20.281 29.625 -1.301 1 70.88 318 LEU A C 1
ATOM 2566 O O . LEU A 1 318 ? 21.312 30.109 -0.837 1 70.88 318 LEU A O 1
ATOM 2570 N N . LEU A 1 319 ? 20.203 28.5 -2.035 1 64.44 319 LEU A N 1
ATOM 2571 C CA . LEU A 1 319 ? 21.391 27.656 -2.137 1 64.44 319 LEU A CA 1
ATOM 2572 C C . LEU A 1 319 ? 22.156 27.953 -3.422 1 64.44 319 LEU A C 1
ATOM 2574 O O . LEU A 1 319 ? 23.375 27.797 -3.469 1 64.44 319 LEU A O 1
ATOM 2578 N N . LEU A 1 320 ? 21.438 28.359 -4.391 1 65.06 320 LEU A N 1
ATOM 2579 C CA . LEU A 1 320 ? 22.047 28.594 -5.691 1 65.06 320 LEU A CA 1
ATOM 2580 C C . LEU A 1 320 ? 22.484 30.047 -5.824 1 65.06 320 LEU A C 1
ATOM 2582 O O . LEU A 1 320 ? 22.125 30.891 -4.992 1 65.06 320 LEU A O 1
ATOM 2586 N N . ASP A 1 321 ? 23.391 30.203 -6.844 1 66.62 321 ASP A N 1
ATOM 2587 C CA . ASP A 1 321 ? 23.75 31.578 -7.184 1 66.62 321 ASP A CA 1
ATOM 2588 C C . ASP A 1 321 ? 22.516 32.375 -7.613 1 66.62 321 ASP A C 1
ATOM 2590 O O . ASP A 1 321 ? 21.969 32.125 -8.695 1 66.62 321 ASP A O 1
ATOM 2594 N N . TRP A 1 322 ? 22.172 33.25 -6.73 1 79.25 322 TRP A N 1
ATOM 2595 C CA . TRP A 1 322 ? 20.922 33.969 -6.902 1 79.25 322 TRP A CA 1
ATOM 2596 C C . TRP A 1 322 ? 20.938 34.812 -8.188 1 79.25 322 TRP A C 1
ATOM 2598 O O . TRP A 1 322 ? 19.906 34.938 -8.852 1 79.25 322 TRP A O 1
ATOM 2608 N N . SER A 1 323 ? 22.094 35.312 -8.516 1 79.12 323 SER A N 1
ATOM 2609 C CA . SER A 1 323 ? 22.188 36.094 -9.75 1 79.12 323 SER A CA 1
ATOM 2610 C C . SER A 1 323 ? 21.875 35.25 -10.969 1 79.12 323 SER A C 1
ATOM 2612 O O . SER A 1 323 ? 21.219 35.688 -11.906 1 79.12 323 SER A O 1
ATOM 2614 N N . GLU A 1 324 ? 22.281 34.062 -10.906 1 77.81 324 GLU A N 1
ATOM 2615 C CA . GLU A 1 324 ? 22 33.156 -12.008 1 77.81 324 GLU A CA 1
ATOM 2616 C C . GLU A 1 324 ? 20.531 32.781 -12.055 1 77.81 324 GLU A C 1
ATOM 2618 O O . GLU A 1 324 ? 19.938 32.719 -13.141 1 77.81 324 GLU A O 1
ATOM 2623 N N . VAL A 1 325 ? 19.969 32.562 -10.93 1 80.56 325 VAL A N 1
ATOM 2624 C CA . VAL A 1 325 ? 18.562 32.188 -10.859 1 80.56 325 VAL A CA 1
ATOM 2625 C C . VAL A 1 325 ? 17.703 33.344 -11.383 1 80.56 325 VAL A C 1
ATOM 2627 O O . VAL A 1 325 ? 16.734 33.125 -12.125 1 80.56 325 VAL A O 1
ATOM 2630 N N . LYS A 1 326 ? 18.078 34.5 -11.023 1 85.25 326 LYS A N 1
ATOM 2631 C CA . LYS A 1 326 ? 17.328 35.688 -11.469 1 85.25 326 LYS A CA 1
ATOM 2632 C C . LYS A 1 326 ? 17.375 35.812 -12.992 1 85.25 326 LYS A C 1
ATOM 2634 O O . LYS A 1 326 ? 16.359 36.156 -13.609 1 85.25 326 LYS A O 1
ATOM 2639 N N . ARG A 1 327 ? 18.531 35.5 -13.477 1 87.44 327 ARG A N 1
ATOM 2640 C CA . ARG A 1 327 ? 18.672 35.594 -14.922 1 87.44 327 ARG A CA 1
ATOM 2641 C C . ARG A 1 327 ? 17.797 34.562 -15.633 1 87.44 327 ARG A C 1
ATOM 2643 O O . ARG A 1 327 ? 17.172 34.875 -16.656 1 87.44 327 ARG A O 1
ATOM 2650 N N . GLU A 1 328 ? 17.766 33.469 -15.109 1 85.94 328 GLU A N 1
ATOM 2651 C CA . GLU A 1 328 ? 16.953 32.406 -15.695 1 85.94 328 GLU A CA 1
ATOM 2652 C C . GLU A 1 328 ? 15.469 32.688 -15.555 1 85.94 328 GLU A C 1
ATOM 2654 O O . GLU A 1 328 ? 14.68 32.406 -16.453 1 85.94 328 GLU A O 1
ATOM 2659 N N . VAL A 1 329 ? 15.094 33.188 -14.461 1 89.75 329 VAL A N 1
ATOM 2660 C CA . VAL A 1 329 ? 13.711 33.594 -14.227 1 89.75 329 VAL A CA 1
ATOM 2661 C C . VAL A 1 329 ? 13.297 34.656 -15.219 1 89.75 329 VAL A C 1
ATOM 2663 O O . VAL A 1 329 ? 12.18 34.656 -15.734 1 89.75 329 VAL A O 1
ATOM 2666 N N . ASP A 1 330 ? 14.195 35.562 -15.422 1 91.31 330 ASP A N 1
ATOM 2667 C CA . ASP A 1 330 ? 13.914 36.625 -16.375 1 91.31 330 ASP A CA 1
ATOM 2668 C C . ASP A 1 330 ? 13.805 36.062 -17.797 1 91.31 330 ASP A C 1
ATOM 2670 O O . ASP A 1 330 ? 12.969 36.531 -18.594 1 91.31 330 ASP A O 1
ATOM 2674 N N . ARG A 1 331 ? 14.602 35.156 -18.062 1 90.94 331 ARG A N 1
ATOM 2675 C CA . ARG A 1 331 ? 14.648 34.562 -19.406 1 90.94 331 ARG A CA 1
ATOM 2676 C C . ARG A 1 331 ? 13.375 33.781 -19.703 1 90.94 331 ARG A C 1
ATOM 2678 O O . ARG A 1 331 ? 12.812 33.875 -20.797 1 90.94 331 ARG A O 1
ATOM 2685 N N . TYR A 1 332 ? 12.938 33.062 -18.719 1 88.81 332 TYR A N 1
ATOM 2686 C CA . TYR A 1 332 ? 11.891 32.094 -19 1 88.81 332 TYR A CA 1
ATOM 2687 C C . TYR A 1 332 ? 10.562 32.5 -18.391 1 88.81 332 TYR A C 1
ATOM 2689 O O . TYR A 1 332 ? 9.508 31.953 -18.719 1 88.81 332 TYR A O 1
ATOM 2697 N N . GLY A 1 333 ? 10.555 33.438 -17.562 1 88.69 333 GLY A N 1
ATOM 2698 C CA . GLY A 1 333 ? 9.344 33.812 -16.859 1 88.69 333 GLY A CA 1
ATOM 2699 C C . GLY A 1 333 ? 8.859 35.188 -17.203 1 88.69 333 GLY A C 1
ATOM 2700 O O . GLY A 1 333 ? 7.875 35.688 -16.641 1 88.69 333 GLY A O 1
ATOM 2701 N N . SER A 1 334 ? 9.523 35.781 -18.141 1 85.75 334 SER A N 1
ATOM 2702 C CA . SER A 1 334 ? 9.141 37.156 -18.484 1 85.75 334 SER A CA 1
ATOM 2703 C C . SER A 1 334 ? 7.707 37.219 -19 1 85.75 334 SER A C 1
ATOM 2705 O O . SER A 1 334 ? 7.328 36.438 -19.875 1 85.75 334 SER A O 1
ATOM 2707 N N . GLY A 1 335 ? 6.836 38.062 -18.375 1 87.12 335 GLY A N 1
ATOM 2708 C CA . GLY A 1 335 ? 5.453 38.25 -18.781 1 87.12 335 GLY A CA 1
ATOM 2709 C C . GLY A 1 335 ? 4.48 37.406 -17.969 1 87.12 335 GLY A C 1
ATOM 2710 O O . GLY A 1 335 ? 3.266 37.594 -18.062 1 87.12 335 GLY A O 1
ATOM 2711 N N . GLU A 1 336 ? 5.008 36.531 -17.203 1 91.81 336 GLU A N 1
ATOM 2712 C CA . GLU A 1 336 ? 4.148 35.688 -16.375 1 91.81 336 GLU A CA 1
ATOM 2713 C C . GLU A 1 336 ? 3.807 36.375 -15.055 1 91.81 336 GLU A C 1
ATOM 2715 O O . GLU A 1 336 ? 4.613 37.156 -14.516 1 91.81 336 GLU A O 1
ATOM 2720 N N . PRO A 1 337 ? 2.648 36.156 -14.57 1 89 337 PRO A N 1
ATOM 2721 C CA . PRO A 1 337 ? 2.223 36.812 -13.336 1 89 337 PRO A CA 1
ATOM 2722 C C . PRO A 1 337 ? 3.111 36.438 -12.141 1 89 337 PRO A C 1
ATOM 2724 O O . PRO A 1 337 ? 3.236 37.25 -11.203 1 89 337 PRO A O 1
ATOM 2727 N N . TRP A 1 338 ? 3.727 35.312 -12.203 1 91.88 338 TRP A N 1
ATOM 2728 C CA . TRP A 1 338 ? 4.52 34.875 -11.062 1 91.88 338 TRP A CA 1
ATOM 2729 C C . TRP A 1 338 ? 5.969 35.312 -11.195 1 91.88 338 TRP A C 1
ATOM 2731 O O . TRP A 1 338 ? 6.793 35.031 -10.32 1 91.88 338 TRP A O 1
ATOM 2741 N N . HIS A 1 339 ? 6.363 36.031 -12.219 1 92.56 339 HIS A N 1
ATOM 2742 C CA . HIS A 1 339 ? 7.734 36.406 -12.531 1 92.56 339 HIS A CA 1
ATOM 2743 C C . HIS A 1 339 ? 8.367 37.188 -11.383 1 92.56 339 HIS A C 1
ATOM 2745 O O . HIS A 1 339 ? 9.445 36.844 -10.914 1 92.56 339 HIS A O 1
ATOM 2751 N N . LEU A 1 340 ? 7.641 38.219 -10.93 1 90.56 340 LEU A N 1
ATOM 2752 C CA . LEU A 1 340 ? 8.18 39.125 -9.891 1 90.56 340 LEU A CA 1
ATOM 2753 C C . LEU A 1 340 ? 8.375 38.344 -8.586 1 90.56 340 LEU A C 1
ATOM 2755 O O . LEU A 1 340 ? 9.32 38.625 -7.844 1 90.56 340 LEU A O 1
ATOM 2759 N N . ARG A 1 341 ? 7.512 37.5 -8.312 1 91.81 341 ARG A N 1
ATOM 2760 C CA . ARG A 1 341 ? 7.617 36.75 -7.07 1 91.81 341 ARG A CA 1
ATOM 2761 C C . ARG A 1 341 ? 8.812 35.812 -7.105 1 91.81 341 ARG A C 1
ATOM 2763 O O . ARG A 1 341 ? 9.562 35.719 -6.129 1 91.81 341 ARG A O 1
ATOM 2770 N N . LEU A 1 342 ? 9 35.156 -8.188 1 90.75 342 LEU A N 1
ATOM 2771 C CA . LEU A 1 342 ? 10.133 34.25 -8.305 1 90.75 342 LEU A CA 1
ATOM 2772 C C . LEU A 1 342 ? 11.453 35.031 -8.219 1 90.75 342 LEU A C 1
ATOM 2774 O O . LEU A 1 342 ? 12.453 34.5 -7.723 1 90.75 342 LEU A O 1
ATOM 2778 N N . ARG A 1 343 ? 11.406 36.25 -8.719 1 89.56 343 ARG A N 1
ATOM 2779 C CA . ARG A 1 343 ? 12.594 37.094 -8.664 1 89.56 343 ARG A CA 1
ATOM 2780 C C . ARG A 1 343 ? 12.969 37.406 -7.223 1 89.56 343 ARG A C 1
ATOM 2782 O O . ARG A 1 343 ? 14.133 37.688 -6.922 1 89.56 343 ARG A O 1
ATOM 2789 N N . ASN A 1 344 ? 11.992 37.406 -6.352 1 90.19 344 ASN A N 1
ATOM 2790 C CA . ASN A 1 344 ? 12.211 37.719 -4.941 1 90.19 344 ASN A CA 1
ATOM 2791 C C . ASN A 1 344 ? 12.18 36.438 -4.09 1 90.19 344 ASN A C 1
ATOM 2793 O O . ASN A 1 344 ? 11.781 36.469 -2.926 1 90.19 344 ASN A O 1
ATOM 2797 N N . GLY A 1 345 ? 12.578 35.375 -4.664 1 87.38 345 GLY A N 1
ATOM 2798 C CA . GLY A 1 345 ? 12.492 34.062 -4.062 1 87.38 345 GLY A CA 1
ATOM 2799 C C . GLY A 1 345 ? 13.141 34 -2.693 1 87.38 345 GLY A C 1
ATOM 2800 O O . GLY A 1 345 ? 12.523 33.531 -1.729 1 87.38 345 GLY A O 1
ATOM 2801 N N . PRO A 1 346 ? 14.344 34.438 -2.555 1 83.69 346 PRO A N 1
ATOM 2802 C CA . PRO A 1 346 ? 15.023 34.344 -1.259 1 83.69 346 PRO A CA 1
ATOM 2803 C C . PRO A 1 346 ? 14.273 35.094 -0.153 1 83.69 346 PRO A C 1
ATOM 2805 O O . PRO A 1 346 ? 14.18 34.594 0.974 1 83.69 346 PRO A O 1
ATOM 2808 N N . GLN A 1 347 ? 13.727 36.219 -0.475 1 86.5 347 GLN A N 1
ATOM 2809 C CA . GLN A 1 347 ? 12.992 37 0.521 1 86.5 347 GLN A CA 1
ATOM 2810 C C . GLN A 1 347 ? 11.695 36.281 0.908 1 86.5 347 GLN A C 1
ATOM 2812 O O . GLN A 1 347 ? 11.297 36.312 2.074 1 86.5 347 GLN A O 1
ATOM 2817 N N . ILE A 1 348 ? 11.055 35.781 -0.043 1 89.69 348 ILE A N 1
ATOM 2818 C CA . ILE A 1 348 ? 9.812 35.062 0.218 1 89.69 348 ILE A CA 1
ATOM 2819 C C . ILE A 1 348 ? 10.094 33.844 1.11 1 89.69 348 ILE A C 1
ATOM 2821 O O . ILE A 1 348 ? 9.328 33.562 2.039 1 89.69 348 ILE A O 1
ATOM 2825 N N . CYS A 1 349 ? 11.125 33.188 0.789 1 86.94 349 CYS A N 1
ATOM 2826 C CA . CYS A 1 349 ? 11.539 32.031 1.581 1 86.94 349 CYS A CA 1
ATOM 2827 C C . CYS A 1 349 ? 11.836 32.438 3.02 1 86.94 349 CYS A C 1
ATOM 2829 O O . CYS A 1 349 ? 11.414 31.75 3.959 1 86.94 349 CYS A O 1
ATOM 2831 N N . LEU A 1 350 ? 12.523 33.5 3.197 1 84.38 350 LEU A N 1
ATOM 2832 C CA . LEU A 1 350 ? 12.867 34 4.527 1 84.38 350 LEU A CA 1
ATOM 2833 C C . LEU A 1 350 ? 11.617 34.406 5.301 1 84.38 350 LEU A C 1
ATOM 2835 O O . LEU A 1 350 ? 11.508 34.125 6.496 1 84.38 350 LEU A O 1
ATOM 2839 N N . GLU A 1 351 ? 10.758 35.062 4.641 1 86.56 351 GLU A N 1
ATOM 2840 C CA . GLU A 1 351 ? 9.523 35.5 5.293 1 86.56 351 GLU A CA 1
ATOM 2841 C C . GLU A 1 351 ? 8.688 34.281 5.727 1 86.56 351 GLU A C 1
ATOM 2843 O O . GLU A 1 351 ? 8.039 34.312 6.77 1 86.56 351 GLU A O 1
ATOM 2848 N N . ALA A 1 352 ? 8.664 33.312 4.902 1 88 352 ALA A N 1
ATOM 2849 C CA . ALA A 1 352 ? 7.957 32.094 5.266 1 88 352 ALA A CA 1
ATOM 2850 C C . ALA A 1 352 ? 8.586 31.438 6.496 1 88 352 ALA A C 1
ATOM 2852 O O . ALA A 1 352 ? 7.871 30.922 7.367 1 88 352 ALA A O 1
ATOM 2853 N N . ALA A 1 353 ? 9.883 31.359 6.535 1 83.5 353 ALA A N 1
ATOM 2854 C CA . ALA A 1 353 ? 10.586 30.812 7.688 1 83.5 353 ALA A CA 1
ATOM 2855 C C . ALA A 1 353 ? 10.25 31.594 8.961 1 83.5 353 ALA A C 1
ATOM 2857 O O . ALA A 1 353 ? 10.031 31 10.016 1 83.5 353 ALA A O 1
ATOM 2858 N N . LYS A 1 354 ? 10.25 32.875 8.82 1 81.81 354 LYS A N 1
ATOM 2859 C CA . LYS A 1 354 ? 9.883 33.719 9.953 1 81.81 354 LYS A CA 1
ATOM 2860 C C . LYS A 1 354 ? 8.438 33.469 10.383 1 81.81 354 LYS A C 1
ATOM 2862 O O . LYS A 1 354 ? 8.141 33.406 11.578 1 81.81 354 LYS A O 1
ATOM 2867 N N . GLY A 1 355 ? 7.605 33.406 9.352 1 82.62 355 GLY A N 1
ATOM 2868 C CA . GLY A 1 355 ? 6.215 33.125 9.648 1 82.62 355 GLY A CA 1
ATOM 2869 C C . GLY A 1 355 ? 6.043 31.812 10.406 1 82.62 355 GLY A C 1
ATOM 2870 O O . GLY A 1 355 ? 5.266 31.734 11.359 1 82.62 355 GLY A O 1
ATOM 2871 N N . MET A 1 356 ? 6.723 30.812 10.023 1 82.06 356 MET A N 1
ATOM 2872 C CA . MET A 1 356 ? 6.668 29.516 10.68 1 82.06 356 MET A CA 1
ATOM 2873 C C . MET A 1 356 ? 7.184 29.594 12.109 1 82.06 356 MET A C 1
ATOM 2875 O O . MET A 1 356 ? 6.598 29 13.023 1 82.06 356 MET A O 1
ATOM 2879 N N . THR A 1 357 ? 8.242 30.266 12.289 1 76.56 357 THR A N 1
ATOM 2880 C CA . THR A 1 357 ? 8.828 30.422 13.617 1 76.56 357 THR A CA 1
ATOM 2881 C C . THR A 1 357 ? 7.895 31.203 14.539 1 76.56 357 THR A C 1
ATOM 2883 O O . THR A 1 357 ? 7.73 30.859 15.711 1 76.56 357 THR A O 1
ATOM 2886 N N . ASN A 1 358 ? 7.402 32.25 14 1 77.12 358 ASN A N 1
ATOM 2887 C CA . ASN A 1 358 ? 6.461 33.062 14.781 1 77.12 358 ASN A CA 1
ATOM 2888 C C . ASN A 1 358 ? 5.258 32.219 15.219 1 77.12 358 ASN A C 1
ATOM 2890 O O . ASN A 1 358 ? 4.766 32.375 16.344 1 77.12 358 ASN A O 1
ATOM 2894 N N . LEU A 1 359 ? 4.793 31.438 14.344 1 77.5 359 LEU A N 1
ATOM 2895 C CA . LEU A 1 359 ? 3.67 30.562 14.664 1 77.5 359 LEU A CA 1
ATOM 2896 C C . LEU A 1 359 ? 4.043 29.609 15.789 1 77.5 359 LEU A C 1
ATOM 2898 O O . LEU A 1 359 ? 3.234 29.344 16.688 1 77.5 359 LEU A O 1
ATOM 2902 N N . GLN A 1 360 ? 5.145 29.094 15.734 1 73.25 360 GLN A N 1
ATOM 2903 C CA . GLN A 1 360 ? 5.605 28.156 16.766 1 73.25 360 GLN A CA 1
ATOM 2904 C C . GLN A 1 360 ? 5.711 28.844 18.125 1 73.25 360 GLN A C 1
ATOM 2906 O O . GLN A 1 360 ? 5.367 28.25 19.141 1 73.25 360 GLN A O 1
ATOM 2911 N N . VAL A 1 361 ? 6.219 30.016 18.062 1 71.25 361 VAL A N 1
ATOM 2912 C CA . VAL A 1 361 ? 6.352 30.781 19.297 1 71.25 361 VAL A CA 1
ATOM 2913 C C . VAL A 1 361 ? 4.969 31.109 19.859 1 71.25 361 VAL A C 1
ATOM 2915 O O . VAL A 1 361 ? 4.742 30.984 21.062 1 71.25 361 VAL A O 1
ATOM 2918 N N . MET A 1 362 ? 4.105 31.469 19.031 1 72.69 362 MET A N 1
ATOM 2919 C CA . MET A 1 362 ? 2.75 31.797 19.453 1 72.69 362 MET A CA 1
ATOM 2920 C C . MET A 1 362 ? 2.064 30.609 20.094 1 72.69 362 MET A C 1
ATOM 2922 O O . MET A 1 362 ? 1.381 30.75 21.109 1 72.69 362 MET A O 1
ATOM 2926 N N . VAL A 1 363 ? 2.24 29.5 19.531 1 70.44 363 VAL A N 1
ATOM 2927 C CA . VAL A 1 363 ? 1.585 28.297 20.031 1 70.44 363 VAL A CA 1
ATOM 2928 C C . VAL A 1 363 ? 2.232 27.859 21.344 1 70.44 363 VAL A C 1
ATOM 2930 O O . VAL A 1 363 ? 1.545 27.391 22.266 1 70.44 363 VAL A O 1
ATOM 2933 N N . THR A 1 364 ? 3.447 27.969 21.438 1 68.12 364 THR A N 1
ATOM 2934 C CA . THR A 1 364 ? 4.156 27.578 22.641 1 68.12 364 THR A CA 1
ATOM 2935 C C . THR A 1 364 ? 3.801 28.516 23.797 1 68.12 364 THR A C 1
ATOM 2937 O O . THR A 1 364 ? 3.68 28.078 24.938 1 68.12 364 THR A O 1
ATOM 2940 N N . GLU A 1 365 ? 3.666 29.703 23.5 1 69.38 365 GLU A N 1
ATOM 2941 C CA . GLU A 1 365 ? 3.377 30.688 24.531 1 69.38 365 GLU A CA 1
ATOM 2942 C C . GLU A 1 365 ? 1.931 30.578 25.016 1 69.38 365 GLU A C 1
ATOM 2944 O O . GLU A 1 365 ? 1.62 30.938 26.156 1 69.38 365 GLU A O 1
ATOM 2949 N N . ALA A 1 366 ? 1.125 30.188 24.109 1 69.5 366 ALA A N 1
ATOM 2950 C CA . ALA A 1 366 ? -0.275 30.031 24.5 1 69.5 366 ALA A CA 1
ATOM 2951 C C . ALA A 1 366 ? -0.432 28.953 25.562 1 69.5 366 ALA A C 1
ATOM 2953 O O . ALA A 1 366 ? -1.447 28.906 26.266 1 69.5 366 ALA A O 1
ATOM 2954 N N . ASP A 1 367 ? 0.6 28.188 25.891 1 63.22 367 ASP A N 1
ATOM 2955 C CA . ASP A 1 367 ? 0.659 27.188 26.953 1 63.22 367 ASP A CA 1
ATOM 2956 C C . ASP A 1 367 ? -0.489 26.188 26.812 1 63.22 367 ASP A C 1
ATOM 2958 O O . ASP A 1 367 ? -1.013 25.703 27.828 1 63.22 367 ASP A O 1
ATOM 2962 N N . GLU A 1 368 ? -1.156 26.156 25.703 1 67.19 368 GLU A N 1
ATOM 2963 C CA . GLU A 1 368 ? -2.182 25.156 25.438 1 67.19 368 GLU A CA 1
ATOM 2964 C C . GLU A 1 368 ? -1.638 24.016 24.562 1 67.19 368 GLU A C 1
ATOM 2966 O O . GLU A 1 368 ? -0.795 24.25 23.688 1 67.19 368 GLU A O 1
ATOM 2971 N N . PRO A 1 369 ? -1.978 22.875 25.031 1 65.69 369 PRO A N 1
ATOM 2972 C CA . PRO A 1 369 ? -1.532 21.75 24.188 1 65.69 369 PRO A CA 1
ATOM 2973 C C . PRO A 1 369 ? -1.926 21.922 22.719 1 65.69 369 PRO A C 1
ATOM 2975 O O . PRO A 1 369 ? -3.031 22.375 22.422 1 65.69 369 PRO A O 1
ATOM 2978 N N . SER A 1 370 ? -0.91 21.938 21.906 1 65.12 370 SER A N 1
ATOM 2979 C CA . SER A 1 370 ? -1.22 22.172 20.5 1 65.12 370 SER A CA 1
ATOM 2980 C C . SER A 1 370 ? -0.618 21.094 19.609 1 65.12 370 SER A C 1
ATOM 2982 O O . SER A 1 370 ? 0.445 20.547 19.906 1 65.12 370 SER A O 1
ATOM 2984 N N . PHE A 1 371 ? -1.369 20.672 18.609 1 67.06 371 PHE A N 1
ATOM 2985 C CA . PHE A 1 371 ? -0.959 19.734 17.578 1 67.06 371 PHE A CA 1
ATOM 2986 C C . PHE A 1 371 ? 0.343 20.188 16.922 1 67.06 371 PHE A C 1
ATOM 2988 O O . PHE A 1 371 ? 1.198 19.359 16.609 1 67.06 371 PHE A O 1
ATOM 2995 N N . LEU A 1 372 ? 0.44 21.406 16.828 1 60.84 372 LEU A N 1
ATOM 2996 C CA . LEU A 1 372 ? 1.562 21.953 16.078 1 60.84 372 LEU A CA 1
ATOM 2997 C C . LEU A 1 372 ? 2.881 21.688 16.797 1 60.84 372 LEU A C 1
ATOM 2999 O O . LEU A 1 372 ? 3.893 21.391 16.156 1 60.84 372 LEU A O 1
ATOM 3003 N N . VAL A 1 373 ? 2.781 21.781 17.938 1 53.34 373 VAL A N 1
ATOM 3004 C CA . VAL A 1 373 ? 4.004 21.578 18.719 1 53.34 373 VAL A CA 1
ATOM 3005 C C . VAL A 1 373 ? 4.461 20.125 18.594 1 53.34 373 VAL A C 1
ATOM 3007 O O . VAL A 1 373 ? 5.66 19.844 18.562 1 53.34 373 VAL A O 1
ATOM 3010 N N . LEU A 1 374 ? 3.514 19.484 18.266 1 48.19 374 LEU A N 1
ATOM 3011 C CA . LEU A 1 374 ? 3.803 18.047 18.359 1 48.19 374 LEU A CA 1
ATOM 3012 C C . LEU A 1 374 ? 4.012 17.453 16.969 1 48.19 374 LEU A C 1
ATOM 3014 O O . LEU A 1 374 ? 4.738 16.469 16.812 1 48.19 374 LEU A O 1
ATOM 3018 N N . GLY A 1 375 ? 3.449 18 16.078 1 53.75 375 GLY A N 1
ATOM 3019 C CA . GLY A 1 375 ? 3.346 17.281 14.812 1 53.75 375 GLY A CA 1
ATOM 3020 C C . GLY A 1 375 ? 4.145 17.922 13.695 1 53.75 375 GLY A C 1
ATOM 3021 O O . GLY A 1 375 ? 4.25 17.375 12.594 1 53.75 375 GLY A O 1
ATOM 3022 N N . THR A 1 376 ? 4.66 19.125 13.977 1 56.75 376 THR A N 1
ATOM 3023 C CA . THR A 1 376 ? 5.332 19.797 12.859 1 56.75 376 THR A CA 1
ATOM 3024 C C . THR A 1 376 ? 6.742 20.219 13.258 1 56.75 376 THR A C 1
ATOM 3026 O O . THR A 1 376 ? 6.988 20.578 14.406 1 56.75 376 THR A O 1
ATOM 3029 N N . SER A 1 377 ? 7.68 19.672 12.422 1 55.81 377 SER A N 1
ATOM 3030 C CA . SER A 1 377 ? 9.062 20.031 12.68 1 55.81 377 SER A CA 1
ATOM 3031 C C . SER A 1 377 ? 9.438 21.328 11.961 1 55.81 377 SER A C 1
ATOM 3033 O O . SER A 1 377 ? 9.25 21.438 10.742 1 55.81 377 SER A O 1
ATOM 3035 N N . PRO A 1 378 ? 9.734 22.297 12.844 1 56.84 378 PRO A N 1
ATOM 3036 C CA . PRO A 1 378 ? 10.141 23.547 12.203 1 56.84 378 PRO A CA 1
ATOM 3037 C C . PRO A 1 378 ? 11.539 23.469 11.586 1 56.84 378 PRO A C 1
ATOM 3039 O O . PRO A 1 378 ? 12.195 24.5 11.414 1 56.84 378 PRO A O 1
ATOM 3042 N N . LEU A 1 379 ? 11.914 22.312 11.273 1 57.97 379 LEU A N 1
ATOM 3043 C CA . LEU A 1 379 ? 13.273 22.109 10.797 1 57.97 379 LEU A CA 1
ATOM 3044 C C . LEU A 1 379 ? 13.5 22.844 9.477 1 57.97 379 LEU A C 1
ATOM 3046 O O . LEU A 1 379 ? 14.578 23.391 9.242 1 57.97 379 LEU A O 1
ATOM 3050 N N . ALA A 1 380 ? 12.469 22.859 8.773 1 62.16 380 ALA A N 1
ATOM 3051 C CA . ALA A 1 380 ? 12.602 23.562 7.5 1 62.16 380 ALA A CA 1
ATOM 3052 C C . ALA A 1 380 ? 12.867 25.047 7.719 1 62.16 380 ALA A C 1
ATOM 3054 O O . ALA A 1 380 ? 13.719 25.641 7.047 1 62.16 380 ALA A O 1
ATOM 3055 N N . ALA A 1 381 ? 12.172 25.594 8.617 1 69 381 ALA A N 1
ATOM 3056 C CA . ALA A 1 381 ? 12.375 27 8.922 1 69 381 ALA A CA 1
ATOM 3057 C C . ALA A 1 381 ? 13.758 27.25 9.523 1 69 381 ALA A C 1
ATOM 3059 O O . ALA A 1 381 ? 14.438 28.203 9.164 1 69 381 ALA A O 1
ATOM 3060 N N . ALA A 1 382 ? 14.133 26.344 10.32 1 63.88 382 ALA A N 1
ATOM 3061 C CA . ALA A 1 382 ? 15.445 26.453 10.945 1 63.88 382 ALA A CA 1
ATOM 3062 C C . ALA A 1 382 ? 16.562 26.391 9.898 1 63.88 382 ALA A C 1
ATOM 3064 O O . ALA A 1 382 ? 17.531 27.156 9.961 1 63.88 382 ALA A O 1
ATOM 3065 N N . TYR A 1 383 ? 16.391 25.609 8.992 1 61.34 383 TYR A N 1
ATOM 3066 C CA . TYR A 1 383 ? 17.391 25.469 7.934 1 61.34 383 TYR A CA 1
ATOM 3067 C C . TYR A 1 383 ? 17.469 26.75 7.098 1 61.34 383 TYR A C 1
ATOM 3069 O O . TYR A 1 383 ? 18.578 27.219 6.801 1 61.34 383 TYR A O 1
ATOM 3077 N N . VAL A 1 384 ? 16.422 27.219 6.77 1 65.38 384 VAL A N 1
ATOM 3078 C CA . VAL A 1 384 ? 16.375 28.438 5.961 1 65.38 384 VAL A CA 1
ATOM 3079 C C . VAL A 1 384 ? 17.016 29.594 6.727 1 65.38 384 VAL A C 1
ATOM 3081 O O . VAL A 1 384 ? 17.828 30.344 6.172 1 65.38 384 VAL A O 1
ATOM 3084 N N . LEU A 1 385 ? 16.688 29.656 7.914 1 64.44 385 LEU A N 1
ATOM 3085 C CA . LEU A 1 385 ? 17.234 30.734 8.727 1 64.44 385 LEU A CA 1
ATOM 3086 C C . LEU A 1 385 ? 18.734 30.562 8.945 1 64.44 385 LEU A C 1
ATOM 3088 O O . LEU A 1 385 ? 19.484 31.547 8.922 1 64.44 385 LEU A O 1
ATOM 3092 N N . ALA A 1 386 ? 19.156 29.312 9.047 1 60.34 386 ALA A N 1
ATOM 3093 C CA . ALA A 1 386 ? 20.578 29.047 9.203 1 60.34 386 ALA A CA 1
ATOM 3094 C C . ALA A 1 386 ? 21.344 29.422 7.941 1 60.34 386 ALA A C 1
ATOM 3096 O O . ALA A 1 386 ? 22.422 30.031 8.023 1 60.34 386 ALA A O 1
ATOM 3097 N N . VAL A 1 387 ? 20.828 29.125 6.879 1 60.94 387 VAL A N 1
ATOM 3098 C CA . VAL A 1 387 ? 21.469 29.438 5.609 1 60.94 387 VAL A CA 1
ATOM 3099 C C . VAL A 1 387 ? 21.5 30.953 5.41 1 60.94 387 VAL A C 1
ATOM 3101 O O . VAL A 1 387 ? 22.516 31.5 4.969 1 60.94 387 VAL A O 1
ATOM 3104 N N . HIS A 1 388 ? 20.5 31.656 5.781 1 63.5 388 HIS A N 1
ATOM 3105 C CA . HIS A 1 388 ? 20.422 33.094 5.637 1 63.5 388 HIS A CA 1
ATOM 3106 C C . HIS A 1 388 ? 21.453 33.781 6.531 1 63.5 388 HIS A C 1
ATOM 3108 O O . HIS A 1 388 ? 22.109 34.75 6.105 1 63.5 388 HIS A O 1
ATOM 3114 N N . ILE A 1 389 ? 21.547 33.281 7.676 1 56.88 389 ILE A N 1
ATOM 3115 C CA . ILE A 1 389 ? 22.5 33.844 8.625 1 56.88 389 ILE A CA 1
ATOM 3116 C C . ILE A 1 389 ? 23.922 33.625 8.117 1 56.88 389 ILE A C 1
ATOM 3118 O O . ILE A 1 389 ? 24.781 34.5 8.234 1 56.88 389 ILE A O 1
ATOM 3122 N N . ARG A 1 390 ? 24.172 32.5 7.629 1 56.25 390 ARG A N 1
ATOM 3123 C CA . ARG A 1 390 ? 25.5 32.188 7.133 1 56.25 390 ARG A CA 1
ATOM 3124 C C . ARG A 1 390 ? 25.875 33.062 5.934 1 56.25 390 ARG A C 1
ATOM 3126 O O . ARG A 1 390 ? 27.016 33.469 5.793 1 56.25 390 ARG A O 1
ATOM 3133 N N . ARG A 1 391 ? 24.953 33.281 5.164 1 59.62 391 ARG A N 1
ATOM 3134 C CA . ARG A 1 391 ? 25.219 34.094 3.969 1 59.62 391 ARG A CA 1
ATOM 3135 C C . ARG A 1 391 ? 25.266 35.562 4.293 1 59.62 391 ARG A C 1
ATOM 3137 O O . ARG A 1 391 ? 25.938 36.344 3.611 1 59.62 391 ARG A O 1
ATOM 3144 N N . GLN A 1 392 ? 24.484 36 5.391 1 53.97 392 GLN A N 1
ATOM 3145 C CA . GLN A 1 392 ? 24.5 37.375 5.84 1 53.97 392 GLN A CA 1
ATOM 3146 C C . GLN A 1 392 ? 24.797 37.469 7.332 1 53.97 392 GLN A C 1
ATOM 3148 O O . GLN A 1 392 ? 23.906 37.812 8.133 1 53.97 392 GLN A O 1
ATOM 3153 N N . PRO A 1 393 ? 26.016 37.125 7.695 1 47.41 393 PRO A N 1
ATOM 3154 C CA . PRO A 1 393 ? 26.344 37.062 9.125 1 47.41 393 PRO A CA 1
ATOM 3155 C C . PRO A 1 393 ? 26.094 38.406 9.828 1 47.41 393 PRO A C 1
ATOM 3157 O O . PRO A 1 393 ? 25.969 38.438 11.055 1 47.41 393 PRO A O 1
ATOM 3160 N N . ALA A 1 394 ? 26.156 39.469 9.289 1 45.06 394 ALA A N 1
ATOM 3161 C CA . ALA A 1 394 ? 26.156 40.75 9.953 1 45.06 394 ALA A CA 1
ATOM 3162 C C . ALA A 1 394 ? 24.797 41.062 10.57 1 45.06 394 ALA A C 1
ATOM 3164 O O . ALA A 1 394 ? 24.641 42.031 11.297 1 45.06 394 ALA A O 1
ATOM 3165 N N . THR A 1 395 ? 23.734 40.594 10.164 1 37.97 395 THR A N 1
ATOM 3166 C CA . THR A 1 395 ? 22.484 41.156 10.664 1 37.97 395 THR A CA 1
ATOM 3167 C C . THR A 1 395 ? 22.109 40.531 12.008 1 37.97 395 THR A C 1
ATOM 3169 O O . THR A 1 395 ? 22.422 39.344 12.266 1 37.97 395 THR A O 1
ATOM 3172 N N . ILE A 1 396 ? 21.875 41.219 13.117 1 40.19 396 ILE A N 1
ATOM 3173 C CA . ILE A 1 396 ? 21.5 40.938 14.508 1 40.19 396 ILE A CA 1
ATOM 3174 C C . ILE A 1 396 ? 20.453 39.844 14.555 1 40.19 396 ILE A C 1
ATOM 3176 O O . ILE A 1 396 ? 20.312 39.156 15.562 1 40.19 396 ILE A O 1
ATOM 3180 N N . LEU A 1 397 ? 19.547 39.906 13.719 1 39.03 397 LEU A N 1
ATOM 3181 C CA . LEU A 1 397 ? 18.438 38.969 13.672 1 39.03 397 LEU A CA 1
ATOM 3182 C C . LEU A 1 397 ? 18.938 37.531 13.562 1 39.03 397 LEU A C 1
ATOM 3184 O O . LEU A 1 397 ? 18.25 36.594 13.984 1 39.03 397 LEU A O 1
ATOM 3188 N N . SER A 1 398 ? 20.109 37.406 13.164 1 38.19 398 SER A N 1
ATOM 3189 C CA . SER A 1 398 ? 20.781 36.125 12.984 1 38.19 398 SER A CA 1
ATOM 3190 C C . SER A 1 398 ? 21.062 35.438 14.328 1 38.19 398 SER A C 1
ATOM 3192 O O . SER A 1 398 ? 21.031 34.219 14.438 1 38.19 398 SER A O 1
ATOM 3194 N N . ARG A 1 399 ? 21.375 36.281 15.305 1 39.78 399 ARG A N 1
ATOM 3195 C CA . ARG A 1 399 ? 21.734 35.719 16.609 1 39.78 399 ARG A CA 1
ATOM 3196 C C . ARG A 1 399 ? 20.516 35.094 17.297 1 39.78 399 ARG A C 1
ATOM 3198 O O . ARG A 1 399 ? 20.609 34 17.859 1 39.78 399 ARG A O 1
ATOM 3205 N N . THR A 1 400 ? 19.516 35.875 17.359 1 40.5 400 THR A N 1
ATOM 3206 C CA . THR A 1 400 ? 18.359 35.406 18.125 1 40.5 400 THR A CA 1
ATOM 3207 C C . THR A 1 400 ? 17.719 34.188 17.453 1 40.5 400 THR A C 1
ATOM 3209 O O . THR A 1 400 ? 17.281 33.25 18.125 1 40.5 400 THR A O 1
ATOM 3212 N N . HIS A 1 401 ? 17.672 34.219 16.219 1 41.34 401 HIS A N 1
ATOM 3213 C CA . HIS A 1 401 ? 17.062 33.125 15.484 1 41.34 401 HIS A CA 1
ATOM 3214 C C . HIS A 1 401 ? 17.906 31.875 15.539 1 41.34 401 HIS A C 1
ATOM 3216 O O . HIS A 1 401 ? 17.375 30.766 15.594 1 41.34 401 HIS A O 1
ATOM 3222 N N . PHE A 1 402 ? 19.234 32.062 15.742 1 41.78 402 PHE A N 1
ATOM 3223 C CA . PHE A 1 402 ? 20.125 30.922 15.914 1 41.78 402 PHE A CA 1
ATOM 3224 C C . PHE A 1 402 ? 19.875 30.234 17.234 1 41.78 402 PHE A C 1
ATOM 3226 O O . PHE A 1 402 ? 19.906 29 17.312 1 41.78 402 PHE A O 1
ATOM 3233 N N . GLU A 1 403 ? 19.688 31.031 18.188 1 42.47 403 GLU A N 1
ATOM 3234 C CA . GLU A 1 403 ? 19.422 30.422 19.484 1 42.47 403 GLU A CA 1
ATOM 3235 C C . GLU A 1 403 ? 18.141 29.594 19.453 1 42.47 403 GLU A C 1
ATOM 3237 O O . GLU A 1 403 ? 18.094 28.5 20.031 1 42.47 403 GLU A O 1
ATOM 3242 N N . LEU A 1 404 ? 17.234 30.094 18.75 1 41.72 404 LEU A N 1
ATOM 3243 C CA . LEU A 1 404 ? 15.969 29.375 18.656 1 41.72 404 LEU A CA 1
ATOM 3244 C C . LEU A 1 404 ? 16.109 28.125 17.797 1 41.72 404 LEU A C 1
ATOM 3246 O O . LEU A 1 404 ? 15.562 27.062 18.125 1 41.72 404 LEU A O 1
ATOM 3250 N N . LEU A 1 405 ? 16.922 28.281 16.797 1 43.53 405 LEU A N 1
ATOM 3251 C CA . LEU A 1 405 ? 17.203 27.141 15.945 1 43.53 405 LEU A CA 1
ATOM 3252 C C . LEU A 1 405 ? 18.016 26.078 16.688 1 43.53 405 LEU A C 1
ATOM 3254 O O . LEU A 1 405 ? 17.766 24.891 16.531 1 43.53 405 LEU A O 1
ATOM 3258 N N . SER A 1 406 ? 19.031 26.594 17.422 1 42.47 406 SER A N 1
ATOM 3259 C CA . SER A 1 406 ? 19.828 25.672 18.219 1 42.47 406 SER A CA 1
ATOM 3260 C C . SER A 1 406 ? 18.953 24.922 19.219 1 42.47 406 SER A C 1
ATOM 3262 O O . SER A 1 406 ? 19.125 23.719 19.438 1 42.47 406 SER A O 1
ATOM 3264 N N . ASP A 1 407 ? 18.141 25.594 19.719 1 41.94 407 ASP A N 1
ATOM 3265 C CA . ASP A 1 407 ? 17.25 24.969 20.688 1 41.94 407 ASP A CA 1
ATOM 3266 C C . ASP A 1 407 ? 16.312 23.969 20 1 41.94 407 ASP A C 1
ATOM 3268 O O . ASP A 1 407 ? 16.062 22.891 20.531 1 41.94 407 ASP A O 1
ATOM 3272 N N . MET A 1 408 ? 15.93 24.406 18.891 1 42.25 408 MET A N 1
ATOM 3273 C CA . MET A 1 408 ? 15.055 23.531 18.125 1 42.25 408 MET A CA 1
ATOM 3274 C C . MET A 1 408 ? 15.812 22.312 17.625 1 42.25 408 MET A C 1
ATOM 3276 O O . MET A 1 408 ? 15.281 21.188 17.609 1 42.25 408 MET A O 1
ATOM 3280 N N . ALA A 1 409 ? 17.047 22.578 17.188 1 41.44 409 ALA A N 1
ATOM 3281 C CA . ALA A 1 409 ? 17.906 21.469 16.766 1 41.44 409 ALA A CA 1
ATOM 3282 C C . ALA A 1 409 ? 18.25 20.562 17.938 1 41.44 409 ALA A C 1
ATOM 3284 O O . ALA A 1 409 ? 18.312 19.328 17.797 1 41.44 409 ALA A O 1
ATOM 3285 N N . LEU A 1 410 ? 18.672 21.125 19.062 1 40.59 410 LEU A N 1
ATOM 3286 C CA . LEU A 1 410 ? 18.969 20.359 20.266 1 40.59 410 LEU A CA 1
ATOM 3287 C C . LEU A 1 410 ? 17.766 19.547 20.719 1 40.59 410 LEU A C 1
ATOM 3289 O O . LEU A 1 410 ? 17.906 18.422 21.188 1 40.59 410 LEU A O 1
ATOM 3293 N N . GLN A 1 411 ? 16.75 20.141 20.625 1 37.47 411 GLN A N 1
ATOM 3294 C CA . GLN A 1 411 ? 15.562 19.375 21.016 1 37.47 411 GLN A CA 1
ATOM 3295 C C . GLN A 1 411 ? 15.328 18.203 20.062 1 37.47 411 GLN A C 1
ATOM 3297 O O . GLN A 1 411 ? 14.906 17.125 20.5 1 37.47 411 GLN A O 1
ATOM 3302 N N . SER A 1 412 ? 15.711 18.406 18.938 1 36.59 412 SER A N 1
ATOM 3303 C CA . SER A 1 412 ? 15.617 17.297 18 1 36.59 412 SER A CA 1
ATOM 3304 C C . SER A 1 412 ? 16.75 16.297 18.203 1 36.59 412 SER A C 1
ATOM 3306 O O . SER A 1 412 ? 16.562 15.094 18.047 1 36.59 412 SER A O 1
ATOM 3308 N N . SER A 1 413 ? 18.094 16.688 18.547 1 34.06 413 SER A N 1
ATOM 3309 C CA . SER A 1 413 ? 19.266 15.836 18.766 1 34.06 413 SER A CA 1
ATOM 3310 C C . SER A 1 413 ? 19.172 15.109 20.094 1 34.06 413 SER A C 1
ATOM 3312 O O . SER A 1 413 ? 19.688 14 20.25 1 34.06 413 SER A O 1
ATOM 3314 N N . VAL A 1 414 ? 18.891 15.719 21.234 1 33.25 414 VAL A N 1
ATOM 3315 C CA . VAL A 1 414 ? 18.875 15.07 22.547 1 33.25 414 VAL A CA 1
ATOM 3316 C C . VAL A 1 414 ? 18.031 13.805 22.484 1 33.25 414 VAL A C 1
ATOM 3318 O O . VAL A 1 414 ? 18.344 12.812 23.156 1 33.25 414 VAL A O 1
ATOM 3321 N N . GLU A 1 415 ? 17.062 13.758 21.766 1 32.72 415 GLU A N 1
ATOM 3322 C CA . GLU A 1 415 ? 16.266 12.539 21.875 1 32.72 415 GLU A CA 1
ATOM 3323 C C . GLU A 1 415 ? 16.953 11.367 21.188 1 32.72 415 GLU A C 1
ATOM 3325 O O . GLU A 1 415 ? 16.594 10.211 21.406 1 32.72 415 GLU A O 1
ATOM 3330 N N . PHE A 1 416 ? 18.031 11.672 20.391 1 26.91 416 PHE A N 1
ATOM 3331 C CA . PHE A 1 416 ? 18.734 10.594 19.703 1 26.91 416 PHE A CA 1
ATOM 3332 C C . PHE A 1 416 ? 19.922 10.117 20.531 1 26.91 416 PHE A C 1
ATOM 3334 O O . PHE A 1 416 ? 20.594 9.141 20.172 1 26.91 416 PHE A O 1
ATOM 3341 N N . SER A 1 417 ? 20.594 10.695 21.5 1 27.34 417 SER A N 1
ATOM 3342 C CA . SER A 1 417 ? 21.938 10.398 22.016 1 27.34 417 SER A CA 1
ATOM 3343 C C . SER A 1 417 ? 21.922 9.133 22.875 1 27.34 417 SER A C 1
ATOM 3345 O O . SER A 1 417 ? 22.922 8.789 23.5 1 27.34 417 SER A O 1
ATOM 3347 N N . THR A 1 418 ? 20.969 8.508 23.234 1 27.02 418 THR A N 1
ATOM 3348 C CA . THR A 1 418 ? 21.5 7.664 24.312 1 27.02 418 THR A CA 1
ATOM 3349 C C . THR A 1 418 ? 22.391 6.57 23.75 1 27.02 418 THR A C 1
ATOM 3351 O O . THR A 1 418 ? 23.469 6.293 24.297 1 27.02 418 THR A O 1
ATOM 3354 N N . ASP A 1 419 ? 22.109 5.262 23.328 1 26.95 419 ASP A N 1
ATOM 3355 C CA . ASP A 1 419 ? 23.031 4.148 23.516 1 26.95 419 ASP A CA 1
ATOM 3356 C C . ASP A 1 419 ? 24.094 4.121 22.422 1 26.95 419 ASP A C 1
ATOM 3358 O O . ASP A 1 419 ? 23.766 4.312 21.234 1 26.95 419 ASP A O 1
ATOM 3362 N N . PRO A 1 420 ? 25.5 4.078 22.688 1 26.89 420 PRO A N 1
ATOM 3363 C CA . PRO A 1 420 ? 26.75 3.98 21.953 1 26.89 420 PRO A CA 1
ATOM 3364 C C . PRO A 1 420 ? 26.797 2.775 21.016 1 26.89 420 PRO A C 1
ATOM 3366 O O . PRO A 1 420 ? 27.875 2.271 20.688 1 26.89 420 PRO A O 1
ATOM 3369 N N . VAL A 1 421 ? 25.922 2.139 20.594 1 26.84 421 VAL A N 1
ATOM 3370 C CA . VAL A 1 421 ? 26.344 0.932 19.875 1 26.84 421 VAL A CA 1
ATOM 3371 C C . VAL A 1 421 ? 27.391 1.284 18.828 1 26.84 421 VAL A C 1
ATOM 3373 O O . VAL A 1 421 ? 27.281 2.311 18.156 1 26.84 421 VAL A O 1
ATOM 3376 N N . GLU A 1 422 ? 28.688 0.647 18.969 1 25.41 422 GLU A N 1
ATOM 3377 C CA . GLU A 1 422 ? 29.891 0.62 18.141 1 25.41 422 GLU A CA 1
ATOM 3378 C C . GLU A 1 422 ? 29.562 0.403 16.672 1 25.41 422 GLU A C 1
ATOM 3380 O O . GLU A 1 422 ? 29.156 -0.693 1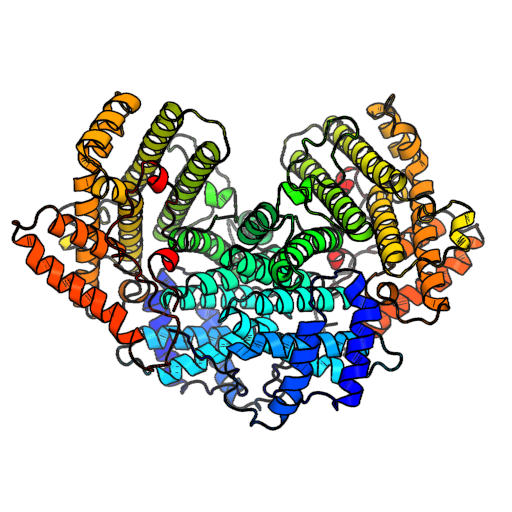6.281 1 25.41 422 GLU A O 1
ATOM 3385 N N . ASN A 1 423 ? 28.938 1.115 16.109 1 25.2 423 ASN A N 1
ATOM 3386 C CA . ASN A 1 423 ? 28.75 1.058 14.656 1 25.2 423 ASN A CA 1
ATOM 3387 C C . ASN A 1 423 ? 30.078 1.118 13.914 1 25.2 423 ASN A C 1
ATOM 3389 O O . ASN A 1 423 ? 30.781 2.131 13.961 1 25.2 423 ASN A O 1
ATOM 3393 N N . HIS A 1 424 ? 30.938 0.009 14 1 24.98 424 HIS A N 1
ATOM 3394 C CA . HIS A 1 424 ? 32.125 -0.056 13.188 1 24.98 424 HIS A CA 1
ATOM 3395 C C . HIS A 1 424 ? 31.875 0.424 11.766 1 24.98 424 HIS A C 1
ATOM 3397 O O . HIS A 1 424 ? 32.625 0.092 10.844 1 24.98 424 HIS A O 1
ATOM 3403 N N . LEU A 1 425 ? 30.828 0.706 11.484 1 24.22 425 LEU A N 1
ATOM 3404 C CA . LEU A 1 425 ? 30.891 1.213 10.117 1 24.22 425 LEU A CA 1
ATOM 3405 C C . LEU A 1 425 ? 31.891 2.355 10.008 1 24.22 425 LEU A C 1
ATOM 3407 O O . LEU A 1 425 ? 31.906 3.258 10.852 1 24.22 425 LEU A O 1
ATOM 3411 N N . THR A 1 426 ? 33.188 2.043 9.578 1 24.72 426 THR A N 1
ATOM 3412 C CA . THR A 1 426 ? 34.156 3.066 9.273 1 24.72 426 THR A CA 1
ATOM 3413 C C . THR A 1 426 ? 33.5 4.391 8.922 1 24.72 426 THR A C 1
ATOM 3415 O O . THR A 1 426 ? 32.406 4.402 8.312 1 24.72 426 THR A O 1
ATOM 3418 N N . PRO A 1 427 ? 34 5.379 9.609 1 23.52 427 PRO A N 1
ATOM 3419 C CA . PRO A 1 427 ? 33.562 6.77 9.398 1 23.52 427 PRO A CA 1
ATOM 3420 C C . PRO A 1 427 ? 33.594 7.18 7.93 1 23.52 427 PRO A C 1
ATOM 3422 O O . PRO A 1 427 ? 34.656 7.234 7.312 1 23.52 427 PRO A O 1
ATOM 3425 N N . MET A 1 428 ? 33 6.48 7.125 1 25.02 428 MET A N 1
ATOM 3426 C CA . MET A 1 428 ? 33.188 7.148 5.84 1 25.02 428 MET A CA 1
ATOM 3427 C C . MET A 1 428 ? 33.094 8.664 5.992 1 25.02 428 MET A C 1
ATOM 3429 O O . MET A 1 428 ? 32.188 9.164 6.672 1 25.02 428 MET A O 1
ATOM 3433 N N . THR A 1 429 ? 34.25 9.258 6.074 1 24.36 429 THR A N 1
ATOM 3434 C CA . THR A 1 429 ? 34.375 10.711 6.004 1 24.36 429 THR A CA 1
ATOM 3435 C C . THR A 1 429 ? 33.25 11.312 5.145 1 24.36 429 THR A C 1
ATOM 3437 O O . THR A 1 429 ? 33.219 11.07 3.936 1 24.36 429 THR A O 1
ATOM 3440 N N . ILE A 1 430 ? 32.219 11.227 5.711 1 27.72 430 ILE A N 1
ATOM 3441 C CA . ILE A 1 430 ? 31.172 11.969 5.039 1 27.72 430 ILE A CA 1
ATOM 3442 C C . ILE A 1 430 ? 31.672 13.367 4.668 1 27.72 430 ILE A C 1
ATOM 3444 O O . ILE A 1 430 ? 32.062 14.141 5.539 1 27.72 430 ILE A O 1
ATOM 3448 N N . PRO A 1 431 ? 32.281 13.492 3.568 1 27.88 431 PRO A N 1
ATOM 3449 C CA . PRO A 1 431 ? 32.719 14.883 3.377 1 27.88 431 PRO A CA 1
ATOM 3450 C C . PRO A 1 431 ? 31.703 15.883 3.941 1 27.88 431 PRO A C 1
ATOM 3452 O O . PRO A 1 431 ? 30.547 15.523 4.176 1 27.88 431 PRO A O 1
ATOM 3455 N N . ASN A 1 432 ? 32.219 17.016 4.441 1 25.06 432 ASN A N 1
ATOM 3456 C CA . ASN A 1 432 ? 31.469 18.156 4.988 1 25.06 432 ASN A CA 1
ATOM 3457 C C . ASN A 1 432 ? 30.109 18.297 4.305 1 25.06 432 ASN A C 1
ATOM 3459 O O . ASN A 1 432 ? 30.031 18.594 3.109 1 25.06 432 ASN A O 1
ATOM 3463 N N . PRO A 1 433 ? 29.266 17.594 4.828 1 27.61 433 PRO A N 1
ATOM 3464 C CA . PRO A 1 433 ? 27.969 17.516 4.16 1 27.61 433 PRO A CA 1
ATOM 3465 C C . PRO A 1 433 ? 27.453 18.875 3.688 1 27.61 433 PRO A C 1
ATOM 3467 O O . PRO A 1 433 ? 26.438 18.953 2.998 1 27.61 433 PRO A O 1
ATOM 3470 N N . LEU A 1 434 ? 27.828 19.906 4.391 1 25.75 434 LEU A N 1
ATOM 3471 C CA . LEU A 1 434 ? 27.719 21.312 4 1 25.75 434 LEU A CA 1
ATOM 3472 C C . LEU A 1 434 ? 28.531 21.594 2.746 1 25.75 434 LEU A C 1
ATOM 3474 O O . LEU A 1 434 ? 28.531 22.719 2.232 1 25.75 434 LEU A O 1
ATOM 3478 N N . GLU A 1 435 ? 29.562 21.016 2.662 1 26.88 435 GLU A N 1
ATOM 3479 C CA . GLU A 1 435 ? 30.25 21.172 1.38 1 26.88 435 GLU A CA 1
ATOM 3480 C C . GLU A 1 435 ? 29.453 20.531 0.25 1 26.88 435 GLU A C 1
ATOM 3482 O O . GLU A 1 435 ? 29.281 19.312 0.215 1 26.88 435 GLU A O 1
ATOM 3487 N N . SER A 1 436 ? 28.297 21.266 -0.084 1 28.89 436 SER A N 1
ATOM 3488 C CA . SER A 1 436 ? 27.328 20.984 -1.134 1 28.89 436 SER A CA 1
ATOM 3489 C C . SER A 1 436 ? 27.984 20.359 -2.352 1 28.89 436 SER A C 1
ATOM 3491 O O . SER A 1 436 ? 29 20.859 -2.855 1 28.89 436 SER A O 1
ATOM 3493 N N . PRO A 1 437 ? 28.141 19.156 -2.562 1 30.98 437 PRO A N 1
ATOM 3494 C CA . PRO A 1 437 ? 28.609 19.078 -3.947 1 30.98 437 PRO A CA 1
ATOM 3495 C C . PRO A 1 437 ? 28 20.156 -4.84 1 30.98 437 PRO A C 1
ATOM 3497 O O . PRO A 1 437 ? 26.938 20.703 -4.508 1 30.98 437 PRO A O 1
ATOM 3500 N N . PRO A 1 438 ? 28.719 20.797 -5.785 1 28.8 438 PRO A N 1
ATOM 3501 C CA . PRO A 1 438 ? 28.094 21.844 -6.617 1 28.8 438 PRO A CA 1
ATOM 3502 C C . PRO A 1 438 ? 26.656 21.5 -7 1 28.8 438 PRO A C 1
ATOM 3504 O O . PRO A 1 438 ? 26.391 20.438 -7.551 1 28.8 438 PRO A O 1
ATOM 3507 N N . LEU A 1 439 ? 25.703 21.938 -6.164 1 31.94 439 LEU A N 1
ATOM 3508 C CA . LEU A 1 439 ? 24.281 21.844 -6.48 1 31.94 439 LEU A CA 1
ATOM 3509 C C . LEU A 1 439 ? 24.031 22.203 -7.941 1 31.94 439 LEU A C 1
ATOM 3511 O O . LEU A 1 439 ? 24.391 23.281 -8.398 1 31.94 439 LEU A O 1
ATOM 3515 N N . SER A 1 440 ? 24.344 21.453 -8.805 1 29.84 440 SER A N 1
ATOM 3516 C CA . SER A 1 440 ? 23.953 21.812 -10.164 1 29.84 440 SER A CA 1
ATOM 3517 C C . SER A 1 440 ? 22.453 22.031 -10.266 1 29.84 440 SER A C 1
ATOM 3519 O O . SER A 1 440 ? 21.688 21.594 -9.406 1 29.84 440 SER A O 1
ATOM 3521 N N . TRP A 1 441 ? 22.109 23.016 -11.211 1 29.8 441 TRP A N 1
ATOM 3522 C CA . TRP A 1 441 ? 20.734 23.297 -11.586 1 29.8 441 TRP A CA 1
ATOM 3523 C C . TRP A 1 441 ? 19.859 22.047 -11.492 1 29.8 441 TRP A C 1
ATOM 3525 O O . TRP A 1 441 ? 18.641 22.141 -11.383 1 29.8 441 TRP A O 1
ATOM 3535 N N . GLY A 1 442 ? 20.453 20.984 -11.523 1 31.27 442 GLY A N 1
ATOM 3536 C CA . GLY A 1 442 ? 19.688 19.75 -11.562 1 31.27 442 GLY A CA 1
ATOM 3537 C C . GLY A 1 442 ? 18.953 19.469 -10.266 1 31.27 442 GLY A C 1
ATOM 3538 O O . GLY A 1 442 ? 18.25 18.469 -10.156 1 31.27 442 GLY A O 1
ATOM 3539 N N . SER A 1 443 ? 19.328 20.141 -9.219 1 31.98 443 SER A N 1
ATOM 3540 C CA . SER A 1 443 ? 18.922 19.781 -7.863 1 31.98 443 SER A CA 1
ATOM 3541 C C . SER A 1 443 ? 17.516 20.266 -7.562 1 31.98 443 SER A C 1
ATOM 3543 O O . SER A 1 443 ? 17.062 20.219 -6.414 1 31.98 443 SER A O 1
ATOM 3545 N N . PHE A 1 444 ? 17.016 21.141 -8.32 1 31.88 444 PHE A N 1
ATOM 3546 C CA . PHE A 1 444 ? 15.586 21.203 -8.031 1 31.88 444 PHE A CA 1
ATOM 3547 C C . PHE A 1 444 ? 15.016 19.797 -7.871 1 31.88 444 PHE A C 1
ATOM 3549 O O . PHE A 1 444 ? 13.797 19.609 -7.883 1 31.88 444 PHE A O 1
ATOM 3556 N N . ASP A 1 445 ? 15.805 18.859 -8.102 1 35.94 445 ASP A N 1
ATOM 3557 C CA . ASP A 1 445 ? 15.422 17.469 -8.266 1 35.94 445 ASP A CA 1
ATOM 3558 C C . ASP A 1 445 ? 14.383 17.062 -7.23 1 35.94 445 ASP A C 1
ATOM 3560 O O . ASP A 1 445 ? 13.352 16.469 -7.578 1 35.94 445 ASP A O 1
ATOM 3564 N N . LEU A 1 446 ? 14.758 16.312 -6.023 1 34.5 446 LEU A N 1
ATOM 3565 C CA . LEU A 1 446 ? 13.719 15.586 -5.293 1 34.5 446 LEU A CA 1
ATOM 3566 C C . LEU A 1 446 ? 12.977 16.516 -4.336 1 34.5 44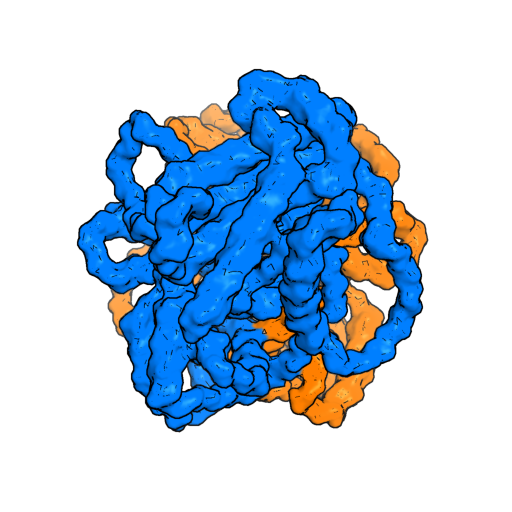6 LEU A C 1
ATOM 3568 O O . LEU A 1 446 ? 13.594 17.109 -3.443 1 34.5 446 LEU A O 1
ATOM 3572 N N . LEU A 1 447 ? 12.305 17.469 -4.902 1 35.59 447 LEU A N 1
ATOM 3573 C CA . LEU A 1 447 ? 11.352 18.094 -3.988 1 35.59 447 LEU A CA 1
ATOM 3574 C C . LEU A 1 447 ? 11.078 17.188 -2.789 1 35.59 447 LEU A C 1
ATOM 3576 O O . LEU A 1 447 ? 10.203 17.484 -1.973 1 35.59 447 LEU A O 1
ATOM 3580 N N . SER A 1 448 ? 11.156 15.938 -2.959 1 32.62 448 SER A N 1
ATOM 3581 C CA . SER A 1 448 ? 10.938 15.148 -1.754 1 32.62 448 SER A CA 1
ATOM 3582 C C . SER A 1 448 ? 12.062 15.359 -0.742 1 32.62 448 SER A C 1
ATOM 3584 O O . SER A 1 448 ? 13.227 15.492 -1.118 1 32.62 448 SER A O 1
ATOM 3586 N N . TRP A 1 449 ? 11.836 16.156 0.108 1 33.16 449 TRP A N 1
ATOM 3587 C CA . TRP A 1 449 ? 12.711 16.094 1.277 1 33.16 449 TRP A CA 1
ATOM 3588 C C . TRP A 1 449 ? 12.891 14.648 1.742 1 33.16 449 TRP A C 1
ATOM 3590 O O . TRP A 1 449 ? 11.977 14.055 2.305 1 33.16 449 TRP A O 1
ATOM 3600 N N . ASP A 1 450 ? 13.227 13.734 1.015 1 32.53 450 ASP A N 1
ATOM 3601 C CA . ASP A 1 450 ? 13.586 12.633 1.905 1 32.53 450 ASP A CA 1
ATOM 3602 C C . ASP A 1 450 ? 14.477 13.117 3.043 1 32.53 450 ASP A C 1
ATOM 3604 O O . ASP A 1 450 ? 15.68 13.32 2.852 1 32.53 450 ASP A O 1
ATOM 3608 N N . TRP A 1 451 ? 13.836 13.75 3.893 1 30.52 451 TRP A N 1
ATOM 3609 C CA . TRP A 1 451 ? 14.531 14.164 5.109 1 30.52 451 TRP A CA 1
ATOM 3610 C C . TRP A 1 451 ? 15.477 13.07 5.59 1 30.52 451 TRP A C 1
ATOM 3612 O O . TRP A 1 451 ? 16.484 13.359 6.254 1 30.52 451 TRP A O 1
ATOM 3622 N N . ASN A 1 452 ? 15.133 11.922 5.289 1 32.75 452 ASN A N 1
ATOM 3623 C CA . ASN A 1 452 ? 16.062 10.883 5.711 1 32.75 452 ASN A CA 1
ATOM 3624 C C . ASN A 1 452 ? 17.422 11.047 5.043 1 32.75 452 ASN A C 1
ATOM 3626 O O . ASN A 1 452 ? 18.422 10.492 5.512 1 32.75 452 ASN A O 1
ATOM 3630 N N . ASP A 1 453 ? 17.406 11.461 3.965 1 32.5 453 ASP A N 1
ATOM 3631 C CA . ASP A 1 453 ? 18.719 11.734 3.385 1 32.5 453 ASP A CA 1
ATOM 3632 C C . ASP A 1 453 ? 19.391 12.914 4.082 1 32.5 453 ASP A C 1
ATOM 3634 O O . ASP A 1 453 ? 20.625 13.062 4.02 1 32.5 453 ASP A O 1
ATOM 3638 N N . LEU A 1 454 ? 18.594 13.867 4.387 1 29.72 454 LEU A N 1
ATOM 3639 C CA . LEU A 1 454 ? 19.156 15.031 5.051 1 29.72 454 LEU A CA 1
ATOM 3640 C C . LEU A 1 454 ? 19.391 14.758 6.531 1 29.72 454 LEU A C 1
ATOM 3642 O O . LEU A 1 454 ? 20.203 15.422 7.172 1 29.72 454 LEU A O 1
ATOM 3646 N N . VAL A 1 455 ? 18.484 13.93 7.18 1 27.12 455 VAL A N 1
ATOM 3647 C CA . VAL A 1 455 ? 18.688 13.508 8.562 1 27.12 455 VAL A CA 1
ATOM 3648 C C . VAL A 1 455 ? 19.109 12.039 8.594 1 27.12 455 VAL A C 1
ATOM 3650 O O . VAL A 1 455 ? 18.438 11.172 8.039 1 27.12 455 VAL A O 1
ATOM 3653 N N . PRO A 1 456 ? 20.312 11.773 8.688 1 26.03 456 PRO A N 1
ATOM 3654 C CA . PRO A 1 456 ? 20.812 10.398 8.812 1 26.03 456 PRO A CA 1
ATOM 3655 C C . PRO A 1 456 ? 19.906 9.516 9.672 1 26.03 456 PRO A C 1
ATOM 3657 O O . PRO A 1 456 ? 19.422 9.961 10.711 1 26.03 456 PRO A O 1
ATOM 3660 N N . GLN A 1 457 ? 19.062 8.75 9.031 1 25.06 457 GLN A N 1
ATOM 3661 C CA . GLN A 1 457 ? 18.375 7.75 9.852 1 25.06 457 GLN A CA 1
ATOM 3662 C C . GLN A 1 457 ? 19.359 6.977 10.719 1 25.06 457 GLN A C 1
ATOM 3664 O O . GLN A 1 457 ? 20.266 6.312 10.203 1 25.06 457 GLN A O 1
ATOM 3669 N N . THR A 1 458 ? 19.844 7.504 11.758 1 22.64 458 THR A N 1
ATOM 3670 C CA . THR A 1 458 ? 20.547 6.688 12.742 1 22.64 458 THR A CA 1
ATOM 3671 C C . THR A 1 458 ? 19.625 5.617 13.32 1 22.64 458 THR A C 1
ATOM 3673 O O . THR A 1 458 ? 18.453 5.883 13.586 1 22.64 458 THR A O 1
ATOM 3676 N N . MET B 1 1 ? -13.609 -18.578 6.477 1 24.16 1 MET B N 1
ATOM 3677 C CA . MET B 1 1 ? -13.203 -18.953 7.828 1 24.16 1 MET B CA 1
ATOM 3678 C C . MET B 1 1 ? -12.688 -17.734 8.602 1 24.16 1 MET B C 1
ATOM 3680 O O . MET B 1 1 ? -11.914 -16.938 8.07 1 24.16 1 MET B O 1
ATOM 3684 N N . SER B 1 2 ? -13.477 -17.281 9.367 1 32.25 2 SER B N 1
ATOM 3685 C CA . SER B 1 2 ? -12.977 -16.25 10.273 1 32.25 2 SER B CA 1
ATOM 3686 C C . SER B 1 2 ? -11.766 -16.734 11.062 1 32.25 2 SER B C 1
ATOM 3688 O O . SER B 1 2 ? -11.852 -17.719 11.797 1 32.25 2 SER B O 1
ATOM 3690 N N . TYR B 1 3 ? -10.688 -16.906 10.445 1 36.69 3 TYR B N 1
ATOM 3691 C CA . TYR B 1 3 ? -9.508 -17.281 11.211 1 36.69 3 TYR B CA 1
ATOM 3692 C C . TYR B 1 3 ? -9.414 -16.469 12.5 1 36.69 3 TYR B C 1
ATOM 3694 O O . TYR B 1 3 ? -9.492 -15.242 12.469 1 36.69 3 TYR B O 1
ATOM 3702 N N . ASP B 1 4 ? -10.023 -17.094 13.547 1 42.62 4 ASP B N 1
ATOM 3703 C CA . ASP B 1 4 ? -9.945 -16.5 14.883 1 42.62 4 ASP B CA 1
ATOM 3704 C C . ASP B 1 4 ? -8.492 -16.422 15.359 1 42.62 4 ASP B C 1
ATOM 3706 O O . ASP B 1 4 ? -7.973 -17.391 15.93 1 42.62 4 ASP B O 1
ATOM 3710 N N . TYR B 1 5 ? -7.82 -15.641 14.75 1 47.34 5 TYR B N 1
ATOM 3711 C CA . TYR B 1 5 ? -6.461 -15.477 15.258 1 47.34 5 TYR B CA 1
ATOM 3712 C C . TYR B 1 5 ? -6.453 -14.719 16.578 1 47.34 5 TYR B C 1
ATOM 3714 O O . TYR B 1 5 ? -7.219 -13.773 16.766 1 47.34 5 TYR B O 1
ATOM 3722 N N . THR B 1 6 ? -6 -15.391 17.609 1 52.44 6 THR B N 1
ATOM 3723 C CA . THR B 1 6 ? -5.816 -14.695 18.875 1 52.44 6 THR B CA 1
ATOM 3724 C C . THR B 1 6 ? -4.531 -13.867 18.859 1 52.44 6 THR B C 1
ATOM 3726 O O . THR B 1 6 ? -3.586 -14.195 18.141 1 52.44 6 THR B O 1
ATOM 3729 N N . VAL B 1 7 ? -4.66 -12.734 19.391 1 58.59 7 VAL B N 1
ATOM 3730 C CA . VAL B 1 7 ? -3.432 -11.961 19.516 1 58.59 7 VAL B CA 1
ATOM 3731 C C . VAL B 1 7 ? -2.418 -12.734 20.359 1 58.59 7 VAL B C 1
ATOM 3733 O O . VAL B 1 7 ? -2.656 -13.008 21.531 1 58.59 7 VAL B O 1
ATOM 3736 N N . ALA B 1 8 ? -1.497 -13.391 19.656 1 58.44 8 ALA B N 1
ATOM 3737 C CA . ALA B 1 8 ? -0.526 -14.25 20.328 1 58.44 8 ALA B CA 1
ATOM 3738 C C . ALA B 1 8 ? 0.343 -13.453 21.297 1 58.44 8 ALA B C 1
ATOM 3740 O O . ALA B 1 8 ? 0.932 -12.438 20.906 1 58.44 8 ALA B O 1
ATOM 3741 N N . SER B 1 9 ? 0.174 -13.797 22.547 1 60.25 9 SER B N 1
ATOM 3742 C CA . SER B 1 9 ? 0.89 -13.102 23.609 1 60.25 9 SER B CA 1
ATOM 3743 C C . SER B 1 9 ? 2.283 -13.688 23.812 1 60.25 9 SER B C 1
ATOM 3745 O O . SER B 1 9 ? 3.16 -13.031 24.391 1 60.25 9 SER B O 1
ATOM 3747 N N . MET B 1 10 ? 2.402 -14.953 23.266 1 68.12 10 MET B N 1
ATOM 3748 C CA . MET B 1 10 ? 3.705 -15.555 23.547 1 68.12 10 MET B CA 1
ATOM 3749 C C . MET B 1 10 ? 4.312 -16.141 22.281 1 68.12 10 MET B C 1
ATOM 3751 O O . MET B 1 10 ? 3.592 -16.625 21.406 1 68.12 10 MET B O 1
ATOM 3755 N N . GLU B 1 11 ? 5.523 -16.062 22.172 1 80.88 11 GLU B N 1
ATOM 3756 C CA . GLU B 1 11 ? 6.262 -16.641 21.062 1 80.88 11 GLU B CA 1
ATOM 3757 C C . GLU B 1 11 ? 6.18 -18.156 21.078 1 80.88 11 GLU B C 1
ATOM 3759 O O . GLU B 1 11 ? 6.566 -18.797 22.062 1 80.88 11 GLU B O 1
ATOM 3764 N N . PRO B 1 12 ? 5.652 -18.703 20.062 1 83.44 12 PRO B N 1
ATOM 3765 C CA . PRO B 1 12 ? 5.602 -20.156 20.016 1 83.44 12 PRO B CA 1
ATOM 3766 C C . PRO B 1 12 ? 6.977 -20.797 19.812 1 83.44 12 PRO B C 1
ATOM 3768 O O . PRO B 1 12 ? 7.824 -20.219 19.125 1 83.44 12 PRO B O 1
ATOM 3771 N N . GLY B 1 13 ? 7.164 -21.953 20.391 1 82.5 13 GLY B N 1
ATOM 3772 C CA . GLY B 1 13 ? 8.422 -22.672 20.203 1 82.5 13 GLY B CA 1
ATOM 3773 C C . GLY B 1 13 ? 8.57 -23.281 18.828 1 82.5 13 GLY B C 1
ATOM 3774 O O . GLY B 1 13 ? 7.59 -23.734 18.234 1 82.5 13 GLY B O 1
ATOM 3775 N N . LEU B 1 14 ? 9.797 -23.234 18.359 1 85.12 14 LEU B N 1
ATOM 3776 C CA . LEU B 1 14 ? 10.094 -23.891 17.078 1 85.12 14 LEU B CA 1
ATOM 3777 C C . LEU B 1 14 ? 10.203 -25.391 17.266 1 85.12 14 LEU B C 1
ATOM 3779 O O . LEU B 1 14 ? 10.516 -25.875 18.359 1 85.12 14 LEU B O 1
ATOM 3783 N N . PRO B 1 15 ? 9.898 -26.094 16.219 1 85.94 15 PRO B N 1
ATOM 3784 C CA . PRO B 1 15 ? 10.117 -27.531 16.312 1 85.94 15 PRO B CA 1
ATOM 3785 C C . PRO B 1 15 ? 11.578 -27.906 16.531 1 85.94 15 PRO B C 1
ATOM 3787 O O . PRO B 1 15 ? 12.461 -27.062 16.359 1 85.94 15 PRO B O 1
ATOM 3790 N N . PRO B 1 16 ? 11.773 -29.156 16.984 1 85.75 16 PRO B N 1
ATOM 3791 C CA . PRO B 1 16 ? 13.164 -29.609 17.125 1 85.75 16 PRO B CA 1
ATOM 3792 C C . PRO B 1 16 ? 13.984 -29.406 15.859 1 85.75 16 PRO B C 1
ATOM 3794 O O . PRO B 1 16 ? 13.43 -29.406 14.758 1 85.75 16 PRO B O 1
ATOM 3797 N N . VAL B 1 17 ? 15.32 -29.328 16.031 1 85 17 VAL B N 1
ATOM 3798 C CA . VAL B 1 17 ? 16.234 -28.906 14.961 1 85 17 VAL B CA 1
ATOM 3799 C C . VAL B 1 17 ? 16.141 -29.906 13.805 1 85 17 VAL B C 1
ATOM 3801 O O . VAL B 1 17 ? 16.188 -29.5 12.633 1 85 17 VAL B O 1
ATOM 3804 N N . ASP B 1 18 ? 16.062 -31.188 14.117 1 86.19 18 ASP B N 1
ATOM 3805 C CA . ASP B 1 18 ? 15.984 -32.188 13.07 1 86.19 18 ASP B CA 1
ATOM 3806 C C . ASP B 1 18 ? 14.719 -32.031 12.242 1 86.19 18 ASP B C 1
ATOM 3808 O O . ASP B 1 18 ? 14.75 -32.156 11.008 1 86.19 18 ASP B O 1
ATOM 3812 N N . GLU B 1 19 ? 13.68 -31.781 12.945 1 88.12 19 GLU B N 1
ATOM 3813 C CA . GL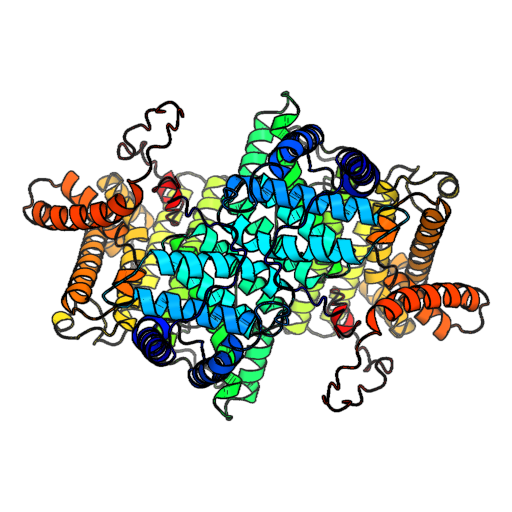U B 1 19 ? 12.406 -31.547 12.258 1 88.12 19 GLU B CA 1
ATOM 3814 C C . GLU B 1 19 ? 12.422 -30.25 11.477 1 88.12 19 GLU B C 1
ATOM 3816 O O . GLU B 1 19 ? 11.859 -30.156 10.383 1 88.12 19 GLU B O 1
ATOM 3821 N N . LEU B 1 20 ? 13.062 -29.281 12 1 89.75 20 LEU B N 1
ATOM 3822 C CA . LEU B 1 20 ? 13.18 -27.984 11.328 1 89.75 20 LEU B CA 1
ATOM 3823 C C . LEU B 1 20 ? 13.938 -28.141 10.008 1 89.75 20 LEU B C 1
ATOM 3825 O O . LEU B 1 20 ? 13.555 -27.547 9 1 89.75 20 LEU B O 1
ATOM 3829 N N . HIS B 1 21 ? 14.938 -28.938 10.008 1 89.88 21 HIS B N 1
ATOM 3830 C CA . HIS B 1 21 ? 15.703 -29.188 8.789 1 89.88 21 HIS B CA 1
ATOM 3831 C C . HIS B 1 21 ? 14.844 -29.875 7.734 1 89.88 21 HIS B C 1
ATOM 3833 O O . HIS B 1 21 ? 14.93 -29.547 6.547 1 89.88 21 HIS B O 1
ATOM 3839 N N . ARG B 1 22 ? 14.102 -30.797 8.203 1 90.5 22 ARG B N 1
ATOM 3840 C CA . ARG B 1 22 ? 13.227 -31.516 7.273 1 90.5 22 ARG B CA 1
ATOM 3841 C C . ARG B 1 22 ? 12.203 -30.562 6.652 1 90.5 22 ARG B C 1
ATOM 3843 O O . ARG B 1 22 ? 11.961 -30.609 5.445 1 90.5 22 ARG B O 1
ATOM 3850 N N . LEU B 1 23 ? 11.625 -29.719 7.461 1 90.69 23 LEU B N 1
ATOM 3851 C CA . LEU B 1 23 ? 10.617 -28.781 6.988 1 90.69 23 LEU B CA 1
ATOM 3852 C C . LEU B 1 23 ? 11.227 -27.766 6.031 1 90.69 23 LEU B C 1
ATOM 3854 O O . LEU B 1 23 ? 10.594 -27.375 5.047 1 90.69 23 LEU B O 1
ATOM 3858 N N . ILE B 1 24 ? 12.414 -27.375 6.262 1 92.69 24 ILE B N 1
ATOM 3859 C CA . ILE B 1 24 ? 13.117 -26.422 5.402 1 92.69 24 ILE B CA 1
ATOM 3860 C C . ILE B 1 24 ? 13.383 -27.062 4.039 1 92.69 24 ILE B C 1
ATOM 3862 O O . ILE B 1 24 ? 13.211 -26.422 3 1 92.69 24 ILE B O 1
ATOM 3866 N N . GLU B 1 25 ? 13.719 -28.297 4.07 1 91.69 25 GLU B N 1
ATOM 3867 C CA . GLU B 1 25 ? 13.969 -28.984 2.814 1 91.69 25 GLU B CA 1
ATOM 3868 C C . GLU B 1 25 ? 12.68 -29.125 2.002 1 91.69 25 GLU B C 1
ATOM 3870 O O . GLU B 1 25 ? 12.703 -29 0.776 1 91.69 25 GLU B O 1
ATOM 3875 N N . LEU B 1 26 ? 11.625 -29.406 2.695 1 89.44 26 LEU B N 1
ATOM 3876 C CA . LEU B 1 26 ? 10.344 -29.5 2.01 1 89.44 26 LEU B CA 1
ATOM 3877 C C . LEU B 1 26 ? 9.945 -28.156 1.396 1 89.44 26 LEU B C 1
ATOM 3879 O O . LEU B 1 26 ? 9.43 -28.109 0.278 1 89.44 26 LEU B O 1
ATOM 3883 N N . PHE B 1 27 ? 10.219 -27.125 2.121 1 92.81 27 PHE B N 1
ATOM 3884 C CA . PHE B 1 27 ? 9.945 -25.797 1.621 1 92.81 27 PHE B CA 1
ATOM 3885 C C . PHE B 1 27 ? 10.727 -25.516 0.34 1 92.81 27 PHE B C 1
ATOM 3887 O O . PHE B 1 27 ? 10.164 -25.031 -0.641 1 92.81 27 PHE B O 1
ATOM 3894 N N . PHE B 1 28 ? 11.992 -25.781 0.335 1 91.75 28 PHE B N 1
ATOM 3895 C CA . PHE B 1 28 ? 12.844 -25.484 -0.805 1 91.75 28 PHE B CA 1
ATOM 3896 C C . PHE B 1 28 ? 12.523 -26.391 -1.984 1 91.75 28 PHE B C 1
ATOM 3898 O O . PHE B 1 28 ? 12.742 -26.016 -3.139 1 91.75 28 PHE B O 1
ATOM 3905 N N . LYS B 1 29 ? 11.883 -27.469 -1.686 1 86.94 29 LYS B N 1
ATOM 3906 C CA . LYS B 1 29 ? 11.539 -28.406 -2.746 1 86.94 29 LYS B CA 1
ATOM 3907 C C . LYS B 1 29 ? 10.195 -28.062 -3.379 1 86.94 29 LYS B C 1
ATOM 3909 O O . LYS B 1 29 ? 10.016 -28.219 -4.586 1 86.94 29 LYS B O 1
ATO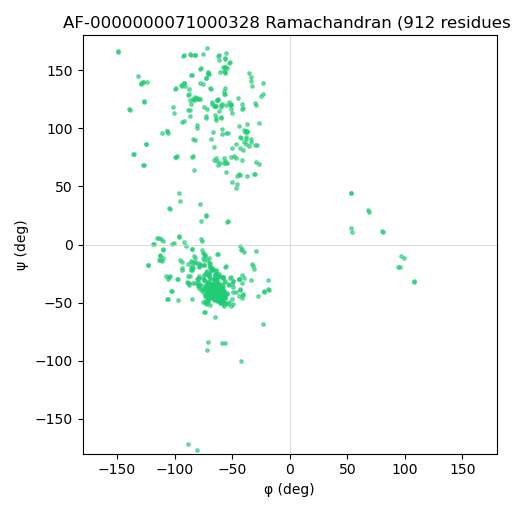M 3914 N N . VAL B 1 30 ? 9.312 -27.547 -2.566 1 87.19 30 VAL B N 1
ATOM 3915 C CA . VAL B 1 30 ? 7.934 -27.484 -3.023 1 87.19 30 VAL B CA 1
ATOM 3916 C C . VAL B 1 30 ? 7.574 -26.031 -3.373 1 87.19 30 VAL B C 1
ATOM 3918 O O . VAL B 1 30 ? 6.992 -25.766 -4.43 1 87.19 30 VAL B O 1
ATOM 3921 N N . TYR B 1 31 ? 7.887 -25.078 -2.527 1 90.12 31 TYR B N 1
ATOM 3922 C CA . TYR B 1 31 ? 7.359 -23.734 -2.672 1 90.12 31 TYR B CA 1
ATOM 3923 C C . TYR B 1 31 ? 8.414 -22.797 -3.264 1 90.12 31 TYR B C 1
ATOM 3925 O O . TYR B 1 31 ? 8.109 -21.984 -4.148 1 90.12 31 TYR B O 1
ATOM 3933 N N . HIS B 1 32 ? 9.617 -22.922 -2.873 1 91.94 32 HIS B N 1
ATOM 3934 C CA . HIS B 1 32 ? 10.68 -21.984 -3.219 1 91.94 32 HIS B CA 1
ATOM 3935 C C . HIS B 1 32 ? 10.938 -21.984 -4.723 1 91.94 32 HIS B C 1
ATOM 3937 O O . HIS B 1 32 ? 11.273 -20.938 -5.289 1 91.94 32 HIS B O 1
ATOM 3943 N N . PRO B 1 33 ? 10.766 -23.078 -5.395 1 89 33 PRO B N 1
ATOM 3944 C CA . PRO B 1 33 ? 11.047 -23.078 -6.828 1 89 33 PRO B CA 1
ATOM 3945 C C . PRO B 1 33 ? 10.109 -22.172 -7.613 1 89 33 PRO B C 1
ATOM 3947 O O . PRO B 1 33 ? 10.445 -21.734 -8.719 1 89 33 PRO B O 1
ATOM 3950 N N . ILE B 1 34 ? 8.969 -21.938 -7.121 1 90.69 34 ILE B N 1
ATOM 3951 C CA . ILE B 1 34 ? 8.008 -21.109 -7.836 1 90.69 34 ILE B CA 1
ATOM 3952 C C . ILE B 1 34 ? 8.453 -19.641 -7.785 1 90.69 34 ILE B C 1
ATOM 3954 O O . ILE B 1 34 ? 8.43 -18.953 -8.805 1 90.69 34 ILE B O 1
ATOM 3958 N N . TYR B 1 35 ? 8.789 -19.203 -6.641 1 92.88 35 TYR B N 1
ATOM 3959 C CA . TYR B 1 35 ? 9.352 -17.859 -6.438 1 92.88 35 TYR B CA 1
ATOM 3960 C C . TYR B 1 35 ? 10.688 -17.938 -5.711 1 92.88 35 TYR B C 1
ATOM 3962 O O . TYR B 1 35 ? 10.75 -17.75 -4.492 1 92.88 35 TYR B O 1
ATOM 3970 N N . PRO B 1 36 ? 11.758 -18.109 -6.434 1 92.75 36 PRO B N 1
ATOM 3971 C CA . PRO B 1 36 ? 13.055 -18.375 -5.793 1 92.75 36 PRO B CA 1
ATOM 3972 C C . PRO B 1 36 ? 13.766 -17.078 -5.375 1 92.75 36 PRO B C 1
ATOM 3974 O O . PRO B 1 36 ? 14.828 -16.766 -5.91 1 92.75 36 PRO B O 1
ATOM 3977 N N . PHE B 1 37 ? 13.344 -16.453 -4.34 1 93.38 37 PHE B N 1
ATOM 3978 C CA . PHE B 1 37 ? 13.938 -15.18 -3.969 1 93.38 37 PHE B CA 1
ATOM 3979 C C . PHE B 1 37 ? 14.711 -15.297 -2.658 1 93.38 37 PHE B C 1
ATOM 3981 O O . PHE B 1 37 ? 15.461 -14.391 -2.289 1 93.38 37 PHE B O 1
ATOM 3988 N N . LEU B 1 38 ? 14.539 -16.391 -1.885 1 93.94 38 LEU B N 1
ATOM 3989 C CA . LEU B 1 38 ? 15.266 -16.547 -0.629 1 93.94 38 LEU B CA 1
ATOM 3990 C C . LEU B 1 38 ? 16.578 -17.297 -0.85 1 93.94 38 LEU B C 1
ATOM 3992 O O . LEU B 1 38 ? 16.625 -18.266 -1.619 1 93.94 38 LEU B O 1
ATOM 3996 N N . ASP B 1 39 ? 17.562 -16.828 -0.189 1 90.19 39 ASP B N 1
ATOM 3997 C CA . ASP B 1 39 ? 18.859 -17.484 -0.249 1 90.19 39 ASP B CA 1
ATOM 3998 C C . ASP B 1 39 ? 18.906 -18.688 0.685 1 90.19 39 ASP B C 1
ATOM 4000 O O . ASP B 1 39 ? 18.75 -18.547 1.898 1 90.19 39 ASP B O 1
ATOM 4004 N N . ARG B 1 40 ? 19.266 -19.797 0.109 1 89.06 40 ARG B N 1
ATOM 4005 C CA . ARG B 1 40 ? 19.281 -21.047 0.872 1 89.06 40 ARG B CA 1
ATOM 4006 C C . ARG B 1 40 ? 20.344 -21 1.965 1 89.06 40 ARG B C 1
ATOM 4008 O O . ARG B 1 40 ? 20.141 -21.5 3.07 1 89.06 40 ARG B O 1
ATOM 4015 N N . GLY B 1 41 ? 21.516 -20.422 1.628 1 86 41 GLY B N 1
ATOM 4016 C CA . GLY B 1 41 ? 22.594 -20.328 2.605 1 86 41 GLY B CA 1
ATOM 4017 C C . GLY B 1 41 ? 22.219 -19.469 3.805 1 86 41 GLY B C 1
ATOM 4018 O O . GLY B 1 41 ? 22.516 -19.828 4.945 1 86 41 GLY B O 1
ATOM 4019 N N . MET B 1 42 ? 21.531 -18.469 3.5 1 85.38 42 MET B N 1
ATOM 4020 C CA . MET B 1 42 ? 21.125 -17.578 4.574 1 85.38 42 MET B CA 1
ATOM 4021 C C . MET B 1 42 ? 20.125 -18.266 5.5 1 85.38 42 MET B C 1
ATOM 4023 O O . MET B 1 42 ? 20.203 -18.125 6.723 1 85.38 42 MET B O 1
ATOM 4027 N N . ILE B 1 43 ? 19.219 -19.016 4.949 1 88.81 43 ILE B N 1
ATOM 4028 C CA . ILE B 1 43 ? 18.203 -19.688 5.746 1 88.81 43 ILE B CA 1
ATOM 4029 C C . ILE B 1 43 ? 18.844 -20.766 6.605 1 88.81 43 ILE B C 1
ATOM 4031 O O . ILE B 1 43 ? 18.453 -20.969 7.754 1 88.81 43 ILE B O 1
ATOM 4035 N N . ARG B 1 44 ? 19.812 -21.375 6.07 1 83.81 44 ARG B N 1
ATOM 4036 C CA . ARG B 1 44 ? 20.531 -22.391 6.836 1 83.81 44 ARG B CA 1
ATOM 4037 C C . ARG B 1 44 ? 21.266 -21.781 8.023 1 83.81 44 ARG B C 1
ATOM 4039 O O . ARG B 1 44 ? 21.297 -22.359 9.109 1 83.81 44 ARG B O 1
ATOM 4046 N N . LEU B 1 45 ? 21.766 -20.641 7.773 1 83.5 45 LEU B N 1
ATOM 4047 C CA . LEU B 1 45 ? 22.453 -19.922 8.844 1 83.5 45 LEU B CA 1
ATOM 4048 C C . LEU B 1 45 ? 21.469 -19.516 9.938 1 83.5 45 LEU B C 1
ATOM 4050 O O . LEU B 1 45 ? 21.781 -19.562 11.125 1 83.5 45 LEU B O 1
ATOM 4054 N N . LEU B 1 46 ? 20.344 -19.156 9.477 1 83.38 46 LEU B N 1
ATOM 4055 C CA . LEU B 1 46 ? 19.297 -18.734 10.422 1 83.38 46 LEU B CA 1
ATOM 4056 C C . LEU B 1 46 ? 18.906 -19.891 11.336 1 83.38 46 LEU B C 1
ATOM 4058 O O . LEU B 1 46 ? 18.656 -19.688 12.523 1 83.38 46 LEU B O 1
ATOM 4062 N N . VAL B 1 47 ? 18.844 -21 10.828 1 82.81 47 VAL B N 1
ATOM 4063 C CA . VAL B 1 47 ? 18.484 -22.188 11.602 1 82.81 47 VAL B CA 1
ATOM 4064 C C . VAL B 1 47 ? 19.562 -22.484 12.625 1 82.81 47 VAL B C 1
ATOM 4066 O O . VAL B 1 47 ? 19.266 -22.812 13.773 1 82.81 47 VAL B O 1
ATOM 4069 N N . SER B 1 48 ? 20.719 -22.344 12.219 1 79.38 48 SER B N 1
ATOM 4070 C CA . SER B 1 48 ? 21.844 -22.594 13.125 1 79.38 48 SER B CA 1
ATOM 4071 C C . SER B 1 48 ? 21.875 -21.609 14.273 1 79.38 48 SER B C 1
ATOM 4073 O O . SER B 1 48 ? 22.203 -21.969 15.406 1 79.38 48 SER B O 1
ATOM 4075 N N . GLU B 1 49 ? 21.453 -20.422 13.953 1 75.06 49 GLU B N 1
ATOM 4076 C CA . GLU B 1 49 ? 21.438 -19.375 14.969 1 75.06 49 GLU B CA 1
ATOM 4077 C C . GLU B 1 49 ? 20.25 -19.562 15.914 1 75.06 49 GLU B C 1
ATOM 4079 O O . GLU B 1 49 ? 20.297 -19.109 17.062 1 75.06 49 GLU B O 1
ATOM 4084 N N . SER B 1 50 ? 19.141 -19.938 15.406 1 68.06 50 SER B N 1
ATOM 4085 C CA . SER B 1 50 ? 17.922 -20.094 16.203 1 68.06 50 SER B CA 1
ATOM 4086 C C . SER B 1 50 ? 18.109 -21.141 17.297 1 68.06 50 SER B C 1
ATOM 4088 O O . SER B 1 50 ? 17.453 -21.094 18.328 1 68.06 50 SER B O 1
ATOM 4090 N N . SER B 1 51 ? 18.781 -22.141 16.969 1 59.09 51 SER B N 1
ATOM 4091 C CA . SER B 1 51 ? 19.094 -23.125 18.016 1 59.09 51 SER B CA 1
ATOM 4092 C C . SER B 1 51 ? 19.688 -22.438 19.234 1 59.09 51 SER B C 1
ATOM 4094 O O . SER B 1 51 ? 19.469 -22.891 20.375 1 59.09 51 SER B O 1
ATOM 4096 N N . ASP B 1 52 ? 20.266 -21.391 18.859 1 53.97 52 ASP B N 1
ATOM 4097 C CA . ASP B 1 52 ? 20.828 -20.609 19.953 1 53.97 52 ASP B CA 1
ATOM 4098 C C . ASP B 1 52 ? 19.812 -19.625 20.5 1 53.97 52 ASP B C 1
ATOM 4100 O O . ASP B 1 52 ? 19.922 -19.188 21.656 1 53.97 52 ASP B O 1
ATOM 4104 N N . MET B 1 53 ? 18.953 -19.25 19.703 1 51.59 53 MET B N 1
ATOM 4105 C CA . MET B 1 53 ? 17.953 -18.234 20.031 1 51.59 53 MET B CA 1
ATOM 4106 C C . MET B 1 53 ? 16.953 -18.781 21.047 1 51.59 53 MET B C 1
ATOM 4108 O O . MET B 1 53 ? 16.422 -18.016 21.859 1 51.59 53 MET B O 1
ATOM 4112 N N . SER B 1 54 ? 16.422 -20.062 20.781 1 49.28 54 SER B N 1
ATOM 4113 C CA . SER B 1 54 ? 15.461 -20.656 21.719 1 49.28 54 SER B CA 1
ATOM 4114 C C . SER B 1 54 ? 15.961 -20.578 23.156 1 49.28 54 SER B C 1
ATOM 4116 O O . SER B 1 54 ? 15.164 -20.594 24.094 1 49.28 54 SER B O 1
ATOM 4118 N N . GLN B 1 55 ? 17.188 -20.812 23.344 1 43.31 55 GLN B N 1
ATOM 4119 C CA . GLN B 1 55 ? 17.625 -20.781 24.719 1 43.31 55 GLN B CA 1
ATOM 4120 C C . GLN B 1 55 ? 17.609 -19.359 25.281 1 43.31 55 GLN B C 1
ATOM 4122 O O . GLN B 1 55 ? 17.688 -19.172 26.5 1 43.31 55 GLN B O 1
ATOM 4127 N N . ARG B 1 56 ? 17.75 -18.484 24.484 1 43.09 56 ARG B N 1
ATOM 4128 C CA . ARG B 1 56 ? 17.812 -17.156 25.094 1 43.09 56 ARG B CA 1
ATOM 4129 C C . ARG B 1 56 ? 16.422 -16.578 25.297 1 43.09 56 ARG B C 1
ATOM 4131 O O . ARG B 1 56 ? 15.516 -16.859 24.5 1 43.09 56 ARG B O 1
ATOM 4138 N N . SER B 1 57 ? 16 -16.234 26.547 1 38.5 57 SER B N 1
ATOM 4139 C CA . SER B 1 57 ? 14.789 -15.719 27.172 1 38.5 57 SER B CA 1
ATOM 4140 C C . SER B 1 57 ? 13.992 -14.859 26.203 1 38.5 57 SER B C 1
ATOM 4142 O O . SER B 1 57 ? 14.57 -14.125 25.406 1 38.5 57 SER B O 1
ATOM 4144 N N . ALA B 1 58 ? 12.633 -15.203 25.828 1 39.91 58 ALA B N 1
ATOM 4145 C CA . ALA B 1 58 ? 11.422 -14.594 25.266 1 39.91 58 ALA B CA 1
ATOM 4146 C C . ALA B 1 58 ? 11.477 -13.078 25.391 1 39.91 58 ALA B C 1
ATOM 4148 O O . ALA B 1 58 ? 10.602 -12.375 24.859 1 39.91 58 ALA B O 1
ATOM 4149 N N . ARG B 1 59 ? 11.945 -12.648 26.406 1 39.38 59 ARG B N 1
ATOM 4150 C CA . ARG B 1 59 ? 11.641 -11.289 26.828 1 39.38 59 ARG B CA 1
ATOM 4151 C C . ARG B 1 59 ? 12.016 -10.289 25.734 1 39.38 59 ARG B C 1
ATOM 4153 O O . ARG B 1 59 ? 11.227 -9.398 25.406 1 39.38 59 ARG B O 1
ATOM 4160 N N . SER B 1 60 ? 13.406 -9.773 25.625 1 41.97 60 SER B N 1
ATOM 4161 C CA . SER B 1 60 ? 13.789 -8.539 24.953 1 41.97 60 SER B CA 1
ATOM 4162 C C . SER B 1 60 ? 14.227 -8.812 23.516 1 41.97 60 SER B C 1
ATOM 4164 O O . SER B 1 60 ? 15.43 -8.875 23.234 1 41.97 60 SER B O 1
ATOM 4166 N N . ARG B 1 61 ? 13.57 -9.773 22.797 1 47.97 61 ARG B N 1
ATOM 4167 C CA . ARG B 1 61 ? 14.203 -9.898 21.484 1 47.97 61 ARG B CA 1
ATOM 4168 C C . ARG B 1 61 ? 14.234 -8.555 20.766 1 47.97 61 ARG B C 1
ATOM 4170 O O . ARG B 1 61 ? 13.219 -7.855 20.703 1 47.97 61 ARG B O 1
ATOM 4177 N N . ARG B 1 62 ? 15.383 -8.227 20.516 1 50.78 62 ARG B N 1
ATOM 4178 C CA . ARG B 1 62 ? 15.664 -7.004 19.781 1 50.78 62 ARG B CA 1
ATOM 4179 C C . ARG B 1 62 ? 14.961 -7.012 18.422 1 50.78 62 ARG B C 1
ATOM 4181 O O . ARG B 1 62 ? 14.789 -8.07 17.812 1 50.78 62 ARG B O 1
ATOM 4188 N N . VAL B 1 63 ? 14.328 -6.098 18 1 52.62 63 VAL B N 1
ATOM 4189 C CA . VAL B 1 63 ? 13.594 -5.82 16.766 1 52.62 63 VAL B CA 1
ATOM 4190 C C . VAL B 1 63 ? 14.391 -6.332 15.57 1 52.62 63 VAL B C 1
ATOM 4192 O O . VAL B 1 63 ? 13.812 -6.812 14.594 1 52.62 63 VAL B O 1
ATOM 4195 N N . SER B 1 64 ? 15.719 -6.414 15.711 1 55.44 64 SER B N 1
ATOM 4196 C CA . SER B 1 64 ? 16.547 -6.746 14.562 1 55.44 64 SER B CA 1
ATOM 4197 C C . SER B 1 64 ? 16.422 -8.219 14.188 1 55.44 64 SER B C 1
ATOM 4199 O O . SER B 1 64 ? 16.656 -8.594 13.039 1 55.44 64 SER B O 1
ATOM 4201 N N . LYS B 1 65 ? 15.844 -8.836 14.992 1 74 65 LYS B N 1
ATOM 4202 C CA . LYS B 1 65 ? 15.781 -10.266 14.719 1 74 65 LYS B CA 1
ATOM 4203 C C . LYS B 1 65 ? 14.359 -10.711 14.398 1 74 65 LYS B C 1
ATOM 4205 O O . LYS B 1 65 ? 14.125 -11.883 14.102 1 74 65 LYS B O 1
ATOM 4210 N N . THR B 1 66 ? 13.523 -9.781 14.336 1 84.44 66 THR B N 1
ATOM 4211 C CA . THR B 1 66 ? 12.109 -10.094 14.156 1 84.44 66 THR B CA 1
ATOM 4212 C C . THR B 1 66 ? 11.852 -10.617 12.742 1 84.44 66 THR B C 1
ATOM 4214 O O . THR B 1 66 ? 11.102 -11.578 12.562 1 84.44 66 THR B O 1
ATOM 4217 N N . SER B 1 67 ? 12.531 -9.984 11.773 1 89.94 67 SER B N 1
ATOM 4218 C CA . SER B 1 67 ? 12.312 -10.398 10.391 1 89.94 67 SER B CA 1
ATOM 4219 C C . SER B 1 67 ? 12.805 -11.828 10.156 1 89.94 67 SER B C 1
ATOM 4221 O O . SER B 1 67 ? 12.125 -12.625 9.516 1 89.94 67 SER B O 1
ATOM 4223 N N . ARG B 1 68 ? 13.906 -12.18 10.727 1 88.56 68 ARG B N 1
ATOM 4224 C CA . ARG B 1 68 ? 14.484 -13.516 10.586 1 88.56 68 ARG B CA 1
ATOM 4225 C C . ARG B 1 68 ? 13.617 -14.555 11.289 1 88.56 68 ARG B C 1
ATOM 4227 O O . ARG B 1 68 ? 13.43 -15.656 10.766 1 88.56 68 ARG B O 1
ATOM 4234 N N . LEU B 1 69 ? 13.156 -14.195 12.398 1 88.19 69 LEU B N 1
ATOM 4235 C CA . LEU B 1 69 ? 12.273 -15.086 13.141 1 88.19 69 LEU B CA 1
ATOM 4236 C C . LEU B 1 69 ? 10.992 -15.359 12.359 1 88.19 69 LEU B C 1
ATOM 4238 O O . LEU B 1 69 ? 10.539 -16.5 12.273 1 88.19 69 LEU B O 1
ATOM 4242 N N . MET B 1 70 ? 10.422 -14.32 11.875 1 93.06 70 MET B N 1
ATOM 4243 C CA . MET B 1 70 ? 9.195 -14.484 11.094 1 93.06 70 MET B CA 1
ATOM 4244 C C . MET B 1 70 ? 9.438 -15.383 9.883 1 93.06 70 MET B C 1
ATOM 4246 O O . MET B 1 70 ? 8.602 -16.234 9.555 1 93.06 70 MET B O 1
ATOM 4250 N N . LEU B 1 71 ? 10.602 -15.18 9.234 1 94.56 71 LEU B N 1
ATOM 4251 C CA . LEU B 1 71 ? 10.945 -16.031 8.094 1 94.56 71 LEU B CA 1
ATOM 4252 C C . LEU B 1 71 ? 11 -17.5 8.508 1 94.56 71 LEU B C 1
ATOM 4254 O O . LEU B 1 71 ? 10.477 -18.359 7.797 1 94.56 71 LEU B O 1
ATOM 4258 N N . LEU B 1 72 ? 11.555 -17.703 9.594 1 91.81 72 LEU B N 1
ATOM 4259 C CA . LEU B 1 72 ? 11.664 -19.078 10.07 1 91.81 72 LEU B CA 1
ATOM 4260 C C . LEU B 1 72 ? 10.281 -19.672 10.344 1 91.81 72 LEU B C 1
ATOM 4262 O O . LEU B 1 72 ? 10.023 -20.828 9.992 1 91.81 72 LEU B O 1
ATOM 4266 N N . TYR B 1 73 ? 9.406 -18.953 10.984 1 92.38 73 TYR B N 1
ATOM 4267 C CA . TYR B 1 73 ? 8.047 -19.422 11.227 1 92.38 73 TYR B CA 1
ATOM 4268 C C . TYR B 1 73 ? 7.32 -19.703 9.914 1 92.38 73 TYR B C 1
ATOM 4270 O O . TYR B 1 73 ? 6.629 -20.719 9.773 1 92.38 73 TYR B O 1
ATOM 4278 N N . LEU B 1 74 ? 7.492 -18.844 8.969 1 95.62 74 LEU B N 1
ATOM 4279 C CA . LEU B 1 74 ? 6.793 -19 7.699 1 95.62 74 LEU B CA 1
ATOM 4280 C C . LEU B 1 74 ? 7.301 -20.219 6.938 1 95.62 74 LEU B C 1
ATOM 4282 O O . LEU B 1 74 ? 6.512 -20.969 6.363 1 95.62 74 LEU B O 1
ATOM 4286 N N . ILE B 1 75 ? 8.609 -20.359 6.957 1 94.44 75 ILE B N 1
ATOM 4287 C CA . ILE B 1 75 ? 9.195 -21.531 6.309 1 94.44 75 ILE B CA 1
ATOM 4288 C C . ILE B 1 75 ? 8.703 -22.797 6.996 1 94.44 75 ILE B C 1
ATOM 4290 O O . ILE B 1 75 ? 8.383 -23.781 6.332 1 94.44 75 ILE B O 1
ATOM 4294 N N . THR B 1 76 ? 8.586 -22.734 8.297 1 92 76 THR B N 1
ATOM 4295 C CA . THR B 1 76 ? 8.07 -23.859 9.055 1 92 76 THR B CA 1
ATOM 4296 C C . THR B 1 76 ? 6.609 -24.141 8.688 1 92 76 THR B C 1
ATOM 4298 O O . THR B 1 76 ? 6.211 -25.297 8.516 1 92 76 THR B O 1
ATOM 4301 N N . ILE B 1 77 ? 5.816 -23.125 8.578 1 92.44 77 ILE B N 1
ATOM 4302 C CA . ILE B 1 77 ? 4.41 -23.25 8.203 1 92.44 77 ILE B CA 1
ATOM 4303 C C . ILE B 1 77 ? 4.293 -23.875 6.824 1 92.44 77 ILE B C 1
ATOM 4305 O O . ILE B 1 77 ? 3.562 -24.859 6.641 1 92.44 77 ILE B O 1
ATOM 4309 N N . LEU B 1 78 ? 5.027 -23.391 5.879 1 92.44 78 LEU B N 1
ATOM 4310 C CA . LEU B 1 78 ? 4.953 -23.875 4.508 1 92.44 78 LEU B CA 1
ATOM 4311 C C . LEU B 1 78 ? 5.492 -25.297 4.398 1 92.44 78 LEU B C 1
ATOM 4313 O O . LEU B 1 78 ? 4.934 -26.125 3.67 1 92.44 78 LEU B O 1
ATOM 4317 N N . GLY B 1 79 ? 6.598 -25.531 5.113 1 90.69 79 GLY B N 1
ATOM 4318 C CA . GLY B 1 79 ? 7.094 -26.906 5.164 1 90.69 79 GLY B CA 1
ATOM 4319 C C . GLY B 1 79 ? 6.078 -27.875 5.719 1 90.69 79 GLY B C 1
ATOM 4320 O O . GLY B 1 79 ? 5.945 -29 5.207 1 90.69 79 GLY B O 1
ATOM 4321 N N . THR B 1 80 ? 5.379 -27.453 6.75 1 88.12 80 THR B N 1
ATOM 4322 C CA . THR B 1 80 ? 4.348 -28.281 7.355 1 88.12 80 THR B CA 1
ATOM 4323 C C . THR B 1 80 ? 3.191 -28.516 6.383 1 88.12 80 THR B C 1
ATOM 4325 O O . THR B 1 80 ? 2.658 -29.609 6.285 1 88.12 80 THR B O 1
ATOM 4328 N N . MET B 1 81 ? 2.797 -27.516 5.672 1 85.06 81 MET B N 1
ATOM 4329 C CA . MET B 1 81 ? 1.703 -27.609 4.711 1 85.06 81 MET B CA 1
ATOM 4330 C C . MET B 1 81 ? 2.059 -28.562 3.57 1 85.06 81 MET B C 1
ATOM 4332 O O . MET B 1 81 ? 1.175 -29.172 2.977 1 85.06 81 MET B O 1
ATOM 4336 N N . ALA B 1 82 ? 3.318 -28.641 3.277 1 83.19 82 ALA B N 1
ATOM 4337 C CA . ALA B 1 82 ? 3.779 -29.5 2.191 1 83.19 82 ALA B CA 1
ATOM 4338 C C . ALA B 1 82 ? 3.84 -30.953 2.637 1 83.19 82 ALA B C 1
ATOM 4340 O O . ALA B 1 82 ? 3.869 -31.859 1.804 1 83.19 82 ALA B O 1
ATOM 4341 N N . GLY B 1 83 ? 3.859 -31.125 3.922 1 75.88 83 GLY B N 1
ATOM 4342 C CA . GLY B 1 83 ? 3.979 -32.469 4.438 1 75.88 83 GLY B CA 1
ATOM 4343 C C . GLY B 1 83 ? 2.656 -33.219 4.477 1 75.88 83 GLY B C 1
ATOM 4344 O O . GLY B 1 83 ? 1.595 -32.625 4.305 1 75.88 83 GLY B O 1
ATOM 4345 N N . PRO B 1 84 ? 2.744 -34.5 4.594 1 66 84 PRO B N 1
ATOM 4346 C CA . PRO B 1 84 ? 1.553 -35.344 4.594 1 66 84 PRO B CA 1
ATOM 4347 C C . PRO B 1 84 ? 0.679 -35.156 5.828 1 66 84 PRO B C 1
ATOM 4349 O O . PRO B 1 84 ? -0.534 -35.375 5.773 1 66 84 PRO B O 1
ATOM 4352 N N . THR B 1 85 ? 1.306 -34.906 6.957 1 61.5 85 THR B N 1
ATOM 4353 C CA . THR B 1 85 ? 0.542 -34.75 8.188 1 61.5 85 THR B CA 1
ATOM 4354 C C . THR B 1 85 ? 0.472 -33.281 8.594 1 61.5 85 THR B C 1
ATOM 4356 O O . THR B 1 85 ? 1.492 -32.656 8.938 1 61.5 85 THR B O 1
ATOM 4359 N N . VAL B 1 86 ? -0.604 -32.688 8.211 1 62.25 86 VAL B N 1
ATOM 4360 C CA . VAL B 1 86 ? -0.717 -31.297 8.586 1 62.25 86 VAL B CA 1
ATOM 4361 C C . VAL B 1 86 ? -1.438 -31.188 9.93 1 62.25 86 VAL B C 1
ATOM 4363 O O . VAL B 1 86 ? -2.574 -31.641 10.07 1 62.25 86 VAL B O 1
ATOM 4366 N N . PHE B 1 87 ? -0.658 -30.875 11 1 61.41 87 PHE B N 1
ATOM 4367 C CA . PHE B 1 87 ? -1.308 -30.5 12.25 1 61.41 87 PHE B CA 1
ATOM 4368 C C . PHE B 1 87 ? -1.742 -29.047 12.227 1 61.41 87 PHE B C 1
ATOM 4370 O O . PHE B 1 87 ? -0.919 -28.141 12.406 1 61.41 87 PHE B O 1
ATOM 4377 N N . GLN B 1 88 ? -2.959 -28.844 11.984 1 65.75 88 GLN B N 1
ATOM 4378 C CA . GLN B 1 88 ? -3.566 -27.531 11.75 1 65.75 88 GLN B CA 1
ATOM 4379 C C . GLN B 1 88 ? -3.391 -26.625 12.969 1 65.75 88 GLN B C 1
ATOM 4381 O O . GLN B 1 88 ? -3.18 -25.422 12.82 1 65.75 88 GLN B O 1
ATOM 4386 N N . GLN B 1 89 ? -3.42 -27.172 14.102 1 65.69 89 GLN B N 1
ATOM 4387 C CA . GLN B 1 89 ? -3.35 -26.359 15.312 1 65.69 89 GLN B CA 1
ATOM 4388 C C . GLN B 1 89 ? -2.004 -25.656 15.422 1 65.69 89 GLN B C 1
ATOM 4390 O O . GLN B 1 89 ? -1.947 -24.469 15.773 1 65.69 89 GLN B O 1
ATOM 4395 N N . HIS B 1 90 ? -1.036 -26.359 15.086 1 74.38 90 HIS B N 1
ATOM 4396 C CA . HIS B 1 90 ? 0.288 -25.75 15.156 1 74.38 90 HIS B CA 1
ATOM 4397 C C . HIS B 1 90 ? 0.458 -24.672 14.094 1 74.38 90 HIS B C 1
ATOM 4399 O O . HIS B 1 90 ? 1.07 -23.641 14.352 1 74.38 90 HIS B O 1
ATOM 4405 N N . LEU B 1 91 ? -0.249 -24.891 13.055 1 81.25 91 LEU B N 1
ATOM 4406 C CA . LEU B 1 91 ? -0.144 -23.938 11.953 1 81.25 91 LEU B CA 1
ATOM 4407 C C . LEU B 1 91 ? -0.789 -22.609 12.32 1 81.25 91 LEU B C 1
ATOM 4409 O O . LEU B 1 91 ? -0.212 -21.547 12.078 1 81.25 91 LEU B O 1
ATOM 4413 N N . ASN B 1 92 ? -1.872 -22.703 13.031 1 79.62 92 ASN B N 1
ATOM 4414 C CA . ASN B 1 92 ? -2.596 -21.5 13.398 1 79.62 92 ASN B CA 1
ATOM 4415 C C . ASN B 1 92 ? -1.839 -20.688 14.445 1 79.62 92 ASN B C 1
ATOM 4417 O O . ASN B 1 92 ? -1.884 -19.453 14.438 1 79.62 92 ASN B O 1
ATOM 4421 N N . THR B 1 93 ? -1.188 -21.406 15.25 1 83.69 93 THR B N 1
ATOM 4422 C CA . THR B 1 93 ? -0.399 -20.719 16.266 1 83.69 93 THR B CA 1
ATOM 4423 C C . THR B 1 93 ? 0.746 -19.938 15.641 1 83.69 93 THR B C 1
ATOM 4425 O O . THR B 1 93 ? 0.985 -18.781 15.992 1 83.69 93 THR B O 1
ATOM 4428 N N . TYR B 1 94 ? 1.42 -20.609 14.695 1 86.94 94 TYR B N 1
ATOM 4429 C CA . TYR B 1 94 ? 2.514 -19.938 14.008 1 86.94 94 TYR B CA 1
ATOM 4430 C C . TYR B 1 94 ? 1.995 -18.766 13.164 1 86.94 94 TYR B C 1
ATOM 4432 O O . TYR B 1 94 ? 2.596 -17.688 13.148 1 86.94 94 TYR B O 1
ATOM 4440 N N . LEU B 1 95 ? 0.85 -18.969 12.578 1 88.69 95 LEU B N 1
ATOM 4441 C CA . LEU B 1 95 ? 0.28 -17.938 11.727 1 88.69 95 LEU B CA 1
ATOM 4442 C C . LEU B 1 95 ? -0.143 -16.719 12.562 1 88.69 95 LEU B C 1
ATOM 4444 O O . LEU B 1 95 ? 0.103 -15.578 12.172 1 88.69 95 LEU B O 1
ATOM 4448 N N . SER B 1 96 ? -0.725 -16.984 13.664 1 86.56 96 SER B N 1
ATOM 4449 C CA . SER B 1 96 ? -1.137 -15.914 14.562 1 86.56 96 SER B CA 1
ATOM 4450 C C . SER B 1 96 ? 0.062 -15.102 15.039 1 86.56 96 SER B C 1
ATOM 4452 O O . SER B 1 96 ? -0.012 -13.875 15.141 1 86.56 96 SER B O 1
ATOM 4454 N N . TYR B 1 97 ? 1.061 -15.758 15.281 1 89.31 97 TYR B N 1
ATOM 4455 C CA . TYR B 1 97 ? 2.254 -15.055 15.742 1 89.31 97 TYR B CA 1
ATOM 4456 C C . TYR B 1 97 ? 2.877 -14.25 14.609 1 89.31 97 TYR B C 1
ATOM 4458 O O . TYR B 1 97 ? 3.426 -13.164 14.836 1 89.31 97 TYR B O 1
ATOM 4466 N N . CYS B 1 98 ? 2.842 -14.773 13.438 1 92.25 98 CYS B N 1
ATOM 4467 C CA . CYS B 1 98 ? 3.312 -13.992 12.297 1 92.25 98 CYS B CA 1
ATOM 4468 C C . CYS B 1 98 ? 2.537 -12.688 12.172 1 92.25 98 CYS B C 1
ATOM 4470 O O . CYS B 1 98 ? 3.119 -11.641 11.891 1 92.25 98 CYS B O 1
ATOM 4472 N N . HIS B 1 99 ? 1.24 -12.766 12.422 1 90.81 99 HIS B N 1
ATOM 4473 C CA . HIS B 1 99 ? 0.441 -11.539 12.414 1 90.81 99 HIS B CA 1
ATOM 4474 C C . HIS B 1 99 ? 0.919 -10.562 13.484 1 90.81 99 HIS B C 1
ATOM 4476 O O . HIS B 1 99 ? 0.947 -9.352 13.258 1 90.81 99 HIS B O 1
ATOM 4482 N N . THR B 1 100 ? 1.305 -11.078 14.57 1 89.31 100 THR B N 1
ATOM 4483 C CA . THR B 1 100 ? 1.81 -10.25 15.664 1 89.31 100 THR B CA 1
ATOM 4484 C C . THR B 1 100 ? 3.09 -9.531 15.242 1 89.31 100 THR B C 1
ATOM 4486 O O . THR B 1 100 ? 3.324 -8.391 15.641 1 89.31 100 THR B O 1
ATOM 4489 N N . LEU B 1 101 ? 3.861 -10.164 14.453 1 91.38 101 LEU B N 1
ATOM 4490 C CA . LEU B 1 101 ? 5.188 -9.656 14.125 1 91.38 101 LEU B CA 1
ATOM 4491 C C . LEU B 1 101 ? 5.113 -8.609 13.016 1 91.38 101 LEU B C 1
ATOM 4493 O O . LEU B 1 101 ? 6.062 -7.852 12.805 1 91.38 101 LEU B O 1
ATOM 4497 N N . VAL B 1 102 ? 4.02 -8.492 12.289 1 92.94 102 VAL B N 1
ATOM 4498 C CA . VAL B 1 102 ? 3.902 -7.621 11.125 1 92.94 102 VAL B CA 1
ATOM 4499 C C . VAL B 1 102 ? 4.195 -6.176 11.523 1 92.94 102 VAL B C 1
ATOM 4501 O O . VAL B 1 102 ? 5.008 -5.504 10.891 1 92.94 102 VAL B O 1
ATOM 4504 N N . GLY B 1 103 ? 3.539 -5.699 12.57 1 91 103 GLY B N 1
ATOM 4505 C CA . GLY B 1 103 ? 3.721 -4.316 12.992 1 91 103 GLY B CA 1
ATOM 4506 C C . GLY B 1 103 ? 5.133 -4.012 13.445 1 91 103 GLY B C 1
ATOM 4507 O O . GLY B 1 103 ? 5.594 -2.873 13.336 1 91 103 GLY B O 1
ATOM 4508 N N . HIS B 1 104 ? 5.809 -4.992 13.883 1 88.31 104 HIS B N 1
ATOM 4509 C CA . HIS B 1 104 ? 7.176 -4.797 14.359 1 88.31 104 HIS B CA 1
ATOM 4510 C C . HIS B 1 104 ? 8.156 -4.73 13.188 1 88.31 104 HIS B C 1
ATOM 4512 O O . HIS B 1 104 ? 9.219 -4.113 13.297 1 88.31 104 HIS B O 1
ATOM 4518 N N . LEU B 1 105 ? 7.805 -5.406 12.148 1 91.5 105 LEU B N 1
ATOM 4519 C CA . LEU B 1 105 ? 8.641 -5.316 10.961 1 91.5 105 LEU B CA 1
ATOM 4520 C C . LEU B 1 105 ? 8.656 -3.895 10.414 1 91.5 105 LEU B C 1
ATOM 4522 O O . LEU B 1 105 ? 9.641 -3.463 9.812 1 91.5 105 LEU B O 1
ATOM 4526 N N . ILE B 1 106 ? 7.566 -3.172 10.609 1 90.19 106 ILE B N 1
ATOM 4527 C CA . ILE B 1 106 ? 7.441 -1.799 10.125 1 90.19 106 ILE B CA 1
ATOM 4528 C C . ILE B 1 106 ? 8.5 -0.921 10.797 1 90.19 106 ILE B C 1
ATOM 4530 O O . ILE B 1 106 ? 9 0.029 10.195 1 90.19 106 ILE B O 1
ATOM 4534 N N . LEU B 1 107 ? 8.883 -1.323 11.945 1 84.31 107 LEU B N 1
ATOM 4535 C CA . LEU B 1 107 ? 9.828 -0.531 12.727 1 84.31 107 LEU B CA 1
ATOM 4536 C C . LEU B 1 107 ? 11.25 -0.72 12.211 1 84.31 107 LEU B C 1
ATOM 4538 O O . LEU B 1 107 ? 12.141 0.083 12.508 1 84.31 107 LEU B O 1
ATOM 4542 N N . GLN B 1 108 ? 11.43 -1.823 11.391 1 82.5 108 GLN B N 1
ATOM 4543 C CA . GLN B 1 108 ? 12.781 -2.154 10.93 1 82.5 108 GLN B CA 1
ATOM 4544 C C . GLN B 1 108 ? 12.781 -2.514 9.445 1 82.5 108 GLN B C 1
ATOM 4546 O O . GLN B 1 108 ? 12.953 -3.68 9.086 1 82.5 108 GLN B O 1
ATOM 4551 N N . PRO B 1 109 ? 12.711 -1.483 8.719 1 85.12 109 PRO B N 1
ATOM 4552 C CA . PRO B 1 109 ? 12.742 -1.795 7.289 1 85.12 109 PRO B CA 1
ATOM 4553 C C . PRO B 1 109 ? 14.07 -2.402 6.844 1 85.12 109 PRO B C 1
ATOM 4555 O O . PRO B 1 109 ? 15.133 -1.86 7.152 1 85.12 109 PRO B O 1
ATOM 4558 N N . SER B 1 110 ? 14.094 -3.525 6.363 1 86.44 110 SER B N 1
ATOM 4559 C CA . SER B 1 110 ? 15.25 -4.258 5.844 1 86.44 110 SER B CA 1
ATOM 4560 C C . SER B 1 110 ? 14.844 -5.207 4.723 1 86.44 110 SER B C 1
ATOM 4562 O O . SER B 1 110 ? 13.648 -5.43 4.492 1 86.44 110 SER B O 1
ATOM 4564 N N . ILE B 1 111 ? 15.797 -5.672 4.039 1 90.62 111 ILE B N 1
ATOM 4565 C CA . ILE B 1 111 ? 15.516 -6.613 2.961 1 90.62 111 ILE B CA 1
ATOM 4566 C C . ILE B 1 111 ? 14.859 -7.871 3.533 1 90.62 111 ILE B C 1
ATOM 4568 O O . ILE B 1 111 ? 13.953 -8.438 2.92 1 90.62 111 ILE B O 1
ATOM 4572 N N . GLU B 1 112 ? 15.297 -8.289 4.711 1 92.06 112 GLU B N 1
ATOM 4573 C CA . GLU B 1 112 ? 14.719 -9.469 5.363 1 92.06 112 GLU B CA 1
ATOM 4574 C C . GLU B 1 112 ? 13.266 -9.227 5.746 1 92.06 112 GLU B C 1
ATOM 4576 O O . GLU B 1 112 ? 12.438 -10.141 5.684 1 92.06 112 GLU B O 1
ATOM 4581 N N . SER B 1 113 ? 12.969 -7.984 6.195 1 94.12 113 SER B N 1
ATOM 4582 C CA . SER B 1 113 ? 11.586 -7.645 6.508 1 94.12 113 SER B CA 1
ATOM 4583 C C . SER B 1 113 ? 10.703 -7.734 5.266 1 94.12 113 SER B C 1
ATOM 4585 O O . SER B 1 113 ? 9.594 -8.273 5.324 1 94.12 113 SER B O 1
ATOM 4587 N N . VAL B 1 114 ? 11.219 -7.227 4.137 1 96.31 114 VAL B N 1
ATOM 4588 C CA . VAL B 1 114 ? 10.477 -7.281 2.883 1 96.31 114 VAL B CA 1
ATOM 4589 C C . VAL B 1 114 ? 10.266 -8.734 2.471 1 96.31 114 VAL B C 1
ATOM 4591 O O . VAL B 1 114 ? 9.156 -9.117 2.08 1 96.31 114 VAL B O 1
ATOM 4594 N N . GLN B 1 115 ? 11.289 -9.492 2.633 1 96.56 115 GLN B N 1
ATOM 4595 C CA . GLN B 1 115 ? 11.211 -10.906 2.277 1 96.56 115 GLN B CA 1
ATOM 4596 C C . GLN B 1 115 ? 10.211 -11.648 3.162 1 96.56 115 GLN B C 1
ATOM 4598 O O . GLN B 1 115 ? 9.445 -12.484 2.68 1 96.56 115 GLN B O 1
ATOM 4603 N N . ALA B 1 116 ? 10.234 -11.375 4.418 1 96.94 116 ALA B N 1
ATOM 4604 C CA . ALA B 1 116 ? 9.297 -11.992 5.344 1 96.94 116 ALA B CA 1
ATOM 4605 C C . ALA B 1 116 ? 7.855 -11.633 4.992 1 96.94 116 ALA B C 1
ATOM 4607 O O . ALA B 1 116 ? 6.977 -12.5 4.965 1 96.94 116 ALA B O 1
ATOM 4608 N N . LEU B 1 117 ? 7.625 -10.383 4.707 1 98.12 117 LEU B N 1
ATOM 4609 C CA . LEU B 1 117 ? 6.285 -9.938 4.348 1 98.12 117 LEU B CA 1
ATOM 4610 C C . LEU B 1 117 ? 5.836 -10.562 3.031 1 98.12 117 LEU B C 1
ATOM 4612 O O . LEU B 1 117 ? 4.68 -10.969 2.893 1 98.12 117 LEU B O 1
ATOM 4616 N N . LEU B 1 118 ? 6.719 -10.617 2.086 1 98.25 118 LEU B N 1
ATOM 4617 C CA . LEU B 1 118 ? 6.41 -11.25 0.809 1 98.25 118 LEU B CA 1
ATOM 4618 C C . LEU B 1 118 ? 6.039 -12.719 1.005 1 98.25 118 LEU B C 1
ATOM 4620 O O . LEU B 1 118 ? 5.02 -13.18 0.483 1 98.25 118 LEU B O 1
ATOM 4624 N N . LEU B 1 119 ? 6.855 -13.406 1.744 1 97.75 119 LEU B N 1
ATOM 4625 C CA . LEU B 1 119 ? 6.566 -14.812 2.006 1 97.75 119 LEU B CA 1
ATOM 4626 C C . LEU B 1 119 ? 5.254 -14.969 2.766 1 97.75 119 LEU B C 1
ATOM 4628 O O . LEU B 1 119 ? 4.508 -15.922 2.537 1 97.75 119 LEU B O 1
ATOM 4632 N N . PHE B 1 120 ? 5.02 -14.117 3.684 1 97.44 120 PHE B N 1
ATOM 4633 C CA . PHE B 1 120 ? 3.762 -14.141 4.422 1 97.44 120 PHE B CA 1
ATOM 4634 C C . PHE B 1 120 ? 2.578 -13.938 3.484 1 97.44 120 PHE B C 1
ATOM 4636 O O . PHE B 1 120 ? 1.565 -14.633 3.6 1 97.44 120 PHE B O 1
ATOM 4643 N N . SER B 1 121 ? 2.668 -12.992 2.578 1 97 121 SER B N 1
ATOM 4644 C CA . SER B 1 121 ? 1.626 -12.766 1.581 1 97 121 SER B CA 1
ATOM 4645 C C . SER B 1 121 ? 1.384 -14.016 0.744 1 97 121 SER B C 1
ATOM 4647 O O . SER B 1 121 ? 0.236 -14.398 0.505 1 97 121 SER B O 1
ATOM 4649 N N . ILE B 1 122 ? 2.436 -14.648 0.343 1 95 122 ILE B N 1
ATOM 4650 C CA . ILE B 1 122 ? 2.328 -15.883 -0.428 1 95 122 ILE B CA 1
ATOM 4651 C C . ILE B 1 122 ? 1.604 -16.953 0.396 1 95 122 ILE B C 1
ATOM 4653 O O . ILE B 1 122 ? 0.742 -17.656 -0.121 1 95 122 ILE B O 1
ATOM 4657 N N . THR B 1 123 ? 1.943 -17.016 1.643 1 93 123 THR B N 1
ATOM 4658 C CA . THR B 1 123 ? 1.325 -17.984 2.535 1 93 123 THR B CA 1
ATOM 4659 C C . THR B 1 123 ? -0.174 -17.734 2.658 1 93 123 THR B C 1
ATOM 4661 O O . THR B 1 123 ? -0.976 -18.656 2.594 1 93 123 THR B O 1
ATOM 4664 N N . LEU B 1 124 ? -0.545 -16.484 2.852 1 90.38 124 LEU B N 1
ATOM 4665 C CA . LEU B 1 124 ? -1.956 -16.141 2.967 1 90.38 124 LEU B CA 1
ATOM 4666 C C . LEU B 1 124 ? -2.703 -16.438 1.674 1 90.38 124 LEU B C 1
ATOM 4668 O O . LEU B 1 124 ? -3.85 -16.891 1.707 1 90.38 124 LEU B O 1
ATOM 4672 N N . ARG B 1 125 ? -2.043 -16.203 0.569 1 90 125 ARG B N 1
ATOM 4673 C CA . ARG B 1 125 ? -2.654 -16.531 -0.714 1 90 125 ARG B CA 1
ATOM 4674 C C . ARG B 1 125 ? -2.92 -18.031 -0.826 1 90 125 ARG B C 1
ATOM 4676 O O . ARG B 1 125 ? -3.969 -18.453 -1.325 1 90 125 ARG B O 1
ATOM 4683 N N . LEU B 1 126 ? -1.953 -18.797 -0.351 1 84.12 126 LEU B N 1
ATOM 4684 C CA . LEU B 1 126 ? -2.094 -20.234 -0.389 1 84.12 126 LEU B CA 1
ATOM 4685 C C . LEU B 1 126 ? -3.25 -20.703 0.493 1 84.12 126 LEU B C 1
ATOM 4687 O O . LEU B 1 126 ? -3.838 -21.75 0.255 1 84.12 126 LEU B O 1
ATOM 4691 N N . ARG B 1 127 ? -3.582 -19.859 1.426 1 80.5 127 ARG B N 1
ATOM 4692 C CA . ARG B 1 127 ? -4.691 -20.172 2.322 1 80.5 127 ARG B CA 1
ATOM 4693 C C . ARG B 1 127 ? -5.984 -19.531 1.843 1 80.5 127 ARG B C 1
ATOM 4695 O O . ARG B 1 127 ? -6.961 -19.453 2.59 1 80.5 127 ARG B O 1
ATOM 4702 N N . ASP B 1 128 ? -5.949 -18.938 0.698 1 77.31 128 ASP B N 1
ATOM 4703 C CA . ASP B 1 128 ? -7.094 -18.328 0.021 1 77.31 128 ASP B CA 1
ATOM 4704 C C . ASP B 1 128 ? -7.57 -17.078 0.761 1 77.31 128 ASP B C 1
ATOM 4706 O O . ASP B 1 128 ? -8.773 -16.812 0.827 1 77.31 128 ASP B O 1
ATOM 4710 N N . GLN B 1 129 ? -6.676 -16.469 1.424 1 83.12 129 GLN B N 1
ATOM 4711 C CA . GLN B 1 129 ? -6.934 -15.18 2.041 1 83.12 129 GLN B CA 1
ATOM 4712 C C . GLN B 1 129 ? -6.395 -14.039 1.176 1 83.12 129 GLN B C 1
ATOM 4714 O O . GLN B 1 129 ? -5.438 -13.367 1.554 1 83.12 129 GLN B O 1
ATOM 4719 N N . LEU B 1 130 ? -7.113 -13.766 0.121 1 84.44 130 LEU B N 1
ATOM 4720 C CA . LEU B 1 130 ? -6.594 -12.93 -0.955 1 84.44 130 LEU B CA 1
ATOM 4721 C C . LEU B 1 130 ? -6.516 -11.469 -0.518 1 84.44 130 LEU B C 1
ATOM 4723 O O . LEU B 1 130 ? -5.527 -10.789 -0.794 1 84.44 130 LEU B O 1
ATOM 4727 N N . SER B 1 131 ? -7.547 -10.977 0.171 1 84.88 131 SER B N 1
ATOM 4728 C CA . SER B 1 131 ? -7.547 -9.578 0.598 1 84.88 131 SER B CA 1
ATOM 4729 C C . SER B 1 131 ? -6.418 -9.305 1.586 1 84.88 131 SER B C 1
ATOM 4731 O O . SER B 1 131 ? -5.719 -8.289 1.478 1 84.88 131 SER B O 1
ATOM 4733 N N . GLN B 1 132 ? -6.246 -10.25 2.51 1 89.94 132 GLN B N 1
ATOM 4734 C CA . GLN B 1 132 ? -5.176 -10.109 3.492 1 89.94 132 GLN B CA 1
ATOM 4735 C C . GLN B 1 132 ? -3.805 -10.227 2.832 1 89.94 132 GLN B C 1
ATOM 4737 O O . GLN B 1 132 ? -2.873 -9.508 3.191 1 89.94 132 GLN B O 1
ATOM 4742 N N . ALA B 1 133 ? -3.734 -11.172 1.909 1 92.88 133 ALA B N 1
ATOM 4743 C CA . ALA B 1 133 ? -2.488 -11.32 1.161 1 92.88 133 ALA B CA 1
ATOM 4744 C C . ALA B 1 133 ? -2.117 -10.023 0.446 1 92.88 133 ALA B C 1
ATOM 4746 O O . ALA B 1 133 ? -0.951 -9.625 0.446 1 92.88 133 ALA B O 1
ATOM 4747 N N . TRP B 1 134 ? -3.107 -9.398 -0.104 1 94.12 134 TRP B N 1
ATOM 4748 C CA . TRP B 1 134 ? -2.877 -8.148 -0.819 1 94.12 134 TRP B CA 1
ATOM 4749 C C . TRP B 1 134 ? -2.402 -7.055 0.134 1 94.12 134 TRP B C 1
ATOM 4751 O O . TRP B 1 134 ? -1.486 -6.293 -0.189 1 94.12 134 TRP B O 1
ATOM 4761 N N . ASP B 1 135 ? -3.023 -6.949 1.299 1 94.06 135 ASP B N 1
ATOM 4762 C CA . ASP B 1 135 ? -2.639 -5.941 2.283 1 94.06 135 ASP B CA 1
ATOM 4763 C C . ASP B 1 135 ? -1.183 -6.117 2.709 1 94.06 135 ASP B C 1
ATOM 4765 O O . ASP B 1 135 ? -0.429 -5.145 2.781 1 94.06 135 ASP B O 1
ATOM 4769 N N . VAL B 1 136 ? -0.808 -7.32 2.941 1 96.69 136 VAL B N 1
ATOM 4770 C CA . VAL B 1 136 ? 0.558 -7.609 3.367 1 96.69 136 VAL B CA 1
ATOM 4771 C C . VAL B 1 136 ? 1.529 -7.309 2.229 1 96.69 136 VAL B C 1
ATOM 4773 O O . VAL B 1 136 ? 2.621 -6.781 2.459 1 96.69 136 VAL B O 1
ATOM 4776 N N . LEU B 1 137 ? 1.111 -7.676 1.057 1 97.06 137 LEU B N 1
ATOM 4777 C CA . LEU B 1 137 ? 1.958 -7.402 -0.1 1 97.06 137 LEU B CA 1
ATOM 4778 C C . LEU B 1 137 ? 2.17 -5.902 -0.276 1 97.06 137 LEU B C 1
ATOM 4780 O O . LEU B 1 137 ? 3.277 -5.461 -0.588 1 97.06 137 LEU B O 1
ATOM 4784 N N . THR B 1 138 ? 1.109 -5.18 -0.139 1 95.06 138 THR B N 1
ATOM 4785 C CA . THR B 1 138 ? 1.199 -3.729 -0.269 1 95.06 138 THR B CA 1
ATOM 4786 C C . THR B 1 138 ? 2.191 -3.156 0.739 1 95.06 138 THR B C 1
ATOM 4788 O O . THR B 1 138 ? 2.949 -2.238 0.42 1 95.06 138 THR B O 1
ATOM 4791 N N . LEU B 1 139 ? 2.113 -3.674 1.914 1 95.62 139 LEU B N 1
ATOM 4792 C CA . LEU B 1 139 ? 3.074 -3.27 2.934 1 95.62 139 LEU B CA 1
ATOM 4793 C C . LEU B 1 139 ? 4.496 -3.607 2.504 1 95.62 139 LEU B C 1
ATOM 4795 O O . LEU B 1 139 ? 5.414 -2.801 2.68 1 95.62 139 LEU B O 1
ATOM 4799 N N . ALA B 1 140 ? 4.723 -4.785 1.989 1 97.06 140 ALA B N 1
ATOM 4800 C CA . ALA B 1 140 ? 6.035 -5.203 1.509 1 97.06 140 ALA B CA 1
ATOM 4801 C C . ALA B 1 140 ? 6.539 -4.273 0.409 1 97.06 140 ALA B C 1
ATOM 4803 O O . ALA B 1 140 ? 7.711 -3.885 0.401 1 97.06 140 ALA B O 1
ATOM 4804 N N . ILE B 1 141 ? 5.664 -3.953 -0.483 1 95.44 141 ILE B N 1
ATOM 4805 C CA . ILE B 1 141 ? 6.02 -3.082 -1.598 1 95.44 141 ILE B CA 1
ATOM 4806 C C . ILE B 1 141 ? 6.391 -1.696 -1.072 1 95.44 141 ILE B C 1
ATOM 4808 O O . ILE B 1 141 ? 7.391 -1.113 -1.492 1 95.44 141 ILE B O 1
ATOM 4812 N N . SER B 1 142 ? 5.59 -1.145 -0.176 1 93.25 142 SER B N 1
ATOM 4813 C CA . SER B 1 142 ? 5.887 0.156 0.416 1 93.25 142 SER B CA 1
ATOM 4814 C C . SER B 1 142 ? 7.262 0.16 1.078 1 93.25 142 SER B C 1
ATOM 4816 O O . SER B 1 142 ? 8.055 1.077 0.864 1 93.25 142 SER B O 1
ATOM 4818 N N . MET B 1 143 ? 7.516 -0.857 1.82 1 92.44 143 MET B N 1
ATOM 4819 C CA . MET B 1 143 ? 8.797 -0.96 2.506 1 92.44 143 MET B CA 1
ATOM 4820 C C . MET B 1 143 ? 9.945 -1.085 1.503 1 92.44 143 MET B C 1
ATOM 4822 O O . MET B 1 143 ? 11.031 -0.553 1.726 1 92.44 143 MET B O 1
ATOM 4826 N N . SER B 1 144 ? 9.727 -1.797 0.44 1 92.62 144 SER B N 1
ATOM 4827 C CA . SER B 1 144 ? 10.742 -1.943 -0.591 1 92.62 144 SER B CA 1
ATOM 4828 C C . SER B 1 144 ? 11.078 -0.602 -1.236 1 92.62 144 SER B C 1
ATOM 4830 O O . SER B 1 144 ? 12.219 -0.359 -1.626 1 92.62 144 SER B O 1
ATOM 4832 N N . GLN B 1 145 ? 10.102 0.23 -1.346 1 85.94 145 GLN B N 1
ATOM 4833 C CA . GLN B 1 145 ? 10.328 1.563 -1.895 1 85.94 145 GLN B CA 1
ATOM 4834 C C . GLN B 1 145 ? 11.156 2.418 -0.943 1 85.94 145 GLN B C 1
ATOM 4836 O O . GLN B 1 145 ? 12 3.203 -1.383 1 85.94 145 GLN B O 1
ATOM 4841 N N . THR B 1 146 ? 10.844 2.219 0.305 1 82.19 146 THR B N 1
ATOM 4842 C CA . THR B 1 146 ? 11.648 2.91 1.307 1 82.19 146 THR B CA 1
ATOM 4843 C C . THR B 1 146 ? 13.117 2.516 1.187 1 82.19 146 THR B C 1
ATOM 4845 O O . THR B 1 146 ? 14.008 3.361 1.313 1 82.19 146 THR B O 1
ATOM 4848 N N . LEU B 1 147 ? 13.328 1.244 0.879 1 83.75 147 LEU B N 1
ATOM 4849 C CA . LEU B 1 147 ? 14.688 0.717 0.767 1 83.75 147 LEU B CA 1
ATOM 4850 C C . LEU B 1 147 ? 15.258 0.976 -0.623 1 83.75 147 LEU B C 1
ATOM 4852 O O . LEU B 1 147 ? 16.422 0.651 -0.894 1 83.75 147 LEU B O 1
ATOM 4856 N N . ARG B 1 148 ? 14.469 1.543 -1.521 1 83.19 148 ARG B N 1
ATOM 4857 C CA . ARG B 1 148 ? 14.852 1.814 -2.902 1 83.19 148 ARG B CA 1
ATOM 4858 C C . ARG B 1 148 ? 15.383 0.554 -3.582 1 83.19 148 ARG B C 1
ATOM 4860 O O . ARG B 1 148 ? 16.422 0.586 -4.242 1 83.19 148 ARG B O 1
ATOM 4867 N N . LEU B 1 149 ? 14.672 -0.488 -3.346 1 85.5 149 LEU B N 1
ATOM 4868 C CA . LEU B 1 149 ? 15.109 -1.777 -3.865 1 85.5 149 LEU B CA 1
ATOM 4869 C C . LEU B 1 149 ? 15.156 -1.764 -5.391 1 85.5 149 LEU B C 1
ATOM 4871 O O . LEU B 1 149 ? 16.047 -2.369 -5.992 1 85.5 149 LEU B O 1
ATOM 4875 N N . ALA B 1 150 ? 14.25 -1.16 -6.043 1 79.44 150 ALA B N 1
ATOM 4876 C CA . ALA B 1 150 ? 14.242 -1.075 -7.504 1 79.44 150 ALA B CA 1
ATOM 4877 C C . ALA B 1 150 ? 15.531 -0.436 -8.023 1 79.44 150 ALA B C 1
ATOM 4879 O O . ALA B 1 150 ? 16.141 -0.941 -8.961 1 79.44 150 ALA B O 1
ATOM 4880 N N . HIS B 1 151 ? 15.891 0.629 -7.387 1 74.62 151 HIS B N 1
ATOM 4881 C CA . HIS B 1 151 ? 17.109 1.344 -7.781 1 74.62 151 HIS B CA 1
ATOM 4882 C C . HIS B 1 151 ? 18.344 0.513 -7.504 1 74.62 151 HIS B C 1
ATOM 4884 O O . HIS B 1 151 ? 19.281 0.482 -8.32 1 74.62 151 HIS B O 1
ATOM 4890 N N . LEU B 1 152 ? 18.312 -0.066 -6.359 1 68.44 152 LEU B N 1
ATOM 4891 C CA . LEU B 1 152 ? 19.438 -0.919 -5.996 1 68.44 152 LEU B CA 1
ATOM 4892 C C . LEU B 1 152 ? 19.578 -2.08 -6.973 1 68.44 152 LEU B C 1
ATOM 4894 O O . LEU B 1 152 ? 20.688 -2.426 -7.379 1 68.44 152 LEU B O 1
ATOM 4898 N N . SER B 1 153 ? 18.5 -2.531 -7.297 1 74.75 153 SER B N 1
ATOM 4899 C CA . SER B 1 153 ? 18.5 -3.641 -8.25 1 74.75 153 SER B CA 1
ATOM 4900 C C . SER B 1 153 ? 18.984 -3.193 -9.617 1 74.75 153 SER B C 1
ATOM 4902 O O . SER B 1 153 ? 19.75 -3.906 -10.273 1 74.75 153 SER B O 1
ATOM 4904 N N . ALA B 1 154 ? 18.609 -2.068 -10.016 1 68.25 154 ALA B N 1
ATOM 4905 C CA . ALA B 1 154 ? 19.062 -1.524 -11.297 1 68.25 154 ALA B CA 1
ATOM 4906 C C . ALA B 1 154 ? 20.562 -1.271 -11.281 1 68.25 154 ALA B C 1
ATOM 4908 O O . ALA B 1 154 ? 21.266 -1.576 -12.258 1 68.25 154 ALA B O 1
ATOM 4909 N N . HIS B 1 155 ? 20.984 -0.74 -10.164 1 67.25 155 HIS B N 1
ATOM 4910 C CA . HIS B 1 155 ? 22.406 -0.448 -10.023 1 67.25 155 HIS B CA 1
ATOM 4911 C C . HIS B 1 155 ? 23.234 -1.728 -10.031 1 67.25 155 HIS B C 1
ATOM 4913 O O . HIS B 1 155 ? 24.266 -1.794 -10.695 1 67.25 155 HIS B O 1
ATOM 4919 N N . LEU B 1 156 ? 22.781 -2.67 -9.289 1 65.12 156 LEU B N 1
ATOM 4920 C CA . LEU B 1 156 ? 23.5 -3.939 -9.203 1 65.12 156 LEU B CA 1
ATOM 4921 C C . LEU B 1 156 ? 23.531 -4.633 -10.562 1 65.12 156 LEU B C 1
ATOM 4923 O O . LEU B 1 156 ? 24.516 -5.289 -10.898 1 65.12 156 LEU B O 1
ATOM 4927 N N . ARG B 1 157 ? 22.547 -4.445 -11.273 1 68 157 ARG B N 1
ATOM 4928 C CA . ARG B 1 157 ? 22.5 -5.031 -12.609 1 68 157 ARG B CA 1
ATOM 4929 C C . ARG B 1 157 ? 23.531 -4.391 -13.523 1 68 157 ARG B C 1
ATOM 4931 O O . ARG B 1 157 ? 24.078 -5.055 -14.406 1 68 157 ARG B O 1
ATOM 4938 N N . THR B 1 158 ? 23.688 -3.092 -13.25 1 60.84 158 THR B N 1
ATOM 4939 C CA . THR B 1 158 ? 24.656 -2.371 -14.062 1 60.84 158 THR B CA 1
ATOM 4940 C C . THR B 1 158 ? 26.094 -2.775 -13.688 1 60.84 158 THR B C 1
ATOM 4942 O O . THR B 1 158 ? 26.953 -2.887 -14.555 1 60.84 158 THR B O 1
ATOM 4945 N N . ILE B 1 159 ? 26.281 -2.865 -12.375 1 54.09 159 ILE B N 1
ATOM 4946 C CA . ILE B 1 159 ? 27.625 -3.195 -11.93 1 54.09 159 ILE B CA 1
ATOM 4947 C C . ILE B 1 159 ? 27.906 -4.676 -12.188 1 54.09 159 ILE B C 1
ATOM 4949 O O . ILE B 1 159 ? 29.031 -5.051 -12.547 1 54.09 159 ILE B O 1
ATOM 4953 N N . HIS B 1 160 ? 27.016 -5.543 -11.578 1 52.47 160 HIS B N 1
ATOM 4954 C CA . HIS B 1 160 ? 27.297 -6.973 -11.539 1 52.47 160 HIS B CA 1
ATOM 4955 C C . HIS B 1 160 ? 27.016 -7.629 -12.891 1 52.47 160 HIS B C 1
ATOM 4957 O O . HIS B 1 160 ? 26.812 -8.844 -12.961 1 52.47 160 HIS B O 1
ATOM 4963 N N . ASP B 1 161 ? 26.922 -7.129 -14.055 1 45.34 161 ASP B N 1
ATOM 4964 C CA . ASP B 1 161 ? 27.172 -8.125 -15.094 1 45.34 161 ASP B CA 1
ATOM 4965 C C . ASP B 1 161 ? 28.094 -9.234 -14.578 1 45.34 161 ASP B C 1
ATOM 4967 O O . ASP B 1 161 ? 28.203 -10.289 -15.211 1 45.34 161 ASP B O 1
ATOM 4971 N N . LYS B 1 162 ? 29.25 -8.992 -13.828 1 39.69 162 LYS B N 1
ATOM 4972 C CA . LYS B 1 162 ? 30.375 -9.883 -13.602 1 39.69 162 LYS B CA 1
ATOM 4973 C C . LYS B 1 162 ? 30.234 -10.617 -12.266 1 39.69 162 LYS B C 1
ATOM 4975 O O . LYS B 1 162 ? 30.984 -11.555 -11.984 1 39.69 162 LYS B O 1
ATOM 4980 N N . GLY B 1 163 ? 29.906 -9.969 -11.039 1 38.66 163 GLY B N 1
ATOM 4981 C CA . GLY B 1 163 ? 30.344 -10.516 -9.766 1 38.66 163 GLY B CA 1
ATOM 4982 C C . GLY B 1 163 ? 29.375 -11.523 -9.172 1 38.66 163 GLY B C 1
ATOM 4983 O O . GLY B 1 163 ? 28.281 -11.711 -9.695 1 38.66 163 GLY B O 1
ATOM 4984 N N . SER B 1 164 ? 29.641 -12.008 -7.773 1 42.12 164 SER B N 1
ATOM 4985 C CA . SER B 1 164 ? 29.328 -13.164 -6.949 1 42.12 164 SER B CA 1
ATOM 4986 C C . SER B 1 164 ? 27.875 -13.125 -6.473 1 42.12 164 SER B C 1
ATOM 4988 O O . SER B 1 164 ? 27.234 -12.078 -6.508 1 42.12 164 SER B O 1
ATOM 4990 N N . GLY B 1 165 ? 27.172 -14.258 -5.934 1 46.06 165 GLY B N 1
ATOM 4991 C CA . GLY B 1 165 ? 25.938 -14.891 -5.5 1 46.06 165 GLY B CA 1
ATOM 4992 C C . GLY B 1 165 ? 25.125 -14.039 -4.547 1 46.06 165 GLY B C 1
ATOM 4993 O O . GLY B 1 165 ? 23.906 -13.977 -4.645 1 46.06 165 GLY B O 1
ATOM 4994 N N . SER B 1 166 ? 25.75 -13.438 -3.496 1 48.19 166 SER B N 1
ATOM 4995 C CA . SER B 1 166 ? 25.109 -12.766 -2.369 1 48.19 166 SER B CA 1
ATOM 4996 C C . SER B 1 166 ? 24.484 -11.438 -2.797 1 48.19 166 SER B C 1
ATOM 4998 O O . SER B 1 166 ? 23.469 -11.016 -2.244 1 48.19 166 SER B O 1
ATOM 5000 N N . ASN B 1 167 ? 24.938 -10.766 -3.855 1 56.97 167 ASN B N 1
ATOM 5001 C CA . ASN B 1 167 ? 24.531 -9.453 -4.367 1 56.97 167 ASN B CA 1
ATOM 5002 C C . ASN B 1 167 ? 23.203 -9.523 -5.117 1 56.97 167 ASN B C 1
ATOM 5004 O O . ASN B 1 167 ? 22.656 -8.492 -5.516 1 56.97 167 ASN B O 1
ATOM 5008 N N . MET B 1 168 ? 22.719 -10.766 -5.02 1 73.38 168 MET B N 1
ATOM 5009 C CA . MET B 1 168 ? 21.562 -10.969 -5.879 1 73.38 168 MET B CA 1
ATOM 5010 C C . MET B 1 168 ? 20.266 -10.93 -5.066 1 73.38 168 MET B C 1
ATOM 5012 O O . MET B 1 168 ? 19.172 -10.922 -5.637 1 73.38 168 MET B O 1
ATOM 5016 N N . ASN B 1 169 ? 20.5 -10.711 -3.73 1 84 169 ASN B N 1
ATOM 5017 C CA . ASN B 1 169 ? 19.359 -10.82 -2.842 1 84 169 ASN B CA 1
ATOM 5018 C C . ASN B 1 169 ? 18.359 -9.695 -3.082 1 84 169 ASN B C 1
ATOM 5020 O O . ASN B 1 169 ? 17.156 -9.953 -3.268 1 84 169 ASN B O 1
ATOM 5024 N N . PRO B 1 170 ? 18.891 -8.469 -3.203 1 85.69 170 PRO B N 1
ATOM 5025 C CA . PRO B 1 170 ? 17.938 -7.391 -3.48 1 85.69 170 PRO B CA 1
ATOM 5026 C C . PRO B 1 170 ? 17.266 -7.531 -4.848 1 85.69 170 PRO B C 1
ATOM 5028 O O . PRO B 1 170 ? 16.078 -7.262 -4.984 1 85.69 170 PRO B O 1
ATOM 5031 N N . MET B 1 171 ? 17.984 -8.023 -5.773 1 87.38 171 MET B N 1
ATOM 5032 C CA . MET B 1 171 ? 17.453 -8.172 -7.125 1 87.38 171 MET B CA 1
ATOM 5033 C C . MET B 1 171 ? 16.391 -9.266 -7.18 1 87.38 171 MET B C 1
ATOM 5035 O O . MET B 1 171 ? 15.336 -9.07 -7.781 1 87.38 171 MET B O 1
ATOM 5039 N N . ARG B 1 172 ? 16.656 -10.328 -6.551 1 90.75 172 ARG B N 1
ATOM 5040 C CA . ARG B 1 172 ? 15.711 -11.445 -6.535 1 90.75 172 ARG B CA 1
ATOM 5041 C C . ARG B 1 172 ? 14.438 -11.078 -5.77 1 90.75 172 ARG B C 1
ATOM 5043 O O . ARG B 1 172 ? 13.336 -11.461 -6.16 1 90.75 172 ARG B O 1
ATOM 5050 N N . THR B 1 173 ? 14.688 -10.391 -4.703 1 93.94 173 THR B N 1
ATOM 5051 C CA . THR B 1 173 ? 13.547 -9.961 -3.904 1 93.94 173 THR B CA 1
ATOM 5052 C C . THR B 1 173 ? 12.672 -8.992 -4.695 1 93.94 173 THR B C 1
ATOM 5054 O O . THR B 1 173 ? 11.445 -9.133 -4.703 1 93.94 173 THR B O 1
ATOM 5057 N N . TRP B 1 174 ? 13.281 -8.023 -5.363 1 93.56 174 TRP B N 1
ATOM 5058 C CA . TRP B 1 174 ? 12.531 -7.074 -6.176 1 93.56 174 TRP B CA 1
ATOM 5059 C C . TRP B 1 174 ? 11.789 -7.785 -7.305 1 93.56 174 TRP B C 1
ATOM 5061 O O . TRP B 1 174 ? 10.617 -7.512 -7.555 1 93.56 174 TRP B O 1
ATOM 5071 N N . TRP B 1 175 ? 12.445 -8.703 -7.926 1 93.19 175 TRP B N 1
ATOM 5072 C CA . TRP B 1 175 ? 11.828 -9.5 -8.984 1 93.19 175 TRP B CA 1
ATOM 5073 C C . TRP B 1 175 ? 10.602 -10.242 -8.461 1 93.19 175 TRP B C 1
ATOM 5075 O O . TRP B 1 175 ? 9.547 -10.234 -9.094 1 93.19 175 TRP B O 1
ATOM 5085 N N . ALA B 1 176 ? 10.742 -10.891 -7.355 1 96 176 ALA B N 1
ATOM 5086 C CA . ALA B 1 176 ? 9.656 -11.68 -6.785 1 96 176 ALA B CA 1
ATOM 5087 C C . ALA B 1 176 ? 8.469 -10.797 -6.426 1 96 176 ALA B C 1
ATOM 5089 O O . ALA B 1 176 ? 7.312 -11.195 -6.594 1 96 176 ALA B O 1
ATOM 5090 N N . LEU B 1 177 ? 8.773 -9.594 -5.895 1 97.12 177 LEU B N 1
ATOM 5091 C CA . LEU B 1 177 ? 7.707 -8.641 -5.598 1 97.12 177 LEU B CA 1
ATOM 5092 C C . LEU B 1 177 ? 6.945 -8.258 -6.863 1 97.12 177 LEU B C 1
ATOM 5094 O O . LEU B 1 177 ? 5.711 -8.273 -6.875 1 97.12 177 LEU B O 1
ATOM 5098 N N . TYR B 1 178 ? 7.691 -8.016 -7.895 1 95.75 178 TYR B N 1
ATOM 5099 C CA . TYR B 1 178 ? 7.102 -7.613 -9.164 1 95.75 178 TYR B CA 1
ATOM 5100 C C . TYR B 1 178 ? 6.207 -8.719 -9.727 1 95.75 178 TYR B C 1
ATOM 5102 O O . TYR B 1 178 ? 5.062 -8.461 -10.102 1 95.75 178 TYR B O 1
ATOM 5110 N N . VAL B 1 179 ? 6.672 -9.836 -9.742 1 96.44 179 VAL B N 1
ATOM 5111 C CA . VAL B 1 179 ? 5.98 -10.953 -10.375 1 96.44 179 VAL B CA 1
ATOM 5112 C C . VAL B 1 179 ? 4.781 -11.359 -9.523 1 96.44 179 VAL B C 1
ATOM 5114 O O . VAL B 1 179 ? 3.668 -11.5 -10.031 1 96.44 179 VAL B O 1
ATOM 5117 N N . PHE B 1 180 ? 5.031 -11.57 -8.289 1 96.94 180 PHE B N 1
ATOM 5118 C CA . PHE B 1 180 ? 3.955 -12.031 -7.418 1 96.94 180 PHE B CA 1
ATOM 5119 C C . PHE B 1 180 ? 2.811 -11.031 -7.391 1 96.94 180 PHE B C 1
ATOM 5121 O O . PHE B 1 180 ? 1.642 -11.414 -7.309 1 96.94 180 PHE B O 1
ATOM 5128 N N . GLU B 1 181 ? 3.131 -9.75 -7.422 1 97.5 181 GLU B N 1
ATOM 5129 C CA . GLU B 1 181 ? 2.078 -8.742 -7.414 1 97.5 181 GLU B CA 1
ATOM 5130 C C . GLU B 1 181 ? 1.132 -8.922 -8.602 1 97.5 181 GLU B C 1
ATOM 5132 O O . GLU B 1 181 ? -0.083 -8.766 -8.453 1 97.5 181 GLU B O 1
ATOM 5137 N N . LYS B 1 182 ? 1.64 -9.234 -9.742 1 95.25 182 LYS B N 1
ATOM 5138 C CA . LYS B 1 182 ? 0.807 -9.414 -10.93 1 95.25 182 LYS B CA 1
ATOM 5139 C C . LYS B 1 182 ? -0.121 -10.617 -10.773 1 95.25 182 LYS B C 1
ATOM 5141 O O . LYS B 1 182 ? -1.303 -10.539 -11.117 1 95.25 182 LYS B O 1
ATOM 5146 N N . PHE B 1 183 ? 0.455 -11.672 -10.281 1 93 183 PHE B N 1
ATOM 5147 C CA . PHE B 1 183 ? -0.346 -12.875 -10.094 1 93 183 PHE B CA 1
ATOM 5148 C C . PHE B 1 183 ? -1.431 -12.648 -9.047 1 93 183 PHE B C 1
ATOM 5150 O O . PHE B 1 183 ? -2.582 -13.047 -9.242 1 93 183 PHE B O 1
ATOM 5157 N N . LEU B 1 184 ? -1.06 -12.016 -7.969 1 92.5 184 LEU B N 1
ATOM 5158 C CA . LEU B 1 184 ? -2.035 -11.766 -6.914 1 92.5 184 LEU B CA 1
ATOM 5159 C C . LEU B 1 184 ? -3.102 -10.781 -7.383 1 92.5 184 LEU B C 1
ATOM 5161 O O . LEU B 1 184 ? -4.27 -10.898 -7 1 92.5 184 LEU B O 1
ATOM 5165 N N . ALA B 1 185 ? -2.666 -9.758 -8.141 1 89.88 185 ALA B N 1
ATOM 5166 C CA . ALA B 1 185 ? -3.627 -8.82 -8.719 1 89.88 185 ALA B CA 1
ATOM 5167 C C . ALA B 1 185 ? -4.645 -9.547 -9.594 1 89.88 185 ALA B C 1
ATOM 5169 O O . ALA B 1 185 ? -5.848 -9.273 -9.508 1 89.88 185 ALA B O 1
ATOM 5170 N N . PHE B 1 186 ? -4.207 -10.492 -10.352 1 88.12 186 PHE B N 1
ATOM 5171 C CA . PHE B 1 186 ? -5.07 -11.289 -11.219 1 88.12 186 PHE B CA 1
ATOM 5172 C C . PHE B 1 186 ? -6.051 -12.109 -10.398 1 88.12 186 PHE B C 1
ATOM 5174 O O . PHE B 1 186 ? -7.242 -12.164 -10.711 1 88.12 186 PHE B O 1
ATOM 5181 N N . ASP B 1 187 ? -5.527 -12.664 -9.312 1 82.19 187 ASP B N 1
ATOM 5182 C CA . ASP B 1 187 ? -6.359 -13.516 -8.469 1 82.19 187 ASP B CA 1
ATOM 5183 C C . ASP B 1 187 ? -7.391 -12.688 -7.703 1 82.19 187 ASP B C 1
ATOM 5185 O O . ASP B 1 187 ? -8.516 -13.141 -7.473 1 82.19 187 ASP B O 1
ATOM 5189 N N . SER B 1 188 ? -6.945 -11.516 -7.281 1 78.69 188 SER B N 1
ATOM 5190 C CA . SER B 1 188 ? -7.781 -10.742 -6.371 1 78.69 188 SER B CA 1
ATOM 5191 C C . SER B 1 188 ? -8.625 -9.719 -7.129 1 78.69 188 SER B C 1
ATOM 5193 O O . SER B 1 188 ? -9.523 -9.102 -6.555 1 78.69 188 SER B O 1
ATOM 5195 N N . GLY B 1 189 ? -8.305 -9.484 -8.383 1 76.38 189 GLY B N 1
ATOM 5196 C CA . GLY B 1 189 ? -9.039 -8.5 -9.164 1 76.38 189 GLY B CA 1
ATOM 5197 C C . GLY B 1 189 ? -8.602 -7.074 -8.883 1 76.38 189 GLY B C 1
ATOM 5198 O O . GLY B 1 189 ? -9.297 -6.121 -9.258 1 76.38 189 GLY B O 1
ATOM 5199 N N . ARG B 1 190 ? -7.531 -6.969 -8.211 1 81.56 190 ARG B N 1
ATOM 5200 C CA . ARG B 1 190 ? -7.012 -5.637 -7.91 1 81.56 190 ARG B CA 1
ATOM 5201 C C . ARG B 1 190 ? -6.121 -5.133 -9.039 1 81.56 190 ARG B C 1
ATOM 5203 O O . ARG B 1 190 ? -5.68 -5.914 -9.891 1 81.56 190 ARG B O 1
ATOM 5210 N N . GLN B 1 191 ? -5.906 -3.838 -8.992 1 80.5 191 GLN B N 1
ATOM 5211 C CA . GLN B 1 191 ? -5.082 -3.248 -10.039 1 80.5 191 GLN B CA 1
ATOM 5212 C C . GLN B 1 191 ? -3.602 -3.285 -9.664 1 80.5 191 GLN B C 1
ATOM 5214 O O . GLN B 1 191 ? -3.23 -2.92 -8.555 1 80.5 191 GLN B O 1
ATOM 5219 N N . SER B 1 192 ? -2.881 -3.787 -10.578 1 87.5 192 SER B N 1
ATOM 5220 C CA . SER B 1 192 ? -1.432 -3.775 -10.414 1 87.5 192 SER B CA 1
ATOM 5221 C C . SER B 1 192 ? -0.876 -2.357 -10.5 1 87.5 192 SER B C 1
ATOM 5223 O O . SER B 1 192 ? -1.281 -1.581 -11.375 1 87.5 192 SER B O 1
ATOM 5225 N N . THR B 1 193 ? 0.011 -1.985 -9.586 1 79.56 193 THR B N 1
ATOM 5226 C CA . THR B 1 193 ? 0.533 -0.623 -9.578 1 79.56 193 THR B CA 1
ATOM 5227 C C . THR B 1 193 ? 2.055 -0.627 -9.68 1 79.56 193 THR B C 1
ATOM 5229 O O . THR B 1 193 ? 2.666 0.401 -9.984 1 79.56 193 THR B O 1
ATOM 5232 N N . LEU B 1 194 ? 2.625 -1.756 -9.406 1 88.69 194 LEU B N 1
ATOM 5233 C CA . LEU B 1 194 ? 4.082 -1.829 -9.422 1 88.69 194 LEU B CA 1
ATOM 5234 C C . LEU B 1 194 ? 4.605 -1.924 -10.852 1 88.69 194 LEU B C 1
ATOM 5236 O O . LEU B 1 194 ? 4.137 -2.754 -11.633 1 88.69 194 LEU B O 1
ATOM 5240 N N . ASP B 1 195 ? 5.477 -1.011 -11.188 1 84.38 195 ASP B N 1
ATOM 5241 C CA . ASP B 1 195 ? 6.027 -1.026 -12.539 1 84.38 195 ASP B CA 1
ATOM 5242 C C . ASP B 1 195 ? 7.555 -0.966 -12.516 1 84.38 195 ASP B C 1
ATOM 5244 O O . ASP B 1 195 ? 8.141 -0.35 -11.625 1 84.38 195 ASP B O 1
ATOM 5248 N N . ASP B 1 196 ? 8.102 -1.723 -13.359 1 84.44 196 ASP B N 1
ATOM 5249 C CA . ASP B 1 196 ? 9.531 -1.746 -13.641 1 84.44 196 ASP B CA 1
ATOM 5250 C C . ASP B 1 196 ? 9.789 -1.89 -15.141 1 84.44 196 ASP B C 1
ATOM 5252 O O . ASP B 1 196 ? 9.453 -2.91 -15.734 1 84.44 196 ASP B O 1
ATOM 5256 N N . PRO B 1 197 ? 10.375 -0.92 -15.656 1 78.69 197 PRO B N 1
ATOM 5257 C CA . PRO B 1 197 ? 10.539 -0.918 -17.109 1 78.69 197 PRO B CA 1
ATOM 5258 C C . PRO B 1 197 ? 11.312 -2.135 -17.609 1 78.69 197 PRO B C 1
ATOM 5260 O O . PRO B 1 197 ? 11.016 -2.652 -18.688 1 78.69 197 PRO B O 1
ATOM 5263 N N . ARG B 1 198 ? 12.219 -2.623 -16.969 1 81.69 198 ARG B N 1
ATOM 5264 C CA . ARG B 1 198 ? 13.008 -3.766 -17.406 1 81.69 198 ARG B CA 1
ATOM 5265 C C . ARG B 1 198 ? 12.211 -5.059 -17.297 1 81.69 198 ARG B C 1
ATOM 5267 O O . ARG B 1 198 ? 12.219 -5.879 -18.219 1 81.69 198 ARG B O 1
ATOM 5274 N N . LEU B 1 199 ? 11.555 -5.172 -16.219 1 88 199 LEU B N 1
ATOM 5275 C CA . LEU B 1 199 ? 10.789 -6.395 -16.016 1 88 199 LEU B CA 1
ATOM 5276 C C . LEU B 1 199 ? 9.523 -6.398 -16.859 1 88 199 LEU B C 1
ATOM 5278 O O . LEU B 1 199 ? 9.086 -7.453 -17.328 1 88 199 LEU B O 1
ATOM 5282 N N . SER B 1 200 ? 9.023 -5.254 -17.125 1 87.62 200 SER B N 1
ATOM 5283 C CA . SER B 1 200 ? 7.801 -5.168 -17.922 1 87.62 200 SER B CA 1
ATOM 5284 C C . SER B 1 200 ? 8.078 -5.449 -19.391 1 87.62 200 SER B C 1
ATOM 5286 O O . SER B 1 200 ? 7.152 -5.746 -20.156 1 87.62 200 SER B O 1
ATOM 5288 N N . SER B 1 201 ? 9.281 -5.352 -19.719 1 81.69 201 SER B N 1
ATOM 5289 C CA . SER B 1 201 ? 9.648 -5.582 -21.109 1 81.69 201 SER B CA 1
ATOM 5290 C C . SER B 1 201 ? 9.852 -7.066 -21.391 1 81.69 201 SER B C 1
ATOM 5292 O O . SER B 1 201 ? 9.906 -7.48 -22.547 1 81.69 201 SER B O 1
ATOM 5294 N N . VAL B 1 202 ? 9.961 -7.789 -20.391 1 82.19 202 VAL B N 1
ATOM 5295 C CA . VAL B 1 202 ? 10.172 -9.219 -20.562 1 82.19 202 VAL B CA 1
ATOM 5296 C C . VAL B 1 202 ? 8.969 -9.844 -21.281 1 82.19 202 VAL B C 1
ATOM 5298 O O . VAL B 1 202 ? 7.824 -9.625 -20.875 1 82.19 202 VAL B O 1
ATOM 5301 N N . GLY B 1 203 ? 9.172 -10.531 -22.359 1 71.12 203 GLY B N 1
ATOM 5302 C CA . GLY B 1 203 ? 8.141 -11.195 -23.125 1 71.12 203 GLY B CA 1
ATOM 5303 C C . GLY B 1 203 ? 7.609 -10.352 -24.281 1 71.12 203 GLY B C 1
ATOM 5304 O O . GLY B 1 203 ? 6.809 -10.828 -25.094 1 71.12 203 GLY B O 1
ATOM 5305 N N . ARG B 1 204 ? 7.797 -8.945 -24.281 1 64.12 204 ARG B N 1
ATOM 5306 C CA . ARG B 1 204 ? 7.297 -8.062 -25.328 1 64.12 204 ARG B CA 1
ATOM 5307 C C . ARG B 1 204 ? 8.32 -7.902 -26.453 1 64.12 204 ARG B C 1
ATOM 5309 O O . ARG B 1 204 ? 8.008 -7.348 -27.5 1 64.12 204 ARG B O 1
ATOM 5316 N N . GLN B 1 205 ? 9.57 -7.945 -26.172 1 51.62 205 GLN B N 1
ATOM 5317 C CA . GLN B 1 205 ? 10.555 -7.602 -27.188 1 51.62 205 GLN B CA 1
ATOM 5318 C C . GLN B 1 205 ? 10.305 -8.383 -28.469 1 51.62 205 GLN B C 1
ATOM 5320 O O . GLN B 1 205 ? 9.961 -9.562 -28.438 1 51.62 205 GLN B O 1
ATOM 5325 N N . ASP B 1 206 ? 9.992 -7.566 -29.5 1 45.22 206 ASP B N 1
ATOM 5326 C CA . ASP B 1 206 ? 10.094 -8.023 -30.875 1 45.22 206 ASP B CA 1
ATOM 5327 C C . ASP B 1 206 ? 11.352 -8.859 -31.094 1 45.22 206 ASP B C 1
ATOM 5329 O O . ASP B 1 206 ? 12.453 -8.43 -30.75 1 45.22 206 ASP B O 1
ATOM 5333 N N . PRO B 1 207 ? 11.18 -10.102 -31.438 1 39.53 207 PRO B N 1
ATOM 5334 C CA . PRO B 1 207 ? 12.359 -10.93 -31.719 1 39.53 207 PRO B CA 1
ATOM 5335 C C . PRO B 1 207 ? 13.406 -10.195 -32.562 1 39.53 207 PRO B C 1
ATOM 5337 O O . PRO B 1 207 ? 14.562 -10.609 -32.594 1 39.53 207 PRO B O 1
ATOM 5340 N N . THR B 1 208 ? 12.992 -9.438 -33.469 1 38.69 208 THR B N 1
ATOM 5341 C CA . THR B 1 208 ? 13.891 -8.844 -34.469 1 38.69 208 THR B CA 1
ATOM 5342 C C . THR B 1 208 ? 14.688 -7.703 -33.844 1 38.69 208 THR B C 1
ATOM 5344 O O . THR B 1 208 ? 15.562 -7.121 -34.469 1 38.69 208 THR B O 1
ATOM 5347 N N . GLU B 1 209 ? 14.141 -6.996 -33.062 1 42.44 209 GLU B N 1
ATOM 5348 C CA . GLU B 1 209 ? 14.938 -5.859 -32.594 1 42.44 209 GLU B CA 1
ATOM 5349 C C . GLU B 1 209 ? 16.156 -6.32 -31.812 1 42.44 209 GLU B C 1
ATOM 5351 O O . GLU B 1 209 ? 16.047 -7.156 -30.906 1 42.44 209 GLU B O 1
ATOM 5356 N N . PRO B 1 210 ? 17.328 -6.18 -32.438 1 34.56 210 PRO B N 1
ATOM 5357 C CA . PRO B 1 210 ? 18.547 -6.527 -31.719 1 34.56 210 PRO B CA 1
ATOM 5358 C C . PRO B 1 210 ? 18.484 -6.133 -30.25 1 34.56 210 PRO B C 1
ATOM 5360 O O . PRO B 1 210 ? 17.969 -5.062 -29.906 1 34.56 210 PRO B O 1
ATOM 5363 N N . MET B 1 211 ? 18.172 -6.996 -29.422 1 36.62 211 MET B N 1
ATOM 5364 C CA . MET B 1 211 ? 18.453 -6.719 -28.016 1 36.62 211 MET B CA 1
ATOM 5365 C C . MET B 1 211 ? 19.688 -5.836 -27.875 1 36.62 211 MET B C 1
ATOM 5367 O O . MET B 1 211 ? 20.797 -6.273 -28.141 1 36.62 211 MET B O 1
ATOM 5371 N N . ASN B 1 212 ? 19.75 -4.711 -28.359 1 36.44 212 ASN B N 1
ATOM 5372 C CA . ASN B 1 212 ? 21 -4.074 -27.969 1 36.44 212 ASN B CA 1
ATOM 5373 C C . ASN B 1 212 ? 21.562 -4.688 -26.688 1 36.44 212 ASN B C 1
ATOM 5375 O O . ASN B 1 212 ? 20.828 -5.223 -25.875 1 36.44 212 ASN B O 1
ATOM 5379 N N . ASN B 1 213 ? 22.922 -4.914 -26.594 1 35.78 213 ASN B N 1
ATOM 5380 C CA . ASN B 1 213 ? 23.844 -5.461 -25.609 1 35.78 213 ASN B CA 1
ATOM 5381 C C . ASN B 1 213 ? 23.406 -5.145 -24.188 1 35.78 213 ASN B C 1
ATOM 5383 O O . ASN B 1 213 ? 24.203 -5.266 -23.25 1 35.78 213 ASN B O 1
ATOM 5387 N N . GLU B 1 214 ? 22.766 -4.102 -23.891 1 38.22 214 GLU B N 1
ATOM 5388 C CA . GLU B 1 214 ? 22.953 -3.867 -22.469 1 38.22 214 GLU B CA 1
ATOM 5389 C C . GLU B 1 214 ? 22.391 -5.023 -21.641 1 38.22 214 GLU B C 1
ATOM 5391 O O . GLU B 1 214 ? 21.516 -5.758 -22.109 1 38.22 214 GLU B O 1
ATOM 5396 N N . LYS B 1 215 ? 22.922 -5.168 -20.266 1 41.97 215 LYS B N 1
ATOM 5397 C CA . LYS B 1 215 ? 22.922 -6.203 -19.234 1 41.97 215 LYS B CA 1
ATOM 5398 C C . LYS B 1 215 ? 21.5 -6.617 -18.875 1 41.97 215 LYS B C 1
ATOM 5400 O O . LYS B 1 215 ? 20.781 -5.883 -18.188 1 41.97 215 LYS B O 1
ATOM 5405 N N . ALA B 1 216 ? 20.812 -7.344 -19.672 1 42.47 216 ALA B N 1
ATOM 5406 C CA . ALA B 1 216 ? 19.516 -8.031 -19.531 1 42.47 216 ALA B CA 1
ATOM 5407 C C . ALA B 1 216 ? 19.391 -8.688 -18.156 1 42.47 216 ALA B C 1
ATOM 5409 O O . ALA B 1 216 ? 20.391 -9.117 -17.578 1 42.47 216 ALA B O 1
ATOM 5410 N N . LEU B 1 217 ? 18.5 -8.375 -17.438 1 48.66 217 LEU B N 1
ATOM 5411 C CA . LEU B 1 217 ? 18.125 -9.141 -16.25 1 48.66 217 LEU B CA 1
ATOM 5412 C C . LEU B 1 217 ? 18.266 -10.641 -16.516 1 48.66 217 LEU B C 1
ATOM 5414 O O . LEU B 1 217 ? 17.656 -11.164 -17.453 1 48.66 217 LEU B O 1
ATOM 5418 N N . VAL B 1 218 ? 19.344 -11.305 -16.156 1 58.19 218 VAL B N 1
ATOM 5419 C CA . VAL B 1 218 ? 19.547 -12.734 -16.375 1 58.19 218 VAL B CA 1
ATOM 5420 C C . VAL B 1 218 ? 18.547 -13.531 -15.539 1 58.19 218 VAL B C 1
ATOM 5422 O O . VAL B 1 218 ? 18.719 -13.672 -14.328 1 58.19 218 VAL B O 1
ATOM 5425 N N . LEU B 1 219 ? 17.328 -13.703 -16.078 1 68.69 219 LEU B N 1
ATOM 5426 C CA . LEU B 1 219 ? 16.359 -14.633 -15.516 1 68.69 219 LEU B CA 1
ATOM 5427 C C . LEU B 1 219 ? 16.547 -16.031 -16.078 1 68.69 219 LEU B C 1
ATOM 5429 O O . LEU B 1 219 ? 16.859 -16.188 -17.266 1 68.69 219 LEU B O 1
ATOM 5433 N N . GLN B 1 220 ? 16.531 -16.984 -15.141 1 73.94 220 GLN B N 1
ATOM 5434 C CA . GLN B 1 220 ? 16.469 -18.359 -15.617 1 73.94 220 GLN B CA 1
ATOM 5435 C C . GLN B 1 220 ? 15.258 -18.578 -16.531 1 73.94 220 GLN B C 1
ATOM 5437 O O . GLN B 1 220 ? 14.359 -17.734 -16.578 1 73.94 220 GLN B O 1
ATOM 5442 N N . ASP B 1 221 ? 15.359 -19.625 -17.312 1 82.31 221 ASP B N 1
ATOM 5443 C CA . ASP B 1 221 ? 14.312 -19.891 -18.297 1 82.31 221 ASP B CA 1
ATOM 5444 C C . ASP B 1 221 ? 12.93 -19.828 -17.656 1 82.31 221 ASP B C 1
ATOM 5446 O O . ASP B 1 221 ? 12.055 -19.094 -18.109 1 82.31 221 ASP B O 1
ATOM 5450 N N . TYR B 1 222 ? 12.812 -20.516 -16.641 1 87.19 222 TYR B N 1
ATOM 5451 C CA . TYR B 1 222 ? 11.516 -20.531 -15.969 1 87.19 222 TYR B CA 1
ATOM 5452 C C . TYR B 1 222 ? 11.109 -19.141 -15.523 1 87.19 222 TYR B C 1
ATOM 5454 O O . TYR B 1 222 ? 9.969 -18.719 -15.719 1 87.19 222 TYR B O 1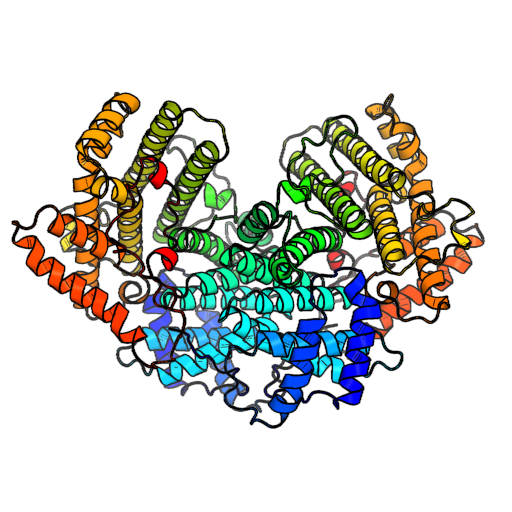
ATOM 5462 N N . GLU B 1 223 ? 12.102 -18.422 -14.938 1 90 223 GLU B N 1
ATOM 5463 C CA . GLU B 1 223 ? 11.828 -17.078 -14.422 1 90 223 GLU B CA 1
ATOM 5464 C C . GLU B 1 223 ? 11.43 -16.125 -15.539 1 90 223 GLU B C 1
ATOM 5466 O O . GLU B 1 223 ? 10.602 -15.242 -15.344 1 90 223 GLU B O 1
ATOM 5471 N N . ASN B 1 224 ? 11.984 -16.344 -16.594 1 91 224 ASN B N 1
ATOM 5472 C CA . ASN B 1 224 ? 11.641 -15.531 -17.766 1 91 224 ASN B CA 1
ATOM 5473 C C . ASN B 1 224 ? 10.203 -15.773 -18.203 1 91 224 ASN B C 1
ATOM 5475 O O . ASN B 1 224 ? 9.461 -14.82 -18.469 1 91 224 ASN B O 1
ATOM 5479 N N . PHE B 1 225 ? 9.836 -17.031 -18.266 1 92.06 225 PHE B N 1
ATOM 5480 C CA . PHE B 1 225 ? 8.484 -17.375 -18.688 1 92.06 225 PHE B CA 1
ATOM 5481 C C . PHE B 1 225 ? 7.465 -16.953 -17.641 1 92.06 225 PHE B C 1
ATOM 5483 O O . PHE B 1 225 ? 6.352 -16.547 -17.969 1 92.06 225 PHE B O 1
ATOM 5490 N N . LEU B 1 226 ? 7.898 -17.094 -16.406 1 93.94 226 LEU B N 1
ATOM 5491 C CA . LEU B 1 226 ? 7.027 -16.641 -15.32 1 93.94 226 LEU B CA 1
ATOM 5492 C C . LEU B 1 226 ? 6.809 -15.141 -15.391 1 93.94 226 LEU B C 1
ATOM 5494 O O . LEU B 1 226 ? 5.684 -14.656 -15.234 1 93.94 226 LEU B O 1
ATOM 5498 N N . THR B 1 227 ? 7.844 -14.414 -15.617 1 94.69 227 THR B N 1
ATOM 5499 C CA . THR B 1 227 ? 7.77 -12.961 -15.734 1 94.69 227 THR B CA 1
ATOM 5500 C C . THR B 1 227 ? 6.93 -12.555 -16.938 1 94.69 227 THR B C 1
ATOM 5502 O O . THR B 1 227 ? 6.117 -11.633 -16.859 1 94.69 227 THR B O 1
ATOM 5505 N N . SER B 1 228 ? 7.148 -13.219 -17.969 1 94.5 228 SER B N 1
ATOM 5506 C CA . SER B 1 228 ? 6.387 -12.93 -19.188 1 94.5 228 SER B CA 1
ATOM 5507 C C . SER B 1 228 ? 4.895 -13.172 -18.969 1 94.5 228 SER B C 1
ATOM 5509 O O . SER B 1 228 ? 4.062 -12.383 -19.422 1 94.5 228 SER B O 1
ATOM 5511 N N . LEU B 1 229 ? 4.574 -14.281 -18.375 1 95.25 229 LEU B N 1
ATOM 5512 C CA . LEU B 1 229 ? 3.168 -14.539 -18.094 1 95.25 229 LEU B CA 1
ATOM 5513 C C . LEU B 1 229 ? 2.6 -13.477 -17.156 1 95.25 229 LEU B C 1
ATOM 5515 O O . LEU B 1 229 ? 1.46 -13.039 -17.328 1 95.25 229 LEU B O 1
ATOM 5519 N N . ALA B 1 230 ? 3.395 -13.125 -16.156 1 95.94 230 ALA B N 1
ATOM 5520 C CA . ALA B 1 230 ? 2.98 -12.062 -15.25 1 95.94 230 ALA B CA 1
ATOM 5521 C C . ALA B 1 230 ? 2.627 -10.789 -16.016 1 95.94 230 ALA B C 1
ATOM 5523 O O . ALA B 1 230 ? 1.64 -10.125 -15.703 1 95.94 230 ALA B O 1
ATOM 5524 N N . ASN B 1 231 ? 3.389 -10.461 -16.984 1 94.88 231 ASN B N 1
ATOM 5525 C CA . ASN B 1 231 ? 3.145 -9.273 -17.797 1 94.88 231 ASN B CA 1
ATOM 5526 C C . ASN B 1 231 ? 1.87 -9.414 -18.625 1 94.88 231 ASN B C 1
ATOM 5528 O O . ASN B 1 231 ? 1.145 -8.438 -18.828 1 94.88 231 ASN B O 1
ATOM 5532 N N . VAL B 1 232 ? 1.644 -10.594 -19.094 1 94.38 232 VAL B N 1
ATOM 5533 C CA . VAL B 1 232 ? 0.414 -10.844 -19.844 1 94.38 232 VAL B CA 1
ATOM 5534 C C . VAL B 1 232 ? -0.792 -10.656 -18.922 1 94.38 232 VAL B C 1
ATOM 5536 O O . VAL B 1 232 ? -1.778 -10.016 -19.312 1 94.38 232 VAL B O 1
ATOM 5539 N N . LEU B 1 233 ? -0.715 -11.219 -17.781 1 92.94 233 LEU B N 1
ATOM 5540 C CA . LEU B 1 233 ? -1.803 -11.086 -16.812 1 92.94 233 LEU B CA 1
ATOM 5541 C C . LEU B 1 233 ? -2.043 -9.617 -16.469 1 92.94 233 LEU B C 1
ATOM 5543 O O . LEU B 1 233 ? -3.191 -9.188 -16.328 1 92.94 233 LEU B O 1
ATOM 5547 N N . ARG B 1 234 ? -0.99 -8.938 -16.312 1 92.69 234 ARG B N 1
ATOM 5548 C CA . ARG B 1 234 ? -1.11 -7.508 -16.062 1 92.69 234 ARG B CA 1
ATOM 5549 C C . ARG B 1 234 ? -1.832 -6.805 -17.203 1 92.69 234 ARG B C 1
ATOM 5551 O O . ARG B 1 234 ? -2.727 -5.988 -16.969 1 92.69 234 ARG B O 1
ATOM 5558 N N . GLU B 1 235 ? -1.422 -7.094 -18.359 1 89.75 235 GLU B N 1
ATOM 5559 C CA . GLU B 1 235 ? -2.043 -6.48 -19.531 1 89.75 235 GLU B CA 1
ATOM 5560 C C . GLU B 1 235 ? -3.521 -6.844 -19.625 1 89.75 235 GLU B C 1
ATOM 5562 O O . GLU B 1 235 ? -4.344 -6.016 -20.016 1 89.75 235 GLU B O 1
ATOM 5567 N N . MET B 1 236 ? -3.762 -8.023 -19.359 1 89.25 236 MET B N 1
ATOM 5568 C CA . MET B 1 236 ? -5.152 -8.461 -19.344 1 89.25 236 MET B CA 1
ATOM 5569 C C . MET B 1 236 ? -5.977 -7.629 -18.375 1 89.25 236 MET B C 1
ATOM 5571 O O . MET B 1 236 ? -7.066 -7.168 -18.719 1 89.25 236 MET B O 1
ATOM 5575 N N . GLN B 1 237 ? -5.477 -7.363 -17.266 1 82.19 237 GLN B N 1
ATOM 5576 C CA . GLN B 1 237 ? -6.176 -6.586 -16.25 1 82.19 237 GLN B CA 1
ATOM 5577 C C . GLN B 1 237 ? -6.293 -5.121 -16.656 1 82.19 237 GLN B C 1
ATOM 5579 O O . GLN B 1 237 ? -7.355 -4.516 -16.5 1 82.19 237 GLN B O 1
ATOM 5584 N N . HIS B 1 238 ? -5.254 -4.629 -17.141 1 82.5 238 HIS B N 1
ATOM 5585 C CA . HIS B 1 238 ? -5.23 -3.223 -17.531 1 82.5 238 HIS B CA 1
ATOM 5586 C C . HIS B 1 238 ? -6.238 -2.943 -18.641 1 82.5 238 HIS B C 1
ATOM 5588 O O . HIS B 1 238 ? -6.98 -1.962 -18.578 1 82.5 238 HIS B O 1
ATOM 5594 N N . ARG B 1 239 ? -6.207 -3.74 -19.547 1 81.25 239 ARG B N 1
ATOM 5595 C CA . ARG B 1 239 ? -7.105 -3.555 -20.688 1 81.25 239 ARG B CA 1
ATOM 5596 C C . ARG B 1 239 ? -8.562 -3.74 -20.266 1 81.25 239 ARG B C 1
ATOM 5598 O O . ARG B 1 239 ? -9.445 -3.02 -20.734 1 81.25 239 ARG B O 1
ATOM 5605 N N . SER B 1 240 ? -8.727 -4.668 -19.484 1 75.44 240 SER B N 1
ATOM 5606 C CA . SER B 1 240 ? -10.086 -4.898 -19 1 75.44 240 SER B CA 1
ATOM 5607 C C . SER B 1 240 ? -10.586 -3.717 -18.172 1 75.44 240 SER B C 1
ATOM 5609 O O . SER B 1 240 ? -11.734 -3.291 -18.312 1 75.44 240 SER B O 1
ATOM 5611 N N . TRP B 1 241 ? -9.758 -3.248 -17.406 1 66.94 241 TRP B N 1
ATOM 5612 C CA . TRP B 1 241 ? -10.117 -2.104 -16.578 1 66.94 241 TRP B CA 1
ATOM 5613 C C . TRP B 1 241 ? -10.383 -0.872 -17.438 1 66.94 241 TRP B C 1
ATOM 5615 O O . TRP B 1 241 ? -11.352 -0.144 -17.203 1 66.94 241 TRP B O 1
ATOM 5625 N N . HIS B 1 242 ? -9.562 -0.643 -18.328 1 69.44 242 HIS B N 1
ATOM 5626 C CA . HIS B 1 242 ? -9.727 0.509 -19.203 1 69.44 242 HIS B CA 1
ATOM 5627 C C . HIS B 1 242 ? -11.039 0.423 -19.984 1 69.44 242 HIS B C 1
ATOM 5629 O O . HIS B 1 242 ? -11.727 1.429 -20.156 1 69.44 242 HIS B O 1
ATOM 5635 N N . THR B 1 243 ? -11.266 -0.684 -20.453 1 68.19 243 THR B N 1
ATOM 5636 C CA . THR B 1 243 ? -12.508 -0.885 -21.203 1 68.19 243 THR B CA 1
ATOM 5637 C C . THR B 1 243 ? -13.719 -0.661 -20.312 1 68.19 243 THR B C 1
ATOM 5639 O O . THR B 1 243 ? -14.688 -0.017 -20.719 1 68.19 243 THR B O 1
ATOM 5642 N N . TRP B 1 244 ? -13.648 -1.101 -19.141 1 62 244 TRP B N 1
ATOM 5643 C CA . TRP B 1 244 ? -14.734 -0.905 -18.188 1 62 244 TRP B CA 1
ATOM 5644 C C . TRP B 1 244 ? -14.891 0.57 -17.844 1 62 244 TRP B C 1
ATOM 5646 O O . TRP B 1 244 ? -16.016 1.087 -17.781 1 62 244 TRP B O 1
ATOM 5656 N N . ARG B 1 245 ? -13.82 1.207 -17.625 1 59.44 245 ARG B N 1
ATOM 5657 C CA . ARG B 1 245 ? -13.852 2.619 -17.266 1 59.44 245 ARG B CA 1
ATOM 5658 C C . ARG B 1 245 ? -14.438 3.469 -18.375 1 59.44 245 ARG B C 1
ATOM 5660 O O . ARG B 1 245 ? -15.25 4.359 -18.141 1 59.44 245 ARG B O 1
ATOM 5667 N N . THR B 1 246 ? -13.953 3.217 -19.516 1 61.91 246 THR B N 1
ATOM 5668 C CA . THR B 1 246 ? -14.422 3.965 -20.688 1 61.91 246 THR B CA 1
ATOM 5669 C C . THR B 1 246 ? -15.922 3.752 -20.891 1 61.91 246 THR B C 1
ATOM 5671 O O . THR B 1 246 ? -16.641 4.688 -21.25 1 61.91 246 THR B O 1
ATOM 5674 N N . GLU B 1 247 ? -16.359 2.594 -20.641 1 59.94 247 GLU B N 1
ATOM 5675 C CA . GLU B 1 247 ? -17.781 2.273 -20.797 1 59.94 247 GLU B CA 1
ATOM 5676 C C . GLU B 1 247 ? -18.609 2.936 -19.703 1 59.94 247 GLU B C 1
ATOM 5678 O O . GLU B 1 247 ? -19.688 3.473 -19.969 1 59.94 247 GLU B O 1
ATOM 5683 N N . SER B 1 248 ? -18.062 2.824 -18.531 1 53.16 248 SER B N 1
ATOM 5684 C CA . SER B 1 248 ? -18.844 3.236 -17.375 1 53.16 248 SER B CA 1
ATOM 5685 C C . SER B 1 248 ? -18.766 4.746 -17.156 1 53.16 248 SER B C 1
ATOM 5687 O O . SER B 1 248 ? -19.734 5.363 -16.703 1 53.16 248 SER B O 1
ATOM 5689 N N . LEU B 1 249 ? -17.562 5.152 -17.531 1 53.47 249 LEU B N 1
ATOM 5690 C CA . LEU B 1 249 ? -17.359 6.547 -17.156 1 53.47 249 LEU B CA 1
ATOM 5691 C C . LEU B 1 249 ? -17.438 7.457 -18.375 1 53.47 249 LEU B C 1
ATOM 5693 O O . LEU B 1 249 ? -17.875 8.609 -18.281 1 53.47 249 LEU B O 1
ATOM 5697 N N . ASP B 1 250 ? -17.016 6.738 -19.516 1 59.75 250 ASP B N 1
ATOM 5698 C CA . ASP B 1 250 ? -16.984 7.605 -20.688 1 59.75 250 ASP B CA 1
ATOM 5699 C C . ASP B 1 250 ? -18.219 7.406 -21.562 1 59.75 250 ASP B C 1
ATOM 5701 O O . ASP B 1 250 ? -18.828 6.332 -21.562 1 59.75 250 ASP B O 1
ATOM 5705 N N . THR B 1 251 ? -19.031 8.359 -21.641 1 59.5 251 THR B N 1
ATOM 5706 C CA . THR B 1 251 ? -20.234 8.398 -22.469 1 59.5 251 THR B CA 1
ATOM 5707 C C . THR B 1 251 ? -20 7.695 -23.812 1 59.5 251 THR B C 1
ATOM 5709 O O . THR B 1 251 ? -19.875 8.352 -24.844 1 59.5 251 THR B O 1
ATOM 5712 N N . THR B 1 252 ? -19.656 6.496 -23.766 1 67.44 252 THR B N 1
ATOM 5713 C CA . THR B 1 252 ? -19.453 5.77 -25.016 1 67.44 252 THR B CA 1
ATOM 5714 C C . THR B 1 252 ? -20.719 5.043 -25.438 1 67.44 252 THR B C 1
ATOM 5716 O O . THR B 1 252 ? -21.484 4.586 -24.578 1 67.44 252 THR B O 1
ATOM 5719 N N . SER B 1 253 ? -21.047 5.121 -26.719 1 74.38 253 SER B N 1
ATOM 5720 C CA . SER B 1 253 ? -22.203 4.406 -27.234 1 74.38 253 SER B CA 1
ATOM 5721 C C . SER B 1 253 ? -22.109 2.912 -26.953 1 74.38 253 SER B C 1
ATOM 5723 O O . SER B 1 253 ? -21.016 2.375 -26.781 1 74.38 253 SER B O 1
ATOM 5725 N N . ASP B 1 254 ? -23.234 2.322 -26.859 1 73.19 254 ASP B N 1
ATOM 5726 C CA . ASP B 1 254 ? -23.312 0.888 -26.594 1 73.19 254 ASP B CA 1
ATOM 5727 C C . ASP B 1 254 ? -22.547 0.099 -27.656 1 73.19 254 ASP B C 1
ATOM 5729 O O . ASP B 1 254 ? -21.859 -0.876 -27.344 1 73.19 254 ASP B O 1
ATOM 5733 N N . ALA B 1 255 ? -22.703 0.529 -28.875 1 77.25 255 ALA B N 1
ATOM 5734 C CA . ALA B 1 255 ? -22.031 -0.162 -29.984 1 77.25 255 ALA B CA 1
ATOM 5735 C C . ALA B 1 255 ? -20.516 -0.056 -29.859 1 77.25 255 ALA B C 1
ATOM 5737 O O . ALA B 1 255 ? -19.812 -1.036 -30.062 1 77.25 255 ALA B O 1
ATOM 5738 N N . ASP B 1 256 ? -20.062 1.078 -29.484 1 81.19 256 ASP B N 1
ATOM 5739 C CA . ASP B 1 256 ? -18.625 1.298 -29.344 1 81.19 256 ASP B CA 1
ATOM 5740 C C . ASP B 1 256 ? -18.078 0.528 -28.141 1 81.19 256 ASP B C 1
ATOM 5742 O O . ASP B 1 256 ? -16.938 0.043 -28.188 1 81.19 256 ASP B O 1
ATOM 5746 N N . ALA B 1 257 ? -18.938 0.442 -27.172 1 77.06 257 ALA B N 1
ATOM 5747 C CA . ALA B 1 257 ? -18.531 -0.307 -25.984 1 77.06 257 ALA B CA 1
ATOM 5748 C C . ALA B 1 257 ? -18.375 -1.792 -26.312 1 77.06 257 ALA B C 1
ATOM 5750 O O . ALA B 1 257 ? -17.406 -2.43 -25.875 1 77.06 257 ALA B O 1
ATOM 5751 N N . ARG B 1 258 ? -19.312 -2.246 -27.109 1 78 258 ARG B N 1
ATOM 5752 C CA . ARG B 1 258 ? -19.25 -3.654 -27.484 1 78 258 ARG B CA 1
ATOM 5753 C C . ARG B 1 258 ? -18.062 -3.93 -28.391 1 78 258 ARG B C 1
ATOM 5755 O O . ARG B 1 258 ? -17.359 -4.926 -28.219 1 78 258 ARG B O 1
ATOM 5762 N N . ALA B 1 259 ? -17.828 -3.094 -29.297 1 83.94 259 ALA B N 1
ATOM 5763 C CA . ALA B 1 259 ? -16.688 -3.23 -30.203 1 83.94 259 ALA B CA 1
ATOM 5764 C C . ALA B 1 259 ? -15.367 -3.234 -29.438 1 83.94 259 ALA B C 1
ATOM 5766 O O . ALA B 1 259 ? -14.477 -4.043 -29.703 1 83.94 259 ALA B O 1
ATOM 5767 N N . SER B 1 260 ? -15.305 -2.359 -28.484 1 82.62 260 SER B N 1
ATOM 5768 C CA . SER B 1 260 ? -14.086 -2.244 -27.688 1 82.62 260 SER B CA 1
ATOM 5769 C C . SER B 1 260 ? -13.852 -3.498 -26.859 1 82.62 260 SER B C 1
ATOM 5771 O O . SER B 1 260 ? -12.719 -3.951 -26.703 1 82.62 260 SER B O 1
ATOM 5773 N N . LYS B 1 261 ? -14.914 -4.055 -26.359 1 82.5 261 LYS B N 1
ATOM 5774 C CA . LYS B 1 261 ? -14.805 -5.258 -25.547 1 82.5 261 LYS B CA 1
ATOM 5775 C C . LYS B 1 261 ? -14.32 -6.449 -26.375 1 82.5 261 LYS B C 1
ATOM 5777 O O . LYS B 1 261 ? -13.469 -7.219 -25.922 1 82.5 261 LYS B O 1
ATOM 5782 N N . ILE B 1 262 ? -14.828 -6.543 -27.547 1 85 262 ILE B N 1
ATOM 5783 C CA . ILE B 1 262 ? -14.469 -7.656 -28.422 1 85 262 ILE B CA 1
ATOM 5784 C C . ILE B 1 262 ? -13.016 -7.512 -28.875 1 85 262 ILE B C 1
ATOM 5786 O O . ILE B 1 262 ? -12.266 -8.484 -28.875 1 85 262 ILE B O 1
ATOM 5790 N N . ARG B 1 263 ? -12.641 -6.344 -29.188 1 87.31 263 ARG B N 1
ATOM 5791 C CA . ARG B 1 263 ? -11.273 -6.109 -29.641 1 87.31 263 ARG B CA 1
ATOM 5792 C C . ARG B 1 263 ? -10.281 -6.344 -28.516 1 87.31 263 ARG B C 1
ATOM 5794 O O . ARG B 1 263 ? -9.18 -6.859 -28.734 1 87.31 263 ARG B O 1
ATOM 5801 N N . THR B 1 264 ? -10.703 -5.957 -27.359 1 86.94 264 THR B N 1
ATOM 5802 C CA . THR B 1 264 ? -9.859 -6.191 -26.188 1 86.94 264 THR B CA 1
ATOM 5803 C C . THR B 1 264 ? -9.711 -7.688 -25.922 1 86.94 264 THR B C 1
ATOM 5805 O O . THR B 1 264 ? -8.609 -8.164 -25.625 1 86.94 264 THR B O 1
ATOM 5808 N N . ALA B 1 265 ? -10.797 -8.375 -26 1 88 265 ALA B N 1
ATOM 5809 C CA . ALA B 1 265 ? -10.742 -9.82 -25.828 1 88 265 ALA B CA 1
ATOM 5810 C C . ALA B 1 265 ? -9.82 -10.469 -26.859 1 88 265 ALA B C 1
ATOM 5812 O O . ALA B 1 265 ? -9.055 -11.383 -26.531 1 88 265 ALA B O 1
ATOM 5813 N N . GLY B 1 266 ? -9.984 -9.992 -28.047 1 90.94 266 GLY B N 1
ATOM 5814 C CA . GLY B 1 266 ? -9.117 -10.5 -29.094 1 90.94 266 GLY B CA 1
ATOM 5815 C C . GLY B 1 266 ? -7.648 -10.227 -28.844 1 90.94 266 GLY B C 1
ATOM 5816 O O . GLY B 1 266 ? -6.805 -11.102 -29.062 1 90.94 266 GLY B O 1
ATOM 5817 N N . ALA B 1 267 ? -7.348 -9.078 -28.391 1 91.19 267 ALA B N 1
ATOM 5818 C CA . ALA B 1 267 ? -5.969 -8.703 -28.094 1 91.19 267 ALA B CA 1
ATOM 5819 C C . ALA B 1 267 ? -5.395 -9.555 -26.969 1 91.19 267 ALA B C 1
ATOM 5821 O O . ALA B 1 267 ? -4.238 -9.984 -27.031 1 91.19 267 ALA B O 1
ATOM 5822 N N . ILE B 1 268 ? -6.184 -9.781 -25.953 1 90.94 268 ILE B N 1
ATOM 5823 C CA . ILE B 1 268 ? -5.746 -10.578 -24.812 1 90.94 268 ILE B CA 1
ATOM 5824 C C . ILE B 1 268 ? -5.535 -12.031 -25.25 1 90.94 268 ILE B C 1
ATOM 5826 O O . ILE B 1 268 ? -4.559 -12.672 -24.844 1 90.94 268 ILE B O 1
ATOM 5830 N N . ASP B 1 269 ? -6.41 -12.477 -26.016 1 92.38 269 ASP B N 1
ATOM 5831 C CA . ASP B 1 269 ? -6.266 -13.828 -26.547 1 92.38 269 ASP B CA 1
ATOM 5832 C C . ASP B 1 269 ? -4.953 -13.984 -27.312 1 92.38 269 ASP B C 1
ATOM 5834 O O . ASP B 1 269 ? -4.27 -15 -27.188 1 92.38 269 ASP B O 1
ATOM 5838 N N . THR B 1 270 ? -4.691 -13 -28.062 1 93 270 THR B N 1
ATOM 5839 C CA . THR B 1 270 ? -3.461 -13.023 -28.844 1 93 270 THR B CA 1
ATOM 5840 C C . THR B 1 270 ? -2.24 -13.078 -27.922 1 93 270 THR B C 1
ATOM 5842 O O . THR B 1 270 ? -1.295 -13.828 -28.188 1 93 270 THR B O 1
ATOM 5845 N N . LEU B 1 271 ? -2.26 -12.359 -26.938 1 93.69 271 LEU B N 1
ATOM 5846 C CA . LEU B 1 271 ? -1.144 -12.344 -26 1 93.69 271 LEU B CA 1
ATOM 5847 C C . LEU B 1 271 ? -0.978 -13.703 -25.328 1 93.69 271 LEU B C 1
ATOM 5849 O O . LEU B 1 271 ? 0.144 -14.188 -25.172 1 93.69 271 LEU B O 1
ATOM 5853 N N . LEU B 1 272 ? -2.072 -14.297 -24.922 1 93.56 272 LEU B N 1
ATOM 5854 C CA . LEU B 1 272 ? -2.037 -15.602 -24.266 1 93.56 272 LEU B CA 1
ATOM 5855 C C . LEU B 1 272 ? -1.551 -16.688 -25.234 1 93.56 272 LEU B C 1
ATOM 5857 O O . LEU B 1 272 ? -0.728 -17.516 -24.859 1 93.56 272 LEU B O 1
ATOM 5861 N N . TRP B 1 273 ? -2.039 -16.547 -26.375 1 91.5 273 TRP B N 1
ATOM 5862 C CA . TRP B 1 273 ? -1.66 -17.516 -27.391 1 91.5 273 TRP B CA 1
ATOM 5863 C C . TRP B 1 273 ? -0.18 -17.391 -27.75 1 91.5 273 TRP B C 1
ATOM 5865 O O . TRP B 1 273 ? 0.512 -18.406 -27.906 1 91.5 273 TRP B O 1
ATOM 5875 N N . GLU B 1 274 ? 0.272 -16.219 -27.875 1 91 274 GLU B N 1
ATOM 5876 C CA . GLU B 1 274 ? 1.683 -15.984 -28.156 1 91 274 GLU B CA 1
ATOM 5877 C C . GLU B 1 274 ? 2.57 -16.453 -27.016 1 91 274 GLU B C 1
ATOM 5879 O O . GLU B 1 274 ? 3.648 -17.016 -27.25 1 91 274 GLU B O 1
ATOM 5884 N N . TRP B 1 275 ? 2.166 -16.203 -25.875 1 93.62 275 TRP B N 1
ATOM 5885 C CA . TRP B 1 275 ? 2.932 -16.672 -24.719 1 93.62 275 TRP B CA 1
ATOM 5886 C C . TRP B 1 275 ? 3.039 -18.203 -24.719 1 93.62 275 TRP B C 1
ATOM 5888 O O . TRP B 1 275 ? 4.129 -18.75 -24.531 1 93.62 275 TRP B O 1
ATOM 5898 N N . ARG B 1 276 ? 1.928 -18.875 -24.891 1 90.56 276 ARG B N 1
ATOM 5899 C CA . ARG B 1 276 ? 1.93 -20.328 -24.938 1 90.56 276 ARG B CA 1
ATOM 5900 C C . ARG B 1 276 ? 2.842 -20.844 -26.047 1 90.56 276 ARG B C 1
ATOM 5902 O O . ARG B 1 276 ? 3.574 -21.812 -25.859 1 90.56 276 ARG B O 1
ATOM 5909 N N . GLY B 1 277 ? 2.73 -20.156 -27.125 1 87.06 277 GLY B N 1
ATOM 5910 C CA . GLY B 1 277 ? 3.539 -20.547 -28.266 1 87.06 277 GLY B CA 1
ATOM 5911 C C . GLY B 1 277 ? 5.023 -20.328 -28.047 1 87.06 277 GLY B C 1
ATOM 5912 O O . GLY B 1 277 ? 5.852 -20.969 -28.703 1 87.06 277 GLY B O 1
ATOM 5913 N N . SER B 1 278 ? 5.379 -19.484 -27.156 1 87.31 278 SER B N 1
ATOM 5914 C CA . SER B 1 278 ? 6.781 -19.172 -26.906 1 87.31 278 SER B CA 1
ATOM 5915 C C . SER B 1 278 ? 7.418 -20.219 -25.984 1 87.31 278 SER B C 1
ATOM 5917 O O . SER B 1 278 ? 8.641 -20.281 -25.859 1 87.31 278 SER B O 1
ATOM 5919 N N . LEU B 1 279 ? 6.613 -21.062 -25.375 1 86.38 279 LEU B N 1
ATOM 5920 C CA . LEU B 1 279 ? 7.133 -22.094 -24.469 1 86.38 279 LEU B CA 1
ATOM 5921 C C . LEU B 1 279 ? 7.863 -23.188 -25.25 1 86.38 279 LEU B C 1
ATOM 5923 O O . LEU B 1 279 ? 7.539 -23.453 -26.406 1 86.38 279 LEU B O 1
ATOM 5927 N N . PRO B 1 280 ? 8.852 -23.703 -24.578 1 82.62 280 PRO B N 1
ATOM 5928 C CA . PRO B 1 280 ? 9.461 -24.875 -25.203 1 82.62 280 PRO B CA 1
ATOM 5929 C C . PRO B 1 280 ? 8.445 -26 -25.484 1 82.62 280 PRO B C 1
ATOM 5931 O O . PRO B 1 280 ? 7.496 -26.172 -24.719 1 82.62 280 PRO B O 1
ATOM 5934 N N . SER B 1 281 ? 8.641 -26.734 -26.484 1 77.5 281 SER B N 1
ATOM 5935 C CA . SER B 1 281 ? 7.703 -27.734 -26.984 1 77.5 281 SER B CA 1
ATOM 5936 C C . SER B 1 281 ? 7.367 -28.766 -25.906 1 77.5 281 SER B C 1
ATOM 5938 O O . SER B 1 281 ? 6.242 -29.25 -25.844 1 77.5 281 SER B O 1
ATOM 5940 N N . GLU B 1 282 ? 8.336 -28.969 -25.016 1 75.25 282 GLU B N 1
ATOM 5941 C CA . GLU B 1 282 ? 8.141 -29.969 -23.969 1 75.25 282 GLU B CA 1
ATOM 5942 C C . GLU B 1 282 ? 7.105 -29.516 -22.953 1 75.25 282 GLU B C 1
ATOM 5944 O O . GLU B 1 282 ? 6.512 -30.328 -22.25 1 75.25 282 GLU B O 1
ATOM 5949 N N . TYR B 1 283 ? 6.844 -28.203 -23.016 1 75.12 283 TYR B N 1
ATOM 5950 C CA . TYR B 1 283 ? 5.961 -27.703 -21.969 1 75.12 283 TYR B CA 1
ATOM 5951 C C . TYR B 1 283 ? 4.676 -27.141 -22.562 1 75.12 283 TYR B C 1
ATOM 5953 O O . TYR B 1 283 ? 3.842 -26.594 -21.844 1 75.12 283 TYR B O 1
ATOM 5961 N N . GLN B 1 284 ? 4.508 -27.172 -23.812 1 65.75 284 GLN B N 1
ATOM 5962 C CA . GLN B 1 284 ? 3.277 -26.703 -24.422 1 65.75 284 GLN B CA 1
ATOM 5963 C C . GLN B 1 284 ? 2.125 -27.672 -24.172 1 65.75 284 GLN B C 1
ATOM 5965 O O . GLN B 1 284 ? 2.289 -28.875 -24.312 1 65.75 284 GLN B O 1
ATOM 5970 N N . VAL B 1 285 ? 1.201 -27.25 -23.375 1 55.22 285 VAL B N 1
ATOM 5971 C CA . VAL B 1 285 ? 0.028 -28.047 -23.016 1 55.22 285 VAL B CA 1
ATOM 5972 C C . VAL B 1 285 ? -0.733 -28.453 -24.266 1 55.22 285 VAL B C 1
ATOM 5974 O O . VAL B 1 285 ? -0.934 -27.656 -25.172 1 55.22 285 VAL B O 1
ATOM 5977 N N . GLY B 1 286 ? -1.13 -29.844 -24.516 1 48.59 286 GLY B N 1
ATOM 5978 C CA . GLY B 1 286 ? -1.891 -30.469 -25.578 1 48.59 286 GLY B CA 1
ATOM 5979 C C . GLY B 1 286 ? -1.035 -31.297 -26.516 1 48.59 286 GLY B C 1
ATOM 5980 O O . GLY B 1 286 ? -1.552 -31.938 -27.438 1 48.59 286 GLY B O 1
ATOM 5981 N N . THR B 1 287 ? 0.122 -30.844 -26.625 1 42.31 287 THR B N 1
ATOM 5982 C CA . THR B 1 287 ? 0.81 -31.75 -27.531 1 42.31 287 THR B CA 1
ATOM 5983 C C . THR B 1 287 ? 0.999 -33.125 -26.891 1 42.31 287 THR B C 1
ATOM 5985 O O . THR B 1 287 ? 1.063 -33.219 -25.656 1 42.31 287 THR B O 1
ATOM 5988 N N . SER B 1 288 ? 0.471 -34.062 -27.516 1 40.09 288 SER B N 1
ATOM 5989 C CA . SER B 1 288 ? 0.477 -35.5 -27.219 1 40.09 288 SER B CA 1
ATOM 5990 C C . SER B 1 288 ? 1.661 -35.875 -26.328 1 40.09 288 SER B C 1
ATOM 5992 O O . SER B 1 288 ? 1.626 -36.906 -25.641 1 40.09 288 SER B O 1
ATOM 5994 N N . SER B 1 289 ? 2.695 -35.344 -26.594 1 39.56 289 SER B N 1
ATOM 5995 C CA . SER B 1 289 ? 3.891 -35.812 -25.875 1 39.56 289 SER B CA 1
ATOM 5996 C C . SER B 1 289 ? 3.912 -35.281 -24.453 1 39.56 289 SER B C 1
ATOM 5998 O O . SER B 1 289 ? 4.895 -35.469 -23.719 1 39.56 289 SER B O 1
ATOM 6000 N N . SER B 1 290 ? 3.078 -34.5 -24.016 1 42.62 290 SER B N 1
ATOM 6001 C CA . SER B 1 290 ? 2.977 -33.781 -22.734 1 42.62 290 SER B CA 1
ATOM 6002 C C . SER B 1 290 ? 2.498 -34.719 -21.625 1 42.62 290 SER B C 1
ATOM 6004 O O . SER B 1 290 ? 2.465 -34.344 -20.453 1 42.62 290 SER B O 1
ATOM 6006 N N . ALA B 1 291 ? 1.634 -35.656 -21.969 1 42.09 291 ALA B N 1
ATOM 6007 C CA . ALA B 1 291 ? 1.235 -36.719 -21.031 1 42.09 291 ALA B CA 1
ATOM 6008 C C . ALA B 1 291 ? 2.438 -37.25 -20.25 1 42.09 291 ALA B C 1
ATOM 6010 O O . ALA B 1 291 ? 2.311 -37.656 -19.094 1 42.09 291 ALA B O 1
ATOM 6011 N N . ASP B 1 292 ? 3.451 -37.469 -21.031 1 43.16 292 ASP B N 1
ATOM 6012 C CA . ASP B 1 292 ? 4.578 -38.156 -20.422 1 43.16 292 ASP B CA 1
ATOM 6013 C C . ASP B 1 292 ? 5.492 -37.188 -19.688 1 43.16 292 ASP B C 1
ATOM 6015 O O . ASP B 1 292 ? 6.5 -37.594 -19.094 1 43.16 292 ASP B O 1
ATOM 6019 N N . VAL B 1 293 ? 5.363 -35.969 -20.062 1 47.25 293 VAL B N 1
ATOM 6020 C CA . VAL B 1 293 ? 6.395 -35.094 -19.484 1 47.25 293 VAL B CA 1
ATOM 6021 C C . VAL B 1 293 ? 5.988 -34.688 -18.062 1 47.25 293 VAL B C 1
ATOM 6023 O O . VAL B 1 293 ? 4.938 -34.094 -17.875 1 47.25 293 VAL B O 1
ATOM 6026 N N . GLN B 1 294 ? 6.379 -35.438 -17.203 1 56.44 294 GLN B N 1
ATOM 6027 C CA . GLN B 1 294 ? 6.305 -35.094 -15.773 1 56.44 294 GLN B CA 1
ATOM 6028 C C . GLN B 1 294 ? 6.609 -33.625 -15.539 1 56.44 294 GLN B C 1
ATOM 6030 O O . GLN B 1 294 ? 7.77 -33.219 -15.578 1 56.44 294 GLN B O 1
ATOM 6035 N N . LEU B 1 295 ? 5.598 -32.75 -15.641 1 64.94 295 LEU B N 1
ATOM 6036 C CA . LEU B 1 295 ? 5.797 -31.312 -15.414 1 64.94 295 LEU B CA 1
ATOM 6037 C C . LEU B 1 295 ? 6.316 -31.047 -14.008 1 64.94 295 LEU B C 1
ATOM 6039 O O . LEU B 1 295 ? 5.781 -31.594 -13.031 1 64.94 295 LEU B O 1
ATOM 6043 N N . THR B 1 296 ? 7.473 -30.484 -14.078 1 74 296 THR B N 1
ATOM 6044 C CA . THR B 1 296 ? 7.945 -29.984 -12.789 1 74 296 THR B CA 1
ATOM 6045 C C . THR B 1 296 ? 6.922 -29.047 -12.156 1 74 296 THR B C 1
ATOM 6047 O O . THR B 1 296 ? 6.051 -28.516 -12.844 1 74 296 THR B O 1
ATOM 6050 N N . PRO B 1 297 ? 6.922 -28.984 -10.953 1 75.12 297 PRO B N 1
ATOM 6051 C CA . PRO B 1 297 ? 5.984 -28.109 -10.25 1 75.12 297 PRO B CA 1
ATOM 6052 C C . PRO B 1 297 ? 5.973 -26.688 -10.812 1 75.12 297 PRO B C 1
ATOM 6054 O O . PRO B 1 297 ? 4.918 -26.047 -10.859 1 75.12 297 PRO B O 1
ATOM 6057 N N . GLN B 1 298 ? 7.043 -26.219 -11.297 1 83.44 298 GLN B N 1
ATOM 6058 C CA . GLN B 1 298 ? 7.152 -24.859 -11.836 1 83.44 298 GLN B CA 1
ATOM 6059 C C . GLN B 1 298 ? 6.348 -24.719 -13.125 1 83.44 298 GLN B C 1
ATOM 6061 O O . GLN B 1 298 ? 5.562 -23.781 -13.266 1 83.44 298 GLN B O 1
ATOM 6066 N N . TRP B 1 299 ? 6.465 -25.656 -13.883 1 82.5 299 TRP B N 1
ATOM 6067 C CA . TRP B 1 299 ? 5.812 -25.578 -15.188 1 82.5 299 TRP B CA 1
ATOM 6068 C C . TRP B 1 299 ? 4.324 -25.891 -15.07 1 82.5 299 TRP B C 1
ATOM 6070 O O . TRP B 1 299 ? 3.506 -25.328 -15.805 1 82.5 299 TRP B O 1
ATOM 6080 N N . ALA B 1 300 ? 4.031 -26.797 -14.148 1 82.56 300 ALA B N 1
ATOM 6081 C CA . ALA B 1 300 ? 2.619 -27.031 -13.859 1 82.56 300 ALA B CA 1
ATOM 6082 C C . ALA B 1 300 ? 1.935 -25.75 -13.375 1 82.56 300 ALA B C 1
ATOM 6084 O O . ALA B 1 300 ? 0.782 -25.5 -13.727 1 82.56 300 ALA B O 1
ATOM 6085 N N . PHE B 1 301 ? 2.674 -25.031 -12.609 1 87.12 301 PHE B N 1
ATOM 6086 C CA . PHE B 1 301 ? 2.16 -23.766 -12.102 1 87.12 301 PHE B CA 1
ATOM 6087 C C . PHE B 1 301 ? 1.877 -22.797 -13.258 1 87.12 301 PHE B C 1
ATOM 6089 O O . PHE B 1 301 ? 0.821 -22.156 -13.297 1 87.12 301 PHE B O 1
ATOM 6096 N N . LEU B 1 302 ? 2.76 -22.688 -14.172 1 89.5 302 LEU B N 1
ATOM 6097 C CA . LEU B 1 302 ? 2.6 -21.812 -15.328 1 89.5 302 LEU B CA 1
ATOM 6098 C C . LEU B 1 302 ? 1.398 -22.234 -16.172 1 89.5 302 LEU B C 1
ATOM 6100 O O . LEU B 1 302 ? 0.585 -21.406 -16.562 1 89.5 302 LEU B O 1
ATOM 6104 N N . SER B 1 303 ? 1.305 -23.5 -16.359 1 86.94 303 SER B N 1
ATOM 6105 C CA . SER B 1 303 ? 0.203 -24.016 -17.172 1 86.94 303 SER B CA 1
ATOM 6106 C C . SER B 1 303 ? -1.141 -23.766 -16.484 1 86.94 303 SER B C 1
ATOM 6108 O O . SER B 1 303 ? -2.131 -23.469 -17.156 1 86.94 303 SER B O 1
ATOM 6110 N N . PHE B 1 304 ? -1.104 -23.953 -15.266 1 86.75 304 PHE B N 1
ATOM 6111 C CA . PHE B 1 304 ? -2.33 -23.734 -14.5 1 86.75 304 PHE B CA 1
ATOM 6112 C C . PHE B 1 304 ? -2.818 -22.297 -14.664 1 86.75 304 PHE B C 1
ATOM 6114 O O . PHE B 1 304 ? -4 -22.062 -14.938 1 86.75 304 PHE B O 1
ATOM 6121 N N . TYR B 1 305 ? -1.959 -21.359 -14.508 1 89.81 305 TYR B N 1
ATOM 6122 C CA . TYR B 1 305 ? -2.359 -19.969 -14.578 1 89.81 305 TYR B CA 1
ATOM 6123 C C . TYR B 1 305 ? -2.709 -19.562 -16.016 1 89.81 305 TYR B C 1
ATOM 6125 O O . TYR B 1 305 ? -3.58 -18.719 -16.234 1 89.81 305 TYR B O 1
ATOM 6133 N N . TYR B 1 306 ? -2.037 -20.156 -16.891 1 90.94 306 TYR B N 1
ATOM 6134 C CA . TYR B 1 306 ? -2.432 -19.953 -18.281 1 90.94 306 TYR B CA 1
ATOM 6135 C C . TYR B 1 306 ? -3.881 -20.359 -18.5 1 90.94 306 TYR B C 1
ATOM 6137 O O . TYR B 1 306 ? -4.672 -19.594 -19.062 1 90.94 306 TYR B O 1
ATOM 6145 N N . HIS B 1 307 ? -4.199 -21.547 -18.109 1 87.88 307 HIS B N 1
ATOM 6146 C CA . HIS B 1 307 ? -5.566 -22.016 -18.266 1 87.88 307 HIS B CA 1
ATOM 6147 C C . HIS B 1 307 ? -6.551 -21.156 -17.484 1 87.88 307 HIS B C 1
ATOM 6149 O O . HIS B 1 307 ? -7.66 -20.891 -17.953 1 87.88 307 HIS B O 1
ATOM 6155 N N . GLN B 1 308 ? -6.141 -20.781 -16.344 1 86.81 308 GLN B N 1
ATOM 6156 C CA . GLN B 1 308 ? -7 -19.906 -15.562 1 86.81 308 GLN B CA 1
ATOM 6157 C C . GLN B 1 308 ? -7.266 -18.594 -16.297 1 86.81 308 GLN B C 1
ATOM 6159 O O . GLN B 1 308 ? -8.391 -18.094 -16.297 1 86.81 308 GLN B O 1
ATOM 6164 N N . ALA B 1 309 ? -6.234 -18.031 -16.844 1 89.06 309 ALA B N 1
ATOM 6165 C CA . ALA B 1 309 ? -6.379 -16.781 -17.609 1 89.06 309 ALA B CA 1
ATOM 6166 C C . ALA B 1 309 ? -7.32 -16.969 -18.781 1 89.06 309 ALA B C 1
ATOM 6168 O O . ALA B 1 309 ? -8.141 -16.094 -19.078 1 89.06 309 ALA B O 1
ATOM 6169 N N . VAL B 1 310 ? -7.23 -18.109 -19.375 1 90 310 VAL B N 1
ATOM 6170 C CA . VAL B 1 310 ? -8.102 -18.422 -20.5 1 90 310 VAL B CA 1
ATOM 6171 C C . VAL B 1 310 ? -9.547 -18.516 -20.031 1 90 310 VAL B C 1
ATOM 6173 O O . VAL B 1 310 ? -10.461 -18 -20.688 1 90 310 VAL B O 1
ATOM 6176 N N . ILE B 1 311 ? -9.734 -19.141 -19 1 84.75 311 ILE B N 1
ATOM 6177 C CA . ILE B 1 311 ? -11.078 -19.281 -18.453 1 84.75 311 ILE B CA 1
ATOM 6178 C C . ILE B 1 311 ? -11.648 -17.906 -18.125 1 84.75 311 ILE B C 1
ATOM 6180 O O . ILE B 1 311 ? -12.805 -17.609 -18.438 1 84.75 311 ILE B O 1
ATOM 6184 N N . VAL B 1 312 ? -10.875 -17.109 -17.547 1 82.56 312 VAL B N 1
ATOM 6185 C CA . VAL B 1 312 ? -11.328 -15.773 -17.172 1 82.56 312 VAL B CA 1
ATOM 6186 C C . VAL B 1 312 ? -11.688 -14.984 -18.422 1 82.56 312 VAL B C 1
ATOM 6188 O O . VAL B 1 312 ? -12.672 -14.234 -18.422 1 82.56 312 VAL B O 1
ATOM 6191 N N . LEU B 1 313 ? -10.914 -15.156 -19.406 1 85.94 313 LEU B N 1
ATOM 6192 C CA . LEU B 1 313 ? -11.148 -14.43 -20.656 1 85.94 313 LEU B CA 1
ATOM 6193 C C . LEU B 1 313 ? -12.445 -14.883 -21.312 1 85.94 313 LEU B C 1
ATOM 6195 O O . LEU B 1 313 ? -13.203 -14.055 -21.828 1 85.94 313 LEU B O 1
ATOM 6199 N N . TYR B 1 314 ? -12.758 -16.188 -21.234 1 84.12 314 TYR B N 1
ATOM 6200 C CA . TYR B 1 314 ? -13.812 -16.75 -22.062 1 84.12 314 TYR B CA 1
ATOM 6201 C C . TYR B 1 314 ? -15.031 -17.125 -21.219 1 84.12 314 TYR B C 1
ATOM 6203 O O . TYR B 1 314 ? -16.062 -17.547 -21.766 1 84.12 314 TYR B O 1
ATOM 6211 N N . ARG B 1 315 ? -14.961 -17.016 -20.031 1 75.25 315 ARG B N 1
ATOM 6212 C CA . ARG B 1 315 ? -16.031 -17.5 -19.156 1 75.25 315 ARG B CA 1
ATOM 6213 C C . ARG B 1 315 ? -17.359 -16.859 -19.531 1 75.25 315 ARG B C 1
ATOM 6215 O O . ARG B 1 315 ? -18.406 -17.516 -19.453 1 75.25 315 ARG B O 1
ATOM 6222 N N . ASN B 1 316 ? -17.344 -15.727 -19.984 1 70.06 316 ASN B N 1
ATOM 6223 C CA . ASN B 1 316 ? -18.594 -15.039 -20.297 1 70.06 316 ASN B CA 1
ATOM 6224 C C . ASN B 1 316 ? -19.25 -15.617 -21.547 1 70.06 316 ASN B C 1
ATOM 6226 O O . ASN B 1 316 ? -20.453 -15.445 -21.766 1 70.06 316 ASN B O 1
ATOM 6230 N N . THR B 1 317 ? -18.516 -16.219 -22.375 1 75.06 317 THR B N 1
ATOM 6231 C CA . THR B 1 317 ? -19.078 -16.844 -23.578 1 75.06 317 THR B CA 1
ATOM 6232 C C . THR B 1 317 ? -19.953 -18.031 -23.203 1 75.06 317 THR B C 1
ATOM 6234 O O . THR B 1 317 ? -20.781 -18.469 -24 1 75.06 317 THR B O 1
ATOM 6237 N N . LEU B 1 318 ? -19.719 -18.5 -22.031 1 70.75 318 LEU B N 1
ATOM 6238 C CA . LEU B 1 318 ? -20.516 -19.625 -21.547 1 70.75 318 LEU B CA 1
ATOM 6239 C C . LEU B 1 318 ? -21.812 -19.125 -20.922 1 70.75 318 LEU B C 1
ATOM 6241 O O . LEU B 1 318 ? -22.812 -19.859 -20.875 1 70.75 318 LEU B O 1
ATOM 6245 N N . LEU B 1 319 ? -21.766 -17.844 -20.516 1 64.38 319 LEU B N 1
ATOM 6246 C CA . LEU B 1 319 ? -22.875 -17.312 -19.734 1 64.38 319 LEU B CA 1
ATOM 6247 C C . LEU B 1 319 ? -23.844 -16.547 -20.641 1 64.38 319 LEU B C 1
ATOM 6249 O O . LEU B 1 319 ? -25.047 -16.5 -20.359 1 64.38 319 LEU B O 1
ATOM 6253 N N . LEU B 1 320 ? -23.297 -16 -21.656 1 65.12 320 LEU B N 1
ATOM 6254 C CA . LEU B 1 320 ? -24.125 -15.203 -22.547 1 65.12 320 LEU B CA 1
ATOM 6255 C C . LEU B 1 320 ? -24.672 -16.047 -23.688 1 65.12 320 LEU B C 1
ATOM 6257 O O . LEU B 1 320 ? -24.25 -17.203 -23.875 1 65.12 320 LEU B O 1
ATOM 6261 N N . ASP B 1 321 ? -25.734 -15.43 -24.312 1 67.25 321 ASP B N 1
ATOM 6262 C CA . ASP B 1 321 ? -26.234 -16.062 -25.531 1 67.25 321 ASP B CA 1
ATOM 6263 C C . ASP B 1 321 ? -25.125 -16.141 -26.594 1 67.25 321 ASP B C 1
ATOM 6265 O O . ASP B 1 321 ? -24.719 -15.133 -27.156 1 67.25 321 ASP B O 1
ATOM 6269 N N . TRP B 1 322 ? -24.719 -17.375 -26.797 1 79.75 322 TRP B N 1
ATOM 6270 C CA . TRP B 1 322 ? -23.547 -17.625 -27.641 1 79.75 322 TRP B CA 1
ATOM 6271 C C . TRP B 1 322 ? -23.812 -17.141 -29.062 1 79.75 322 TRP B C 1
ATOM 6273 O O . TRP B 1 322 ? -22.891 -16.641 -29.734 1 79.75 322 TRP B O 1
ATOM 6283 N N . SER B 1 323 ? -25.016 -17.281 -29.484 1 79.62 323 SER B N 1
ATOM 6284 C CA . SER B 1 323 ? -25.344 -16.828 -30.844 1 79.62 323 SER B CA 1
ATOM 6285 C C . SER B 1 323 ? -25.156 -15.312 -30.969 1 79.62 323 SER B C 1
ATOM 6287 O O . SER B 1 323 ? -24.672 -14.836 -32 1 79.62 323 SER B O 1
ATOM 6289 N N . GLU B 1 324 ? -25.484 -14.672 -29.969 1 78.5 324 GLU B N 1
ATOM 6290 C CA . GLU B 1 324 ? -25.297 -13.219 -29.984 1 78.5 324 GLU B CA 1
ATOM 6291 C C . GLU B 1 324 ? -23.828 -12.844 -29.938 1 78.5 324 GLU B C 1
ATOM 6293 O O . GLU B 1 324 ? -23.391 -11.922 -30.641 1 78.5 324 GLU B O 1
ATOM 6298 N N . VAL B 1 325 ? -23.109 -13.539 -29.172 1 80.94 325 VAL B N 1
ATOM 6299 C CA . VAL B 1 325 ? -21.672 -13.258 -29.031 1 80.94 325 VAL B CA 1
ATOM 6300 C C . VAL B 1 325 ? -20.984 -13.516 -30.375 1 80.94 325 VAL B C 1
ATOM 6302 O O . VAL B 1 325 ? -20.125 -12.734 -30.797 1 80.94 325 VAL B O 1
ATOM 6305 N N . LYS B 1 326 ? -21.375 -14.562 -31 1 85.88 326 LYS B N 1
ATOM 6306 C CA . LYS B 1 326 ? -20.781 -14.898 -32.312 1 85.88 326 LYS B CA 1
ATOM 6307 C C . LYS B 1 326 ? -21.047 -13.805 -33.312 1 85.88 326 LYS B C 1
ATOM 6309 O O . LYS B 1 326 ? -20.172 -13.461 -34.125 1 85.88 326 LYS B O 1
ATOM 6314 N N . ARG B 1 327 ? -22.25 -13.32 -33.219 1 87.88 327 ARG B N 1
ATOM 6315 C CA . ARG B 1 327 ? -22.609 -12.266 -34.156 1 87.88 327 ARG B CA 1
ATOM 6316 C C . ARG B 1 327 ? -21.766 -11.016 -33.938 1 87.88 327 ARG B C 1
ATOM 6318 O O . ARG B 1 327 ? -21.328 -10.375 -34.906 1 87.88 327 ARG B O 1
ATOM 6325 N N . GLU B 1 328 ? -21.609 -10.719 -32.75 1 86.44 328 GLU B N 1
ATOM 6326 C CA . GLU B 1 328 ? -20.812 -9.539 -32.406 1 86.44 328 GLU B CA 1
ATOM 6327 C C . GLU B 1 328 ? -19.344 -9.734 -32.781 1 86.44 328 GLU B C 1
ATOM 6329 O O . GLU B 1 328 ? -18.672 -8.789 -33.219 1 86.44 328 GLU B O 1
ATOM 6334 N N . VAL B 1 329 ? -18.844 -10.867 -32.562 1 90.12 329 VAL B N 1
ATOM 6335 C CA . VAL B 1 329 ? -17.469 -11.18 -32.906 1 90.12 329 VAL B CA 1
ATOM 6336 C C . VAL B 1 329 ? -17.281 -11.062 -34.406 1 90.12 329 VAL B C 1
ATOM 6338 O O . VAL B 1 329 ? -16.25 -10.57 -34.875 1 90.12 329 VAL B O 1
ATOM 6341 N N . ASP B 1 330 ? -18.266 -11.555 -35.094 1 91.75 330 ASP B N 1
ATOM 6342 C CA . ASP B 1 330 ? -18.203 -11.461 -36.562 1 91.75 330 ASP B CA 1
ATOM 6343 C C . ASP B 1 330 ? -18.266 -10.008 -37.031 1 91.75 330 ASP B C 1
ATOM 6345 O O . ASP B 1 330 ? -17.594 -9.625 -37.969 1 91.75 330 ASP B O 1
ATOM 6349 N N . ARG B 1 331 ? -19.031 -9.281 -36.344 1 91.25 331 ARG B N 1
ATOM 6350 C CA . ARG B 1 331 ? -19.234 -7.883 -36.719 1 91.25 331 ARG B CA 1
ATOM 6351 C C . ARG B 1 331 ? -17.984 -7.062 -36.469 1 91.25 331 ARG B C 1
ATOM 6353 O O . ARG B 1 331 ? -17.594 -6.242 -37.312 1 91.25 331 ARG B O 1
ATOM 6360 N N . TYR B 1 332 ? -17.328 -7.336 -35.406 1 89.31 332 TYR B N 1
ATOM 6361 C CA . TYR B 1 332 ? -16.281 -6.418 -34.969 1 89.31 332 TYR B CA 1
ATOM 6362 C C . TYR B 1 332 ? -14.898 -7.066 -35.125 1 89.31 332 TYR B C 1
ATOM 6364 O O . TYR B 1 332 ? -13.875 -6.387 -35.062 1 89.31 332 TYR B O 1
ATOM 6372 N N . GLY B 1 333 ? -14.852 -8.281 -35.312 1 88.88 333 GLY B N 1
ATOM 6373 C CA . GLY B 1 333 ? -13.57 -8.969 -35.344 1 88.88 333 GLY B CA 1
ATOM 6374 C C . GLY B 1 333 ? -13.234 -9.547 -36.719 1 88.88 333 GLY B C 1
ATOM 6375 O O . GLY B 1 333 ? -12.211 -10.219 -36.875 1 88.88 333 GLY B O 1
ATOM 6376 N N . SER B 1 334 ? -14.07 -9.25 -37.656 1 86 334 SER B N 1
ATOM 6377 C CA . SER B 1 334 ? -13.828 -9.836 -38.969 1 86 334 SER B CA 1
ATOM 6378 C C . SER B 1 334 ? -12.5 -9.367 -39.562 1 86 334 SER B C 1
ATOM 6380 O O . SER B 1 334 ? -12.203 -8.172 -39.562 1 86 334 SER B O 1
ATOM 6382 N N . GLY B 1 335 ? -11.594 -10.32 -39.938 1 86.88 335 GLY B N 1
ATOM 6383 C CA . GLY B 1 335 ? -10.297 -10.008 -40.531 1 86.88 335 GLY B CA 1
ATOM 6384 C C . GLY B 1 335 ? -9.164 -10.062 -39.531 1 86.88 335 GLY B C 1
ATOM 6385 O O . GLY B 1 335 ? -7.988 -10.031 -39.906 1 86.88 335 GLY B O 1
ATOM 6386 N N . GLU B 1 336 ? -9.516 -10.141 -38.312 1 91.81 336 GLU B N 1
ATOM 6387 C CA . GLU B 1 336 ? -8.492 -10.195 -37.25 1 91.81 336 GLU B CA 1
ATOM 6388 C C . GLU B 1 336 ? -8.008 -11.625 -37.031 1 91.81 336 GLU B C 1
ATOM 6390 O O . GLU B 1 336 ? -8.789 -12.57 -37.156 1 91.81 336 GLU B O 1
ATOM 6395 N N . PRO B 1 337 ? -6.777 -11.766 -36.719 1 88.94 337 PRO B N 1
ATOM 6396 C CA . PRO B 1 337 ? -6.23 -13.109 -36.531 1 88.94 337 PRO B CA 1
ATOM 6397 C C . PRO B 1 337 ? -6.91 -13.867 -35.406 1 88.94 337 PRO B C 1
ATOM 6399 O O . PRO B 1 337 ? -6.969 -15.094 -35.406 1 88.94 337 PRO B O 1
ATOM 6402 N N . TRP B 1 338 ? -7.426 -13.148 -34.469 1 91.81 338 TRP B N 1
ATOM 6403 C CA . TRP B 1 338 ? -8.016 -13.797 -33.281 1 91.81 338 TRP B CA 1
ATOM 6404 C C . TRP B 1 338 ? -9.5 -14.086 -33.5 1 91.81 338 TRP B C 1
ATOM 6406 O O . TRP B 1 338 ? -10.164 -14.648 -32.625 1 91.81 338 TRP B O 1
ATOM 6416 N N . HIS B 1 339 ? -10.086 -13.742 -34.625 1 92.75 339 HIS B N 1
ATOM 6417 C CA . HIS B 1 339 ? -11.508 -13.844 -34.906 1 92.75 339 HIS B CA 1
ATOM 6418 C C . HIS B 1 339 ? -12.016 -15.266 -34.719 1 92.75 339 HIS B C 1
ATOM 6420 O O . HIS B 1 339 ? -13 -15.492 -34 1 92.75 339 HIS B O 1
ATOM 6426 N N . LEU B 1 340 ? -11.312 -16.219 -35.344 1 90.62 340 LEU B N 1
ATOM 6427 C CA . LEU B 1 340 ? -11.75 -17.609 -35.344 1 90.62 340 LEU B CA 1
ATOM 6428 C C . LEU B 1 340 ? -11.703 -18.172 -33.906 1 90.62 340 LEU B C 1
ATOM 6430 O O . LEU B 1 340 ? -12.555 -18.969 -33.531 1 90.62 340 LEU B O 1
ATOM 6434 N N . ARG B 1 341 ? -10.773 -17.781 -33.219 1 91.81 341 ARG B N 1
ATOM 6435 C CA . ARG B 1 341 ? -10.648 -18.281 -31.844 1 91.81 341 ARG B CA 1
ATOM 6436 C C . ARG B 1 341 ? -11.773 -17.75 -30.953 1 91.81 341 ARG B C 1
ATOM 6438 O O . ARG B 1 341 ? -12.367 -18.5 -30.172 1 91.81 341 ARG B O 1
ATOM 6445 N N . LEU B 1 342 ? -12.062 -16.516 -31.078 1 91.06 342 LEU B N 1
ATOM 6446 C CA . LEU B 1 342 ? -13.141 -15.938 -30.281 1 91.06 342 LEU B CA 1
ATOM 6447 C C . LEU B 1 342 ? -14.477 -16.578 -30.641 1 91.06 342 LEU B C 1
ATOM 6449 O O . LEU B 1 342 ? -15.359 -16.703 -29.797 1 91.06 342 LEU B O 1
ATOM 6453 N N . ARG B 1 343 ? -14.586 -16.938 -31.906 1 89.75 343 ARG B N 1
ATOM 6454 C CA . ARG B 1 343 ? -15.812 -17.578 -32.375 1 89.75 343 ARG B CA 1
ATOM 6455 C C . ARG B 1 343 ? -16 -18.938 -31.688 1 89.75 343 ARG B C 1
ATOM 6457 O O . ARG B 1 343 ? -17.125 -19.406 -31.547 1 89.75 343 ARG B O 1
ATOM 6464 N N . ASN B 1 344 ? -14.898 -19.547 -31.281 1 90.31 344 ASN B N 1
ATOM 6465 C CA . ASN B 1 344 ? -14.938 -20.844 -30.625 1 90.31 344 ASN B CA 1
ATOM 6466 C C . ASN B 1 344 ? -14.695 -20.703 -29.109 1 90.31 344 ASN B C 1
ATOM 6468 O O . ASN B 1 344 ? -14.125 -21.594 -28.484 1 90.31 344 ASN B O 1
ATOM 6472 N N . GLY B 1 345 ? -15.117 -19.625 -28.594 1 87.62 345 GLY B N 1
ATOM 6473 C CA . GLY B 1 345 ? -14.844 -19.266 -27.203 1 87.62 345 GLY B CA 1
ATOM 6474 C C . GLY B 1 345 ? -15.281 -20.328 -26.219 1 87.62 345 GLY B C 1
ATOM 6475 O O . GLY B 1 345 ? -14.5 -20.75 -25.359 1 87.62 345 GLY B O 1
ATOM 6476 N N . PRO B 1 346 ? -16.484 -20.812 -26.297 1 83.88 346 PRO B N 1
ATOM 6477 C CA . PRO B 1 346 ? -16.953 -21.812 -25.344 1 83.88 346 PRO B CA 1
ATOM 6478 C C . PRO B 1 346 ? -16.094 -23.078 -25.344 1 83.88 346 PRO B C 1
ATOM 6480 O O . PRO B 1 346 ? -15.82 -23.641 -24.281 1 83.88 346 PRO B O 1
ATOM 6483 N N . GLN B 1 347 ? -15.688 -23.484 -26.469 1 86.62 347 GLN B N 1
ATOM 6484 C CA . GLN B 1 347 ? -14.867 -24.688 -26.578 1 86.62 347 GLN B CA 1
ATOM 6485 C C . GLN B 1 347 ? -13.484 -24.469 -25.984 1 86.62 347 GLN B C 1
ATOM 6487 O O . GLN B 1 347 ? -12.93 -25.359 -25.328 1 86.62 347 GLN B O 1
ATOM 6492 N N . ILE B 1 348 ? -12.945 -23.359 -26.266 1 89.62 348 ILE B N 1
ATOM 6493 C CA . ILE B 1 348 ? -11.633 -23.016 -25.719 1 89.62 348 ILE B CA 1
ATOM 6494 C C . ILE B 1 348 ? -11.695 -22.969 -24.203 1 89.62 348 ILE B C 1
ATOM 6496 O O . ILE B 1 348 ? -10.797 -23.469 -23.516 1 89.62 348 ILE B O 1
ATOM 6500 N N . CYS B 1 349 ? -12.727 -22.375 -23.734 1 87.19 349 CYS B N 1
ATOM 6501 C CA . CYS B 1 349 ? -12.938 -22.297 -22.297 1 87.19 349 CYS B CA 1
ATOM 6502 C C . CYS B 1 349 ? -13.055 -23.688 -21.672 1 87.19 349 CYS B C 1
ATOM 6504 O O . CYS B 1 349 ? -12.461 -23.953 -20.625 1 87.19 349 CYS B O 1
ATOM 6506 N N . LEU B 1 350 ? -13.781 -24.547 -22.312 1 84.5 350 LEU B N 1
ATOM 6507 C CA . LEU B 1 350 ? -13.961 -25.906 -21.812 1 84.5 350 LEU B CA 1
ATOM 6508 C C . LEU B 1 350 ? -12.648 -26.672 -21.844 1 84.5 350 LEU B C 1
ATOM 6510 O O . LEU B 1 350 ? -12.344 -27.422 -20.906 1 84.5 350 LEU B O 1
ATOM 6514 N N . GLU B 1 351 ? -11.945 -26.531 -22.875 1 86.69 351 GLU B N 1
ATOM 6515 C CA . GLU B 1 351 ? -10.656 -27.219 -22.984 1 86.69 351 GLU B CA 1
ATOM 6516 C C . GLU B 1 351 ? -9.695 -26.734 -21.906 1 86.69 351 GLU B C 1
ATOM 6518 O O . GLU B 1 351 ? -8.898 -27.531 -21.375 1 86.69 351 GLU B O 1
ATOM 6523 N N . ALA B 1 352 ? -9.719 -25.484 -21.656 1 88.31 352 ALA B N 1
ATOM 6524 C CA . ALA B 1 352 ? -8.891 -24.938 -20.578 1 88.31 352 ALA B CA 1
ATOM 6525 C C . ALA B 1 352 ? -9.289 -25.531 -19.234 1 88.31 352 ALA B C 1
ATOM 6527 O O . ALA B 1 352 ? -8.422 -25.844 -18.406 1 88.31 352 ALA B O 1
ATOM 6528 N N . ALA B 1 353 ? -10.547 -25.609 -18.969 1 83.69 353 ALA B N 1
ATOM 6529 C CA . ALA B 1 353 ? -11.039 -26.203 -17.734 1 83.69 353 ALA B CA 1
ATOM 6530 C C . ALA B 1 353 ? -10.586 -27.656 -17.594 1 83.69 353 ALA B C 1
ATOM 6532 O O . ALA B 1 353 ? -10.172 -28.078 -16.516 1 83.69 353 ALA B O 1
ATOM 6533 N N . LYS B 1 354 ? -10.695 -28.359 -18.688 1 81.75 354 LYS B N 1
ATOM 6534 C CA . LYS B 1 354 ? -10.227 -29.75 -18.688 1 81.75 354 LYS B CA 1
ATOM 6535 C C . LYS B 1 354 ? -8.719 -29.812 -18.438 1 81.75 354 LYS B C 1
ATOM 6537 O O . LYS B 1 354 ? -8.25 -30.688 -17.688 1 81.75 354 LYS B O 1
ATOM 6542 N N . GLY B 1 355 ? -8.047 -28.938 -19.141 1 82.69 355 GLY B N 1
ATOM 6543 C CA . GLY B 1 355 ? -6.609 -28.891 -18.906 1 82.69 355 GLY B CA 1
ATOM 6544 C C . GLY B 1 355 ? -6.246 -28.641 -17.453 1 82.69 355 GLY B C 1
ATOM 6545 O O . GLY B 1 355 ? -5.34 -29.281 -16.922 1 82.69 355 GLY B O 1
ATOM 6546 N N . MET B 1 356 ? -6.898 -27.75 -16.844 1 82.25 356 MET B N 1
ATOM 6547 C CA . MET B 1 356 ? -6.668 -27.438 -15.438 1 82.25 356 MET B CA 1
ATOM 6548 C C . MET B 1 356 ? -6.977 -28.625 -14.547 1 82.25 356 MET B C 1
ATOM 6550 O O . MET B 1 356 ? -6.23 -28.922 -13.609 1 82.25 356 MET B O 1
ATOM 6554 N N . THR B 1 357 ? -8.039 -29.281 -14.812 1 76.69 357 THR B N 1
ATOM 6555 C CA . THR B 1 357 ? -8.445 -30.438 -14.031 1 76.69 357 THR B CA 1
ATOM 6556 C C . THR B 1 357 ? -7.438 -31.578 -14.195 1 76.69 357 THR B C 1
ATOM 6558 O O . THR B 1 357 ? -7.09 -32.25 -13.219 1 76.69 357 THR B O 1
ATOM 6561 N N . ASN B 1 358 ? -7.094 -31.766 -15.406 1 77.19 358 ASN B N 1
ATOM 6562 C CA . ASN B 1 358 ? -6.109 -32.812 -15.664 1 77.19 358 ASN B CA 1
ATOM 6563 C C . ASN B 1 358 ? -4.805 -32.562 -14.922 1 77.19 358 ASN B C 1
ATOM 6565 O O . ASN B 1 358 ? -4.176 -33.5 -14.414 1 77.19 358 ASN B O 1
ATOM 6569 N N . LEU B 1 359 ? -4.414 -31.359 -14.93 1 77.75 359 LEU B N 1
ATOM 6570 C CA . LEU B 1 359 ? -3.203 -30.984 -14.211 1 77.75 359 LEU B CA 1
ATOM 6571 C C . LEU B 1 359 ? -3.35 -31.266 -12.719 1 77.75 359 LEU B C 1
ATOM 6573 O O . LEU B 1 359 ? -2.41 -31.75 -12.078 1 77.75 359 LEU B O 1
ATOM 6577 N N . GLN B 1 360 ? -4.422 -30.969 -12.219 1 73.25 360 GLN B N 1
ATOM 6578 C CA . GLN B 1 360 ? -4.672 -31.203 -10.805 1 73.25 360 GLN B CA 1
ATOM 6579 C C . GLN B 1 360 ? -4.637 -32.688 -10.469 1 73.25 360 GLN B C 1
ATOM 6581 O O . GLN B 1 360 ? -4.109 -33.094 -9.43 1 73.25 360 GLN B O 1
ATOM 6586 N N . VAL B 1 361 ? -5.211 -33.438 -11.352 1 71.25 361 VAL B N 1
ATOM 6587 C CA . VAL B 1 361 ? -5.223 -34.875 -11.156 1 71.25 361 VAL B CA 1
ATOM 6588 C C . VAL B 1 361 ? -3.801 -35.438 -11.25 1 71.25 361 VAL B C 1
ATOM 6590 O O . VAL B 1 361 ? -3.4 -36.281 -10.445 1 71.25 361 VAL B O 1
ATOM 6593 N N . MET B 1 362 ? -3.096 -34.938 -12.156 1 72.38 362 MET B N 1
ATOM 6594 C CA . MET B 1 362 ? -1.72 -35.406 -12.352 1 72.38 362 MET B CA 1
ATOM 6595 C C . MET B 1 362 ? -0.872 -35.094 -11.117 1 72.38 362 MET B C 1
ATOM 6597 O O . MET B 1 362 ? -0.066 -35.938 -10.695 1 72.38 362 MET B O 1
ATOM 6601 N N . VAL B 1 363 ? -1.051 -34 -10.57 1 70.06 363 VAL B N 1
ATOM 6602 C CA . VAL B 1 363 ? -0.249 -33.562 -9.43 1 70.06 363 VAL B CA 1
ATOM 6603 C C . VAL B 1 363 ? -0.681 -34.344 -8.188 1 70.06 363 VAL B C 1
ATOM 6605 O O . VAL B 1 363 ? 0.154 -34.719 -7.355 1 70.06 363 VAL B O 1
ATOM 6608 N N . THR B 1 364 ? -1.88 -34.562 -8.055 1 67.94 364 THR B N 1
ATOM 6609 C CA . THR B 1 364 ? -2.387 -35.312 -6.898 1 67.94 364 THR B CA 1
ATOM 6610 C C . THR B 1 364 ? -1.944 -36.75 -6.949 1 67.94 364 THR B C 1
ATOM 6612 O O . THR B 1 364 ? -1.64 -37.375 -5.918 1 67.94 364 THR B O 1
ATOM 6615 N N . GLU B 1 365 ? -1.937 -37.281 -8.094 1 68.62 365 GLU B N 1
ATOM 6616 C CA . GLU B 1 365 ? -1.577 -38.688 -8.25 1 68.62 365 GLU B CA 1
ATOM 6617 C C . GLU B 1 365 ? -0.075 -38.875 -8.078 1 68.62 365 GLU B C 1
ATOM 6619 O O . GLU B 1 365 ? 0.367 -39.969 -7.691 1 68.62 365 GLU B O 1
ATOM 6624 N N . ALA B 1 366 ? 0.635 -37.906 -8.43 1 68.88 366 ALA B N 1
ATOM 6625 C CA . ALA B 1 366 ? 2.082 -38 -8.273 1 68.88 366 ALA B CA 1
ATOM 6626 C C . ALA B 1 366 ? 2.469 -38.156 -6.805 1 68.88 366 ALA B C 1
ATOM 6628 O O . ALA B 1 366 ? 3.574 -38.594 -6.484 1 68.88 366 ALA B O 1
ATOM 6629 N N . ASP B 1 367 ? 1.563 -38.031 -5.855 1 63.06 367 ASP B N 1
ATOM 6630 C CA . ASP B 1 367 ? 1.733 -38.25 -4.418 1 63.06 367 ASP B CA 1
ATOM 6631 C C . ASP B 1 367 ? 2.895 -37.406 -3.885 1 63.06 367 ASP B C 1
ATOM 6633 O O . ASP B 1 367 ? 3.568 -37.812 -2.932 1 63.06 367 ASP B O 1
ATOM 6637 N N . GLU B 1 368 ? 3.414 -36.469 -4.672 1 67.38 368 GLU B N 1
ATOM 6638 C CA . GLU B 1 368 ? 4.445 -35.562 -4.195 1 67.38 368 GLU B CA 1
ATOM 6639 C C . GLU B 1 368 ? 3.844 -34.219 -3.799 1 67.38 368 GLU B C 1
ATOM 6641 O O . GLU B 1 368 ? 2.875 -33.75 -4.41 1 67.38 368 GLU B O 1
ATOM 6646 N N . PRO B 1 369 ? 4.324 -33.812 -2.662 1 65.56 369 PRO B N 1
ATOM 6647 C CA . PRO B 1 369 ? 3.826 -32.5 -2.268 1 65.56 369 PRO B CA 1
ATOM 6648 C C . PRO B 1 369 ? 4.008 -31.438 -3.361 1 65.56 369 PRO B C 1
ATOM 6650 O O . PRO B 1 369 ? 5.031 -31.422 -4.047 1 65.56 369 PRO B O 1
ATOM 6653 N N . SER B 1 370 ? 2.891 -30.859 -3.74 1 65.38 370 SER B N 1
ATOM 6654 C CA . SER B 1 370 ? 2.992 -29.906 -4.836 1 65.38 370 SER B CA 1
ATOM 6655 C C . SER B 1 370 ? 2.354 -28.562 -4.469 1 65.38 370 SER B C 1
ATOM 6657 O O . SER B 1 370 ? 1.381 -28.531 -3.713 1 65.38 370 SER B O 1
ATOM 6659 N N . PHE B 1 371 ? 2.998 -27.5 -4.883 1 67.31 371 PHE B N 1
ATOM 6660 C CA . PHE B 1 371 ? 2.516 -26.141 -4.73 1 67.31 371 PHE B CA 1
ATOM 6661 C C . PHE B 1 371 ? 1.109 -25.984 -5.297 1 67.31 371 PHE B C 1
ATOM 6663 O O . PHE B 1 371 ? 0.279 -25.266 -4.738 1 67.31 371 PHE B O 1
ATOM 6670 N N . LEU B 1 372 ? 0.91 -26.703 -6.293 1 61.09 372 LEU B N 1
ATOM 6671 C CA . LEU B 1 372 ? -0.344 -26.531 -7.016 1 61.09 372 LEU B CA 1
ATOM 6672 C C . LEU B 1 372 ? -1.526 -27 -6.172 1 61.09 372 LEU B C 1
ATOM 6674 O O . LEU B 1 372 ? -2.59 -26.375 -6.188 1 61.09 372 LEU B O 1
ATOM 6678 N N . VAL B 1 373 ? -1.275 -27.922 -5.535 1 53.06 373 VAL B N 1
ATOM 6679 C CA . VAL B 1 373 ? -2.361 -28.469 -4.727 1 53.06 373 VAL B CA 1
ATOM 6680 C C . VAL B 1 373 ? -2.713 -27.5 -3.604 1 53.06 373 VAL B C 1
ATOM 6682 O O . VAL B 1 373 ? -3.881 -27.359 -3.234 1 53.06 373 VAL B O 1
ATOM 6685 N N . LEU B 1 374 ? -1.762 -26.797 -3.439 1 48.16 374 LEU B N 1
ATOM 6686 C CA . LEU B 1 374 ? -1.926 -25.969 -2.242 1 48.16 374 LEU B CA 1
ATOM 6687 C C . LEU B 1 374 ? -2.273 -24.531 -2.605 1 48.16 374 LEU B C 1
ATOM 6689 O O . LEU B 1 374 ? -2.941 -23.844 -1.838 1 48.16 374 LEU B O 1
ATOM 6693 N N . GLY B 1 375 ? -1.893 -24.156 -3.654 1 53.56 375 GLY B N 1
ATOM 6694 C CA . GLY B 1 375 ? -1.906 -22.719 -3.904 1 53.56 375 GLY B CA 1
ATOM 6695 C C . GLY B 1 375 ? -2.902 -22.312 -4.973 1 53.56 375 GLY B C 1
ATOM 6696 O O . GLY B 1 375 ? -3.113 -21.125 -5.207 1 53.56 375 GLY B O 1
ATOM 6697 N N . THR B 1 376 ? -3.457 -23.312 -5.648 1 56.22 376 THR B N 1
ATOM 6698 C CA . THR B 1 376 ? -4.332 -22.922 -6.75 1 56.22 376 THR B CA 1
ATOM 6699 C C . THR B 1 376 ? -5.703 -23.578 -6.613 1 56.22 376 THR B C 1
ATOM 6701 O O . THR B 1 376 ? -5.812 -24.703 -6.125 1 56.22 376 THR B O 1
ATOM 6704 N N . SER B 1 377 ? -6.723 -22.641 -6.59 1 56.06 377 SER B N 1
ATOM 6705 C CA . SER B 1 377 ? -8.086 -23.172 -6.512 1 56.06 377 SER B CA 1
ATOM 6706 C C . SER B 1 377 ? -8.648 -23.453 -7.902 1 56.06 377 SER B C 1
ATOM 6708 O O . SER B 1 377 ? -8.656 -22.578 -8.766 1 56.06 377 SER B O 1
ATOM 6710 N N . PRO B 1 378 ? -8.875 -24.781 -8.055 1 56.91 378 PRO B N 1
ATOM 6711 C CA . PRO B 1 378 ? -9.453 -25.094 -9.367 1 56.91 378 PRO B CA 1
ATOM 6712 C C . PRO B 1 378 ? -10.914 -24.656 -9.484 1 56.91 378 PRO B C 1
ATOM 6714 O O . PRO B 1 378 ? -11.664 -25.219 -10.297 1 56.91 378 PRO B O 1
ATOM 6717 N N . LEU B 1 379 ? -11.258 -23.734 -8.734 1 58.03 379 LEU B N 1
ATOM 6718 C CA . LEU B 1 379 ? -12.656 -23.328 -8.672 1 58.03 379 LEU B CA 1
ATOM 6719 C C . LEU B 1 379 ? -13.117 -22.781 -10.023 1 58.03 379 LEU B C 1
ATOM 6721 O O . LEU B 1 379 ? -14.258 -23.016 -10.438 1 58.03 379 LEU B O 1
ATOM 6725 N N . ALA B 1 380 ? -12.203 -22.188 -10.625 1 62.28 380 ALA B N 1
ATOM 6726 C CA . ALA B 1 380 ? -12.562 -21.641 -11.938 1 62.28 380 ALA B CA 1
ATOM 6727 C C . ALA B 1 380 ? -12.898 -22.766 -12.914 1 62.28 380 ALA B C 1
ATOM 6729 O O . ALA B 1 380 ? -13.867 -22.672 -13.664 1 62.28 380 ALA B O 1
ATOM 6730 N N . ALA B 1 381 ? -12.117 -23.75 -12.875 1 68.69 381 ALA B N 1
ATOM 6731 C CA . ALA B 1 381 ? -12.367 -24.891 -13.75 1 68.69 381 ALA B CA 1
ATOM 6732 C C . ALA B 1 381 ? -13.664 -25.609 -13.375 1 68.69 381 ALA B C 1
ATOM 6734 O O . ALA B 1 381 ? -14.453 -25.969 -14.25 1 68.69 381 ALA B O 1
ATOM 6735 N N . ALA B 1 382 ? -13.867 -25.672 -12.125 1 63.53 382 ALA B N 1
ATOM 6736 C CA . ALA B 1 382 ? -15.086 -26.328 -11.648 1 63.53 382 ALA B CA 1
ATOM 6737 C C . ALA B 1 382 ? -16.328 -25.547 -12.086 1 63.53 382 ALA B C 1
ATOM 6739 O O . ALA B 1 382 ? -17.328 -26.141 -12.5 1 63.53 382 ALA B O 1
ATOM 6740 N N . TYR B 1 383 ? -16.234 -24.328 -12.039 1 61.38 383 TYR B N 1
ATOM 6741 C CA . TYR B 1 383 ? -17.359 -23.484 -12.445 1 61.38 383 TYR B CA 1
ATOM 6742 C C . TYR B 1 383 ? -17.641 -23.656 -13.93 1 61.38 383 TYR B C 1
ATOM 6744 O O . TYR B 1 383 ? -18.812 -23.797 -14.328 1 61.38 383 TYR B O 1
ATOM 6752 N N . VAL B 1 384 ? -16.688 -23.641 -14.664 1 66.12 384 VAL B N 1
ATOM 6753 C CA . VAL B 1 384 ? -16.844 -23.766 -16.109 1 66.12 384 VAL B CA 1
ATOM 6754 C C . VAL B 1 384 ? -17.438 -25.125 -16.438 1 66.12 384 VAL B C 1
ATOM 6756 O O . VAL B 1 384 ? -18.375 -25.234 -17.25 1 66.12 384 VAL B O 1
ATOM 6759 N N . LEU B 1 385 ? -16.938 -26.062 -15.812 1 65 385 LEU B N 1
ATOM 6760 C CA . LEU B 1 385 ? -17.422 -27.422 -16.078 1 65 385 LEU B CA 1
ATOM 6761 C C . LEU B 1 385 ? -18.859 -27.578 -15.602 1 65 385 LEU B C 1
ATOM 6763 O O . LEU B 1 385 ? -19.672 -28.219 -16.266 1 65 385 LEU B O 1
ATOM 6767 N N . ALA B 1 386 ? -19.188 -26.906 -14.492 1 60 386 ALA B N 1
ATOM 6768 C CA . ALA B 1 386 ? -20.547 -26.953 -13.984 1 60 386 ALA B CA 1
ATOM 6769 C C . ALA B 1 386 ? -21.516 -26.266 -14.945 1 60 386 ALA B C 1
ATOM 6771 O O . ALA B 1 386 ? -22.609 -26.797 -15.219 1 60 386 ALA B O 1
ATOM 6772 N N . VAL B 1 387 ? -21.141 -25.219 -15.422 1 60.69 387 VAL B N 1
ATOM 6773 C CA . VAL B 1 387 ? -21.984 -24.469 -16.359 1 60.69 387 VAL B CA 1
ATOM 6774 C C . VAL B 1 387 ? -22.141 -25.266 -17.656 1 60.69 387 VAL B C 1
ATOM 6776 O O . VAL B 1 387 ? -23.234 -25.344 -18.219 1 60.69 387 VAL B O 1
ATOM 6779 N N . HIS B 1 388 ? -21.125 -25.922 -18.109 1 63.25 388 HIS B N 1
ATOM 6780 C CA . HIS B 1 388 ? -21.172 -26.719 -19.344 1 63.25 388 HIS B CA 1
ATOM 6781 C C . HIS B 1 388 ? -22.109 -27.922 -19.188 1 63.25 388 HIS B C 1
ATOM 6783 O O . HIS B 1 388 ? -22.875 -28.234 -20.094 1 63.25 388 HIS B O 1
ATOM 6789 N N . ILE B 1 389 ? -22.016 -28.5 -18.062 1 57.22 389 ILE B N 1
ATOM 6790 C CA . ILE B 1 389 ? -22.859 -29.656 -17.781 1 57.22 389 ILE B CA 1
ATOM 6791 C C . ILE B 1 389 ? -24.312 -29.234 -17.719 1 57.22 389 ILE B C 1
ATOM 6793 O O . ILE B 1 389 ? -25.203 -29.938 -18.219 1 57.22 389 ILE B O 1
ATOM 6797 N N . ARG B 1 390 ? -24.562 -28.172 -17.141 1 56.62 390 ARG B N 1
ATOM 6798 C CA . ARG B 1 390 ? -25.938 -27.672 -17 1 56.62 390 ARG B CA 1
ATOM 6799 C C . ARG B 1 390 ? -26.516 -27.328 -18.359 1 56.62 390 ARG B C 1
ATOM 6801 O O . ARG B 1 390 ? -27.703 -27.562 -18.625 1 56.62 390 ARG B O 1
ATOM 6808 N N . ARG B 1 391 ? -25.734 -26.812 -19.141 1 60.03 391 ARG B N 1
ATOM 6809 C CA . ARG B 1 391 ? -26.219 -26.391 -20.453 1 60.03 391 ARG B CA 1
ATOM 6810 C C . ARG B 1 391 ? -26.312 -27.578 -21.406 1 60.03 391 ARG B C 1
ATOM 6812 O O . ARG B 1 391 ? -27.141 -27.594 -22.328 1 60.03 391 ARG B O 1
ATOM 6819 N N . GLN B 1 392 ? -25.391 -28.625 -21.172 1 54.38 392 GLN B N 1
ATOM 6820 C CA . GLN B 1 392 ? -25.438 -29.844 -21.984 1 54.38 392 GLN B CA 1
ATOM 6821 C C . GLN B 1 392 ? -25.516 -31.078 -21.094 1 54.38 392 GLN B C 1
ATOM 6823 O O . GLN B 1 392 ? -24.531 -31.828 -20.984 1 54.38 392 GLN B O 1
ATOM 6828 N N . PRO B 1 393 ? -26.656 -31.234 -20.422 1 48.25 393 PRO B N 1
ATOM 6829 C CA . PRO B 1 393 ? -26.75 -32.344 -19.469 1 48.25 393 PRO B CA 1
ATOM 6830 C C . PRO B 1 393 ? -26.5 -33.719 -20.109 1 48.25 393 PRO B C 1
ATOM 6832 O O . PRO B 1 393 ? -26.188 -34.688 -19.422 1 48.25 393 PRO B O 1
ATOM 6835 N N . ALA B 1 394 ? -26.719 -33.969 -21.266 1 45.88 394 ALA B N 1
ATOM 6836 C CA . ALA B 1 394 ? -26.719 -35.281 -21.859 1 45.88 394 ALA B CA 1
ATOM 6837 C C . ALA B 1 394 ? -25.312 -35.844 -21.922 1 45.88 394 ALA B C 1
ATOM 6839 O O . ALA B 1 394 ? -25.109 -37.031 -22.266 1 45.88 394 ALA B O 1
ATOM 6840 N N . THR B 1 395 ? -24.297 -35.156 -21.953 1 39.19 395 THR B N 1
ATOM 6841 C CA . THR B 1 395 ? -23.031 -35.812 -22.281 1 39.19 395 THR B CA 1
ATOM 6842 C C . THR B 1 395 ? -22.422 -36.438 -21.031 1 39.19 395 THR B C 1
ATOM 6844 O O . THR B 1 395 ? -22.562 -35.938 -19.938 1 39.19 395 THR B O 1
ATOM 6847 N N . ILE B 1 396 ? -22.078 -37.75 -20.969 1 40.66 396 ILE B N 1
ATOM 6848 C CA . ILE B 1 396 ? -21.469 -38.625 -19.969 1 40.66 396 ILE B CA 1
ATOM 6849 C C . ILE B 1 396 ? -20.328 -37.875 -19.266 1 40.66 396 ILE B C 1
ATOM 6851 O O . ILE B 1 396 ? -19.984 -38.219 -18.141 1 40.66 396 ILE B O 1
ATOM 6855 N N . LEU B 1 397 ? -19.578 -37.219 -19.969 1 39.44 397 LEU B N 1
ATOM 6856 C CA . LEU B 1 397 ? -18.406 -36.5 -19.469 1 39.44 397 LEU B CA 1
ATOM 6857 C C . LEU B 1 397 ? -18.797 -35.531 -18.344 1 39.44 397 LEU B C 1
ATOM 6859 O O . LEU B 1 397 ? -17.984 -35.25 -17.453 1 39.44 397 LEU B O 1
ATOM 6863 N N . SER B 1 398 ? -20.016 -35.25 -18.312 1 38.78 398 SER B N 1
ATOM 6864 C CA . SER B 1 398 ? -20.609 -34.375 -17.312 1 38.78 398 SER B CA 1
ATOM 6865 C C . SER B 1 398 ? -20.641 -35.031 -15.93 1 38.78 398 SER B C 1
ATOM 6867 O O . SER B 1 398 ? -20.453 -34.344 -14.914 1 38.78 398 SER B O 1
ATOM 6869 N N . ARG B 1 399 ? -20.859 -36.312 -15.938 1 41 399 ARG B N 1
ATOM 6870 C CA . ARG B 1 399 ? -20.984 -37 -14.664 1 41 399 ARG B CA 1
ATOM 6871 C C . ARG B 1 399 ? -19.625 -37.094 -13.961 1 41 399 ARG B C 1
ATOM 6873 O O . ARG B 1 399 ? -19.547 -36.906 -12.742 1 41 399 ARG B O 1
ATOM 6880 N N . THR B 1 400 ? -18.703 -37.531 -14.695 1 41.75 400 THR B N 1
ATOM 6881 C CA . THR B 1 400 ? -17.406 -37.75 -14.062 1 41.75 400 THR B CA 1
ATOM 6882 C C . THR B 1 400 ? -16.797 -36.438 -13.602 1 41.75 400 THR B C 1
ATOM 6884 O O . THR B 1 400 ? -16.172 -36.375 -12.531 1 41.75 400 THR B O 1
ATOM 6887 N N . HIS B 1 401 ? -16.953 -35.5 -14.359 1 42.25 401 HIS B N 1
ATOM 6888 C CA . HIS B 1 401 ? -16.375 -34.188 -14.031 1 42.25 401 HIS B CA 1
ATOM 6889 C C . HIS B 1 401 ? -17.125 -33.562 -12.859 1 42.25 401 HIS B C 1
ATOM 6891 O O . HIS B 1 401 ? -16.5 -32.875 -12.039 1 42.25 401 HIS B O 1
ATOM 6897 N N . PHE B 1 402 ? -18.391 -33.969 -12.695 1 42.81 402 PHE B N 1
ATOM 6898 C CA . PHE B 1 402 ? -19.172 -33.5 -11.555 1 42.81 402 PHE B CA 1
ATOM 6899 C C . PHE B 1 402 ? -18.641 -34.094 -10.258 1 42.81 402 PHE B C 1
ATOM 6901 O O . PHE B 1 402 ? -18.578 -33.406 -9.234 1 42.81 402 PHE B O 1
ATOM 6908 N N . GLU B 1 403 ? -18.359 -35.312 -10.359 1 43.28 403 GLU B N 1
ATOM 6909 C CA . GLU B 1 403 ? -17.828 -35.938 -9.156 1 43.28 403 GLU B CA 1
ATOM 6910 C C . GLU B 1 403 ? -16.516 -35.281 -8.719 1 43.28 403 GLU B C 1
ATOM 6912 O O . GLU B 1 403 ? -16.297 -35.062 -7.527 1 43.28 403 GLU B O 1
ATOM 6917 N N . LEU B 1 404 ? -15.781 -34.938 -9.664 1 42.5 404 LEU B N 1
ATOM 6918 C CA . LEU B 1 404 ? -14.5 -34.312 -9.352 1 42.5 404 LEU B CA 1
ATOM 6919 C C . LEU B 1 404 ? -14.711 -32.906 -8.844 1 42.5 404 LEU B C 1
ATOM 6921 O O . LEU B 1 404 ? -14.039 -32.469 -7.906 1 42.5 404 LEU B O 1
ATOM 6925 N N . LEU B 1 405 ? -15.719 -32.312 -9.438 1 44.47 405 LEU B N 1
ATOM 6926 C CA . LEU B 1 405 ? -16.078 -30.953 -9 1 44.47 405 LEU B CA 1
ATOM 6927 C C . LEU B 1 405 ? -16.656 -30.984 -7.59 1 44.47 405 LEU B C 1
ATOM 6929 O O . LEU B 1 405 ? -16.375 -30.094 -6.777 1 44.47 405 LEU B O 1
ATOM 6933 N N . SER B 1 406 ? -17.547 -31.953 -7.398 1 43.38 406 SER B N 1
ATOM 6934 C CA . SER B 1 406 ? -18.125 -32.125 -6.062 1 43.38 406 SER B CA 1
ATOM 6935 C C . SER B 1 406 ? -17.031 -32.344 -5.02 1 43.38 406 SER B C 1
ATOM 6937 O O . SER B 1 406 ? -17.094 -31.781 -3.924 1 43.38 406 SER B O 1
ATOM 6939 N N . ASP B 1 407 ? -16.188 -33.062 -5.395 1 42.69 407 ASP B N 1
ATOM 6940 C CA . ASP B 1 407 ? -15.102 -33.344 -4.469 1 42.69 407 ASP B CA 1
ATOM 6941 C C . ASP B 1 407 ? -14.242 -32.094 -4.234 1 42.69 407 ASP B C 1
ATOM 6943 O O . ASP B 1 407 ? -13.82 -31.828 -3.107 1 42.69 407 ASP B O 1
ATOM 6947 N N . MET B 1 408 ? -14.109 -31.453 -5.305 1 42.72 408 MET B N 1
ATOM 6948 C CA . MET B 1 408 ? -13.32 -30.234 -5.207 1 42.72 408 MET B CA 1
ATOM 6949 C C . MET B 1 408 ? -14.078 -29.156 -4.414 1 42.72 408 MET B C 1
ATOM 6951 O O . MET B 1 408 ? -13.477 -28.422 -3.635 1 42.72 408 MET B O 1
ATOM 6955 N N . ALA B 1 409 ? -15.391 -29.109 -4.676 1 41.78 409 ALA B N 1
ATOM 6956 C CA . ALA B 1 409 ? -16.234 -28.188 -3.924 1 41.78 409 ALA B CA 1
ATOM 6957 C C . ALA B 1 409 ? -16.297 -28.578 -2.451 1 41.78 409 ALA B C 1
ATOM 6959 O O . ALA B 1 409 ? -16.297 -27.719 -1.57 1 41.78 409 ALA B O 1
ATOM 6960 N N . LEU B 1 410 ? -16.516 -29.844 -2.158 1 40.91 410 LEU B N 1
ATOM 6961 C CA . LEU B 1 410 ? -16.547 -30.344 -0.788 1 40.91 410 LEU B CA 1
ATOM 6962 C C . LEU B 1 410 ? -15.227 -30.062 -0.078 1 40.91 410 LEU B C 1
ATOM 6964 O O . LEU B 1 410 ? -15.211 -29.734 1.11 1 40.91 410 LEU B O 1
ATOM 6968 N N . GLN B 1 411 ? -14.289 -30.25 -0.757 1 37.53 411 GLN B N 1
ATOM 6969 C CA . GLN B 1 411 ? -13.008 -29.953 -0.121 1 37.53 411 GLN B CA 1
ATOM 6970 C C . GLN B 1 411 ? -12.875 -28.469 0.194 1 37.53 411 GLN B C 1
ATOM 6972 O O . GLN B 1 411 ? -12.32 -28.094 1.228 1 37.53 411 GLN B O 1
ATOM 6977 N N . SER B 1 412 ? -13.484 -27.734 -0.578 1 37.44 412 SER B N 1
ATOM 6978 C CA . SER B 1 412 ? -13.492 -26.312 -0.289 1 37.44 412 SER B CA 1
ATOM 6979 C C . SER B 1 412 ? -14.516 -25.969 0.79 1 37.44 412 SER B C 1
ATOM 6981 O O . SER B 1 412 ? -14.289 -25.078 1.61 1 37.44 412 SER B O 1
ATOM 6983 N N . SER B 1 413 ? -15.789 -26.656 0.905 1 34.03 413 SER B N 1
ATOM 6984 C CA . SER B 1 413 ? -16.844 -26.422 1.879 1 34.03 413 SER B CA 1
ATOM 6985 C C . SER B 1 413 ? -16.484 -26.984 3.246 1 34.03 413 SER B C 1
ATOM 6987 O O . SER B 1 413 ? -16.922 -26.469 4.277 1 34.03 413 SER B O 1
ATOM 6989 N N . VAL B 1 414 ? -16.047 -28.219 3.412 1 33.12 414 VAL B N 1
ATOM 6990 C CA . VAL B 1 414 ? -15.789 -28.844 4.711 1 33.12 414 VAL B CA 1
ATOM 6991 C C . VAL B 1 414 ? -14.93 -27.906 5.566 1 33.12 414 VAL B C 1
ATOM 6993 O O . VAL B 1 414 ? -15.07 -27.875 6.789 1 33.12 414 VAL B O 1
ATOM 6996 N N . GLU B 1 415 ? -14.062 -27.234 5.047 1 32.84 415 GLU B N 1
ATOM 6997 C CA . GLU B 1 415 ? -13.234 -26.484 5.984 1 32.84 415 GLU B CA 1
ATOM 6998 C C . GLU B 1 415 ? -13.992 -25.297 6.574 1 32.84 415 GLU B C 1
ATOM 7000 O O . GLU B 1 415 ? -13.539 -24.688 7.539 1 32.84 415 GLU B O 1
ATOM 7005 N N . PHE B 1 416 ? -15.203 -25.016 6.008 1 26.86 416 PHE B N 1
ATOM 7006 C CA . PHE B 1 416 ? -15.984 -23.891 6.531 1 26.86 416 PHE B CA 1
ATOM 7007 C C . PHE B 1 416 ? -16.969 -24.375 7.59 1 26.86 416 PHE B C 1
ATOM 7009 O O . PHE B 1 416 ? -17.641 -23.562 8.234 1 26.86 416 PHE B O 1
ATOM 7016 N N . SER B 1 417 ? -17.484 -25.578 7.812 1 26.67 417 SER B N 1
ATOM 7017 C CA . SER B 1 417 ? -18.703 -25.922 8.531 1 26.67 417 SER B CA 1
ATOM 7018 C C . SER B 1 417 ? -18.516 -25.781 10.039 1 26.67 417 SER B C 1
ATOM 7020 O O . SER B 1 417 ? -19.422 -26.109 10.812 1 26.67 417 SER B O 1
ATOM 7022 N N . THR B 1 418 ? -17.5 -25.656 10.633 1 26.73 418 THR B N 1
ATOM 7023 C CA . THR B 1 418 ? -17.812 -26.047 12 1 26.73 418 THR B CA 1
ATOM 7024 C C . THR B 1 418 ? -18.688 -25 12.672 1 26.73 418 THR B C 1
ATOM 7026 O O . THR B 1 418 ? -19.578 -25.328 13.461 1 26.73 418 THR B O 1
ATOM 7029 N N . ASP B 1 419 ? -18.375 -23.812 13.32 1 26.73 419 ASP B N 1
ATOM 7030 C CA . ASP B 1 419 ? -19.156 -23.328 14.453 1 26.73 419 ASP B CA 1
ATOM 7031 C C . ASP B 1 419 ? -20.406 -22.578 13.977 1 26.73 419 ASP B C 1
ATOM 7033 O O . ASP B 1 419 ? -20.328 -21.766 13.055 1 26.73 419 ASP B O 1
ATOM 7037 N N . PRO B 1 420 ? -21.719 -22.938 14.414 1 26.97 420 PRO B N 1
ATOM 7038 C CA . PRO B 1 420 ? -23.078 -22.438 14.25 1 26.97 420 PRO B CA 1
ATOM 7039 C C . PRO B 1 420 ? -23.219 -20.969 14.625 1 26.97 420 PRO B C 1
ATOM 7041 O O . PRO B 1 420 ? -24.312 -20.516 14.953 1 26.97 420 PRO B O 1
ATOM 7044 N N . VAL B 1 421 ? -22.406 -20.141 14.703 1 26.89 421 VAL B N 1
ATOM 7045 C CA . VAL B 1 421 ? -22.891 -18.875 15.258 1 26.89 421 VAL B CA 1
ATOM 7046 C C . VAL B 1 421 ? -24.141 -18.422 14.492 1 26.89 421 VAL B C 1
ATOM 7048 O O . VAL B 1 421 ? -24.188 -18.531 13.266 1 26.89 421 VAL B O 1
ATOM 7051 N N . GLU B 1 422 ? -25.344 -18.266 15.273 1 25.58 422 GLU B N 1
ATOM 7052 C CA . GLU B 1 422 ? -26.672 -17.75 14.961 1 25.58 422 GLU B CA 1
ATOM 7053 C C . GLU B 1 422 ? -26.594 -16.438 14.188 1 25.58 422 GLU B C 1
ATOM 7055 O O . GLU B 1 422 ? -26.234 -15.398 14.75 1 25.58 422 GLU B O 1
ATOM 7060 N N . ASN B 1 423 ? -26.078 -16.359 13.227 1 25.17 423 ASN B N 1
ATOM 7061 C CA . ASN B 1 423 ? -26.141 -15.18 12.375 1 25.17 423 ASN B CA 1
ATOM 7062 C C . ASN B 1 423 ? -27.578 -14.812 12.023 1 25.17 423 ASN B C 1
ATOM 7064 O O . ASN B 1 423 ? -28.281 -15.578 11.367 1 25.17 423 ASN B O 1
ATOM 7068 N N . HIS B 1 424 ? -28.344 -14.281 13.039 1 24.77 424 HIS B N 1
ATOM 7069 C CA . HIS B 1 424 ? -29.656 -13.727 12.711 1 24.77 424 HIS B CA 1
ATOM 7070 C C . HIS B 1 424 ? -29.594 -12.898 11.438 1 24.77 424 HIS B C 1
ATOM 7072 O O . HIS B 1 424 ? -30.438 -12.008 11.227 1 24.77 424 HIS B O 1
ATOM 7078 N N . LEU B 1 425 ? -28.594 -12.773 10.914 1 23.84 425 LEU B N 1
ATOM 7079 C CA . LEU B 1 425 ? -28.859 -12.047 9.68 1 23.84 425 LEU B CA 1
ATOM 7080 C C . LEU B 1 425 ? -29.938 -12.742 8.859 1 23.84 425 LEU B C 1
ATOM 7082 O O . LEU B 1 425 ? -29.906 -13.961 8.695 1 23.84 425 LEU B O 1
ATOM 7086 N N . THR B 1 426 ? -31.219 -12.281 9 1 24.25 426 THR B N 1
ATOM 7087 C CA . THR B 1 426 ? -32.281 -12.727 8.109 1 24.25 426 THR B CA 1
ATOM 7088 C C . THR B 1 426 ? -31.719 -13.18 6.77 1 24.25 426 THR B C 1
ATOM 7090 O O . THR B 1 426 ? -30.734 -12.625 6.289 1 24.25 426 THR B O 1
ATOM 7093 N N . PRO B 1 427 ? -32.125 -14.383 6.418 1 23.38 427 PRO B N 1
ATOM 7094 C CA . PRO B 1 427 ? -31.797 -15.031 5.148 1 23.38 427 PRO B CA 1
ATOM 7095 C C . PRO B 1 427 ? -32 -14.109 3.943 1 23.38 427 PRO B C 1
ATOM 7097 O O . PRO B 1 427 ? -33.156 -13.773 3.611 1 23.38 427 PRO B O 1
ATOM 7100 N N . MET B 1 428 ? -31.531 -12.977 3.975 1 24.72 428 MET B N 1
ATOM 7101 C CA . MET B 1 428 ? -31.859 -12.414 2.672 1 24.72 428 MET B CA 1
ATOM 7102 C C . MET B 1 428 ? -31.719 -13.461 1.571 1 24.72 428 MET B C 1
ATOM 7104 O O . MET B 1 428 ? -30.734 -14.211 1.546 1 24.72 428 MET B O 1
ATOM 7108 N N . THR B 1 429 ? -32.812 -14.039 1.227 1 24.14 429 THR B N 1
ATOM 7109 C CA . THR B 1 429 ? -32.938 -14.883 0.04 1 24.14 429 THR B CA 1
ATOM 7110 C C . THR B 1 429 ? -31.906 -14.461 -1.015 1 24.14 429 THR B C 1
ATOM 7112 O O . THR B 1 429 ? -32 -13.367 -1.566 1 24.14 429 THR B O 1
ATOM 7115 N N . ILE B 1 430 ? -30.828 -14.742 -0.646 1 27.67 430 ILE B N 1
ATOM 7116 C CA . ILE B 1 430 ? -29.828 -14.617 -1.706 1 27.67 430 ILE B CA 1
ATOM 7117 C C . ILE B 1 430 ? -30.375 -15.211 -3 1 27.67 430 ILE B C 1
ATOM 7119 O O . ILE B 1 430 ? -30.703 -16.406 -3.055 1 27.67 430 ILE B O 1
ATOM 7123 N N . PRO B 1 431 ? -31.141 -14.453 -3.717 1 27.91 431 PRO B N 1
ATOM 7124 C CA . PRO B 1 431 ? -31.578 -15.203 -4.902 1 27.91 431 PRO B CA 1
ATOM 7125 C C . PRO B 1 431 ? -30.516 -16.172 -5.414 1 27.91 431 PRO B C 1
ATOM 7127 O O . PRO B 1 431 ? -29.344 -16.031 -5.082 1 27.91 431 PRO B O 1
ATOM 7130 N N . ASN B 1 432 ? -30.938 -17.344 -5.918 1 25.48 432 ASN B N 1
ATOM 7131 C CA . ASN B 1 432 ? -30.141 -18.391 -6.535 1 25.48 432 ASN B CA 1
ATOM 7132 C C . ASN B 1 432 ? -28.891 -17.812 -7.199 1 25.48 432 ASN B C 1
ATOM 7134 O O . ASN B 1 432 ? -28.984 -17.062 -8.172 1 25.48 432 ASN B O 1
ATOM 7138 N N . PRO B 1 433 ? -27.984 -17.703 -6.387 1 27.72 433 PRO B N 1
ATOM 7139 C CA . PRO B 1 433 ? -26.766 -17.016 -6.867 1 27.72 433 PRO B CA 1
ATOM 7140 C C . PRO B 1 433 ? -26.391 -17.438 -8.281 1 27.72 433 PRO B C 1
ATOM 7142 O O . PRO B 1 433 ? -25.484 -16.828 -8.883 1 27.72 433 PRO B O 1
ATOM 7145 N N . LEU B 1 434 ? -26.656 -18.672 -8.617 1 25.97 434 LEU B N 1
ATOM 7146 C CA . LEU B 1 434 ? -26.656 -19.219 -9.969 1 25.97 434 LEU B CA 1
ATOM 7147 C C . LEU B 1 434 ? -27.703 -18.547 -10.836 1 25.97 434 LEU B C 1
ATOM 7149 O O . LEU B 1 434 ? -27.812 -18.828 -12.031 1 25.97 434 LEU B O 1
ATOM 7153 N N . GLU B 1 435 ? -28.75 -18.25 -10.297 1 27.45 435 GLU B N 1
ATOM 7154 C CA . GLU B 1 435 ? -29.672 -17.438 -11.086 1 27.45 435 GLU B CA 1
ATOM 7155 C C . GLU B 1 435 ? -29.078 -16.078 -11.391 1 27.45 435 GLU B C 1
ATOM 7157 O O . GLU B 1 435 ? -28.828 -15.281 -10.484 1 27.45 435 GLU B O 1
ATOM 7162 N N . SER B 1 436 ? -28.094 -16.141 -12.359 1 29.75 436 SER B N 1
ATOM 7163 C CA . SER B 1 436 ? -27.312 -15.047 -12.938 1 29.75 436 SER B CA 1
ATOM 7164 C C . SER B 1 436 ? -28.156 -13.773 -13.031 1 29.75 436 SER B C 1
ATOM 7166 O O . SER B 1 436 ? -29.266 -13.797 -13.555 1 29.75 436 SER B O 1
ATOM 7168 N N . PRO B 1 437 ? -28.266 -12.93 -12.141 1 31.77 437 PRO B N 1
ATOM 7169 C CA . PRO B 1 437 ? -29.016 -11.828 -12.75 1 31.77 437 PRO B CA 1
ATOM 7170 C C . PRO B 1 437 ? -28.703 -11.664 -14.242 1 31.77 437 PRO B C 1
ATOM 7172 O O . PRO B 1 437 ? -27.656 -12.117 -14.711 1 31.77 437 PRO B O 1
ATOM 7175 N N . PRO B 1 438 ? -29.672 -11.453 -15.109 1 30.41 438 PRO B N 1
ATOM 7176 C CA . PRO B 1 438 ? -29.344 -11.305 -16.531 1 30.41 438 PRO B CA 1
ATOM 7177 C C . PRO B 1 438 ? -28.016 -10.594 -16.75 1 30.41 438 PRO B C 1
ATOM 7179 O O . PRO B 1 438 ? -27.812 -9.477 -16.266 1 30.41 438 PRO B O 1
ATOM 7182 N N . LEU B 1 439 ? -26.906 -11.398 -16.703 1 33.53 439 LEU B N 1
ATOM 7183 C CA . LEU B 1 439 ? -25.594 -10.867 -17.047 1 33.53 439 LEU B CA 1
ATOM 7184 C C . LEU B 1 439 ? -25.703 -9.938 -18.266 1 33.53 439 LEU B C 1
ATOM 7186 O O . LEU B 1 439 ? -26.234 -10.328 -19.297 1 33.53 439 LEU B O 1
ATOM 7190 N N . SER B 1 440 ? -26.047 -8.867 -18.125 1 33.53 440 SER B N 1
ATOM 7191 C CA . SER B 1 440 ? -25.953 -7.965 -19.266 1 33.53 440 SER B CA 1
ATOM 7192 C C . SER B 1 440 ? -24.516 -7.82 -19.734 1 33.53 440 SER B C 1
ATOM 7194 O O . SER B 1 440 ? -23.578 -8.156 -19.016 1 33.53 440 SER B O 1
ATOM 7196 N N . TRP B 1 441 ? -24.422 -7.602 -21.094 1 32.22 441 TRP B N 1
ATOM 7197 C CA . TRP B 1 441 ? -23.156 -7.273 -21.734 1 32.22 441 TRP B CA 1
ATOM 7198 C C . TRP B 1 441 ? -22.25 -6.477 -20.797 1 32.22 441 TRP B C 1
ATOM 7200 O O . TRP B 1 441 ? -21.031 -6.5 -20.922 1 32.22 441 TRP B O 1
ATOM 7210 N N . GLY B 1 442 ? -22.797 -5.961 -19.875 1 36.06 442 GLY B N 1
ATOM 7211 C CA . GLY B 1 442 ? -22.047 -5.133 -18.938 1 36.06 442 GLY B CA 1
ATOM 7212 C C . GLY B 1 442 ? -21.156 -5.934 -18.016 1 36.06 442 GLY B C 1
ATOM 7213 O O . GLY B 1 442 ? -20.25 -5.383 -17.391 1 36.06 442 GLY B O 1
ATOM 7214 N N . SER B 1 443 ? -21.5 -7.148 -17.797 1 35.44 443 SER B N 1
ATOM 7215 C CA . SER B 1 443 ? -20.844 -7.98 -16.797 1 35.44 443 SER B CA 1
ATOM 7216 C C . SER B 1 443 ? -19.516 -8.508 -17.312 1 35.44 443 SER B C 1
ATOM 7218 O O . SER B 1 443 ? -18.812 -9.25 -16.594 1 35.44 443 SER B O 1
ATOM 7220 N N . PHE B 1 444 ? -19.406 -8.641 -18.609 1 34.44 444 PHE B N 1
ATOM 7221 C CA . PHE B 1 444 ? -18.047 -8.914 -19.047 1 34.44 444 PHE B CA 1
ATOM 7222 C C . PHE B 1 444 ? -17.047 -8.078 -18.25 1 34.44 444 PHE B C 1
ATOM 7224 O O . PHE B 1 444 ? -15.844 -8.117 -18.516 1 34.44 444 PHE B O 1
ATOM 7231 N N . ASP B 1 445 ? -17.531 -7.219 -17.469 1 37.91 445 ASP B N 1
ATOM 7232 C CA . ASP B 1 445 ? -16.812 -6.031 -17.016 1 37.91 445 ASP B CA 1
ATOM 7233 C C . ASP B 1 445 ? -15.609 -6.414 -16.156 1 37.91 445 ASP B C 1
ATOM 7235 O O . ASP B 1 445 ? -14.594 -5.719 -16.156 1 37.91 445 ASP B O 1
ATOM 7239 N N . LEU B 1 446 ? -15.844 -7.125 -14.906 1 38.28 446 LEU B N 1
ATOM 7240 C CA . LEU B 1 446 ? -14.648 -7.098 -14.062 1 38.28 446 LEU B CA 1
ATOM 7241 C C . LEU B 1 446 ? -13.852 -8.391 -14.203 1 38.28 446 LEU B C 1
ATOM 7243 O O . LEU B 1 446 ? -14.398 -9.484 -14.008 1 38.28 446 LEU B O 1
ATOM 7247 N N . LEU B 1 447 ? -13.18 -8.477 -15.273 1 39.5 447 LEU B N 1
ATOM 7248 C CA . LEU B 1 447 ? -12.227 -9.562 -15.445 1 39.5 447 LEU B CA 1
ATOM 7249 C C . LEU B 1 447 ? -11.602 -9.953 -14.109 1 39.5 447 LEU B C 1
ATOM 7251 O O . LEU B 1 447 ? -10.555 -10.602 -14.078 1 39.5 447 LEU B O 1
ATOM 7255 N N . SER B 1 448 ? -11.664 -9.227 -13.141 1 37.53 448 SER B N 1
ATOM 7256 C CA . SER B 1 448 ? -11.148 -9.781 -11.898 1 37.53 448 SER B CA 1
ATOM 7257 C C . SER B 1 448 ? -12.211 -10.586 -11.156 1 37.53 448 SER B C 1
ATOM 7259 O O . SER B 1 448 ? -13.406 -10.312 -11.297 1 37.53 448 SER B O 1
ATOM 7261 N N . TRP B 1 449 ? -12.023 -11.773 -11.117 1 36.72 449 TRP B N 1
ATOM 7262 C CA . TRP B 1 449 ? -12.828 -12.555 -10.188 1 36.72 449 TRP B CA 1
ATOM 7263 C C . TRP B 1 449 ? -12.703 -12.016 -8.766 1 36.72 449 TRP B C 1
ATOM 7265 O O . TRP B 1 449 ? -11.602 -11.945 -8.219 1 36.72 449 TRP B O 1
ATOM 7275 N N . ASP B 1 450 ? -13.078 -10.852 -8.484 1 35.88 450 ASP B N 1
ATOM 7276 C CA . ASP B 1 450 ? -13.117 -10.805 -7.023 1 35.88 450 ASP B CA 1
ATOM 7277 C C . ASP B 1 450 ? -13.898 -11.984 -6.453 1 35.88 450 ASP B C 1
ATOM 7279 O O . ASP B 1 450 ? -15.133 -11.992 -6.484 1 35.88 450 ASP B O 1
ATOM 7283 N N . TRP B 1 451 ? -13.164 -12.977 -6.387 1 33.16 451 TRP B N 1
ATOM 7284 C CA . TRP B 1 451 ? -13.75 -14.188 -5.812 1 33.16 451 TRP B CA 1
ATOM 7285 C C . TRP B 1 451 ? -14.547 -13.859 -4.555 1 33.16 451 TRP B C 1
ATOM 7287 O O . TRP B 1 451 ? -15.508 -14.562 -4.219 1 33.16 451 TRP B O 1
ATOM 7297 N N . ASN B 1 452 ? -14.125 -12.859 -3.924 1 34.56 452 ASN B N 1
ATOM 7298 C CA . ASN B 1 452 ? -14.898 -12.539 -2.73 1 34.56 452 ASN B CA 1
ATOM 7299 C C . ASN B 1 452 ? -16.344 -12.164 -3.078 1 34.56 452 ASN B C 1
ATOM 7301 O O . ASN B 1 452 ? -17.219 -12.188 -2.215 1 34.56 452 ASN B O 1
ATOM 7305 N N . ASP B 1 453 ? -16.484 -11.625 -4.082 1 35.06 453 ASP B N 1
ATOM 7306 C CA . ASP B 1 453 ? -17.859 -11.367 -4.477 1 35.06 453 ASP B CA 1
ATOM 7307 C C . ASP B 1 453 ? -18.594 -12.672 -4.805 1 35.06 453 ASP B C 1
ATOM 7309 O O . ASP B 1 453 ? -19.828 -12.734 -4.73 1 35.06 453 ASP B O 1
ATOM 7313 N N . LEU B 1 454 ? -17.859 -13.484 -5.426 1 31.19 454 LEU B N 1
ATOM 7314 C CA . LEU B 1 454 ? -18.484 -14.742 -5.801 1 31.19 454 LEU B CA 1
ATOM 7315 C C . LEU B 1 454 ? -18.531 -15.703 -4.617 1 31.19 454 LEU B C 1
ATOM 7317 O O . LEU B 1 454 ? -19.359 -16.625 -4.586 1 31.19 454 LEU B O 1
ATOM 7321 N N . VAL B 1 455 ? -17.453 -15.594 -3.695 1 28 455 VAL B N 1
ATOM 7322 C CA . VAL B 1 455 ? -17.469 -16.391 -2.477 1 28 455 VAL B CA 1
ATOM 7323 C C . VAL B 1 455 ? -17.672 -15.492 -1.264 1 28 455 VAL B C 1
ATOM 7325 O O . VAL B 1 455 ? -16.891 -14.555 -1.041 1 28 455 VAL B O 1
ATOM 7328 N N . PRO B 1 456 ? -18.797 -15.352 -0.819 1 27.11 456 PRO B N 1
ATOM 7329 C CA . PRO B 1 456 ? -19.094 -14.555 0.371 1 27.11 456 PRO B CA 1
ATOM 7330 C C . PRO B 1 456 ? -18.016 -14.672 1.445 1 27.11 456 PRO B C 1
ATOM 7332 O O . PRO B 1 456 ? -17.516 -15.773 1.696 1 27.11 456 PRO B O 1
ATOM 7335 N N . GLN B 1 457 ? -17.188 -13.688 1.585 1 26.31 457 GLN B N 1
ATOM 7336 C CA . GLN B 1 457 ? -16.312 -13.664 2.75 1 26.31 457 GLN B CA 1
ATOM 7337 C C . GLN B 1 457 ? -17.094 -13.859 4.039 1 26.31 457 GLN B C 1
ATOM 7339 O O . GLN B 1 457 ? -17.969 -13.047 4.363 1 26.31 457 GLN B O 1
ATOM 7344 N N . THR B 1 458 ? -17.516 -14.977 4.367 1 24.34 458 THR B N 1
ATOM 7345 C CA . THR B 1 458 ? -18.078 -15.203 5.695 1 24.34 458 THR B CA 1
ATOM 7346 C C . THR B 1 458 ? -17.031 -14.938 6.777 1 24.34 458 THR B C 1
ATOM 7348 O O . THR B 1 458 ? -15.867 -15.305 6.629 1 24.34 458 THR B O 1
#

Foldseek 3Di:
DPLPQDQDPFDDDDDDLVVLVQLLVLLCQFPCVQQVQDDPVVLVVLSVVVVVVVPPDRPCPDLVCLLSVLVSLLSNLSSLVLDPDRPVVSNSSSLSVNVNSLVSLLVPQDLSSLVSLLSNLLVCLLVVNLVVSLVSLVVSVVSLVVVVLLVLLVVCLQVPPPDDDPSCNSVSSVLSSLLVQLVSCLQQLHARDDDDPLLLCQQVDDPPDPPPPDRRDDDDPLSSLSSLVSNLSNLLSVLLQVLLCCVVPNPDDPLVSLLSLLVSLLVSVVSLVSSLVVDDPCLNPPDPNVVPNPDRLSSLVSLLVSLVSLLLSQVVCLVDDVVVQLVSLCVNVPPPPSSVVSNCSLVSNLVSLVSNVVSQVSVVVVVGRHSCVRNDQSLSSLVSLQSVCVVVVPDPVSVVSPVVSVVSVVVVVVVPPDDPDPPPPPPPPPDPVVPPPPCPVSPSHSSRCNVCVVVVPD/DPLPQDQDPFDDDDDDLVVLVQLLVLLCQFPCVQQVQDDPVVLVVLSVCVVVVVPPDRPCPDLVCLLSVLVSLLSNLNSLVLDPDRPVVSNSSSLSVNVNSLVSLLVPQDLSSLVSLLSNLLVCLLVVNLVVSLVSLVVSVVSLVVVVLLVLLVVCLQVPVPDDDPSCNSVSSVLSSLLVQLVSCQQQLHARDDDDPLLLCQQVDDPPDPPPPDRRPPDDPLSSLSSLVSNLSNLLSVLLQVLLCCVVPNPDDPLVSLLSLLVSLLVSVVSLVSSLVVDDPCLRPPDPNVVPNPDRLSSLVSLLVSLVLLLLSQVVCLVDDVVVQLVSLCVNVPPPPSSVVSNCSLVSNLVSLVSNLVSQVSVVVVVGRHSCVRNDQSLSSLVSLQSVCVVVVPDPVSVVSVVVSVVSVCVVCVVPPDDPDPPPPPCPCPDPLVPPPPPPVSVSRRSRCSVCVVVPPD

Solvent-accessible surface area (backbone atoms only — not comparable to full-atom values): 50226 Å² total; per-residue (Å²): 97,73,73,76,44,42,75,44,39,63,85,77,81,75,69,58,68,71,56,44,52,52,22,48,51,45,24,57,67,36,52,33,66,69,58,71,35,75,57,66,68,58,52,52,50,48,53,62,48,42,68,56,44,73,72,47,78,86,66,73,55,58,53,85,48,48,27,57,49,42,37,51,46,49,41,46,45,50,9,36,66,50,39,92,70,64,64,62,68,61,43,50,53,49,51,23,37,44,24,26,45,46,30,51,33,53,76,45,77,42,71,54,28,32,49,28,30,43,51,49,18,53,50,30,37,39,67,69,34,48,70,44,16,47,35,36,35,52,32,22,52,46,46,35,56,74,68,36,30,67,57,50,29,52,49,44,42,68,68,45,77,80,68,76,80,76,76,40,44,55,39,32,41,45,49,44,52,58,38,50,44,26,52,49,18,56,62,46,38,48,82,72,78,86,80,47,78,72,62,61,44,40,78,61,71,58,88,75,54,73,66,71,75,65,80,63,83,87,56,56,71,66,52,43,53,52,36,21,50,24,43,48,46,41,48,46,49,51,52,42,48,50,53,37,45,42,48,74,70,35,94,50,54,71,67,57,43,51,43,50,50,51,51,48,50,35,52,44,49,47,52,54,51,51,53,52,65,68,42,57,77,75,67,30,86,79,48,79,70,33,82,72,44,78,64,50,69,53,54,45,48,52,52,42,51,50,26,49,51,45,30,67,72,24,48,56,45,68,73,44,64,51,71,57,53,42,50,49,42,52,70,64,27,65,91,45,90,41,33,68,58,60,64,40,24,48,58,52,25,50,51,25,26,49,51,41,50,51,50,52,51,52,47,59,69,63,73,46,64,45,43,54,77,50,51,51,76,63,55,64,32,36,50,53,51,51,53,48,25,69,75,44,66,82,49,70,70,40,56,62,51,42,53,53,33,48,48,52,47,46,62,60,49,63,73,55,62,70,86,76,77,81,64,74,66,70,74,65,76,63,63,59,76,81,59,57,66,84,75,47,90,71,58,77,35,68,73,30,44,45,47,53,78,75,43,72,78,96,103,72,74,78,46,41,74,46,44,64,85,76,81,76,69,57,70,71,57,44,52,52,22,46,50,43,24,57,67,38,52,32,65,70,58,72,37,73,58,67,69,58,53,53,51,49,55,64,49,41,70,55,46,73,72,46,74,85,66,75,52,58,52,83,48,47,28,60,50,45,37,51,46,50,41,46,44,50,10,38,67,51,40,91,72,63,61,62,68,61,44,51,53,48,50,22,39,46,24,28,45,46,29,50,35,53,74,46,78,44,71,54,27,32,49,28,31,43,52,49,17,52,52,30,37,39,68,69,34,48,71,45,15,48,33,37,34,50,32,21,51,46,46,36,56,74,67,37,32,68,58,50,29,52,48,44,44,66,67,42,75,78,67,74,81,77,72,41,45,55,38,32,42,45,49,44,53,56,37,49,44,25,50,47,18,52,60,47,41,47,80,74,79,87,80,47,76,71,62,61,42,40,79,61,69,57,88,76,55,73,71,65,81,68,76,63,82,87,56,54,71,66,52,43,53,51,37,21,48,25,43,48,47,40,49,46,50,52,53,36,48,50,53,37,44,42,48,73,70,35,93,52,53,69,68,56,43,50,42,49,51,51,50,48,51,34,52,44,48,47,52,53,50,50,53,51,66,68,44,57,76,76,68,29,85,80,48,80,71,34,82,72,44,78,65,50,69,55,55,46,47,53,51,41,51,50,25,50,52,45,31,61,71,23,48,53,46,68,72,43,65,51,70,58,52,41,50,50,42,53,69,64,28,65,92,43,88,41,34,68,55,60,65,41,24,50,59,53,25,50,50,25,26,50,50,44,48,50,51,51,50,52,48,58,68,62,74,47,65,47,46,56,76,49,53,51,77,64,56,65,32,39,49,52,51,50,54,48,25,70,76,44,65,83,49,70,69,40,56,60,53,42,55,52,34,48,49,53,48,44,62,62,48,63,76,57,62,68,87,73,77,81,65,74,64,70,75,66,75,64,63,56,78,80,58,58,63,83,72,44,89,67,58,73,36,64,68,28,50,39,46,55,76,78,42,72,78,92

Nearest PDB structures (foldseek):
  5cwm-assembly1_A  TM=3.849E-01  e=1.049E+00  synthetic construct
  5cwm-assembly1_A  TM=3.843E-01  e=1.793E+00  synthetic construct
  6xr1-assembly1_A  TM=2.974E-01  e=7.311E-01  synthetic construct

Secondary structure (DSSP, 8-state):
---------SPPPPPPHHHHHHHHHHHHHHTTTTS--S-HHHHHHHHHHHHHHTTS-SS---GGGHHHHHHHHHHHHHHHHHSS---HHHHHHHHHHHHHHHHHHHTS--HHHHHHHHHHHHHHHHTT-HHHHHHHHHHHHHHHHHTTHHHHHHHHHHHTTS--GGGGHHHHHHHHHHHHHHHHHHHHTPPP----HHHHTTTT--TTS----S------HHHHHHHHHHHHHHHHHHHHHHHHHHHHHS---HHHHHHHHHHHHHHHHHHHHHHHHHS-GGGSTTSGGGSSS---HHHHHHHHHHHHHHHHHHHHHHHS-HHHHHHHHHHHHTT-TTHHHHHTHHHHHHHHHHHHHHHHHHHHHTTS--HHHHH--THHHHHHHHHHHHH-TT-THHHHHHHHHHHHHHHHHHTT--------S-------TTS-----GGGS---S--HHHHS---/---------SPPPPPPHHHHHHHHHHHHHHTTTTS--S-HHHHHHHHHHHHHHTTS-SS---GGGHHHHHHHHHHHHHHHHHSS---HHHHHHHHHHHHHHHHHHHTS--HHHHHHHHHHHHHHHHTT-HHHHHHHHHHHHHHHHHTTHHHHHHHHHHHTTS--GGGGHHHHHHHHHHHHHHHHHHHHTPPP----HHHHTTTTS-TTS---SS------HHHHHHHHHHHHHHHHHHHHHHHHHHHHHS---HHHHHHHHHHHHHHHHHHHHHHHHHS-GGG-TTSGGGSSS---HHHHHHHHHHHHHHHHHHHHHHHS-HHHHHHHHHHHHTT-TTHHHHHTHHHHHHHHHHHHHHHHHHHHHTTS--HHHHH--THHHHHHHHHHHHH-TT-THHHHHHHHHHHHHHHHHHTT-S--------------TTS-----GGGGG--S--HHHHS---

Sequence (916 aa):
MSYDYTVASMEPGLPPVDELHRLIELFFKVYHPIYPFLDRGMIRLLVSESSDMSQRSARSRRVSKTSRLMLLYLITILGTMAGPTVFQQHLNTYLSYCHTLVGHLILQPSIESVQALLLFSITLRLRDQLSQAWDVLTLAISMSQTLRLAHLSAHLRTIHDKGSGSNMNPMRTWWALYVFEKFLAFDSGRQSTLDDPRLSSVGRQDPTEPMNNEKALVLQDYENFLTSLANVLREMQHRSWHTWRTESLDTTSDADARASKIRTAGAIDTLLWEWRGSLPSEYQVGTSSSADVQLTPQWAFLSFYYHQAVIVLYRNTLLLDWSEVKREVDRYGSGEPWHLRLRNGPQICLEAAKGMTNLQVMVTEADEPSFLVLGTSPLAAAYVLAVHIRRQPATILSRTHFELLSDMALQSSVEFSTDPVENHLTPMTIPNPLESPPLSWGSFDLLSWDWNDLVPQTMSYDYTVASMEPGLPPVDELHRLIELFFKVYHPIYPFLDRGMIRLLVSESSDMSQRSARSRRVSKTSRLMLLYLITILGTMAGPTVFQQHLNTYLSYCHTLVGHLILQPSIESVQALLLFSITLRLRDQLSQAWDVLTLAISMSQTLRLAHLSAHLRTIHDKGSGSNMNPMRTWWALYVFEKFLAFDSGRQSTLDDPRLSSVGRQDPTEPMNNEKALVLQDYENFLTSLANVLREMQHRSWHTWRTESLDTTSDADARASKIRTAGAIDTLLWEWRGSLPSEYQVGTSSSADVQLTPQWAFLSFYYHQAVIVLYRNTLLLDWSEVKREVDRYGSGEPWHLRLRNGPQICLEAAKGMTNLQVMVTEADEPSFLVLGTSPLAAAYVLAVHIRRQPATILSRTHFELLSDMALQSSVEFSTDPVENHLTPMTIPNPLESPPLSWGSFDLLSWDWNDLVPQT

pLDDT: mean 70.91, std 22.16, range [22.64, 98.25]

Radius of gyration: 29.45 Å; Cα contacts (8 Å, |Δi|>4): 1042; chains: 2; bounding box: 67×82×76 Å

InterPro domains:
  IPR007219 Xylanolytic transcriptional activator, regulatory domain [PF04082] (24-196)
  IPR007219 Xylanolytic transcriptional activator, regulatory domain [SM00906] (133-213)
  IPR050987 ABC-transporter-regulating transcription factor-like [PTHR46910] (9-396)

Organism: Aspergillus flavus (strain ATCC 200026 / FGSC A1120 / IAM 13836 / NRRL 3357 / JCM 12722 / SRRC 167) (NCBI:txid332952)